Protein 9FRX (pdb70)

Sequence (1080 aa):
AKILLDNYCFPENLMGMQEAIEQATKSPEILAITDPQTLAHVLTAGVQNSLNDPRLIISYLEELIEGLHNSLRHEVLEGNVGYLRVDDIPGQEVMNKLGSFLVVNVWEKLMGTSALVLDLRHCTRGHVSGIPYVISYLHPGNTVLHVDTVYDRPSNTTTEIWTLPEVLGDRYSADKDVVVLTSSHTGGVAEDIAYILKQMRRAIVVGERTVGGALDLQKLRIGQSDFFLTVPVSRAEQALEKALAILKLRRALPGVIQRLQEVLQEYYTLVDRVPALLHHLASMDLSSVVSEEDLVTKLNAGLQAVSEDPRLLVQVVKSKEAARRALVDAVFQVSVLPGNVGYLRFDSFADASVLGVLAPYIVHQVWEPLQDTEHLIMDLRQNPGGPSTAVPLLLSYFQGPDPGPVRLFTTYDRRTNVTQEHYSHTELLGQRYSTQGGVYLLISHRTATAAEELAFLMQSLGWATLVGEITAGSLLHTHTVPLLETTEGGLSLTVPVLTFIDNHGECWLGGGVVPDAIVLAEEALDRAQEVLEFHRSLGELVEGTGHLLEAHYARPEVVGQTGALLRAKLAQGAYRTAVDLESLASQLTADLQEMSGDHRLLVFHSPEELSYLIEALFKTEVLPGRLGYLRFDAMAELETVKAIGPQLVQLVWQKLIDTAALVVDLRYNPGSYSTAVPLLCSYFFEAEPRQHLYSVFDRATSRVMEVWTVPQVAGQRYGPQKDLYILVSHTSGSAAEAFAHTMQDLQRATIIGEPTAGGALSVGIYQVGSSPLYASMPTQMALSASTGEAWDLAGVEPDITVPMSVALSTARDIVALRAKVPTVLQTAGKLVADNYASPEMGAKIAVKLSRLQSRYARVTSEASLAEMLEADLQLLSGDPHLKTAHIFHTNVLEGNIGYLRFDMFGDRELLTQVSELLVEHVWKKIIHTDALIIDMRFNIGGPTSSISALCSYFFDEGPPILLDKIYNRPNDSVSELWTHTKSIIILTSSLTAGAAEEFTYIMKRLGRALVIGEVTSGGSQPPQTYHVDDTNLYITIPTARSVGAADGSSWEGVGVVPDVAVPAEGALARAQEMLQHTLL

Structure (mmCIF, N/CA/C/O backbone):
data_9FRX
#
_entry.id   9FRX
#
_cell.length_a   1.00
_cell.length_b   1.00
_cell.length_c   1.00
_cell.angle_alpha   90.00
_cell.angle_beta   90.00
_cell.angle_gamma   90.00
#
_symmetry.space_group_name_H-M   'P 1'
#
loop_
_atom_site.group_PDB
_atom_site.id
_atom_site.type_symbol
_atom_site.label_atom_id
_atom_site.label_alt_id
_atom_site.label_comp_id
_atom_site.label_asym_id
_atom_site.label_entity_id
_atom_site.label_seq_id
_atom_site.pdbx_PDB_ins_code
_atom_site.Cartn_x
_atom_site.Cartn_y
_atom_site.Cartn_z
_atom_site.occupancy
_atom_site.B_iso_or_equiv
_atom_site.auth_seq_id
_atom_site.auth_comp_id
_atom_site.auth_asym_id
_atom_site.auth_atom_id
_atom_site.pdbx_PDB_model_num
ATOM 1 N N . ALA A 1 32 ? 122.724 132.128 115.376 1.00 128.93 32 ALA A N 1
ATOM 2 C CA . ALA A 1 32 ? 123.554 132.287 116.564 1.00 128.93 32 ALA A CA 1
ATOM 3 C C . ALA A 1 32 ? 123.517 131.032 117.432 1.00 128.93 32 ALA A C 1
ATOM 4 O O . ALA A 1 32 ? 123.642 131.106 118.654 1.00 128.93 32 ALA A O 1
ATOM 6 N N . LYS A 1 33 ? 123.343 129.875 116.787 1.00 131.82 33 LYS A N 1
ATOM 7 C CA . LYS A 1 33 ? 123.297 128.617 117.525 1.00 131.82 33 LYS A CA 1
ATOM 8 C C . LYS A 1 33 ? 124.681 128.189 117.997 1.00 131.82 33 LYS A C 1
ATOM 9 O O . LYS A 1 33 ? 124.803 127.510 119.022 1.00 131.82 33 LYS A O 1
ATOM 15 N N . ILE A 1 34 ? 125.730 128.566 117.266 1.00 130.56 34 ILE A N 1
ATOM 16 C CA . ILE A 1 34 ? 127.083 128.190 117.663 1.00 130.56 34 ILE A CA 1
ATOM 17 C C . ILE A 1 34 ? 127.487 128.909 118.946 1.00 130.56 34 ILE A C 1
ATOM 18 O O . ILE A 1 34 ? 128.196 128.349 119.790 1.00 130.56 34 ILE A O 1
ATOM 23 N N . LEU A 1 35 ? 127.038 130.155 119.114 1.00 134.53 35 LEU A N 1
ATOM 24 C CA . LEU A 1 35 ? 127.489 130.988 120.225 1.00 134.53 35 LEU A CA 1
ATOM 25 C C . LEU A 1 35 ? 127.103 130.431 121.590 1.00 134.53 35 LEU A C 1
ATOM 26 O O . LEU A 1 35 ? 127.764 130.757 122.582 1.00 134.53 35 LEU A O 1
ATOM 31 N N . LEU A 1 36 ? 126.056 129.606 121.670 1.00 137.86 36 LEU A N 1
ATOM 32 C CA . LEU A 1 36 ? 125.581 129.157 122.976 1.00 137.86 36 LEU A CA 1
ATOM 33 C C . LEU A 1 36 ? 126.565 128.207 123.649 1.00 137.86 36 LEU A C 1
ATOM 34 O O . LEU A 1 36 ? 126.696 128.225 124.878 1.00 137.86 36 LEU A O 1
ATOM 39 N N . ASP A 1 37 ? 127.263 127.378 122.874 1.00 150.02 37 ASP A N 1
ATOM 40 C CA . ASP A 1 37 ? 128.098 126.321 123.433 1.00 150.02 37 ASP A CA 1
ATOM 41 C C . ASP A 1 37 ? 129.574 126.689 123.512 1.00 150.02 37 ASP A C 1
ATOM 42 O O . ASP A 1 37 ? 130.239 126.334 124.490 1.00 150.02 37 ASP A O 1
ATOM 47 N N . ASN A 1 38 ? 130.105 127.387 122.506 1.00 150.17 38 ASN A N 1
ATOM 48 C CA . ASN A 1 38 ? 131.538 127.665 122.475 1.00 150.17 38 ASN A CA 1
ATOM 49 C C . ASN A 1 38 ? 131.951 128.599 123.607 1.00 150.17 38 ASN A C 1
ATOM 50 O O . ASN A 1 38 ? 132.898 128.313 124.348 1.00 150.17 38 ASN A O 1
ATOM 55 N N . TYR A 1 39 ? 131.248 129.718 123.760 1.00 158.47 39 TYR A N 1
ATOM 56 C CA . TYR A 1 39 ? 131.608 130.760 124.714 1.00 158.47 39 TYR A CA 1
ATOM 57 C C . TYR A 1 39 ? 130.675 130.648 125.914 1.00 158.47 39 TYR A C 1
ATOM 58 O O . TYR A 1 39 ? 129.477 130.926 125.802 1.00 158.47 39 TYR A O 1
ATOM 67 N N . CYS A 1 40 ? 131.225 130.235 127.062 1.00 174.26 40 CYS A N 1
ATOM 68 C CA . CYS A 1 40 ? 130.424 130.006 128.259 1.00 174.26 40 CYS A CA 1
ATOM 69 C C . CYS A 1 40 ? 131.120 130.520 129.515 1.00 174.26 40 CYS A C 1
ATOM 70 O O . CYS A 1 40 ? 130.965 129.938 130.595 1.00 174.26 40 CYS A O 1
ATOM 73 N N . PHE A 1 41 ? 131.882 131.601 129.400 1.00 169.88 41 PHE A N 1
ATOM 74 C CA . PHE A 1 41 ? 132.633 132.117 130.539 1.00 169.88 41 PHE A CA 1
ATOM 75 C C . PHE A 1 41 ? 131.720 132.928 131.450 1.00 169.88 41 PHE A C 1
ATOM 76 O O . PHE A 1 41 ? 131.105 133.897 130.991 1.00 169.88 41 PHE A O 1
ATOM 84 N N . PRO A 1 42 ? 131.606 132.577 132.735 1.00 169.15 42 PRO A N 1
ATOM 85 C CA . PRO A 1 42 ? 130.682 133.301 133.623 1.00 169.15 42 PRO A CA 1
ATOM 86 C C . PRO A 1 42 ? 131.126 134.714 133.965 1.00 169.15 42 PRO A C 1
ATOM 87 O O . PRO A 1 42 ? 130.315 135.476 134.508 1.00 169.15 42 PRO A O 1
ATOM 91 N N . GLU A 1 43 ? 132.376 135.089 133.677 1.00 167.82 43 GLU A N 1
ATOM 92 C CA . GLU A 1 43 ? 132.851 136.419 134.046 1.00 167.82 43 GLU A CA 1
ATOM 93 C C . GLU A 1 43 ? 132.071 137.517 133.336 1.00 167.82 43 GLU A C 1
ATOM 94 O O . GLU A 1 43 ? 131.925 138.621 133.873 1.00 167.82 43 GLU A O 1
ATOM 100 N N . ASN A 1 44 ? 131.564 137.239 132.134 1.00 159.70 44 ASN A N 1
ATOM 101 C CA . ASN A 1 44 ? 130.763 138.204 131.399 1.00 159.70 44 ASN A CA 1
ATOM 102 C C . ASN A 1 44 ? 129.416 137.656 130.950 1.00 159.70 44 ASN A C 1
ATOM 103 O O . ASN A 1 44 ? 128.632 138.407 130.359 1.00 159.70 44 ASN A O 1
ATOM 108 N N . LEU A 1 45 ? 129.121 136.382 131.207 1.00 152.69 45 LEU A N 1
ATOM 109 C CA . LEU A 1 45 ? 127.870 135.782 130.767 1.00 152.69 45 LEU A CA 1
ATOM 110 C C . LEU A 1 45 ? 126.956 135.411 131.927 1.00 152.69 45 LEU A C 1
ATOM 111 O O . LEU A 1 45 ? 125.830 135.911 132.008 1.00 152.69 45 LEU A O 1
ATOM 116 N N . MET A 1 46 ? 127.421 134.556 132.841 1.00 156.40 46 MET A N 1
ATOM 117 C CA . MET A 1 46 ? 126.558 133.949 133.858 1.00 156.40 46 MET A CA 1
ATOM 118 C C . MET A 1 46 ? 125.301 133.347 133.230 1.00 156.40 46 MET A C 1
ATOM 119 O O . MET A 1 46 ? 124.237 133.302 133.851 1.00 156.40 46 MET A O 1
ATOM 124 N N . GLY A 1 47 ? 125.421 132.880 131.989 1.00 135.77 47 GLY A N 1
ATOM 125 C CA . GLY A 1 47 ? 124.279 132.350 131.273 1.00 135.77 47 GLY A CA 1
ATOM 126 C C . GLY A 1 47 ? 123.383 133.386 130.634 1.00 135.77 47 GLY A C 1
ATOM 127 O O . GLY A 1 47 ? 122.208 133.101 130.381 1.00 135.77 47 GLY A O 1
ATOM 128 N N . MET A 1 48 ? 123.897 134.590 130.365 1.00 142.39 48 MET A N 1
ATOM 129 C CA . MET A 1 48 ? 123.061 135.615 129.746 1.00 142.39 48 MET A CA 1
ATOM 130 C C . MET A 1 48 ? 122.719 135.264 128.305 1.00 142.39 48 MET A C 1
ATOM 131 O O . MET A 1 48 ? 121.621 135.581 127.836 1.00 142.39 48 MET A O 1
ATOM 136 N N . GLN A 1 49 ? 123.636 134.614 127.591 1.00 146.41 49 GLN A N 1
ATOM 137 C CA . GLN A 1 49 ? 123.383 134.224 126.210 1.00 146.41 49 GLN A CA 1
ATOM 138 C C . GLN A 1 49 ? 122.356 133.108 126.095 1.00 146.41 49 GLN A C 1
ATOM 139 O O . GLN A 1 49 ? 121.929 132.798 124.978 1.00 146.41 49 GLN A O 1
ATOM 145 N N . GLU A 1 50 ? 121.960 132.492 127.212 1.00 138.08 50 GLU A N 1
ATOM 146 C CA . GLU A 1 50 ? 120.883 131.511 127.169 1.00 138.08 50 GLU A CA 1
ATOM 147 C C . GLU A 1 50 ? 119.588 132.149 126.683 1.00 138.08 50 GLU A C 1
ATOM 148 O O . GLU A 1 50 ? 118.815 131.523 125.949 1.00 138.08 50 GLU A O 1
ATOM 154 N N . ALA A 1 51 ? 119.331 133.394 127.090 1.00 152.92 51 ALA A N 1
ATOM 155 C CA . ALA A 1 51 ? 118.225 134.145 126.508 1.00 152.92 51 ALA A CA 1
ATOM 156 C C . ALA A 1 51 ? 118.455 134.383 125.021 1.00 152.92 51 ALA A C 1
ATOM 157 O O . ALA A 1 51 ? 117.523 134.284 124.216 1.00 152.92 51 ALA A O 1
ATOM 159 N N . ILE A 1 52 ? 119.692 134.707 124.641 1.00 140.22 52 ILE A N 1
ATOM 160 C CA . ILE A 1 52 ? 120.037 134.782 123.226 1.00 140.22 52 ILE A CA 1
ATOM 161 C C . ILE A 1 52 ? 119.937 133.401 122.589 1.00 140.22 52 ILE A C 1
ATOM 162 O O . ILE A 1 52 ? 119.532 133.263 121.428 1.00 140.22 52 ILE A O 1
ATOM 167 N N . GLU A 1 53 ? 120.292 132.357 123.343 1.00 151.56 53 GLU A N 1
ATOM 168 C CA . GLU A 1 53 ? 120.142 130.989 122.854 1.00 151.56 53 GLU A CA 1
ATOM 169 C C . GLU A 1 53 ? 118.687 130.661 122.545 1.00 151.56 53 GLU A C 1
ATOM 170 O O . GLU A 1 53 ? 118.410 129.849 121.655 1.00 151.56 53 GLU A O 1
ATOM 176 N N . GLN A 1 54 ? 117.747 131.293 123.252 1.00 161.20 54 GLN A N 1
ATOM 177 C CA . GLN A 1 54 ? 116.331 131.050 122.998 1.00 161.20 54 GLN A CA 1
ATOM 178 C C . GLN A 1 54 ? 115.929 131.417 121.576 1.00 161.20 54 GLN A C 1
ATOM 179 O O . GLN A 1 54 ? 114.925 130.898 121.076 1.00 161.20 54 GLN A O 1
ATOM 185 N N . ALA A 1 55 ? 116.681 132.302 120.916 1.00 157.33 55 ALA A N 1
ATOM 186 C CA . ALA A 1 55 ? 116.455 132.543 119.496 1.00 157.33 55 ALA A CA 1
ATOM 187 C C . ALA A 1 55 ? 116.718 131.281 118.684 1.00 157.33 55 ALA A C 1
ATOM 188 O O . ALA A 1 55 ? 115.970 130.967 117.750 1.00 157.33 55 ALA A O 1
ATOM 190 N N . THR A 1 56 ? 117.776 130.546 119.033 1.00 163.15 56 THR A N 1
ATOM 191 C CA . THR A 1 56 ? 118.114 129.247 118.442 1.00 163.15 56 THR A CA 1
ATOM 192 C C . THR A 1 56 ? 118.277 129.443 116.938 1.00 163.15 56 THR A C 1
ATOM 193 O O . THR A 1 56 ? 119.269 130.069 116.526 1.00 163.15 56 THR A O 1
ATOM 197 N N . LYS A 1 57 ? 117.374 128.939 116.097 1.00 164.08 57 LYS A N 1
ATOM 198 C CA . LYS A 1 57 ? 117.503 129.089 114.653 1.00 164.08 57 LYS A CA 1
ATOM 199 C C . LYS A 1 57 ? 117.426 130.555 114.248 1.00 164.08 57 LYS A C 1
ATOM 200 O O . LYS A 1 57 ? 118.411 131.122 113.762 1.00 164.08 57 LYS A O 1
ATOM 206 N N . SER A 1 58 ? 116.269 131.171 114.470 1.00 157.48 58 SER A N 1
ATOM 207 C CA . SER A 1 58 ? 116.012 132.558 114.099 1.00 157.48 58 SER A CA 1
ATOM 208 C C . SER A 1 58 ? 116.476 132.878 112.674 1.00 157.48 58 SER A C 1
ATOM 209 O O . SER A 1 58 ? 117.310 133.765 112.472 1.00 157.48 58 SER A O 1
ATOM 212 N N . PRO A 1 59 ? 115.955 132.173 111.664 1.00 157.37 59 PRO A N 1
ATOM 213 C CA . PRO A 1 59 ? 116.413 132.401 110.290 1.00 157.37 59 PRO A CA 1
ATOM 214 C C . PRO A 1 59 ? 115.706 133.535 109.566 1.00 157.37 59 PRO A C 1
ATOM 215 O O . PRO A 1 59 ? 116.182 133.955 108.503 1.00 157.37 59 PRO A O 1
ATOM 219 N N . GLU A 1 60 ? 114.597 134.036 110.103 1.00 156.15 60 GLU A N 1
ATOM 220 C CA . GLU A 1 60 ? 113.800 135.085 109.476 1.00 156.15 60 GLU A CA 1
ATOM 221 C C . GLU A 1 60 ? 113.459 136.166 110.492 1.00 156.15 60 GLU A C 1
ATOM 222 O O . GLU A 1 60 ? 112.306 136.571 110.651 1.00 156.15 60 GLU A O 1
ATOM 228 N N . ILE A 1 61 ? 114.479 136.650 111.198 1.00 146.71 61 ILE A N 1
ATOM 229 C CA . ILE A 1 61 ? 114.300 137.698 112.196 1.00 146.71 61 ILE A CA 1
ATOM 230 C C . ILE A 1 61 ? 114.808 139.008 111.614 1.00 146.71 61 ILE A C 1
ATOM 231 O O . ILE A 1 61 ? 115.253 139.899 112.346 1.00 146.71 61 ILE A O 1
ATOM 236 N N . LEU A 1 62 ? 114.744 139.127 110.284 1.00 131.59 62 LEU A N 1
ATOM 237 C CA . LEU A 1 62 ? 115.121 140.365 109.613 1.00 131.59 62 LEU A CA 1
ATOM 238 C C . LEU A 1 62 ? 114.277 141.545 110.072 1.00 131.59 62 LEU A C 1
ATOM 239 O O . LEU A 1 62 ? 114.696 142.695 109.904 1.00 131.59 62 LEU A O 1
ATOM 244 N N . ALA A 1 63 ? 113.093 141.286 110.635 1.00 141.86 63 ALA A N 1
ATOM 245 C CA . ALA A 1 63 ? 112.287 142.363 111.197 1.00 141.86 63 ALA A CA 1
ATOM 246 C C . ALA A 1 63 ? 113.028 143.089 112.311 1.00 141.86 63 ALA A C 1
ATOM 247 O O . ALA A 1 63 ? 112.770 144.273 112.557 1.00 141.86 63 ALA A O 1
ATOM 249 N N . ILE A 1 64 ? 113.941 142.401 113.001 1.00 128.93 64 ILE A N 1
ATOM 250 C CA . ILE A 1 64 ? 114.789 143.078 113.976 1.00 128.93 64 ILE A CA 1
ATOM 251 C C . ILE A 1 64 ? 115.668 144.106 113.277 1.00 128.93 64 ILE A C 1
ATOM 252 O O . ILE A 1 64 ? 115.748 145.268 113.695 1.00 128.93 64 ILE A O 1
ATOM 257 N N . THR A 1 65 ? 116.334 143.697 112.198 1.00 138.54 65 THR A N 1
ATOM 258 C CA . THR A 1 65 ? 117.162 144.584 111.391 1.00 138.54 65 THR A CA 1
ATOM 259 C C . THR A 1 65 ? 117.523 143.844 110.104 1.00 138.54 65 THR A C 1
ATOM 260 O O . THR A 1 65 ? 117.547 142.610 110.078 1.00 138.54 65 THR A O 1
ATOM 264 N N . ASP A 1 66 ? 117.803 144.608 109.040 1.00 145.52 66 ASP A N 1
ATOM 265 C CA . ASP A 1 66 ? 117.992 144.034 107.712 1.00 145.52 66 ASP A CA 1
ATOM 266 C C . ASP A 1 66 ? 119.286 143.214 107.642 1.00 145.52 66 ASP A C 1
ATOM 267 O O . ASP A 1 66 ? 120.176 143.374 108.479 1.00 145.52 66 ASP A O 1
ATOM 272 N N . PRO A 1 67 ? 119.401 142.304 106.637 1.00 133.72 67 PRO A N 1
ATOM 273 C CA . PRO A 1 67 ? 120.481 141.299 106.635 1.00 133.72 67 PRO A CA 1
ATOM 274 C C . PRO A 1 67 ? 121.910 141.779 106.866 1.00 133.72 67 PRO A C 1
ATOM 275 O O . PRO A 1 67 ? 122.616 141.185 107.687 1.00 133.72 67 PRO A O 1
ATOM 279 N N . GLN A 1 68 ? 122.366 142.808 106.143 1.00 139.16 68 GLN A N 1
ATOM 280 C CA . GLN A 1 68 ? 123.784 143.166 106.191 1.00 139.16 68 GLN A CA 1
ATOM 281 C C . GLN A 1 68 ? 124.224 143.545 107.599 1.00 139.16 68 GLN A C 1
ATOM 282 O O . GLN A 1 68 ? 125.201 142.998 108.123 1.00 139.16 68 GLN A O 1
ATOM 288 N N . THR A 1 69 ? 123.516 144.479 108.226 1.00 147.26 69 THR A N 1
ATOM 289 C CA . THR A 1 69 ? 123.686 144.741 109.648 1.00 147.26 69 THR A CA 1
ATOM 290 C C . THR A 1 69 ? 122.780 143.802 110.435 1.00 147.26 69 THR A C 1
ATOM 291 O O . THR A 1 69 ? 122.354 142.776 109.896 1.00 147.26 69 THR A O 1
ATOM 295 N N . LEU A 1 70 ? 122.536 144.113 111.714 1.00 155.09 70 LEU A N 1
ATOM 296 C CA . LEU A 1 70 ? 121.992 143.202 112.724 1.00 155.09 70 LEU A CA 1
ATOM 297 C C . LEU A 1 70 ? 123.114 142.274 113.176 1.00 155.09 70 LEU A C 1
ATOM 298 O O . LEU A 1 70 ? 122.974 141.525 114.147 1.00 155.09 70 LEU A O 1
ATOM 303 N N . ALA A 1 71 ? 124.247 142.346 112.479 1.00 164.27 71 ALA A N 1
ATOM 304 C CA . ALA A 1 71 ? 125.511 141.916 113.059 1.00 164.27 71 ALA A CA 1
ATOM 305 C C . ALA A 1 71 ? 126.348 143.129 113.434 1.00 164.27 71 ALA A C 1
ATOM 306 O O . ALA A 1 71 ? 127.076 143.112 114.434 1.00 164.27 71 ALA A O 1
ATOM 308 N N . HIS A 1 72 ? 126.246 144.196 112.638 1.00 160.32 72 HIS A N 1
ATOM 309 C CA . HIS A 1 72 ? 126.789 145.487 113.042 1.00 160.32 72 HIS A CA 1
ATOM 310 C C . HIS A 1 72 ? 125.961 146.088 114.170 1.00 160.32 72 HIS A C 1
ATOM 311 O O . HIS A 1 72 ? 126.495 146.786 115.039 1.00 160.32 72 HIS A O 1
ATOM 318 N N . VAL A 1 73 ? 124.647 145.842 114.160 1.00 150.56 73 VAL A N 1
ATOM 319 C CA . VAL A 1 73 ? 123.815 146.217 115.299 1.00 150.56 73 VAL A CA 1
ATOM 320 C C . VAL A 1 73 ? 124.240 145.438 116.536 1.00 150.56 73 VAL A C 1
ATOM 321 O O . VAL A 1 73 ? 124.376 146.004 117.628 1.00 150.56 73 VAL A O 1
ATOM 325 N N . LEU A 1 74 ? 124.462 144.129 116.386 1.00 162.21 74 LEU A N 1
ATOM 326 C CA . LEU A 1 74 ? 125.001 143.343 117.490 1.00 162.21 74 LEU A CA 1
ATOM 327 C C . LEU A 1 74 ? 126.421 143.769 117.836 1.00 162.21 74 LEU A C 1
ATOM 328 O O . LEU A 1 74 ? 126.850 143.612 118.984 1.00 162.21 74 LEU A O 1
ATOM 333 N N . THR A 1 75 ? 127.163 144.301 116.860 1.00 166.37 75 THR A N 1
ATOM 334 C CA . THR A 1 75 ? 128.470 144.874 117.160 1.00 166.37 75 THR A CA 1
ATOM 335 C C . THR A 1 75 ? 128.334 146.047 118.122 1.00 166.37 75 THR A C 1
ATOM 336 O O . THR A 1 75 ? 129.146 146.207 119.040 1.00 166.37 75 THR A O 1
ATOM 340 N N . ALA A 1 76 ? 127.309 146.873 117.929 1.00 164.03 76 ALA A N 1
ATOM 341 C CA . ALA A 1 76 ? 126.956 147.924 118.873 1.00 164.03 76 ALA A CA 1
ATOM 342 C C . ALA A 1 76 ? 125.921 147.470 119.894 1.00 164.03 76 ALA A C 1
ATOM 343 O O . ALA A 1 76 ? 125.478 148.283 120.711 1.00 164.03 76 ALA A O 1
ATOM 345 N N . GLY A 1 77 ? 125.527 146.199 119.863 1.00 159.77 77 GLY A N 1
ATOM 346 C CA . GLY A 1 77 ? 124.516 145.678 120.763 1.00 159.77 77 GLY A CA 1
ATOM 347 C C . GLY A 1 77 ? 125.067 144.774 121.845 1.00 159.77 77 GLY A C 1
ATOM 348 O O . GLY A 1 77 ? 125.554 145.252 122.874 1.00 159.77 77 GLY A O 1
ATOM 349 N N . VAL A 1 78 ? 124.980 143.460 121.623 1.00 158.21 78 VAL A N 1
ATOM 350 C CA . VAL A 1 78 ? 125.419 142.495 122.629 1.00 158.21 78 VAL A CA 1
ATOM 351 C C . VAL A 1 78 ? 126.901 142.673 122.937 1.00 158.21 78 VAL A C 1
ATOM 352 O O . VAL A 1 78 ? 127.319 142.599 124.099 1.00 158.21 78 VAL A O 1
ATOM 356 N N . GLN A 1 79 ? 127.717 142.917 121.906 1.00 160.69 79 GLN A N 1
ATOM 357 C CA . GLN A 1 79 ? 129.146 143.124 122.127 1.00 160.69 79 GLN A CA 1
ATOM 358 C C . GLN A 1 79 ? 129.395 144.289 123.077 1.00 160.69 79 GLN A C 1
ATOM 359 O O . GLN A 1 79 ? 130.314 144.241 123.904 1.00 160.69 79 GLN A O 1
ATOM 365 N N . ASN A 1 80 ? 128.588 145.347 122.972 1.00 165.50 80 ASN A N 1
ATOM 366 C CA . ASN A 1 80 ? 128.675 146.437 123.937 1.00 165.50 80 ASN A CA 1
ATOM 367 C C . ASN A 1 80 ? 128.317 145.958 125.338 1.00 165.50 80 ASN A C 1
ATOM 368 O O . ASN A 1 80 ? 128.960 146.347 126.320 1.00 165.50 80 ASN A O 1
ATOM 373 N N . SER A 1 81 ? 127.290 145.112 125.451 1.00 157.34 81 SER A N 1
ATOM 374 C CA . SER A 1 81 ? 126.924 144.568 126.754 1.00 157.34 81 SER A CA 1
ATOM 375 C C . SER A 1 81 ? 127.906 143.498 127.214 1.00 157.34 81 SER A C 1
ATOM 376 O O . SER A 1 81 ? 128.077 143.296 128.422 1.00 157.34 81 SER A O 1
ATOM 379 N N . LEU A 1 82 ? 128.553 142.805 126.275 1.00 159.39 82 LEU A N 1
ATOM 380 C CA . LEU A 1 82 ? 129.515 141.771 126.647 1.00 159.39 82 LEU A CA 1
ATOM 381 C C . LEU A 1 82 ? 130.746 142.367 127.315 1.00 159.39 82 LEU A C 1
ATOM 382 O O . LEU A 1 82 ? 131.310 141.764 128.236 1.00 159.39 82 LEU A O 1
ATOM 387 N N . ASN A 1 83 ? 131.178 143.547 126.863 1.00 161.02 83 ASN A N 1
ATOM 388 C CA . ASN A 1 83 ? 132.432 144.158 127.311 1.00 161.02 83 ASN A CA 1
ATOM 389 C C . ASN A 1 83 ? 133.608 143.211 127.086 1.00 161.02 83 ASN A C 1
ATOM 390 O O . ASN A 1 83 ? 134.524 143.116 127.906 1.00 161.02 83 ASN A O 1
ATOM 395 N N . ASP A 1 84 ? 133.578 142.506 125.962 1.00 155.53 84 ASP A N 1
ATOM 396 C CA . ASP A 1 84 ? 134.575 141.529 125.562 1.00 155.53 84 ASP A CA 1
ATOM 397 C C . ASP A 1 84 ? 135.601 142.157 124.630 1.00 155.53 84 ASP A C 1
ATOM 398 O O . ASP A 1 84 ? 135.339 143.187 124.002 1.00 155.53 84 ASP A O 1
ATOM 403 N N . PRO A 1 85 ? 136.796 141.565 124.518 1.00 141.06 85 PRO A N 1
ATOM 404 C CA . PRO A 1 85 ? 137.791 142.106 123.584 1.00 141.06 85 PRO A CA 1
ATOM 405 C C . PRO A 1 85 ? 137.414 141.862 122.132 1.00 141.06 85 PRO A C 1
ATOM 406 O O . PRO A 1 85 ? 137.940 140.946 121.491 1.00 141.06 85 PRO A O 1
ATOM 410 N N . ARG A 1 86 ? 136.477 142.671 121.629 1.00 141.16 86 ARG A N 1
ATOM 411 C CA . ARG A 1 86 ? 136.032 142.670 120.237 1.00 141.16 86 ARG A CA 1
ATOM 412 C C . ARG A 1 86 ? 135.203 141.438 119.889 1.00 141.16 86 ARG A C 1
ATOM 413 O O . ARG A 1 86 ? 135.470 140.334 120.374 1.00 141.16 86 ARG A O 1
ATOM 421 N N . LEU A 1 87 ? 134.190 141.629 119.046 1.00 140.00 87 LEU A N 1
ATOM 422 C CA . LEU A 1 87 ? 133.377 140.546 118.514 1.00 140.00 87 LEU A CA 1
ATOM 423 C C . LEU A 1 87 ? 133.067 140.852 117.057 1.00 140.00 87 LEU A C 1
ATOM 424 O O . LEU A 1 87 ? 132.728 141.988 116.715 1.00 140.00 87 LEU A O 1
ATOM 429 N N . ILE A 1 88 ? 133.186 139.841 116.201 1.00 147.70 88 ILE A N 1
ATOM 430 C CA . ILE A 1 88 ? 133.019 140.014 114.763 1.00 147.70 88 ILE A CA 1
ATOM 431 C C . ILE A 1 88 ? 131.975 139.023 114.269 1.00 147.70 88 ILE A C 1
ATOM 432 O O . ILE A 1 88 ? 132.151 137.807 114.409 1.00 147.70 88 ILE A O 1
ATOM 437 N N . ILE A 1 89 ? 130.893 139.543 113.693 1.00 146.49 89 ILE A N 1
ATOM 438 C CA . ILE A 1 89 ? 129.879 138.743 113.017 1.00 146.49 89 ILE A CA 1
ATOM 439 C C . ILE A 1 89 ? 129.578 139.410 111.683 1.00 146.49 89 ILE A C 1
ATOM 440 O O . ILE A 1 89 ? 129.428 140.634 111.612 1.00 146.49 89 ILE A O 1
ATOM 445 N N . SER A 1 90 ? 129.499 138.608 110.624 1.00 149.40 90 SER A N 1
ATOM 446 C CA . SER A 1 90 ? 129.285 139.115 109.277 1.00 149.40 90 SER A CA 1
ATOM 447 C C . SER A 1 90 ? 128.018 138.505 108.693 1.00 149.40 90 SER A C 1
ATOM 448 O O . SER A 1 90 ? 127.448 137.555 109.236 1.00 149.40 90 SER A O 1
ATOM 451 N N . TYR A 1 91 ? 127.576 139.074 107.576 1.00 134.14 91 TYR A N 1
ATOM 452 C CA . TYR A 1 91 ? 126.408 138.568 106.865 1.00 134.14 91 TYR A CA 1
ATOM 453 C C . TYR A 1 91 ? 126.815 137.977 105.522 1.00 134.14 91 TYR A C 1
ATOM 454 O O . TYR A 1 91 ? 127.358 138.676 104.666 1.00 134.14 91 TYR A O 1
ATOM 463 N N . LEU A 1 110 ? 159.462 118.129 102.865 1.00 147.98 110 LEU A N 1
ATOM 464 C CA . LEU A 1 110 ? 159.977 118.894 103.995 1.00 147.98 110 LEU A CA 1
ATOM 465 C C . LEU A 1 110 ? 160.287 120.327 103.578 1.00 147.98 110 LEU A C 1
ATOM 466 O O . LEU A 1 110 ? 160.181 121.255 104.380 1.00 147.98 110 LEU A O 1
ATOM 471 N N . GLU A 1 111 ? 160.675 120.499 102.314 1.00 149.31 111 GLU A N 1
ATOM 472 C CA . GLU A 1 111 ? 160.969 121.826 101.787 1.00 149.31 111 GLU A CA 1
ATOM 473 C C . GLU A 1 111 ? 159.715 122.659 101.562 1.00 149.31 111 GLU A C 1
ATOM 474 O O . GLU A 1 111 ? 159.812 123.889 101.483 1.00 149.31 111 GLU A O 1
ATOM 480 N N . GLU A 1 112 ? 158.548 122.019 101.448 1.00 146.38 112 GLU A N 1
ATOM 481 C CA . GLU A 1 112 ? 157.309 122.766 101.259 1.00 146.38 112 GLU A CA 1
ATOM 482 C C . GLU A 1 112 ? 157.034 123.681 102.445 1.00 146.38 112 GLU A C 1
ATOM 483 O O . GLU A 1 112 ? 156.646 124.842 102.268 1.00 146.38 112 GLU A O 1
ATOM 489 N N . LEU A 1 113 ? 157.229 123.173 103.664 1.00 149.81 113 LEU A N 1
ATOM 490 C CA . LEU A 1 113 ? 157.054 124.005 104.848 1.00 149.81 113 LEU A CA 1
ATOM 491 C C . LEU A 1 113 ? 158.122 125.087 104.934 1.00 149.81 113 LEU A C 1
ATOM 492 O O . LEU A 1 113 ? 157.853 126.183 105.441 1.00 149.81 113 LEU A O 1
ATOM 497 N N . ILE A 1 114 ? 159.335 124.800 104.457 1.00 145.11 114 ILE A N 1
ATOM 498 C CA . ILE A 1 114 ? 160.383 125.816 104.424 1.00 145.11 114 ILE A CA 1
ATOM 499 C C . ILE A 1 114 ? 159.996 126.948 103.481 1.00 145.11 114 ILE A C 1
ATOM 500 O O . ILE A 1 114 ? 160.158 128.130 103.807 1.00 145.11 114 ILE A O 1
ATOM 505 N N . GLU A 1 115 ? 159.470 126.603 102.302 1.00 153.68 115 GLU A N 1
ATOM 506 C CA . GLU A 1 115 ? 159.134 127.618 101.307 1.00 153.68 115 GLU A CA 1
ATOM 507 C C . GLU A 1 115 ? 158.071 128.578 101.827 1.00 153.68 115 GLU A C 1
ATOM 508 O O . GLU A 1 115 ? 158.187 129.797 101.652 1.00 153.68 115 GLU A O 1
ATOM 514 N N . GLY A 1 116 ? 157.029 128.050 102.470 1.00 148.37 116 GLY A N 1
ATOM 515 C CA . GLY A 1 116 ? 155.991 128.915 103.007 1.00 148.37 116 GLY A CA 1
ATOM 516 C C . GLY A 1 116 ? 156.484 129.790 104.143 1.00 148.37 116 GLY A C 1
ATOM 517 O O . GLY A 1 116 ? 156.128 130.969 104.230 1.00 148.37 116 GLY A O 1
ATOM 518 N N . LEU A 1 117 ? 157.309 129.229 105.030 1.00 145.80 117 LEU A N 1
ATOM 519 C CA . LEU A 1 117 ? 157.781 129.990 106.182 1.00 145.80 117 LEU A CA 1
ATOM 520 C C . LEU A 1 117 ? 158.873 130.979 105.792 1.00 145.80 117 LEU A C 1
ATOM 521 O O . LEU A 1 117 ? 158.993 132.046 106.405 1.00 145.80 117 LEU A O 1
ATOM 526 N N . HIS A 1 118 ? 159.676 130.648 104.776 1.00 139.54 118 HIS A N 1
ATOM 527 C CA . HIS A 1 118 ? 160.799 131.507 104.408 1.00 139.54 118 HIS A CA 1
ATOM 528 C C . HIS A 1 118 ? 160.327 132.888 103.972 1.00 139.54 118 HIS A C 1
ATOM 529 O O . HIS A 1 118 ? 160.972 133.898 104.279 1.00 139.54 118 HIS A O 1
ATOM 536 N N . ASN A 1 119 ? 159.206 132.953 103.251 1.00 147.32 119 ASN A N 1
ATOM 537 C CA . ASN A 1 119 ? 158.668 134.239 102.826 1.00 147.32 119 ASN A CA 1
ATOM 538 C C . ASN A 1 119 ? 158.208 135.094 104.000 1.00 147.32 119 ASN A C 1
ATOM 539 O O . ASN A 1 119 ? 158.029 136.305 103.835 1.00 147.32 119 ASN A O 1
ATOM 544 N N . SER A 1 120 ? 158.012 134.496 105.174 1.00 143.10 120 SER A N 1
ATOM 545 C CA . SER A 1 120 ? 157.501 135.215 106.333 1.00 143.10 120 SER A CA 1
ATOM 546 C C . SER A 1 120 ? 158.584 135.919 107.141 1.00 143.10 120 SER A C 1
ATOM 547 O O . SER A 1 120 ? 158.248 136.722 108.019 1.00 143.10 120 SER A O 1
ATOM 550 N N . LEU A 1 121 ? 159.863 135.651 106.880 1.00 138.45 121 LEU A N 1
ATOM 551 C CA . LEU A 1 121 ? 160.931 136.282 107.642 1.00 138.45 121 LEU A CA 1
ATOM 552 C C . LEU A 1 121 ? 162.026 136.766 106.705 1.00 138.45 121 LEU A C 1
ATOM 553 O O . LEU A 1 121 ? 162.215 136.231 105.610 1.00 138.45 121 LEU A O 1
ATOM 558 N N . ARG A 1 122 ? 162.744 137.791 107.156 1.00 131.94 122 ARG A N 1
ATOM 559 C CA . ARG A 1 122 ? 163.952 138.266 106.492 1.00 131.94 122 ARG A CA 1
ATOM 560 C C . ARG A 1 122 ? 164.931 138.710 107.568 1.00 131.94 122 ARG A C 1
ATOM 561 O O . ARG A 1 122 ? 164.645 139.644 108.323 1.00 131.94 122 ARG A O 1
ATOM 569 N N . HIS A 1 123 ? 166.073 138.034 107.650 1.00 142.69 123 HIS A N 1
ATOM 570 C CA . HIS A 1 123 ? 167.069 138.298 108.679 1.00 142.69 123 HIS A CA 1
ATOM 571 C C . HIS A 1 123 ? 168.367 138.752 108.028 1.00 142.69 123 HIS A C 1
ATOM 572 O O . HIS A 1 123 ? 168.830 138.143 107.058 1.00 142.69 123 HIS A O 1
ATOM 579 N N . GLU A 1 124 ? 168.942 139.829 108.558 1.00 157.43 124 GLU A N 1
ATOM 580 C CA . GLU A 1 124 ? 170.194 140.368 108.049 1.00 157.43 124 GLU A CA 1
ATOM 581 C C . GLU A 1 124 ? 170.834 141.214 109.139 1.00 157.43 124 GLU A C 1
ATOM 582 O O . GLU A 1 124 ? 170.175 141.626 110.097 1.00 157.43 124 GLU A O 1
ATOM 588 N N . VAL A 1 125 ? 172.129 141.468 108.978 1.00 155.28 125 VAL A N 1
ATOM 589 C CA . VAL A 1 125 ? 172.886 142.278 109.925 1.00 155.28 125 VAL A CA 1
ATOM 590 C C . VAL A 1 125 ? 172.823 143.727 109.455 1.00 155.28 125 VAL A C 1
ATOM 591 O O . VAL A 1 125 ? 173.404 144.084 108.427 1.00 155.28 125 VAL A O 1
ATOM 595 N N . LEU A 1 126 ? 172.116 144.562 110.211 1.00 143.47 126 LEU A N 1
ATOM 596 C CA . LEU A 1 126 ? 171.943 145.966 109.878 1.00 143.47 126 LEU A CA 1
ATOM 597 C C . LEU A 1 126 ? 173.107 146.767 110.468 1.00 143.47 126 LEU A C 1
ATOM 598 O O . LEU A 1 126 ? 173.948 146.233 111.196 1.00 143.47 126 LEU A O 1
ATOM 603 N N . GLU A 1 127 ? 173.171 148.059 110.145 1.00 143.34 127 GLU A N 1
ATOM 604 C CA . GLU A 1 127 ? 174.224 148.905 110.692 1.00 143.34 127 GLU A CA 1
ATOM 605 C C . GLU A 1 127 ? 174.095 148.992 112.209 1.00 143.34 127 GLU A C 1
ATOM 606 O O . GLU A 1 127 ? 173.012 148.826 112.776 1.00 143.34 127 GLU A O 1
ATOM 612 N N . GLY A 1 128 ? 175.222 149.247 112.869 1.00 130.83 128 GLY A N 1
ATOM 613 C CA . GLY A 1 128 ? 175.251 149.169 114.313 1.00 130.83 128 GLY A CA 1
ATOM 614 C C . GLY A 1 128 ? 175.210 147.757 114.845 1.00 130.83 128 GLY A C 1
ATOM 615 O O . GLY A 1 128 ? 174.973 147.559 116.040 1.00 130.83 128 GLY A O 1
ATOM 616 N N . ASN A 1 129 ? 175.435 146.768 113.978 1.00 130.40 129 ASN A N 1
ATOM 617 C CA . ASN A 1 129 ? 175.429 145.351 114.336 1.00 130.40 129 ASN A CA 1
ATOM 618 C C . ASN A 1 129 ? 174.072 144.958 114.928 1.00 130.40 129 ASN A C 1
ATOM 619 O O . ASN A 1 129 ? 173.962 144.502 116.068 1.00 130.40 129 ASN A O 1
ATOM 624 N N . VAL A 1 130 ? 173.030 145.154 114.123 1.00 130.18 130 VAL A N 1
ATOM 625 C CA . VAL A 1 130 ? 171.644 144.994 114.550 1.00 130.18 130 VAL A CA 1
ATOM 626 C C . VAL A 1 130 ? 170.981 143.939 113.675 1.00 130.18 130 VAL A C 1
ATOM 627 O O . VAL A 1 130 ? 171.161 143.937 112.452 1.00 130.18 130 VAL A O 1
ATOM 631 N N . GLY A 1 131 ? 170.225 143.042 114.302 1.00 126.42 131 GLY A N 1
ATOM 632 C CA . GLY A 1 131 ? 169.497 142.003 113.593 1.00 126.42 131 GLY A CA 1
ATOM 633 C C . GLY A 1 131 ? 168.009 142.304 113.536 1.00 126.42 131 GLY A C 1
ATOM 634 O O . GLY A 1 131 ? 167.426 142.798 114.502 1.00 126.42 131 GLY A O 1
ATOM 635 N N . TYR A 1 132 ? 167.404 141.999 112.391 1.00 130.62 132 TYR A N 1
ATOM 636 C CA . TYR A 1 132 ? 165.986 142.233 112.149 1.00 130.62 132 TYR A CA 1
ATOM 637 C C . TYR A 1 132 ? 165.277 140.900 111.955 1.00 130.62 132 TYR A C 1
ATOM 638 O O . TYR A 1 132 ? 165.776 140.026 111.239 1.00 130.62 132 TYR A O 1
ATOM 647 N N . LEU A 1 133 ? 164.117 140.748 112.592 1.00 126.32 133 LEU A N 1
ATOM 648 C CA . LEU A 1 133 ? 163.335 139.523 112.513 1.00 126.32 133 LEU A CA 1
ATOM 649 C C . LEU A 1 133 ? 161.894 139.848 112.149 1.00 126.32 133 LEU A C 1
ATOM 650 O O . LEU A 1 133 ? 161.320 140.819 112.652 1.00 126.32 133 LEU A O 1
ATOM 655 N N . ARG A 1 134 ? 161.316 139.027 111.275 1.00 132.40 134 ARG A N 1
ATOM 656 C CA . ARG A 1 134 ? 159.934 139.170 110.845 1.00 132.40 134 ARG A CA 1
ATOM 657 C C . ARG A 1 134 ? 159.243 137.816 110.923 1.00 132.40 134 ARG A C 1
ATOM 658 O O . ARG A 1 134 ? 159.888 136.765 110.890 1.00 132.40 134 ARG A O 1
ATOM 666 N N . VAL A 1 135 ? 157.918 137.849 111.036 1.00 135.61 135 VAL A N 1
ATOM 667 C CA . VAL A 1 135 ? 157.126 136.625 111.109 1.00 135.61 135 VAL A CA 1
ATOM 668 C C . VAL A 1 135 ? 155.682 136.968 110.774 1.00 135.61 135 VAL A C 1
ATOM 669 O O . VAL A 1 135 ? 155.163 138.009 111.188 1.00 135.61 135 VAL A O 1
ATOM 673 N N . ASP A 1 136 ? 155.041 136.088 110.008 1.00 143.44 136 ASP A N 1
ATOM 674 C CA . ASP A 1 136 ? 153.626 136.209 109.686 1.00 143.44 136 ASP A CA 1
ATOM 675 C C . ASP A 1 136 ? 152.792 135.033 110.167 1.00 143.44 136 ASP A C 1
ATOM 676 O O . ASP A 1 136 ? 151.609 135.215 110.461 1.00 143.44 136 ASP A O 1
ATOM 681 N N . ASP A 1 137 ? 153.371 133.838 110.256 1.00 148.68 137 ASP A N 1
ATOM 682 C CA . ASP A 1 137 ? 152.683 132.651 110.750 1.00 148.68 137 ASP A CA 1
ATOM 683 C C . ASP A 1 137 ? 153.359 132.210 112.043 1.00 148.68 137 ASP A C 1
ATOM 684 O O . ASP A 1 137 ? 154.545 131.863 112.041 1.00 148.68 137 ASP A O 1
ATOM 689 N N . ILE A 1 138 ? 152.609 132.229 113.136 1.00 148.39 138 ILE A N 1
ATOM 690 C CA . ILE A 1 138 ? 153.152 131.796 114.428 1.00 148.39 138 ILE A CA 1
ATOM 691 C C . ILE A 1 138 ? 153.417 130.295 114.380 1.00 148.39 138 ILE A C 1
ATOM 692 O O . ILE A 1 138 ? 152.541 129.528 113.940 1.00 148.39 138 ILE A O 1
ATOM 697 N N . PRO A 1 139 ? 154.592 129.826 114.809 1.00 145.05 139 PRO A N 1
ATOM 698 C CA . PRO A 1 139 ? 154.887 128.389 114.726 1.00 145.05 139 PRO A CA 1
ATOM 699 C C . PRO A 1 139 ? 154.081 127.566 115.716 1.00 145.05 139 PRO A C 1
ATOM 700 O O . PRO A 1 139 ? 153.414 128.113 116.600 1.00 145.05 139 PRO A O 1
ATOM 704 N N . GLY A 1 140 ? 154.140 126.242 115.571 1.00 136.71 140 GLY A N 1
ATOM 705 C CA . GLY A 1 140 ? 153.441 125.345 116.467 1.00 136.71 140 GLY A CA 1
ATOM 706 C C . GLY A 1 140 ? 154.330 124.178 116.834 1.00 136.71 140 GLY A C 1
ATOM 707 O O . GLY A 1 140 ? 155.427 124.013 116.297 1.00 136.71 140 GLY A O 1
ATOM 708 N N . GLN A 1 141 ? 153.836 123.361 117.768 1.00 131.60 141 GLN A N 1
ATOM 709 C CA . GLN A 1 141 ? 154.624 122.229 118.244 1.00 131.60 141 GLN A CA 1
ATOM 710 C C . GLN A 1 141 ? 154.937 121.260 117.111 1.00 131.60 141 GLN A C 1
ATOM 711 O O . GLN A 1 141 ? 156.077 120.802 116.974 1.00 131.60 141 GLN A O 1
ATOM 717 N N . GLU A 1 142 ? 153.941 120.946 116.280 1.00 127.95 142 GLU A N 1
ATOM 718 C CA . GLU A 1 142 ? 154.179 120.050 115.154 1.00 127.95 142 GLU A CA 1
ATOM 719 C C . GLU A 1 142 ? 155.064 120.699 114.099 1.00 127.95 142 GLU A C 1
ATOM 720 O O . GLU A 1 142 ? 155.750 119.995 113.349 1.00 127.95 142 GLU A O 1
ATOM 726 N N . VAL A 1 143 ? 155.059 122.032 114.024 1.00 134.69 143 VAL A N 1
ATOM 727 C CA . VAL A 1 143 ? 155.862 122.730 113.022 1.00 134.69 143 VAL A CA 1
ATOM 728 C C . VAL A 1 143 ? 157.348 122.511 113.278 1.00 134.69 143 VAL A C 1
ATOM 729 O O . VAL A 1 143 ? 158.109 122.169 112.365 1.00 134.69 143 VAL A O 1
ATOM 733 N N . MET A 1 144 ? 157.786 122.698 114.526 1.00 135.52 144 MET A N 1
ATOM 734 C CA . MET A 1 144 ? 159.199 122.524 114.843 1.00 135.52 144 MET A CA 1
ATOM 735 C C . MET A 1 144 ? 159.655 121.073 114.774 1.00 135.52 144 MET A C 1
ATOM 736 O O . MET A 1 144 ? 160.865 120.829 114.720 1.00 135.52 144 MET A O 1
ATOM 741 N N . ASN A 1 145 ? 158.733 120.107 114.775 1.00 137.00 145 ASN A N 1
ATOM 742 C CA . ASN A 1 145 ? 159.125 118.734 114.480 1.00 137.00 145 ASN A CA 1
ATOM 743 C C . ASN A 1 145 ? 159.598 118.576 113.042 1.00 137.00 145 ASN A C 1
ATOM 744 O O . ASN A 1 145 ? 160.305 117.610 112.737 1.00 137.00 145 ASN A O 1
ATOM 749 N N . LYS A 1 146 ? 159.225 119.502 112.159 1.00 137.27 146 LYS A N 1
ATOM 750 C CA . LYS A 1 146 ? 159.646 119.477 110.769 1.00 137.27 146 LYS A CA 1
ATOM 751 C C . LYS A 1 146 ? 160.352 120.749 110.325 1.00 137.27 146 LYS A C 1
ATOM 752 O O . LYS A 1 146 ? 160.890 120.776 109.212 1.00 137.27 146 LYS A O 1
ATOM 758 N N . LEU A 1 147 ? 160.369 121.795 111.150 1.00 143.46 147 LEU A N 1
ATOM 759 C CA . LEU A 1 147 ? 160.977 123.067 110.778 1.00 143.46 147 LEU A CA 1
ATOM 760 C C . LEU A 1 147 ? 161.888 123.664 111.839 1.00 143.46 147 LEU A C 1
ATOM 761 O O . LEU A 1 147 ? 162.613 124.616 111.527 1.00 143.46 147 LEU A O 1
ATOM 766 N N . GLY A 1 148 ? 161.877 123.152 113.071 1.00 149.27 148 GLY A N 1
ATOM 767 C CA . GLY A 1 148 ? 162.685 123.747 114.122 1.00 149.27 148 GLY A CA 1
ATOM 768 C C . GLY A 1 148 ? 164.174 123.664 113.857 1.00 149.27 148 GLY A C 1
ATOM 769 O O . GLY A 1 148 ? 164.922 124.580 114.209 1.00 149.27 148 GLY A O 1
ATOM 770 N N . SER A 1 149 ? 164.626 122.569 113.242 1.00 148.60 149 SER A N 1
ATOM 771 C CA . SER A 1 149 ? 166.045 122.425 112.936 1.00 148.60 149 SER A CA 1
ATOM 772 C C . SER A 1 149 ? 166.512 123.500 111.962 1.00 148.60 149 SER A C 1
ATOM 773 O O . SER A 1 149 ? 167.594 124.074 112.132 1.00 148.60 149 SER A O 1
ATOM 776 N N . PHE A 1 150 ? 165.709 123.787 110.935 1.00 148.38 150 PHE A N 1
ATOM 777 C CA . PHE A 1 150 ? 166.081 124.821 109.975 1.00 148.38 150 PHE A CA 1
ATOM 778 C C . PHE A 1 150 ? 166.118 126.201 110.619 1.00 148.38 150 PHE A C 1
ATOM 779 O O . PHE A 1 150 ? 166.935 127.043 110.228 1.00 148.38 150 PHE A O 1
ATOM 787 N N . LEU A 1 151 ? 165.245 126.451 111.597 1.00 152.68 151 LEU A N 1
ATOM 788 C CA . LEU A 1 151 ? 165.225 127.751 112.260 1.00 152.68 151 LEU A CA 1
ATOM 789 C C . LEU A 1 151 ? 166.498 127.985 113.066 1.00 152.68 151 LEU A C 1
ATOM 790 O O . LEU A 1 151 ? 167.020 129.106 113.099 1.00 152.68 151 LEU A O 1
ATOM 795 N N . VAL A 1 152 ? 167.010 126.947 113.722 1.00 152.42 152 VAL A N 1
ATOM 796 C CA . VAL A 1 152 ? 168.180 127.118 114.576 1.00 152.42 152 VAL A CA 1
ATOM 797 C C . VAL A 1 152 ? 169.491 126.972 113.804 1.00 152.42 152 VAL A C 1
ATOM 798 O O . VAL A 1 152 ? 170.484 127.618 114.153 1.00 152.42 152 VAL A O 1
ATOM 802 N N . VAL A 1 153 ? 169.520 126.137 112.764 1.00 154.63 153 VAL A N 1
ATOM 803 C CA . VAL A 1 153 ? 170.760 125.916 112.024 1.00 154.63 153 VAL A CA 1
ATOM 804 C C . VAL A 1 153 ? 171.155 127.168 111.249 1.00 154.63 153 VAL A C 1
ATOM 805 O O . VAL A 1 153 ? 172.313 127.600 111.283 1.00 154.63 153 VAL A O 1
ATOM 809 N N . ASN A 1 154 ? 170.199 127.776 110.546 1.00 140.11 154 ASN A N 1
ATOM 810 C CA . ASN A 1 154 ? 170.493 128.888 109.648 1.00 140.11 154 ASN A CA 1
ATOM 811 C C . ASN A 1 154 ? 170.052 130.233 110.218 1.00 140.11 154 ASN A C 1
ATOM 812 O O . ASN A 1 154 ? 170.864 131.155 110.337 1.00 140.11 154 ASN A O 1
ATOM 817 N N . VAL A 1 155 ? 168.772 130.362 110.573 1.00 145.83 155 VAL A N 1
ATOM 818 C CA . VAL A 1 155 ? 168.242 131.659 110.984 1.00 145.83 155 VAL A CA 1
ATOM 819 C C . VAL A 1 155 ? 168.829 132.084 112.325 1.00 145.83 155 VAL A C 1
ATOM 820 O O . VAL A 1 155 ? 169.285 133.222 112.489 1.00 145.83 155 VAL A O 1
ATOM 824 N N . TRP A 1 156 ? 168.835 131.174 113.302 1.00 140.13 156 TRP A N 1
ATOM 825 C CA . TRP A 1 156 ? 169.271 131.537 114.646 1.00 140.13 156 TRP A CA 1
ATOM 826 C C . TRP A 1 156 ? 170.767 131.817 114.705 1.00 140.13 156 TRP A C 1
ATOM 827 O O . TRP A 1 156 ? 171.212 132.610 115.542 1.00 140.13 156 TRP A O 1
ATOM 838 N N . GLU A 1 157 ? 171.555 131.177 113.837 1.00 146.77 157 GLU A N 1
ATOM 839 C CA . GLU A 1 157 ? 173.000 131.378 113.864 1.00 146.77 157 GLU A CA 1
ATOM 840 C C . GLU A 1 157 ? 173.366 132.821 113.541 1.00 146.77 157 GLU A C 1
ATOM 841 O O . GLU A 1 157 ? 174.240 133.408 114.190 1.00 146.77 157 GLU A O 1
ATOM 847 N N . LYS A 1 158 ? 172.708 133.411 112.542 1.00 139.29 158 LYS A N 1
ATOM 848 C CA . LYS A 1 158 ? 173.004 134.789 112.171 1.00 139.29 158 LYS A CA 1
ATOM 849 C C . LYS A 1 158 ? 172.478 135.791 113.190 1.00 139.29 158 LYS A C 1
ATOM 850 O O . LYS A 1 158 ? 172.965 136.925 113.233 1.00 139.29 158 LYS A O 1
ATOM 856 N N . LEU A 1 159 ? 171.497 135.401 114.007 1.00 135.74 159 LEU A N 1
ATOM 857 C CA . LEU A 1 159 ? 170.919 136.335 114.967 1.00 135.74 159 LEU A CA 1
ATOM 858 C C . LEU A 1 159 ? 171.868 136.600 116.130 1.00 135.74 159 LEU A C 1
ATOM 859 O O . LEU A 1 159 ? 171.971 137.736 116.608 1.00 135.74 159 LEU A O 1
ATOM 864 N N . MET A 1 160 ? 172.569 135.566 116.599 1.00 131.66 160 MET A N 1
ATOM 865 C CA . MET A 1 160 ? 173.452 135.709 117.751 1.00 131.66 160 MET A CA 1
ATOM 866 C C . MET A 1 160 ? 174.680 136.559 117.460 1.00 131.66 160 MET A C 1
ATOM 867 O O . MET A 1 160 ? 175.361 136.972 118.404 1.00 131.66 160 MET A O 1
ATOM 872 N N . GLY A 1 161 ? 174.978 136.830 116.193 1.00 127.47 161 GLY A N 1
ATOM 873 C CA . GLY A 1 161 ? 176.088 137.688 115.844 1.00 127.47 161 GLY A CA 1
ATOM 874 C C . GLY A 1 161 ? 175.789 139.167 115.875 1.00 127.47 161 GLY A C 1
ATOM 875 O O . GLY A 1 161 ? 176.650 139.971 115.507 1.00 127.47 161 GLY A O 1
ATOM 876 N N . THR A 1 162 ? 174.592 139.553 116.305 1.00 131.79 162 THR A N 1
ATOM 877 C CA . THR A 1 162 ? 174.167 140.944 116.321 1.00 131.79 162 THR A CA 1
ATOM 878 C C . THR A 1 162 ? 174.062 141.451 117.753 1.00 131.79 162 THR A C 1
ATOM 879 O O . THR A 1 162 ? 173.579 140.742 118.642 1.00 131.79 162 THR A O 1
ATOM 883 N N . SER A 1 163 ? 174.524 142.686 117.967 1.00 122.81 163 SER A N 1
ATOM 884 C CA . SER A 1 163 ? 174.519 143.266 119.306 1.00 122.81 163 SER A CA 1
ATOM 885 C C . SER A 1 163 ? 173.101 143.544 119.789 1.00 122.81 163 SER A C 1
ATOM 886 O O . SER A 1 163 ? 172.814 143.429 120.986 1.00 122.81 163 SER A O 1
ATOM 889 N N . ALA A 1 164 ? 172.206 143.924 118.881 1.00 117.44 164 ALA A N 1
ATOM 890 C CA . ALA A 1 164 ? 170.822 144.206 119.226 1.00 117.44 164 ALA A CA 1
ATOM 891 C C . ALA A 1 164 ? 169.896 143.467 118.273 1.00 117.44 164 ALA A C 1
ATOM 892 O O . ALA A 1 164 ? 170.198 143.303 117.088 1.00 117.44 164 ALA A O 1
ATOM 894 N N . LEU A 1 165 ? 168.760 143.022 118.805 1.00 116.00 165 LEU A N 1
ATOM 895 C CA . LEU A 1 165 ? 167.767 142.282 118.042 1.00 116.00 165 LEU A CA 1
ATOM 896 C C . LEU A 1 165 ? 166.431 143.007 118.105 1.00 116.00 165 LEU A C 1
ATOM 897 O O . LEU A 1 165 ? 166.065 143.564 119.144 1.00 116.00 165 LEU A O 1
ATOM 902 N N . VAL A 1 166 ? 165.709 142.997 116.989 1.00 110.56 166 VAL A N 1
ATOM 903 C CA . VAL A 1 166 ? 164.365 143.553 116.914 1.00 110.56 166 VAL A CA 1
ATOM 904 C C . VAL A 1 166 ? 163.458 142.526 116.250 1.00 110.56 166 VAL A C 1
ATOM 905 O O . VAL A 1 166 ? 163.848 141.885 115.267 1.00 110.56 166 VAL A O 1
ATOM 909 N N . LEU A 1 167 ? 162.267 142.340 116.811 1.00 126.35 167 LEU A N 1
ATOM 910 C CA . LEU A 1 167 ? 161.282 141.410 116.283 1.00 126.35 167 LEU A CA 1
ATOM 911 C C . LEU A 1 167 ? 160.035 142.179 115.872 1.00 126.35 167 LEU A C 1
ATOM 912 O O . LEU A 1 167 ? 159.623 143.124 116.552 1.00 126.35 167 LEU A O 1
ATOM 917 N N . ASP A 1 168 ? 159.447 141.778 114.750 1.00 134.22 168 ASP A N 1
ATOM 918 C CA . ASP A 1 168 ? 158.293 142.457 114.179 1.00 134.22 168 ASP A CA 1
ATOM 919 C C . ASP A 1 168 ? 157.054 141.590 114.346 1.00 134.22 168 ASP A C 1
ATOM 920 O O . ASP A 1 168 ? 157.073 140.401 114.011 1.00 134.22 168 ASP A O 1
ATOM 925 N N . LEU A 1 169 ? 155.980 142.190 114.863 1.00 140.52 169 LEU A N 1
ATOM 926 C CA . LEU A 1 169 ? 154.711 141.495 115.032 1.00 140.52 169 LEU A CA 1
ATOM 927 C C . LEU A 1 169 ? 153.548 142.244 114.391 1.00 140.52 169 LEU A C 1
ATOM 928 O O . LEU A 1 169 ? 152.389 141.905 114.658 1.00 140.52 169 LEU A O 1
ATOM 933 N N . ARG A 1 170 ? 153.824 143.253 113.560 1.00 135.50 170 ARG A N 1
ATOM 934 C CA . ARG A 1 170 ? 152.746 144.017 112.939 1.00 135.50 170 ARG A CA 1
ATOM 935 C C . ARG A 1 170 ? 151.900 143.143 112.023 1.00 135.50 170 ARG A C 1
ATOM 936 O O . ARG A 1 170 ? 150.668 143.238 112.025 1.00 135.50 170 ARG A O 1
ATOM 944 N N . HIS A 1 171 ? 152.542 142.286 111.234 1.00 138.68 171 HIS A N 1
ATOM 945 C CA . HIS A 1 171 ? 151.851 141.480 110.238 1.00 138.68 171 HIS A CA 1
ATOM 946 C C . HIS A 1 171 ? 151.365 140.142 110.777 1.00 138.68 171 HIS A C 1
ATOM 947 O O . HIS A 1 171 ? 150.772 139.367 110.019 1.00 138.68 171 HIS A O 1
ATOM 954 N N . CYS A 1 172 ? 151.598 139.848 112.054 1.00 140.60 172 CYS A N 1
ATOM 955 C CA . CYS A 1 172 ? 151.083 138.618 112.639 1.00 140.60 172 CYS A CA 1
ATOM 956 C C . CYS A 1 172 ? 149.566 138.694 112.752 1.00 140.60 172 CYS A C 1
ATOM 957 O O . CYS A 1 172 ? 149.020 139.677 113.261 1.00 140.60 172 CYS A O 1
ATOM 960 N N . THR A 1 173 ? 148.884 137.655 112.275 1.00 140.00 173 THR A N 1
ATOM 961 C CA . THR A 1 173 ? 147.427 137.634 112.248 1.00 140.00 173 THR A CA 1
ATOM 962 C C . THR A 1 173 ? 146.835 136.535 113.114 1.00 140.00 173 THR A C 1
ATOM 963 O O . THR A 1 173 ? 145.985 136.817 113.967 1.00 140.00 173 THR A O 1
ATOM 967 N N . ARG A 1 174 ? 147.257 135.288 112.922 1.00 134.16 174 ARG A N 1
ATOM 968 C CA . ARG A 1 174 ? 146.677 134.176 113.660 1.00 134.16 174 ARG A CA 1
ATOM 969 C C . ARG A 1 174 ? 147.682 133.036 113.718 1.00 134.16 174 ARG A C 1
ATOM 970 O O . ARG A 1 174 ? 148.655 132.999 112.959 1.00 134.16 174 ARG A O 1
ATOM 978 N N . GLY A 1 175 ? 147.430 132.108 114.632 1.00 129.77 175 GLY A N 1
ATOM 979 C CA . GLY A 1 175 ? 148.300 130.959 114.784 1.00 129.77 175 GLY A CA 1
ATOM 980 C C . GLY A 1 175 ? 147.840 130.093 115.935 1.00 129.77 175 GLY A C 1
ATOM 981 O O . GLY A 1 175 ? 146.792 130.332 116.538 1.00 129.77 175 GLY A O 1
ATOM 982 N N . HIS A 1 176 ? 148.643 129.075 116.230 1.00 118.17 176 HIS A N 1
ATOM 983 C CA . HIS A 1 176 ? 148.350 128.161 117.320 1.00 118.17 176 HIS A CA 1
ATOM 984 C C . HIS A 1 176 ? 148.847 128.740 118.644 1.00 118.17 176 HIS A C 1
ATOM 985 O O . HIS A 1 176 ? 149.452 129.813 118.699 1.00 118.17 176 HIS A O 1
ATOM 992 N N . VAL A 1 177 ? 148.583 128.016 119.730 1.00 106.63 177 VAL A N 1
ATOM 993 C CA . VAL A 1 177 ? 149.014 128.438 121.057 1.00 106.63 177 VAL A CA 1
ATOM 994 C C . VAL A 1 177 ? 150.301 127.741 121.493 1.00 106.63 177 VAL A C 1
ATOM 995 O O . VAL A 1 177 ? 151.062 128.312 122.289 1.00 106.63 177 VAL A O 1
ATOM 999 N N . SER A 1 178 ? 150.590 126.551 120.964 1.00 114.52 178 SER A N 1
ATOM 1000 C CA . SER A 1 178 ? 151.752 125.781 121.391 1.00 114.52 178 SER A CA 1
ATOM 1001 C C . SER A 1 178 ? 153.076 126.414 120.982 1.00 114.52 178 SER A C 1
ATOM 1002 O O . SER A 1 178 ? 154.128 125.945 121.429 1.00 114.52 178 SER A O 1
ATOM 1005 N N . GLY A 1 179 ? 153.058 127.444 120.133 1.00 122.43 179 GLY A N 1
ATOM 1006 C CA . GLY A 1 179 ? 154.295 128.065 119.697 1.00 122.43 179 GLY A CA 1
ATOM 1007 C C . GLY A 1 179 ? 154.879 129.077 120.659 1.00 122.43 179 GLY A C 1
ATOM 1008 O O . GLY A 1 179 ? 156.080 129.356 120.588 1.00 122.43 179 GLY A O 1
ATOM 1009 N N . ILE A 1 180 ? 154.062 129.637 121.557 1.00 122.83 180 ILE A N 1
ATOM 1010 C CA . ILE A 1 180 ? 154.555 130.697 122.443 1.00 122.83 180 ILE A CA 1
ATOM 1011 C C . ILE A 1 180 ? 155.553 130.205 123.484 1.00 122.83 180 ILE A C 1
ATOM 1012 O O . ILE A 1 180 ? 156.461 130.973 123.835 1.00 122.83 180 ILE A O 1
ATOM 1017 N N . PRO A 1 181 ? 155.465 128.982 124.033 1.00 131.38 181 PRO A N 1
ATOM 1018 C CA . PRO A 1 181 ? 156.470 128.594 125.039 1.00 131.38 181 PRO A CA 1
ATOM 1019 C C . PRO A 1 181 ? 157.886 128.521 124.494 1.00 131.38 181 PRO A C 1
ATOM 1020 O O . PRO A 1 181 ? 158.843 128.588 125.275 1.00 131.38 181 PRO A O 1
ATOM 1024 N N . TYR A 1 182 ? 158.053 128.378 123.179 1.00 136.85 182 TYR A N 1
ATOM 1025 C CA . TYR A 1 182 ? 159.391 128.197 122.628 1.00 136.85 182 TYR A CA 1
ATOM 1026 C C . TYR A 1 182 ? 160.044 129.526 122.268 1.00 136.85 182 TYR A C 1
ATOM 1027 O O . TYR A 1 182 ? 161.254 129.693 122.459 1.00 136.85 182 TYR A O 1
ATOM 1036 N N . VAL A 1 183 ? 159.269 130.480 121.747 1.00 130.17 183 VAL A N 1
ATOM 1037 C CA . VAL A 1 183 ? 159.844 131.771 121.376 1.00 130.17 183 VAL A CA 1
ATOM 1038 C C . VAL A 1 183 ? 160.360 132.500 122.611 1.00 130.17 183 VAL A C 1
ATOM 1039 O O . VAL A 1 183 ? 161.401 133.168 122.566 1.00 130.17 183 VAL A O 1
ATOM 1043 N N . ILE A 1 184 ? 159.645 132.387 123.733 1.00 133.33 184 ILE A N 1
ATOM 1044 C CA . ILE A 1 184 ? 160.146 132.952 124.981 1.00 133.33 184 ILE A CA 1
ATOM 1045 C C . ILE A 1 184 ? 161.357 132.165 125.471 1.00 133.33 184 ILE A C 1
ATOM 1046 O O . ILE A 1 184 ? 162.314 132.741 126.001 1.00 133.33 184 ILE A O 1
ATOM 1051 N N . SER A 1 185 ? 161.340 130.841 125.293 1.00 143.90 185 SER A N 1
ATOM 1052 C CA . SER A 1 185 ? 162.466 130.016 125.722 1.00 143.90 185 SER A CA 1
ATOM 1053 C C . SER A 1 185 ? 163.734 130.377 124.960 1.00 143.90 185 SER A C 1
ATOM 1054 O O . SER A 1 185 ? 164.823 130.431 125.542 1.00 143.90 185 SER A O 1
ATOM 1057 N N . TYR A 1 186 ? 163.612 130.619 123.653 1.00 140.88 186 TYR A N 1
ATOM 1058 C CA . TYR A 1 186 ? 164.760 131.076 122.878 1.00 140.88 186 TYR A CA 1
ATOM 1059 C C . TYR A 1 186 ? 165.250 132.428 123.379 1.00 140.88 186 TYR A C 1
ATOM 1060 O O . TYR A 1 186 ? 166.461 132.668 123.461 1.00 140.88 186 TYR A O 1
ATOM 1069 N N . LEU A 1 187 ? 164.322 133.323 123.720 1.00 137.40 187 LEU A N 1
ATOM 1070 C CA . LEU A 1 187 ? 164.691 134.652 124.191 1.00 137.40 187 LEU A CA 1
ATOM 1071 C C . LEU A 1 187 ? 165.183 134.641 125.634 1.00 137.40 187 LEU A C 1
ATOM 1072 O O . LEU A 1 187 ? 166.047 135.448 125.992 1.00 137.40 187 LEU A O 1
ATOM 1077 N N . HIS A 1 188 ? 164.656 133.751 126.467 1.00 148.31 188 HIS A N 1
ATOM 1078 C CA . HIS A 1 188 ? 165.003 133.748 127.886 1.00 148.31 188 HIS A CA 1
ATOM 1079 C C . HIS A 1 188 ? 166.422 133.233 128.091 1.00 148.31 188 HIS A C 1
ATOM 1080 O O . HIS A 1 188 ? 166.716 132.089 127.718 1.00 148.31 188 HIS A O 1
ATOM 1087 N N . PRO A 1 189 ? 167.327 134.031 128.663 1.00 151.82 189 PRO A N 1
ATOM 1088 C CA . PRO A 1 189 ? 168.691 133.530 128.909 1.00 151.82 189 PRO A CA 1
ATOM 1089 C C . PRO A 1 189 ? 168.746 132.365 129.881 1.00 151.82 189 PRO A C 1
ATOM 1090 O O . PRO A 1 189 ? 169.599 131.480 129.736 1.00 151.82 189 PRO A O 1
ATOM 1094 N N . GLY A 1 190 ? 167.856 132.338 130.870 1.00 149.18 190 GLY A N 1
ATOM 1095 C CA . GLY A 1 190 ? 167.949 131.344 131.916 1.00 149.18 190 GLY A CA 1
ATOM 1096 C C . GLY A 1 190 ? 167.441 129.982 131.486 1.00 149.18 190 GLY A C 1
ATOM 1097 O O . GLY A 1 190 ? 166.852 129.803 130.420 1.00 149.18 190 GLY A O 1
ATOM 1098 N N . ASN A 1 191 ? 167.689 128.997 132.350 1.00 141.64 191 ASN A N 1
ATOM 1099 C CA . ASN A 1 191 ? 167.226 127.634 132.140 1.00 141.64 191 ASN A CA 1
ATOM 1100 C C . ASN A 1 191 ? 166.180 127.191 133.152 1.00 141.64 191 ASN A C 1
ATOM 1101 O O . ASN A 1 191 ? 165.535 126.158 132.938 1.00 141.64 191 ASN A O 1
ATOM 1106 N N . THR A 1 192 ? 165.997 127.934 134.240 1.00 140.20 192 THR A N 1
ATOM 1107 C CA . THR A 1 192 ? 164.994 127.580 135.234 1.00 140.20 192 THR A CA 1
ATOM 1108 C C . THR A 1 192 ? 163.593 127.857 134.701 1.00 140.20 192 THR A C 1
ATOM 1109 O O . THR A 1 192 ? 163.332 128.908 134.110 1.00 140.20 192 THR A O 1
ATOM 1113 N N . VAL A 1 193 ? 162.690 126.906 134.916 1.00 142.42 193 VAL A N 1
ATOM 1114 C CA . VAL A 1 193 ? 161.325 127.018 134.415 1.00 142.42 193 VAL A CA 1
ATOM 1115 C C . VAL A 1 193 ? 160.522 127.926 135.337 1.00 142.42 193 VAL A C 1
ATOM 1116 O O . VAL A 1 193 ? 160.478 127.714 136.555 1.00 142.42 193 VAL A O 1
ATOM 1120 N N . LEU A 1 194 ? 159.886 128.941 134.757 1.00 139.15 194 LEU A N 1
ATOM 1121 C CA . LEU A 1 194 ? 159.033 129.867 135.489 1.00 139.15 194 LEU A CA 1
ATOM 1122 C C . LEU A 1 194 ? 157.743 130.076 134.710 1.00 139.15 194 LEU A C 1
ATOM 1123 O O . LEU A 1 194 ? 157.761 130.170 133.479 1.00 139.15 194 LEU A O 1
ATOM 1128 N N . HIS A 1 195 ? 156.624 130.149 135.430 1.00 145.17 195 HIS A N 1
ATOM 1129 C CA . HIS A 1 195 ? 155.307 130.295 134.816 1.00 145.17 195 HIS A CA 1
ATOM 1130 C C . HIS A 1 195 ? 154.603 131.510 135.408 1.00 145.17 195 HIS A C 1
ATOM 1131 O O . HIS A 1 195 ? 154.262 131.521 136.595 1.00 145.17 195 HIS A O 1
ATOM 1138 N N . VAL A 1 196 ? 154.397 132.534 134.582 1.00 146.15 196 VAL A N 1
ATOM 1139 C CA . VAL A 1 196 ? 153.637 133.725 134.952 1.00 146.15 196 VAL A CA 1
ATOM 1140 C C . VAL A 1 196 ? 152.711 134.029 133.780 1.00 146.15 196 VAL A C 1
ATOM 1141 O O . VAL A 1 196 ? 153.124 134.664 132.803 1.00 146.15 196 VAL A O 1
ATOM 1145 N N . ASP A 1 197 ? 151.461 133.578 133.870 1.00 141.61 197 ASP A N 1
ATOM 1146 C CA . ASP A 1 197 ? 150.484 133.823 132.818 1.00 141.61 197 ASP A CA 1
ATOM 1147 C C . ASP A 1 197 ? 149.092 133.524 133.354 1.00 141.61 197 ASP A C 1
ATOM 1148 O O . ASP A 1 197 ? 148.924 132.709 134.264 1.00 141.61 197 ASP A O 1
ATOM 1153 N N . THR A 1 198 ? 148.096 134.197 132.775 1.00 134.07 198 THR A N 1
ATOM 1154 C CA . THR A 1 198 ? 146.687 133.991 133.112 1.00 134.07 198 THR A CA 1
ATOM 1155 C C . THR A 1 198 ? 145.903 133.914 131.805 1.00 134.07 198 THR A C 1
ATOM 1156 O O . THR A 1 198 ? 145.413 134.929 131.301 1.00 134.07 198 THR A O 1
ATOM 1160 N N . VAL A 1 199 ? 145.788 132.707 131.259 1.00 146.51 199 VAL A N 1
ATOM 1161 C CA . VAL A 1 199 ? 145.014 132.465 130.046 1.00 146.51 199 VAL A CA 1
ATOM 1162 C C . VAL A 1 199 ? 144.467 131.046 130.116 1.00 146.51 199 VAL A C 1
ATOM 1163 O O . VAL A 1 199 ? 145.145 130.129 130.587 1.00 146.51 199 VAL A O 1
ATOM 1167 N N . TYR A 1 200 ? 143.227 130.870 129.665 1.00 161.45 200 TYR A N 1
ATOM 1168 C CA . TYR A 1 200 ? 142.551 129.587 129.771 1.00 161.45 200 TYR A CA 1
ATOM 1169 C C . TYR A 1 200 ? 141.819 129.291 128.471 1.00 161.45 200 TYR A C 1
ATOM 1170 O O . TYR A 1 200 ? 141.312 130.204 127.813 1.00 161.45 200 TYR A O 1
ATOM 1179 N N . ASP A 1 201 ? 141.772 128.013 128.105 1.00 163.39 201 ASP A N 1
ATOM 1180 C CA . ASP A 1 201 ? 141.089 127.554 126.901 1.00 163.39 201 ASP A CA 1
ATOM 1181 C C . ASP A 1 201 ? 139.902 126.694 127.312 1.00 163.39 201 ASP A C 1
ATOM 1182 O O . ASP A 1 201 ? 140.069 125.710 128.041 1.00 163.39 201 ASP A O 1
ATOM 1187 N N . ARG A 1 202 ? 138.711 127.065 126.842 1.00 159.69 202 ARG A N 1
ATOM 1188 C CA . ARG A 1 202 ? 137.500 126.348 127.239 1.00 159.69 202 ARG A CA 1
ATOM 1189 C C . ARG A 1 202 ? 137.499 124.887 126.802 1.00 159.69 202 ARG A C 1
ATOM 1190 O O . ARG A 1 202 ? 137.202 124.020 127.643 1.00 159.69 202 ARG A O 1
ATOM 1198 N N . PRO A 1 203 ? 137.792 124.534 125.543 1.00 156.43 203 PRO A N 1
ATOM 1199 C CA . PRO A 1 203 ? 137.814 123.104 125.188 1.00 156.43 203 PRO A CA 1
ATOM 1200 C C . PRO A 1 203 ? 138.836 122.300 125.971 1.00 156.43 203 PRO A C 1
ATOM 1201 O O . PRO A 1 203 ? 138.580 121.132 126.289 1.00 156.43 203 PRO A O 1
ATOM 1205 N N . SER A 1 204 ? 139.989 122.889 126.295 1.00 160.35 204 SER A N 1
ATOM 1206 C CA . SER A 1 204 ? 141.010 122.165 127.043 1.00 160.35 204 SER A CA 1
ATOM 1207 C C . SER A 1 204 ? 140.654 122.013 128.515 1.00 160.35 204 SER A C 1
ATOM 1208 O O . SER A 1 204 ? 141.164 121.097 129.169 1.00 160.35 204 SER A O 1
ATOM 1211 N N . ASN A 1 205 ? 139.807 122.892 129.048 1.00 161.38 205 ASN A N 1
ATOM 1212 C CA . ASN A 1 205 ? 139.375 122.892 130.443 1.00 161.38 205 ASN A CA 1
ATOM 1213 C C . ASN A 1 205 ? 140.530 123.068 131.422 1.00 161.38 205 ASN A C 1
ATOM 1214 O O . ASN A 1 205 ? 140.357 122.833 132.624 1.00 161.38 205 ASN A O 1
ATOM 1219 N N . THR A 1 206 ? 141.704 123.475 130.945 1.00 154.64 206 THR A N 1
ATOM 1220 C CA . THR A 1 206 ? 142.878 123.651 131.785 1.00 154.64 206 THR A CA 1
ATOM 1221 C C . THR A 1 206 ? 143.445 125.048 131.587 1.00 154.64 206 THR A C 1
ATOM 1222 O O . THR A 1 206 ? 143.601 125.508 130.453 1.00 154.64 206 THR A O 1
ATOM 1226 N N . THR A 1 207 ? 143.749 125.718 132.696 1.00 149.83 207 THR A N 1
ATOM 1227 C CA . THR A 1 207 ? 144.380 127.027 132.625 1.00 149.83 207 THR A CA 1
ATOM 1228 C C . THR A 1 207 ? 145.790 126.900 132.062 1.00 149.83 207 THR A C 1
ATOM 1229 O O . THR A 1 207 ? 146.523 125.960 132.382 1.00 149.83 207 THR A O 1
ATOM 1233 N N . THR A 1 208 ? 146.168 127.855 131.219 1.00 144.49 208 THR A N 1
ATOM 1234 C CA . THR A 1 208 ? 147.451 127.835 130.529 1.00 144.49 208 THR A CA 1
ATOM 1235 C C . THR A 1 208 ? 148.374 128.886 131.127 1.00 144.49 208 THR A C 1
ATOM 1236 O O . THR A 1 208 ? 147.986 130.049 131.278 1.00 144.49 208 THR A O 1
ATOM 1240 N N . GLU A 1 209 ? 149.588 128.470 131.476 1.00 137.43 209 GLU A N 1
ATOM 1241 C CA . GLU A 1 209 ? 150.636 129.368 131.935 1.00 137.43 209 GLU A CA 1
ATOM 1242 C C . GLU A 1 209 ? 151.896 129.116 131.121 1.00 137.43 209 GLU A C 1
ATOM 1243 O O . GLU A 1 209 ? 152.227 127.966 130.813 1.00 137.43 209 GLU A O 1
ATOM 1249 N N . ILE A 1 210 ? 152.591 130.197 130.766 1.00 133.89 210 ILE A N 1
ATOM 1250 C CA . ILE A 1 210 ? 153.768 130.088 129.913 1.00 133.89 210 ILE A CA 1
ATOM 1251 C C . ILE A 1 210 ? 154.855 129.300 130.631 1.00 133.89 210 ILE A C 1
ATOM 1252 O O . ILE A 1 210 ? 155.124 129.514 131.819 1.00 133.89 210 ILE A O 1
ATOM 1257 N N . TRP A 1 211 ? 155.468 128.361 129.916 1.00 137.64 211 TRP A N 1
ATOM 1258 C CA . TRP A 1 211 ? 156.560 127.554 130.440 1.00 137.64 211 TRP A CA 1
ATOM 1259 C C . TRP A 1 211 ? 157.770 127.707 129.531 1.00 137.64 211 TRP A C 1
ATOM 1260 O O . TRP A 1 211 ? 157.669 127.499 128.318 1.00 137.64 211 TRP A O 1
ATOM 1271 N N . THR A 1 212 ? 158.910 128.066 130.118 1.00 143.82 212 THR A N 1
ATOM 1272 C CA . THR A 1 212 ? 160.158 128.204 129.368 1.00 143.82 212 THR A CA 1
ATOM 1273 C C . THR A 1 212 ? 160.859 126.847 129.342 1.00 143.82 212 THR A C 1
ATOM 1274 O O . THR A 1 212 ? 161.660 126.501 130.212 1.00 143.82 212 THR A O 1
ATOM 1278 N N . LEU A 1 213 ? 160.533 126.057 128.320 1.00 148.51 213 LEU A N 1
ATOM 1279 C CA . LEU A 1 213 ? 161.049 124.706 128.186 1.00 148.51 213 LEU A CA 1
ATOM 1280 C C . LEU A 1 213 ? 162.526 124.723 127.799 1.00 148.51 213 LEU A C 1
ATOM 1281 O O . LEU A 1 213 ? 162.990 125.644 127.121 1.00 148.51 213 LEU A O 1
ATOM 1286 N N . PRO A 1 214 ? 163.286 123.711 128.222 1.00 155.58 214 PRO A N 1
ATOM 1287 C CA . PRO A 1 214 ? 164.697 123.625 127.822 1.00 155.58 214 PRO A CA 1
ATOM 1288 C C . PRO A 1 214 ? 164.879 122.917 126.489 1.00 155.58 214 PRO A C 1
ATOM 1289 O O . PRO A 1 214 ? 165.987 122.491 126.149 1.00 155.58 214 PRO A O 1
ATOM 1293 N N . GLU A 1 215 ? 163.791 122.787 125.726 1.00 160.00 215 GLU A N 1
ATOM 1294 C CA . GLU A 1 215 ? 163.816 122.064 124.460 1.00 160.00 215 GLU A CA 1
ATOM 1295 C C . GLU A 1 215 ? 164.648 122.758 123.389 1.00 160.00 215 GLU A C 1
ATOM 1296 O O . GLU A 1 215 ? 164.914 122.146 122.349 1.00 160.00 215 GLU A O 1
ATOM 1302 N N . VAL A 1 216 ? 165.057 124.010 123.610 1.00 154.74 216 VAL A N 1
ATOM 1303 C CA . VAL A 1 216 ? 165.798 124.738 122.590 1.00 154.74 216 VAL A CA 1
ATOM 1304 C C . VAL A 1 216 ? 167.154 124.079 122.345 1.00 154.74 216 VAL A C 1
ATOM 1305 O O . VAL A 1 216 ? 167.722 123.414 123.221 1.00 154.74 216 VAL A O 1
ATOM 1309 N N . LEU A 1 217 ? 167.673 124.264 121.134 1.00 155.51 217 LEU A N 1
ATOM 1310 C CA . LEU A 1 217 ? 168.967 123.732 120.731 1.00 155.51 217 LEU A CA 1
ATOM 1311 C C . LEU A 1 217 ? 169.950 124.881 120.556 1.00 155.51 217 LEU A C 1
ATOM 1312 O O . LEU A 1 217 ? 169.638 125.875 119.891 1.00 155.51 217 LEU A O 1
ATOM 1317 N N . GLY A 1 218 ? 171.132 124.741 121.149 1.00 157.46 218 GLY A N 1
ATOM 1318 C CA . GLY A 1 218 ? 172.143 125.774 121.070 1.00 157.46 218 GLY A CA 1
ATOM 1319 C C . GLY A 1 218 ? 172.056 126.769 122.208 1.00 157.46 218 GLY A C 1
ATOM 1320 O O . GLY A 1 218 ? 171.220 126.680 123.112 1.00 157.46 218 GLY A O 1
ATOM 1321 N N . ASP A 1 219 ? 172.958 127.746 122.156 1.00 156.20 219 ASP A N 1
ATOM 1322 C CA . ASP A 1 219 ? 173.022 128.766 123.192 1.00 156.20 219 ASP A CA 1
ATOM 1323 C C . ASP A 1 219 ? 171.782 129.650 123.158 1.00 156.20 219 ASP A C 1
ATOM 1324 O O . ASP A 1 219 ? 171.259 129.977 122.090 1.00 156.20 219 ASP A O 1
ATOM 1329 N N . ARG A 1 220 ? 171.314 130.038 124.342 1.00 154.11 220 ARG A N 1
ATOM 1330 C CA . ARG A 1 220 ? 170.175 130.932 124.456 1.00 154.11 220 ARG A CA 1
ATOM 1331 C C . ARG A 1 220 ? 170.612 132.374 124.211 1.00 154.11 220 ARG A C 1
ATOM 1332 O O . ARG A 1 220 ? 171.792 132.672 124.008 1.00 154.11 220 ARG A O 1
ATOM 1340 N N . TYR A 1 221 ? 169.642 133.284 124.226 1.00 150.30 221 TYR A N 1
ATOM 1341 C CA . TYR A 1 221 ? 169.943 134.699 124.078 1.00 150.30 221 TYR A CA 1
ATOM 1342 C C . TYR A 1 221 ? 170.712 135.207 125.291 1.00 150.30 221 TYR A C 1
ATOM 1343 O O . TYR A 1 221 ? 170.419 134.840 126.431 1.00 150.30 221 TYR A O 1
ATOM 1352 N N . SER A 1 222 ? 171.707 136.053 125.040 1.00 148.43 222 SER A N 1
ATOM 1353 C CA . SER A 1 222 ? 172.498 136.611 126.127 1.00 148.43 222 SER A CA 1
ATOM 1354 C C . SER A 1 222 ? 171.687 137.642 126.902 1.00 148.43 222 SER A C 1
ATOM 1355 O O . SER A 1 222 ? 170.929 138.426 126.323 1.00 148.43 222 SER A O 1
ATOM 1358 N N . ALA A 1 223 ? 171.851 137.637 128.227 1.00 143.97 223 ALA A N 1
ATOM 1359 C CA . ALA A 1 223 ? 171.133 138.585 129.069 1.00 143.97 223 ALA A CA 1
ATOM 1360 C C . ALA A 1 223 ? 171.656 140.008 128.923 1.00 143.97 223 ALA A C 1
ATOM 1361 O O . ALA A 1 223 ? 170.936 140.956 129.252 1.00 143.97 223 ALA A O 1
ATOM 1363 N N . ASP A 1 224 ? 172.889 140.178 128.440 1.00 147.08 224 ASP A N 1
ATOM 1364 C CA . ASP A 1 224 ? 173.459 141.516 128.325 1.00 147.08 224 ASP A CA 1
ATOM 1365 C C . ASP A 1 224 ? 172.814 142.302 127.189 1.00 147.08 224 ASP A C 1
ATOM 1366 O O . ASP A 1 224 ? 172.482 143.482 127.355 1.00 147.08 224 ASP A O 1
ATOM 1371 N N . LYS A 1 225 ? 172.630 141.672 126.033 1.00 140.65 225 LYS A N 1
ATOM 1372 C CA . LYS A 1 225 ? 172.059 142.362 124.887 1.00 140.65 225 LYS A CA 1
ATOM 1373 C C . LYS A 1 225 ? 170.565 142.603 125.095 1.00 140.65 225 LYS A C 1
ATOM 1374 O O . LYS A 1 225 ? 169.896 141.914 125.871 1.00 140.65 225 LYS A O 1
ATOM 1380 N N . ASP A 1 226 ? 170.043 143.602 124.386 1.00 124.75 226 ASP A N 1
ATOM 1381 C CA . ASP A 1 226 ? 168.674 144.060 124.562 1.00 124.75 226 ASP A CA 1
ATOM 1382 C C . ASP A 1 226 ? 167.861 143.816 123.297 1.00 124.75 226 ASP A C 1
ATOM 1383 O O . ASP A 1 226 ? 168.403 143.765 122.189 1.00 124.75 226 ASP A O 1
ATOM 1388 N N . VAL A 1 227 ? 166.549 143.664 123.478 1.00 119.14 227 VAL A N 1
ATOM 1389 C CA . VAL A 1 227 ? 165.619 143.439 122.381 1.00 119.14 227 VAL A CA 1
ATOM 1390 C C . VAL A 1 227 ? 164.432 144.379 122.535 1.00 119.14 227 VAL A C 1
ATOM 1391 O O . VAL A 1 227 ? 164.123 144.860 123.628 1.00 119.14 227 VAL A O 1
ATOM 1395 N N . VAL A 1 228 ? 163.763 144.637 121.414 1.00 113.57 228 VAL A N 1
ATOM 1396 C CA . VAL A 1 228 ? 162.596 145.511 121.373 1.00 113.57 228 VAL A CA 1
ATOM 1397 C C . VAL A 1 228 ? 161.551 144.882 120.461 1.00 113.57 228 VAL A C 1
ATOM 1398 O O . VAL A 1 228 ? 161.884 144.305 119.420 1.00 113.57 228 VAL A O 1
ATOM 1402 N N . VAL A 1 229 ? 160.285 144.981 120.861 1.00 119.59 229 VAL A N 1
ATOM 1403 C CA . VAL A 1 229 ? 159.177 144.385 120.124 1.00 119.59 229 VAL A CA 1
ATOM 1404 C C . VAL A 1 229 ? 158.490 145.460 119.296 1.00 119.59 229 VAL A C 1
ATOM 1405 O O . VAL A 1 229 ? 158.422 146.632 119.686 1.00 119.59 229 VAL A O 1
ATOM 1409 N N . LEU A 1 230 ? 157.979 145.058 118.136 1.00 125.36 230 LEU A N 1
ATOM 1410 C CA . LEU A 1 230 ? 157.302 145.956 117.211 1.00 125.36 230 LEU A CA 1
ATOM 1411 C C . LEU A 1 230 ? 155.899 145.438 116.928 1.00 125.36 230 LEU A C 1
ATOM 1412 O O . LEU A 1 230 ? 155.707 144.244 116.679 1.00 125.36 230 LEU A O 1
ATOM 1417 N N . THR A 1 231 ? 154.922 146.342 116.961 1.00 133.36 231 THR A N 1
ATOM 1418 C CA . THR A 1 231 ? 153.524 145.962 116.822 1.00 133.36 231 THR A CA 1
ATOM 1419 C C . THR A 1 231 ? 152.752 147.091 116.155 1.00 133.36 231 THR A C 1
ATOM 1420 O O . THR A 1 231 ? 153.214 148.232 116.087 1.00 133.36 231 THR A O 1
ATOM 1424 N N . SER A 1 232 ? 151.564 146.754 115.659 1.00 137.28 232 SER A N 1
ATOM 1425 C CA . SER A 1 232 ? 150.687 147.721 115.009 1.00 137.28 232 SER A CA 1
ATOM 1426 C C . SER A 1 232 ? 149.244 147.258 115.181 1.00 137.28 232 SER A C 1
ATOM 1427 O O . SER A 1 232 ? 148.952 146.355 115.970 1.00 137.28 232 SER A O 1
ATOM 1430 N N . SER A 1 233 ? 148.334 147.889 114.434 1.00 130.17 233 SER A N 1
ATOM 1431 C CA . SER A 1 233 ? 146.920 147.546 114.536 1.00 130.17 233 SER A CA 1
ATOM 1432 C C . SER A 1 233 ? 146.620 146.180 113.934 1.00 130.17 233 SER A C 1
ATOM 1433 O O . SER A 1 233 ? 145.651 145.527 114.337 1.00 130.17 233 SER A O 1
ATOM 1436 N N . HIS A 1 234 ? 147.428 145.733 112.975 1.00 135.61 234 HIS A N 1
ATOM 1437 C CA . HIS A 1 234 ? 147.213 144.444 112.331 1.00 135.61 234 HIS A CA 1
ATOM 1438 C C . HIS A 1 234 ? 147.790 143.279 113.124 1.00 135.61 234 HIS A C 1
ATOM 1439 O O . HIS A 1 234 ? 147.660 142.131 112.687 1.00 135.61 234 HIS A O 1
ATOM 1446 N N . THR A 1 235 ? 148.425 143.545 114.264 1.00 142.59 235 THR A N 1
ATOM 1447 C CA . THR A 1 235 ? 149.011 142.481 115.068 1.00 142.59 235 THR A CA 1
ATOM 1448 C C . THR A 1 235 ? 147.927 141.546 115.592 1.00 142.59 235 THR A C 1
ATOM 1449 O O . THR A 1 235 ? 146.913 141.993 116.137 1.00 142.59 235 THR A O 1
ATOM 1453 N N . GLY A 1 236 ? 148.147 140.240 115.425 1.00 134.07 236 GLY A N 1
ATOM 1454 C CA . GLY A 1 236 ? 147.189 139.258 115.880 1.00 134.07 236 GLY A CA 1
ATOM 1455 C C . GLY A 1 236 ? 147.235 139.038 117.380 1.00 134.07 236 GLY A C 1
ATOM 1456 O O . GLY A 1 236 ? 148.140 139.489 118.081 1.00 134.07 236 GLY A O 1
ATOM 1457 N N . GLY A 1 237 ? 146.222 138.322 117.871 1.00 125.74 237 GLY A N 1
ATOM 1458 C CA . GLY A 1 237 ? 146.145 138.041 119.294 1.00 125.74 237 GLY A CA 1
ATOM 1459 C C . GLY A 1 237 ? 147.287 137.183 119.799 1.00 125.74 237 GLY A C 1
ATOM 1460 O O . GLY A 1 237 ? 147.745 137.358 120.931 1.00 125.74 237 GLY A O 1
ATOM 1461 N N . VAL A 1 238 ? 147.756 136.242 118.977 1.00 121.76 238 VAL A N 1
ATOM 1462 C CA . VAL A 1 238 ? 148.850 135.368 119.393 1.00 121.76 238 VAL A CA 1
ATOM 1463 C C . VAL A 1 238 ? 150.113 136.181 119.645 1.00 121.76 238 VAL A C 1
ATOM 1464 O O . VAL A 1 238 ? 150.851 135.930 120.606 1.00 121.76 238 VAL A O 1
ATOM 1468 N N . ALA A 1 239 ? 150.388 137.160 118.785 1.00 121.73 239 ALA A N 1
ATOM 1469 C CA . ALA A 1 239 ? 151.540 138.027 118.988 1.00 121.73 239 ALA A CA 1
ATOM 1470 C C . ALA A 1 239 ? 151.324 139.032 120.111 1.00 121.73 239 ALA A C 1
ATOM 1471 O O . ALA A 1 239 ? 152.305 139.564 120.644 1.00 121.73 239 ALA A O 1
ATOM 1473 N N . GLU A 1 240 ? 150.070 139.304 120.479 1.00 126.25 240 GLU A N 1
ATOM 1474 C CA . GLU A 1 240 ? 149.799 140.270 121.539 1.00 126.25 240 GLU A CA 1
ATOM 1475 C C . GLU A 1 240 ? 150.333 139.781 122.880 1.00 126.25 240 GLU A C 1
ATOM 1476 O O . GLU A 1 240 ? 151.016 140.524 123.595 1.00 126.25 240 GLU A O 1
ATOM 1482 N N . ASP A 1 241 ? 150.033 138.531 123.239 1.00 122.78 241 ASP A N 1
ATOM 1483 C CA . ASP A 1 241 ? 150.539 137.985 124.493 1.00 122.78 241 ASP A CA 1
ATOM 1484 C C . ASP A 1 241 ? 152.042 137.750 124.455 1.00 122.78 241 ASP A C 1
ATOM 1485 O O . ASP A 1 241 ? 152.665 137.643 125.517 1.00 122.78 241 ASP A O 1
ATOM 1490 N N . ILE A 1 242 ? 152.636 137.661 123.263 1.00 111.37 242 ILE A N 1
ATOM 1491 C CA . ILE A 1 242 ? 154.088 137.546 123.167 1.00 111.37 242 ILE A CA 1
ATOM 1492 C C . ILE A 1 242 ? 154.754 138.792 123.735 1.00 111.37 242 ILE A C 1
ATOM 1493 O O . ILE A 1 242 ? 155.727 138.706 124.493 1.00 111.37 242 ILE A O 1
ATOM 1498 N N . ALA A 1 243 ? 154.238 139.970 123.383 1.00 117.53 243 ALA A N 1
ATOM 1499 C CA . ALA A 1 243 ? 154.763 141.203 123.958 1.00 117.53 243 ALA A CA 1
ATOM 1500 C C . ALA A 1 243 ? 154.296 141.395 125.394 1.00 117.53 243 ALA A C 1
ATOM 1501 O O . ALA A 1 243 ? 155.010 142.004 126.200 1.00 117.53 243 ALA A O 1
ATOM 1503 N N . TYR A 1 244 ? 153.105 140.892 125.731 1.00 121.42 244 TYR A N 1
ATOM 1504 C CA . TYR A 1 244 ? 152.574 141.073 127.079 1.00 121.42 244 TYR A CA 1
ATOM 1505 C C . TYR A 1 244 ? 153.453 140.390 128.119 1.00 121.42 244 TYR A C 1
ATOM 1506 O O . TYR A 1 244 ? 153.728 140.961 129.181 1.00 121.42 244 TYR A O 1
ATOM 1515 N N . ILE A 1 245 ? 153.902 139.166 127.835 1.00 124.22 245 ILE A N 1
ATOM 1516 C CA . ILE A 1 245 ? 154.764 138.462 128.778 1.00 124.22 245 ILE A CA 1
ATOM 1517 C C . ILE A 1 245 ? 156.130 139.133 128.858 1.00 124.22 245 ILE A C 1
ATOM 1518 O O . ILE A 1 245 ? 156.744 139.194 129.930 1.00 124.22 245 ILE A O 1
ATOM 1523 N N . LEU A 1 246 ? 156.631 139.642 127.729 1.00 122.48 246 LEU A N 1
ATOM 1524 C CA . LEU A 1 246 ? 157.933 140.301 127.729 1.00 122.48 246 LEU A CA 1
ATOM 1525 C C . LEU A 1 246 ? 157.905 141.592 128.538 1.00 122.48 246 LEU A C 1
ATOM 1526 O O . LEU A 1 246 ? 158.859 141.896 129.263 1.00 122.48 246 LEU A O 1
ATOM 1531 N N . LYS A 1 247 ? 156.824 142.369 128.421 1.00 134.89 247 LYS A N 1
ATOM 1532 C CA . LYS A 1 247 ? 156.727 143.613 129.178 1.00 134.89 247 LYS A CA 1
ATOM 1533 C C . LYS A 1 247 ? 156.685 143.345 130.677 1.00 134.89 247 LYS A C 1
ATOM 1534 O O . LYS A 1 247 ? 157.344 144.040 131.458 1.00 134.89 247 LYS A O 1
ATOM 1540 N N . GLN A 1 248 ? 155.910 142.342 131.098 1.00 140.35 248 GLN A N 1
ATOM 1541 C CA . GLN A 1 248 ? 155.904 141.956 132.505 1.00 140.35 248 GLN A CA 1
ATOM 1542 C C . GLN A 1 248 ? 157.255 141.399 132.932 1.00 140.35 248 GLN A C 1
ATOM 1543 O O . GLN A 1 248 ? 157.698 141.645 134.060 1.00 140.35 248 GLN A O 1
ATOM 1549 N N . MET A 1 249 ? 157.917 140.646 132.051 1.00 135.79 249 MET A N 1
ATOM 1550 C CA . MET A 1 249 ? 159.260 140.161 132.342 1.00 135.79 249 MET A CA 1
ATOM 1551 C C . MET A 1 249 ? 160.261 141.304 132.461 1.00 135.79 249 MET A C 1
ATOM 1552 O O . MET A 1 249 ? 161.277 141.163 133.151 1.00 135.79 249 MET A O 1
ATOM 1557 N N . ARG A 1 250 ? 159.993 142.430 131.796 1.00 133.27 250 ARG A N 1
ATOM 1558 C CA . ARG A 1 250 ? 160.867 143.600 131.719 1.00 133.27 250 ARG A CA 1
ATOM 1559 C C . ARG A 1 250 ? 162.148 143.305 130.946 1.00 133.27 250 ARG A C 1
ATOM 1560 O O . ARG A 1 250 ? 163.045 144.156 130.884 1.00 133.27 250 ARG A O 1
ATOM 1568 N N . ARG A 1 251 ? 162.256 142.119 130.341 1.00 133.80 251 ARG A N 1
ATOM 1569 C CA . ARG A 1 251 ? 163.435 141.792 129.546 1.00 133.80 251 ARG A CA 1
ATOM 1570 C C . ARG A 1 251 ? 163.546 142.696 128.325 1.00 133.80 251 ARG A C 1
ATOM 1571 O O . ARG A 1 251 ? 164.641 143.153 127.978 1.00 133.80 251 ARG A O 1
ATOM 1579 N N . ALA A 1 252 ? 162.426 142.967 127.664 1.00 121.04 252 ALA A N 1
ATOM 1580 C CA . ALA A 1 252 ? 162.388 143.783 126.460 1.00 121.04 252 ALA A CA 1
ATOM 1581 C C . ALA A 1 252 ? 161.633 145.081 126.730 1.00 121.04 252 ALA A C 1
ATOM 1582 O O . ALA A 1 252 ? 161.191 145.356 127.848 1.00 121.04 252 ALA A O 1
ATOM 1584 N N . ILE A 1 253 ? 161.490 145.884 125.678 1.00 114.26 253 ILE A N 1
ATOM 1585 C CA . ILE A 1 253 ? 160.753 147.138 125.738 1.00 114.26 253 ILE A CA 1
ATOM 1586 C C . ILE A 1 253 ? 159.814 147.198 124.541 1.00 114.26 253 ILE A C 1
ATOM 1587 O O . ILE A 1 253 ? 160.059 146.576 123.502 1.00 114.26 253 ILE A O 1
ATOM 1592 N N . VAL A 1 254 ? 158.723 147.944 124.696 1.00 124.37 254 VAL A N 1
ATOM 1593 C CA . VAL A 1 254 ? 157.681 148.045 123.679 1.00 124.37 254 VAL A CA 1
ATOM 1594 C C . VAL A 1 254 ? 157.779 149.399 122.991 1.00 124.37 254 VAL A C 1
ATOM 1595 O O . VAL A 1 254 ? 157.949 150.436 123.646 1.00 124.37 254 VAL A O 1
ATOM 1599 N N . VAL A 1 255 ? 157.690 149.389 121.662 1.00 130.38 255 VAL A N 1
ATOM 1600 C CA . VAL A 1 255 ? 157.728 150.605 120.861 1.00 130.38 255 VAL A CA 1
ATOM 1601 C C . VAL A 1 255 ? 156.538 150.586 119.912 1.00 130.38 255 VAL A C 1
ATOM 1602 O O . VAL A 1 255 ? 156.011 149.523 119.567 1.00 130.38 255 VAL A O 1
ATOM 1606 N N . GLY A 1 256 ? 156.107 151.775 119.497 1.00 144.80 256 GLY A N 1
ATOM 1607 C CA . GLY A 1 256 ? 154.982 151.901 118.595 1.00 144.80 256 GLY A CA 1
ATOM 1608 C C . GLY A 1 256 ? 153.663 152.053 119.321 1.00 144.80 256 GLY A C 1
ATOM 1609 O O . GLY A 1 256 ? 153.585 152.168 120.548 1.00 144.80 256 GLY A O 1
ATOM 1610 N N . GLU A 1 257 ? 152.595 152.061 118.528 1.00 132.83 257 GLU A N 1
ATOM 1611 C CA . GLU A 1 257 ? 151.255 152.200 119.077 1.00 132.83 257 GLU A CA 1
ATOM 1612 C C . GLU A 1 257 ? 150.891 150.990 119.930 1.00 132.83 257 GLU A C 1
ATOM 1613 O O . GLU A 1 257 ? 151.336 149.866 119.683 1.00 132.83 257 GLU A O 1
ATOM 1619 N N . ARG A 1 258 ? 150.088 151.239 120.963 1.00 113.28 258 ARG A N 1
ATOM 1620 C CA . ARG A 1 258 ? 149.605 150.157 121.808 1.00 113.28 258 ARG A CA 1
ATOM 1621 C C . ARG A 1 258 ? 148.726 149.214 120.996 1.00 113.28 258 ARG A C 1
ATOM 1622 O O . ARG A 1 258 ? 147.854 149.654 120.240 1.00 113.28 258 ARG A O 1
ATOM 1630 N N . THR A 1 259 ? 148.959 147.914 121.153 1.00 121.65 259 THR A N 1
ATOM 1631 C CA . THR A 1 259 ? 148.220 146.923 120.388 1.00 121.65 259 THR A CA 1
ATOM 1632 C C . THR A 1 259 ? 146.789 146.810 120.910 1.00 121.65 259 THR A C 1
ATOM 1633 O O . THR A 1 259 ? 146.393 147.457 121.884 1.00 121.65 259 THR A O 1
ATOM 1637 N N . VAL A 1 260 ? 145.999 145.971 120.236 1.00 132.77 260 VAL A N 1
ATOM 1638 C CA . VAL A 1 260 ? 144.613 145.761 120.645 1.00 132.77 260 VAL A CA 1
ATOM 1639 C C . VAL A 1 260 ? 144.553 145.133 122.032 1.00 132.77 260 VAL A C 1
ATOM 1640 O O . VAL A 1 260 ? 143.742 145.532 122.877 1.00 132.77 260 VAL A O 1
ATOM 1644 N N . GLY A 1 261 ? 145.410 144.147 122.290 1.00 127.42 261 GLY A N 1
ATOM 1645 C CA . GLY A 1 261 ? 145.402 143.479 123.575 1.00 127.42 261 GLY A CA 1
ATOM 1646 C C . GLY A 1 261 ? 144.235 142.548 123.795 1.00 127.42 261 GLY A C 1
ATOM 1647 O O . GLY A 1 261 ? 143.881 142.273 124.944 1.00 127.42 261 GLY A O 1
ATOM 1648 N N . GLY A 1 262 ? 143.624 142.051 122.724 1.00 131.84 262 GLY A N 1
ATOM 1649 C CA . GLY A 1 262 ? 142.463 141.195 122.826 1.00 131.84 262 GLY A CA 1
ATOM 1650 C C . GLY A 1 262 ? 142.825 139.743 123.065 1.00 131.84 262 GLY A C 1
ATOM 1651 O O . GLY A 1 262 ? 143.924 139.407 123.514 1.00 131.84 262 GLY A O 1
ATOM 1652 N N . ALA A 1 263 ? 141.868 138.870 122.761 1.00 138.05 263 ALA A N 1
ATOM 1653 C CA . ALA A 1 263 ? 142.066 137.440 122.947 1.00 138.05 263 ALA A CA 1
ATOM 1654 C C . ALA A 1 263 ? 143.164 136.924 122.024 1.00 138.05 263 ALA A C 1
ATOM 1655 O O . ALA A 1 263 ? 143.341 137.404 120.901 1.00 138.05 263 ALA A O 1
ATOM 1657 N N . LEU A 1 264 ? 143.912 135.934 122.517 1.00 138.32 264 LEU A N 1
ATOM 1658 C CA . LEU A 1 264 ? 145.031 135.397 121.749 1.00 138.32 264 LEU A CA 1
ATOM 1659 C C . LEU A 1 264 ? 144.557 134.707 120.474 1.00 138.32 264 LEU A C 1
ATOM 1660 O O . LEU A 1 264 ? 145.176 134.859 119.414 1.00 138.32 264 LEU A O 1
ATOM 1665 N N . ASP A 1 265 ? 143.463 133.951 120.548 1.00 141.76 265 ASP A N 1
ATOM 1666 C CA . ASP A 1 265 ? 142.947 133.232 119.394 1.00 141.76 265 ASP A CA 1
ATOM 1667 C C . ASP A 1 265 ? 141.433 133.370 119.345 1.00 141.76 265 ASP A C 1
ATOM 1668 O O . ASP A 1 265 ? 140.771 133.504 120.378 1.00 141.76 265 ASP A O 1
ATOM 1673 N N . LEU A 1 266 ? 140.892 133.331 118.129 1.00 143.30 266 LEU A N 1
ATOM 1674 C CA . LEU A 1 266 ? 139.461 133.474 117.895 1.00 143.30 266 LEU A CA 1
ATOM 1675 C C . LEU A 1 266 ? 138.985 132.268 117.099 1.00 143.30 266 LEU A C 1
ATOM 1676 O O . LEU A 1 266 ? 139.478 132.020 115.994 1.00 143.30 266 LEU A O 1
ATOM 1681 N N . GLN A 1 267 ? 138.034 131.523 117.659 1.00 137.78 267 GLN A N 1
ATOM 1682 C CA . GLN A 1 267 ? 137.556 130.309 117.011 1.00 137.78 267 GLN A CA 1
ATOM 1683 C C . GLN A 1 267 ? 136.819 130.639 115.721 1.00 137.78 267 GLN A C 1
ATOM 1684 O O . GLN A 1 267 ? 136.021 131.577 115.664 1.00 137.78 267 GLN A O 1
ATOM 1690 N N . LYS A 1 268 ? 137.081 129.849 114.686 1.00 139.79 268 LYS A N 1
ATOM 1691 C CA . LYS A 1 268 ? 136.496 130.054 113.370 1.00 139.79 268 LYS A CA 1
ATOM 1692 C C . LYS A 1 268 ? 135.530 128.925 113.043 1.00 139.79 268 LYS A C 1
ATOM 1693 O O . LYS A 1 268 ? 135.794 127.758 113.351 1.00 139.79 268 LYS A O 1
ATOM 1699 N N . LEU A 1 269 ? 134.407 129.279 112.421 1.00 127.64 269 LEU A N 1
ATOM 1700 C CA . LEU A 1 269 ? 133.424 128.297 111.988 1.00 127.64 269 LEU A CA 1
ATOM 1701 C C . LEU A 1 269 ? 132.739 128.817 110.733 1.00 127.64 269 LEU A C 1
ATOM 1702 O O . LEU A 1 269 ? 132.490 130.019 110.607 1.00 127.64 269 LEU A O 1
ATOM 1707 N N . ARG A 1 270 ? 132.440 127.904 109.811 1.00 133.11 270 ARG A N 1
ATOM 1708 C CA . ARG A 1 270 ? 131.840 128.244 108.524 1.00 133.11 270 ARG A CA 1
ATOM 1709 C C . ARG A 1 270 ? 130.689 127.285 108.252 1.00 133.11 270 ARG A C 1
ATOM 1710 O O . ARG A 1 270 ? 130.904 126.076 108.118 1.00 133.11 270 ARG A O 1
ATOM 1718 N N . ILE A 1 271 ? 129.473 127.821 108.168 1.00 126.35 271 ILE A N 1
ATOM 1719 C CA . ILE A 1 271 ? 128.276 127.058 107.844 1.00 126.35 271 ILE A CA 1
ATOM 1720 C C . ILE A 1 271 ? 127.417 127.887 106.897 1.00 126.35 271 ILE A C 1
ATOM 1721 O O . ILE A 1 271 ? 127.779 129.000 106.507 1.00 126.35 271 ILE A O 1
ATOM 1726 N N . GLY A 1 272 ? 126.267 127.334 106.524 1.00 125.91 272 GLY A N 1
ATOM 1727 C CA . GLY A 1 272 ? 125.375 128.021 105.617 1.00 125.91 272 GLY A CA 1
ATOM 1728 C C . GLY A 1 272 ? 125.885 127.984 104.186 1.00 125.91 272 GLY A C 1
ATOM 1729 O O . GLY A 1 272 ? 126.765 127.205 103.816 1.00 125.91 272 GLY A O 1
ATOM 1730 N N . GLN A 1 273 ? 125.301 128.861 103.368 1.00 124.93 273 GLN A N 1
ATOM 1731 C CA . GLN A 1 273 ? 125.695 128.933 101.965 1.00 124.93 273 GLN A CA 1
ATOM 1732 C C . GLN A 1 273 ? 127.040 129.634 101.808 1.00 124.93 273 GLN A C 1
ATOM 1733 O O . GLN A 1 273 ? 128.014 129.035 101.337 1.00 124.93 273 GLN A O 1
ATOM 1739 N N . SER A 1 274 ? 127.116 130.898 102.204 1.00 131.47 274 SER A N 1
ATOM 1740 C CA . SER A 1 274 ? 128.325 131.704 102.051 1.00 131.47 274 SER A CA 1
ATOM 1741 C C . SER A 1 274 ? 128.149 132.981 102.867 1.00 131.47 274 SER A C 1
ATOM 1742 O O . SER A 1 274 ? 127.228 133.093 103.686 1.00 131.47 274 SER A O 1
ATOM 1745 N N . ASP A 1 275 ? 129.057 133.932 102.653 1.00 147.07 275 ASP A N 1
ATOM 1746 C CA . ASP A 1 275 ? 129.012 135.334 103.069 1.00 147.07 275 ASP A CA 1
ATOM 1747 C C . ASP A 1 275 ? 129.401 135.585 104.524 1.00 147.07 275 ASP A C 1
ATOM 1748 O O . ASP A 1 275 ? 129.480 136.757 104.913 1.00 147.07 275 ASP A O 1
ATOM 1753 N N . PHE A 1 276 ? 129.672 134.562 105.334 1.00 151.00 276 PHE A N 1
ATOM 1754 C CA . PHE A 1 276 ? 130.031 134.818 106.724 1.00 151.00 276 PHE A CA 1
ATOM 1755 C C . PHE A 1 276 ? 130.703 133.595 107.327 1.00 151.00 276 PHE A C 1
ATOM 1756 O O . PHE A 1 276 ? 130.199 132.476 107.191 1.00 151.00 276 PHE A O 1
ATOM 1764 N N . PHE A 1 277 ? 131.839 133.815 107.988 1.00 149.49 277 PHE A N 1
ATOM 1765 C CA . PHE A 1 277 ? 132.509 132.799 108.785 1.00 149.49 277 PHE A CA 1
ATOM 1766 C C . PHE A 1 277 ? 132.760 133.360 110.177 1.00 149.49 277 PHE A C 1
ATOM 1767 O O . PHE A 1 277 ? 133.162 134.518 110.325 1.00 149.49 277 PHE A O 1
ATOM 1775 N N . LEU A 1 278 ? 132.516 132.538 111.193 1.00 147.97 278 LEU A N 1
ATOM 1776 C CA . LEU A 1 278 ? 132.591 132.996 112.571 1.00 147.97 278 LEU A CA 1
ATOM 1777 C C . LEU A 1 278 ? 134.034 133.235 112.996 1.00 147.97 278 LEU A C 1
ATOM 1778 O O . LEU A 1 278 ? 134.968 132.604 112.494 1.00 147.97 278 LEU A O 1
ATOM 1783 N N . THR A 1 279 ? 134.208 134.178 113.919 1.00 159.45 279 THR A N 1
ATOM 1784 C CA . THR A 1 279 ? 135.498 134.467 114.544 1.00 159.45 279 THR A CA 1
ATOM 1785 C C . THR A 1 279 ? 135.301 134.674 116.044 1.00 159.45 279 THR A C 1
ATOM 1786 O O . THR A 1 279 ? 135.820 135.618 116.640 1.00 159.45 279 THR A O 1
ATOM 1790 N N . VAL A 1 280 ? 134.528 133.791 116.665 1.00 161.59 280 VAL A N 1
ATOM 1791 C CA . VAL A 1 280 ? 134.198 133.944 118.088 1.00 161.59 280 VAL A CA 1
ATOM 1792 C C . VAL A 1 280 ? 135.459 133.761 118.927 1.00 161.59 280 VAL A C 1
ATOM 1793 O O . VAL A 1 280 ? 136.276 132.871 118.628 1.00 161.59 280 VAL A O 1
ATOM 1797 N N . PRO A 1 281 ? 135.685 134.591 119.952 1.00 163.57 281 PRO A N 1
ATOM 1798 C CA . PRO A 1 281 ? 136.863 134.435 120.837 1.00 163.57 281 PRO A CA 1
ATOM 1799 C C . PRO A 1 281 ? 136.643 133.457 121.993 1.00 163.57 281 PRO A C 1
ATOM 1800 O O . PRO A 1 281 ? 136.399 133.823 123.145 1.00 163.57 281 PRO A O 1
ATOM 1804 N N . VAL A 1 282 ? 136.730 132.163 121.678 1.00 163.28 282 VAL A N 1
ATOM 1805 C CA . VAL A 1 282 ? 136.548 131.143 122.706 1.00 163.28 282 VAL A CA 1
ATOM 1806 C C . VAL A 1 282 ? 137.728 131.124 123.671 1.00 163.28 282 VAL A C 1
ATOM 1807 O O . VAL A 1 282 ? 137.566 130.798 124.852 1.00 163.28 282 VAL A O 1
ATOM 1811 N N . SER A 1 283 ? 138.924 131.471 123.200 1.00 154.75 283 SER A N 1
ATOM 1812 C CA . SER A 1 283 ? 140.135 131.395 124.010 1.00 154.75 283 SER A CA 1
ATOM 1813 C C . SER A 1 283 ? 140.351 132.731 124.712 1.00 154.75 283 SER A C 1
ATOM 1814 O O . SER A 1 283 ? 140.549 133.759 124.057 1.00 154.75 283 SER A O 1
ATOM 1817 N N . ARG A 1 284 ? 140.315 132.714 126.040 1.00 147.80 284 ARG A N 1
ATOM 1818 C CA . ARG A 1 284 ? 140.547 133.917 126.832 1.00 147.80 284 ARG A CA 1
ATOM 1819 C C . ARG A 1 284 ? 141.821 133.789 127.659 1.00 147.80 284 ARG A C 1
ATOM 1820 O O . ARG A 1 284 ? 142.611 134.729 127.750 1.00 147.80 284 ARG A O 1
ATOM 1828 N N . ALA A 1 309 ? 152.678 155.440 113.557 1.00 109.46 309 ALA A N 1
ATOM 1829 C CA . ALA A 1 309 ? 153.152 154.165 114.081 1.00 109.46 309 ALA A CA 1
ATOM 1830 C C . ALA A 1 309 ? 153.968 153.415 113.034 1.00 109.46 309 ALA A C 1
ATOM 1831 O O . ALA A 1 309 ? 154.769 152.543 113.367 1.00 109.46 309 ALA A O 1
ATOM 1833 N N . GLU A 1 310 ? 153.756 153.761 111.762 1.00 117.93 310 GLU A N 1
ATOM 1834 C CA . GLU A 1 310 ? 154.499 153.126 110.680 1.00 117.93 310 GLU A CA 1
ATOM 1835 C C . GLU A 1 310 ? 155.979 153.482 110.705 1.00 117.93 310 GLU A C 1
ATOM 1836 O O . GLU A 1 310 ? 156.787 152.758 110.116 1.00 117.93 310 GLU A O 1
ATOM 1842 N N . GLN A 1 311 ? 156.349 154.576 111.366 1.00 115.05 311 GLN A N 1
ATOM 1843 C CA . GLN A 1 311 ? 157.736 155.007 111.457 1.00 115.05 311 GLN A CA 1
ATOM 1844 C C . GLN A 1 311 ? 158.482 154.365 112.618 1.00 115.05 311 GLN A C 1
ATOM 1845 O O . GLN A 1 311 ? 159.667 154.655 112.812 1.00 115.05 311 GLN A O 1
ATOM 1851 N N . ALA A 1 312 ? 157.821 153.502 113.392 1.00 115.05 312 ALA A N 1
ATOM 1852 C CA . ALA A 1 312 ? 158.458 152.868 114.540 1.00 115.05 312 ALA A CA 1
ATOM 1853 C C . ALA A 1 312 ? 159.526 151.856 114.147 1.00 115.05 312 ALA A C 1
ATOM 1854 O O . ALA A 1 312 ? 160.273 151.406 115.022 1.00 115.05 312 ALA A O 1
ATOM 1856 N N . LEU A 1 313 ? 159.612 151.483 112.867 1.00 108.88 313 LEU A N 1
ATOM 1857 C CA . LEU A 1 313 ? 160.628 150.526 112.441 1.00 108.88 313 LEU A CA 1
ATOM 1858 C C . LEU A 1 313 ? 162.030 151.068 112.690 1.00 108.88 313 LEU A C 1
ATOM 1859 O O . LEU A 1 313 ? 162.904 150.357 113.198 1.00 108.88 313 LEU A O 1
ATOM 1864 N N . GLU A 1 314 ? 162.264 152.331 112.338 1.00 103.33 314 GLU A N 1
ATOM 1865 C CA . GLU A 1 314 ? 163.549 152.967 112.583 1.00 103.33 314 GLU A CA 1
ATOM 1866 C C . GLU A 1 314 ? 163.592 153.740 113.893 1.00 103.33 314 GLU A C 1
ATOM 1867 O O . GLU A 1 314 ? 164.677 154.159 114.310 1.00 103.33 314 GLU A O 1
ATOM 1873 N N . LYS A 1 315 ? 162.445 153.943 114.547 1.00 93.34 315 LYS A N 1
ATOM 1874 C CA . LYS A 1 315 ? 162.441 154.635 115.832 1.00 93.34 315 LYS A CA 1
ATOM 1875 C C . LYS A 1 315 ? 163.210 153.845 116.882 1.00 93.34 315 LYS A C 1
ATOM 1876 O O . LYS A 1 315 ? 163.979 154.419 117.662 1.00 93.34 315 LYS A O 1
ATOM 1882 N N . ALA A 1 316 ? 163.015 152.525 116.916 1.00 93.51 316 ALA A N 1
ATOM 1883 C CA . ALA A 1 316 ? 163.771 151.690 117.843 1.00 93.51 316 ALA A CA 1
ATOM 1884 C C . ALA A 1 316 ? 165.256 151.699 117.504 1.00 93.51 316 ALA A C 1
ATOM 1885 O O . ALA A 1 316 ? 166.104 151.651 118.402 1.00 93.51 316 ALA A O 1
ATOM 1887 N N . LEU A 1 317 ? 165.587 151.755 116.211 1.00 91.56 317 LEU A N 1
ATOM 1888 C CA . LEU A 1 317 ? 166.987 151.833 115.808 1.00 91.56 317 LEU A CA 1
ATOM 1889 C C . LEU A 1 317 ? 167.642 153.097 116.348 1.00 91.56 317 LEU A C 1
ATOM 1890 O O . LEU A 1 317 ? 168.794 153.067 116.796 1.00 91.56 317 LEU A O 1
ATOM 1895 N N . ALA A 1 318 ? 166.922 154.221 116.308 1.00 90.98 318 ALA A N 1
ATOM 1896 C CA . ALA A 1 318 ? 167.426 155.441 116.928 1.00 90.98 318 ALA A CA 1
ATOM 1897 C C . ALA A 1 318 ? 167.589 155.261 118.431 1.00 90.98 318 ALA A C 1
ATOM 1898 O O . ALA A 1 318 ? 168.566 155.738 119.020 1.00 90.98 318 ALA A O 1
ATOM 1900 N N . ILE A 1 319 ? 166.635 154.579 119.069 1.00 85.14 319 ILE A N 1
ATOM 1901 C CA . ILE A 1 319 ? 166.761 154.274 120.491 1.00 85.14 319 ILE A CA 1
ATOM 1902 C C . ILE A 1 319 ? 167.964 153.373 120.734 1.00 85.14 319 ILE A C 1
ATOM 1903 O O . ILE A 1 319 ? 168.728 153.573 121.686 1.00 85.14 319 ILE A O 1
ATOM 1908 N N . LEU A 1 320 ? 168.153 152.367 119.876 1.00 90.95 320 LEU A N 1
ATOM 1909 C CA . LEU A 1 320 ? 169.281 151.454 120.035 1.00 90.95 320 LEU A CA 1
ATOM 1910 C C . LEU A 1 320 ? 170.611 152.182 119.886 1.00 90.95 320 LEU A C 1
ATOM 1911 O O . LEU A 1 320 ? 171.557 151.916 120.637 1.00 90.95 320 LEU A O 1
ATOM 1916 N N . LYS A 1 321 ? 170.708 153.097 118.917 1.00 79.04 321 LYS A N 1
ATOM 1917 C CA . LYS A 1 321 ? 171.942 153.856 118.743 1.00 79.04 321 LYS A CA 1
ATOM 1918 C C . LYS A 1 321 ? 172.252 154.685 119.983 1.00 79.04 321 LYS A C 1
ATOM 1919 O O . LYS A 1 321 ? 173.399 154.719 120.446 1.00 79.04 321 LYS A O 1
ATOM 1925 N N . LEU A 1 322 ? 171.242 155.359 120.535 1.00 70.23 322 LEU A N 1
ATOM 1926 C CA . LEU A 1 322 ? 171.431 156.065 121.797 1.00 70.23 322 LEU A CA 1
ATOM 1927 C C . LEU A 1 322 ? 171.774 155.087 122.913 1.00 70.23 322 LEU A C 1
ATOM 1928 O O . LEU A 1 322 ? 172.696 155.323 123.701 1.00 70.23 322 LEU A O 1
ATOM 1933 N N . ARG A 1 323 ? 171.048 153.968 122.980 1.00 82.00 323 ARG A N 1
ATOM 1934 C CA . ARG A 1 323 ? 171.363 152.930 123.956 1.00 82.00 323 ARG A CA 1
ATOM 1935 C C . ARG A 1 323 ? 172.758 152.364 123.736 1.00 82.00 323 ARG A C 1
ATOM 1936 O O . ARG A 1 323 ? 173.400 151.909 124.689 1.00 82.00 323 ARG A O 1
ATOM 1944 N N . ARG A 1 324 ? 173.244 152.379 122.493 1.00 85.25 324 ARG A N 1
ATOM 1945 C CA . ARG A 1 324 ? 174.612 151.946 122.235 1.00 85.25 324 ARG A CA 1
ATOM 1946 C C . ARG A 1 324 ? 175.626 152.922 122.819 1.00 85.25 324 ARG A C 1
ATOM 1947 O O . ARG A 1 324 ? 176.757 152.528 123.127 1.00 85.25 324 ARG A O 1
ATOM 1955 N N . ALA A 1 325 ? 175.247 154.190 122.973 1.00 74.83 325 ALA A N 1
ATOM 1956 C CA . ALA A 1 325 ? 176.131 155.206 123.525 1.00 74.83 325 ALA A CA 1
ATOM 1957 C C . ALA A 1 325 ? 175.900 155.469 125.007 1.00 74.83 325 ALA A C 1
ATOM 1958 O O . ALA A 1 325 ? 176.691 156.194 125.618 1.00 74.83 325 ALA A O 1
ATOM 1960 N N . LEU A 1 326 ? 174.844 154.911 125.596 1.00 79.89 326 LEU A N 1
ATOM 1961 C CA . LEU A 1 326 ? 174.582 155.084 127.021 1.00 79.89 326 LEU A CA 1
ATOM 1962 C C . LEU A 1 326 ? 175.643 154.430 127.905 1.00 79.89 326 LEU A C 1
ATOM 1963 O O . LEU A 1 326 ? 175.867 154.898 129.027 1.00 79.89 326 LEU A O 1
ATOM 1968 N N . PRO A 1 327 ? 176.303 153.348 127.477 1.00 84.60 327 PRO A N 1
ATOM 1969 C CA . PRO A 1 327 ? 177.525 152.947 128.191 1.00 84.60 327 PRO A CA 1
ATOM 1970 C C . PRO A 1 327 ? 178.580 154.036 128.202 1.00 84.60 327 PRO A C 1
ATOM 1971 O O . PRO A 1 327 ? 179.351 154.132 129.166 1.00 84.60 327 PRO A O 1
ATOM 1975 N N . GLY A 1 328 ? 178.635 154.863 127.163 1.00 91.96 328 GLY A N 1
ATOM 1976 C CA . GLY A 1 328 ? 179.562 155.970 127.083 1.00 91.96 328 GLY A CA 1
ATOM 1977 C C . GLY A 1 328 ? 178.977 157.339 127.356 1.00 91.96 328 GLY A C 1
ATOM 1978 O O . GLY A 1 328 ? 179.652 158.342 127.096 1.00 91.96 328 GLY A O 1
ATOM 1979 N N . VAL A 1 329 ? 177.743 157.424 127.860 1.00 95.33 329 VAL A N 1
ATOM 1980 C CA . VAL A 1 329 ? 177.173 158.730 128.167 1.00 95.33 329 VAL A CA 1
ATOM 1981 C C . VAL A 1 329 ? 177.768 159.300 129.447 1.00 95.33 329 VAL A C 1
ATOM 1982 O O . VAL A 1 329 ? 177.770 160.522 129.638 1.00 95.33 329 VAL A O 1
ATOM 1986 N N . ILE A 1 330 ? 178.296 158.446 130.322 1.00 99.25 330 ILE A N 1
ATOM 1987 C CA . ILE A 1 330 ? 178.801 158.895 131.613 1.00 99.25 330 ILE A CA 1
ATOM 1988 C C . ILE A 1 330 ? 180.324 159.000 131.654 1.00 99.25 330 ILE A C 1
ATOM 1989 O O . ILE A 1 330 ? 180.858 159.669 132.552 1.00 99.25 330 ILE A O 1
ATOM 1994 N N . GLN A 1 331 ? 181.036 158.372 130.714 1.00 100.93 331 GLN A N 1
ATOM 1995 C CA . GLN A 1 331 ? 182.494 158.430 130.740 1.00 100.93 331 GLN A CA 1
ATOM 1996 C C . GLN A 1 331 ? 182.995 159.857 130.547 1.00 100.93 331 GLN A C 1
ATOM 1997 O O . GLN A 1 331 ? 183.933 160.289 131.226 1.00 100.93 331 GLN A O 1
ATOM 2003 N N . ARG A 1 332 ? 182.380 160.607 129.630 1.00 100.14 332 ARG A N 1
ATOM 2004 C CA . ARG A 1 332 ? 182.745 162.008 129.458 1.00 100.14 332 ARG A CA 1
ATOM 2005 C C . ARG A 1 332 ? 182.243 162.871 130.607 1.00 100.14 332 ARG A C 1
ATOM 2006 O O . ARG A 1 332 ? 182.916 163.834 130.992 1.00 100.14 332 ARG A O 1
ATOM 2014 N N . LEU A 1 333 ? 181.071 162.547 131.158 1.00 96.64 333 LEU A N 1
ATOM 2015 C CA . LEU A 1 333 ? 180.539 163.321 132.274 1.00 96.64 333 LEU A CA 1
ATOM 2016 C C . LEU A 1 333 ? 181.450 163.219 133.491 1.00 96.64 333 LEU A C 1
ATOM 2017 O O . LEU A 1 333 ? 181.683 164.215 134.186 1.00 96.64 333 LEU A O 1
ATOM 2022 N N . GLN A 1 334 ? 181.975 162.022 133.766 1.00 98.71 334 GLN A N 1
ATOM 2023 C CA . GLN A 1 334 ? 182.951 161.880 134.840 1.00 98.71 334 GLN A CA 1
ATOM 2024 C C . GLN A 1 334 ? 184.242 162.623 134.525 1.00 98.71 334 GLN A C 1
ATOM 2025 O O . GLN A 1 334 ? 184.937 163.071 135.442 1.00 98.71 334 GLN A O 1
ATOM 2031 N N . GLU A 1 335 ? 184.581 162.758 133.241 1.00 101.06 335 GLU A N 1
ATOM 2032 C CA . GLU A 1 335 ? 185.811 163.448 132.865 1.00 101.06 335 GLU A CA 1
ATOM 2033 C C . GLU A 1 335 ? 185.689 164.954 133.069 1.00 101.06 335 GLU A C 1
ATOM 2034 O O . GLU A 1 335 ? 186.603 165.594 133.601 1.00 101.06 335 GLU A O 1
ATOM 2040 N N . VAL A 1 336 ? 184.565 165.538 132.652 1.00 91.58 336 VAL A N 1
ATOM 2041 C CA . VAL A 1 336 ? 184.436 166.991 132.692 1.00 91.58 336 VAL A CA 1
ATOM 2042 C C . VAL A 1 336 ? 184.049 167.483 134.082 1.00 91.58 336 VAL A C 1
ATOM 2043 O O . VAL A 1 336 ? 184.327 168.636 134.431 1.00 91.58 336 VAL A O 1
ATOM 2047 N N . LEU A 1 337 ? 183.407 166.640 134.892 1.00 92.22 337 LEU A N 1
ATOM 2048 C CA . LEU A 1 337 ? 182.955 167.084 136.207 1.00 92.22 337 LEU A CA 1
ATOM 2049 C C . LEU A 1 337 ? 184.132 167.339 137.141 1.00 92.22 337 LEU A C 1
ATOM 2050 O O . LEU A 1 337 ? 184.200 168.384 137.798 1.00 92.22 337 LEU A O 1
ATOM 2055 N N . GLN A 1 338 ? 185.079 166.399 137.206 1.00 93.52 338 GLN A N 1
ATOM 2056 C CA . GLN A 1 338 ? 186.197 166.485 138.138 1.00 93.52 338 GLN A CA 1
ATOM 2057 C C . GLN A 1 338 ? 187.436 167.114 137.517 1.00 93.52 338 GLN A C 1
ATOM 2058 O O . GLN A 1 338 ? 188.562 166.762 137.894 1.00 93.52 338 GLN A O 1
ATOM 2064 N N . GLU A 1 339 ? 187.258 168.040 136.572 1.00 91.03 339 GLU A N 1
ATOM 2065 C CA . GLU A 1 339 ? 188.407 168.713 135.977 1.00 91.03 339 GLU A CA 1
ATOM 2066 C C . GLU A 1 339 ? 189.196 169.488 137.025 1.00 91.03 339 GLU A C 1
ATOM 2067 O O . GLU A 1 339 ? 190.430 169.414 137.060 1.00 91.03 339 GLU A O 1
ATOM 2073 N N . TYR A 1 340 ? 188.506 170.220 137.896 1.00 103.90 340 TYR A N 1
ATOM 2074 C CA . TYR A 1 340 ? 189.166 170.994 138.942 1.00 103.90 340 TYR A CA 1
ATOM 2075 C C . TYR A 1 340 ? 188.194 171.197 140.100 1.00 103.90 340 TYR A C 1
ATOM 2076 O O . TYR A 1 340 ? 187.051 170.734 140.069 1.00 103.90 340 TYR A O 1
ATOM 2085 N N . TYR A 1 341 ? 188.662 171.926 141.115 1.00 115.12 341 TYR A N 1
ATOM 2086 C CA . TYR A 1 341 ? 188.066 171.948 142.448 1.00 115.12 341 TYR A CA 1
ATOM 2087 C C . TYR A 1 341 ? 186.771 172.751 142.535 1.00 115.12 341 TYR A C 1
ATOM 2088 O O . TYR A 1 341 ? 186.112 172.708 143.580 1.00 115.12 341 TYR A O 1
ATOM 2097 N N . THR A 1 342 ? 186.381 173.467 141.477 1.00 99.05 342 THR A N 1
ATOM 2098 C CA . THR A 1 342 ? 185.225 174.359 141.567 1.00 99.05 342 THR A CA 1
ATOM 2099 C C . THR A 1 342 ? 183.942 173.599 141.890 1.00 99.05 342 THR A C 1
ATOM 2100 O O . THR A 1 342 ? 183.184 173.991 142.786 1.00 99.05 342 THR A O 1
ATOM 2104 N N . LEU A 1 343 ? 183.683 172.503 141.177 1.00 103.61 343 LEU A N 1
ATOM 2105 C CA . LEU A 1 343 ? 182.419 171.790 141.303 1.00 103.61 343 LEU A CA 1
ATOM 2106 C C . LEU A 1 343 ? 182.530 170.483 142.077 1.00 103.61 343 LEU A C 1
ATOM 2107 O O . LEU A 1 343 ? 181.498 169.866 142.368 1.00 103.61 343 LEU A O 1
ATOM 2112 N N . VAL A 1 344 ? 183.736 170.058 142.446 1.00 118.81 344 VAL A N 1
ATOM 2113 C CA . VAL A 1 344 ? 183.926 168.755 143.074 1.00 118.81 344 VAL A CA 1
ATOM 2114 C C . VAL A 1 344 ? 184.333 168.921 144.531 1.00 118.81 344 VAL A C 1
ATOM 2115 O O . VAL A 1 344 ? 185.086 168.105 145.075 1.00 118.81 344 VAL A O 1
ATOM 2119 N N . ASP A 1 345 ? 183.843 169.984 145.173 1.00 124.03 345 ASP A N 1
ATOM 2120 C CA . ASP A 1 345 ? 184.051 170.140 146.607 1.00 124.03 345 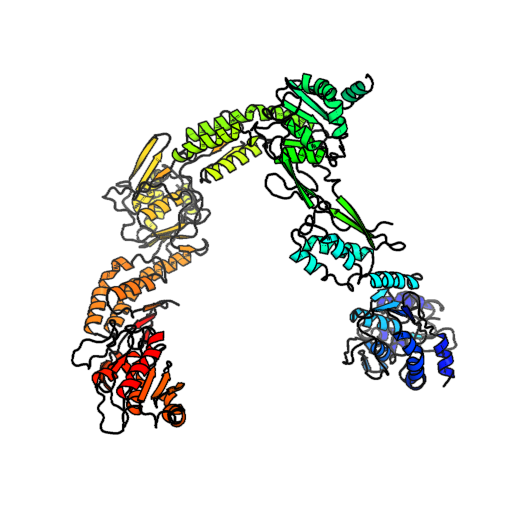ASP A CA 1
ATOM 2121 C C . ASP A 1 345 ? 183.511 168.948 147.386 1.00 124.03 345 ASP A C 1
ATOM 2122 O O . ASP A 1 345 ? 183.989 168.672 148.491 1.00 124.03 345 ASP A O 1
ATOM 2127 N N . ARG A 1 346 ? 182.531 168.242 146.830 1.00 142.91 346 ARG A N 1
ATOM 2128 C CA . ARG A 1 346 ? 181.948 167.037 147.405 1.00 142.91 346 ARG A CA 1
ATOM 2129 C C . ARG A 1 346 ? 182.167 165.843 146.482 1.00 142.91 346 ARG A C 1
ATOM 2130 O O . ARG A 1 346 ? 181.260 165.043 146.242 1.00 142.91 346 ARG A O 1
ATOM 2138 N N . VAL A 1 347 ? 183.382 165.712 145.954 1.00 151.52 347 VAL A N 1
ATOM 2139 C CA . VAL A 1 347 ? 183.701 164.698 144.948 1.00 151.52 347 VAL A CA 1
ATOM 2140 C C . VAL A 1 347 ? 183.596 163.262 145.469 1.00 151.52 347 VAL A C 1
ATOM 2141 O O . VAL A 1 347 ? 183.272 162.373 144.667 1.00 151.52 347 VAL A O 1
ATOM 2145 N N . PRO A 1 348 ? 183.844 162.948 146.757 1.00 164.62 348 PRO A N 1
ATOM 2146 C CA . PRO A 1 348 ? 183.653 161.546 147.173 1.00 164.62 348 PRO A CA 1
ATOM 2147 C C . PRO A 1 348 ? 182.239 161.043 146.945 1.00 164.62 348 PRO A C 1
ATOM 2148 O O . PRO A 1 348 ? 182.050 159.876 146.579 1.00 164.62 348 PRO A O 1
ATOM 2152 N N . ALA A 1 349 ? 181.235 161.896 147.151 1.00 157.20 349 ALA A N 1
ATOM 2153 C CA . ALA A 1 349 ? 179.862 161.518 146.843 1.00 157.20 349 ALA A CA 1
ATOM 2154 C C . ALA A 1 349 ? 179.578 161.570 145.348 1.00 157.20 349 ALA A C 1
ATOM 2155 O O . ALA A 1 349 ? 178.804 160.750 144.842 1.00 157.20 349 ALA A O 1
ATOM 2157 N N . LEU A 1 350 ? 180.193 162.515 144.633 1.00 148.17 350 LEU A N 1
ATOM 2158 C CA . LEU A 1 350 ? 179.902 162.695 143.214 1.00 148.17 350 LEU A CA 1
ATOM 2159 C C . LEU A 1 350 ? 180.277 161.456 142.409 1.00 148.17 350 LEU A C 1
ATOM 2160 O O . LEU A 1 350 ? 179.411 160.797 141.822 1.00 148.17 350 LEU A O 1
ATOM 2165 N N . LEU A 1 351 ? 181.569 161.114 142.389 1.00 144.81 351 LEU A N 1
ATOM 2166 C CA . LEU A 1 351 ? 182.042 160.019 141.544 1.00 144.81 351 LEU A CA 1
ATOM 2167 C C . LEU A 1 351 ? 181.355 158.702 141.878 1.00 144.81 351 LEU A C 1
ATOM 2168 O O . LEU A 1 351 ? 181.157 157.864 140.990 1.00 144.81 351 LEU A O 1
ATOM 2173 N N . HIS A 1 352 ? 180.992 158.496 143.146 1.00 148.91 352 HIS A N 1
ATOM 2174 C CA . HIS A 1 352 ? 180.291 157.274 143.526 1.00 148.91 352 HIS A CA 1
ATOM 2175 C C . HIS A 1 352 ? 178.931 157.180 142.844 1.00 148.91 352 HIS A C 1
ATOM 2176 O O . HIS A 1 352 ? 178.540 156.108 142.366 1.00 148.91 352 HIS A O 1
ATOM 2183 N N . HIS A 1 353 ? 178.197 158.292 142.788 1.00 137.11 353 HIS A N 1
ATOM 2184 C CA . HIS A 1 353 ? 176.858 158.288 142.212 1.00 137.11 353 HIS A CA 1
ATOM 2185 C C . HIS A 1 353 ? 176.863 158.351 140.691 1.00 137.11 353 HIS A C 1
ATOM 2186 O O . HIS A 1 353 ? 175.835 158.058 140.072 1.00 137.11 353 HIS A O 1
ATOM 2193 N N . LEU A 1 354 ? 177.990 158.718 140.074 1.00 130.86 354 LEU A N 1
ATOM 2194 C CA . LEU A 1 354 ? 178.017 158.870 138.623 1.00 130.86 354 LEU A CA 1
ATOM 2195 C C . LEU A 1 354 ? 177.799 157.542 137.910 1.00 130.86 354 LEU A C 1
ATOM 2196 O O . LEU A 1 354 ? 177.195 157.510 136.832 1.00 130.86 354 LEU A O 1
ATOM 2201 N N . ALA A 1 355 ? 178.272 156.443 138.489 1.00 127.28 355 ALA A N 1
ATOM 2202 C CA . ALA A 1 355 ? 178.065 155.121 137.915 1.00 127.28 355 ALA A CA 1
ATOM 2203 C C . ALA A 1 355 ? 176.783 154.461 138.402 1.00 127.28 355 ALA A C 1
ATOM 2204 O O . ALA A 1 355 ? 176.493 153.329 138.000 1.00 127.28 355 ALA A O 1
ATOM 2206 N N . SER A 1 356 ? 176.010 155.137 139.252 1.00 129.11 356 SER A N 1
ATOM 2207 C CA . SER A 1 356 ? 174.797 154.561 139.815 1.00 129.11 356 SER A CA 1
ATOM 2208 C C . SER A 1 356 ? 173.585 154.683 138.901 1.00 129.11 356 SER A C 1
ATOM 2209 O O . SER A 1 356 ? 172.582 154.000 139.137 1.00 129.11 356 SER A O 1
ATOM 2212 N N . MET A 1 357 ? 173.647 155.531 137.877 1.00 121.40 357 MET A N 1
ATOM 2213 C CA . MET A 1 357 ? 172.515 155.687 136.972 1.00 121.40 357 MET A CA 1
ATOM 2214 C C . MET A 1 357 ? 172.294 154.416 136.162 1.00 121.40 357 MET A C 1
ATOM 2215 O O . MET A 1 357 ? 173.247 153.791 135.686 1.00 121.40 357 MET A O 1
ATOM 2220 N N . ASP A 1 358 ? 171.028 154.037 136.009 1.00 88.11 358 ASP A N 1
ATOM 2221 C CA . ASP A 1 358 ? 170.656 152.805 135.328 1.00 88.11 358 ASP A CA 1
ATOM 2222 C C . ASP A 1 358 ? 170.355 153.084 133.861 1.00 88.11 358 ASP A C 1
ATOM 2223 O O . ASP A 1 358 ? 169.558 153.971 133.541 1.00 88.11 358 ASP A O 1
ATOM 2228 N N . LEU A 1 359 ? 170.992 152.317 132.973 1.00 80.93 359 LEU A N 1
ATOM 2229 C CA . LEU A 1 359 ? 170.816 152.516 131.540 1.00 80.93 359 LEU A CA 1
ATOM 2230 C C . LEU A 1 359 ? 169.538 151.882 131.005 1.00 80.93 359 LEU A C 1
ATOM 2231 O O . LEU A 1 359 ? 169.118 152.215 129.892 1.00 80.93 359 LEU A O 1
ATOM 2236 N N . SER A 1 360 ? 168.917 150.977 131.761 1.00 78.13 360 SER A N 1
ATOM 2237 C CA . SER A 1 360 ? 167.652 150.399 131.323 1.00 78.13 360 SER A CA 1
ATOM 2238 C C . SER A 1 360 ? 166.485 151.352 131.540 1.00 78.13 360 SER A C 1
ATOM 2239 O O . SER A 1 360 ? 165.530 151.342 130.757 1.00 78.13 360 SER A O 1
ATOM 2242 N N . SER A 1 361 ? 166.541 152.171 132.594 1.00 76.13 361 SER A N 1
ATOM 2243 C CA . SER A 1 361 ? 165.442 153.089 132.879 1.00 76.13 361 SER A CA 1
ATOM 2244 C C . SER A 1 361 ? 165.281 154.126 131.775 1.00 76.13 361 SER A C 1
ATOM 2245 O O . SER A 1 361 ? 164.157 154.430 131.357 1.00 76.13 361 SER A O 1
ATOM 2248 N N . VAL A 1 362 ? 166.391 154.682 131.289 1.00 75.48 362 VAL A N 1
ATOM 2249 C CA . VAL A 1 362 ? 166.325 155.666 130.216 1.00 75.48 362 VAL A CA 1
ATOM 2250 C C . VAL A 1 362 ? 165.936 154.973 128.917 1.00 75.48 362 VAL A C 1
ATOM 2251 O O . VAL A 1 362 ? 166.503 153.935 128.549 1.00 75.48 362 VAL A O 1
ATOM 2255 N N . VAL A 1 363 ? 164.944 155.531 128.227 1.00 69.85 363 VAL A N 1
ATOM 2256 C CA . VAL A 1 363 ? 164.397 154.901 127.030 1.00 69.85 363 VAL A CA 1
ATOM 2257 C C . VAL A 1 363 ? 164.301 155.910 125.894 1.00 69.85 363 VAL A C 1
ATOM 2258 O O . VAL A 1 363 ? 164.011 155.543 124.750 1.00 69.85 363 VAL A O 1
ATOM 2262 N N . SER A 1 364 ? 164.536 157.185 126.195 1.00 73.78 364 SER A N 1
ATOM 2263 C CA . SER A 1 364 ? 164.427 158.224 125.181 1.00 73.78 364 SER A CA 1
ATOM 2264 C C . SER A 1 364 ? 165.380 159.361 125.512 1.00 73.78 364 SER A C 1
ATOM 2265 O O . SER A 1 364 ? 165.819 159.520 126.654 1.00 73.78 364 SER A O 1
ATOM 2268 N N . GLU A 1 365 ? 165.696 160.154 124.486 1.00 74.60 365 GLU A N 1
ATOM 2269 C CA . GLU A 1 365 ? 166.591 161.291 124.673 1.00 74.60 365 GLU A CA 1
ATOM 2270 C C . GLU A 1 365 ? 165.996 162.309 125.636 1.00 74.60 365 GLU A C 1
ATOM 2271 O O . GLU A 1 365 ? 166.704 162.850 126.493 1.00 74.60 365 GLU A O 1
ATOM 2277 N N . GLU A 1 366 ? 164.697 162.588 125.506 1.00 79.86 366 GLU A N 1
ATOM 2278 C CA . GLU A 1 366 ? 164.041 163.499 126.437 1.00 79.86 366 GLU A CA 1
ATOM 2279 C C . GLU A 1 366 ? 164.055 162.942 127.855 1.00 79.86 366 GLU A C 1
ATOM 2280 O O . GLU A 1 366 ? 164.300 163.678 128.818 1.00 79.86 366 GLU A O 1
ATOM 2286 N N . ASP A 1 367 ? 163.791 161.641 128.002 1.00 87.36 367 ASP A N 1
ATOM 2287 C CA . ASP A 1 367 ? 163.836 161.022 129.322 1.00 87.36 367 ASP A CA 1
ATOM 2288 C C . ASP A 1 367 ? 165.253 160.992 129.879 1.00 87.36 367 ASP A C 1
ATOM 2289 O O . ASP A 1 367 ? 165.439 161.056 131.100 1.00 87.36 367 ASP A O 1
ATOM 2294 N N . LEU A 1 368 ? 166.258 160.891 129.007 1.00 82.35 368 LEU A N 1
ATOM 2295 C CA . LEU A 1 368 ? 167.642 160.915 129.466 1.00 82.35 368 LEU A CA 1
ATOM 2296 C C . LEU A 1 368 ? 167.977 162.244 130.130 1.00 82.35 368 LEU A C 1
ATOM 2297 O O . LEU A 1 368 ? 168.673 162.280 131.151 1.00 82.35 368 LEU A O 1
ATOM 2302 N N . VAL A 1 369 ? 167.489 163.348 129.561 1.00 92.11 369 VAL A N 1
ATOM 2303 C CA . VAL A 1 369 ? 167.749 164.666 130.132 1.00 92.11 369 VAL A CA 1
ATOM 2304 C C . VAL A 1 369 ? 167.139 164.780 131.523 1.00 92.11 369 VAL A C 1
ATOM 2305 O O . VAL A 1 369 ? 167.769 165.297 132.454 1.00 92.11 369 VAL A O 1
ATOM 2309 N N . THR A 1 370 ? 165.904 164.299 131.687 1.00 91.71 370 THR A N 1
ATOM 2310 C CA . THR A 1 370 ? 165.217 164.438 132.968 1.00 91.71 370 THR A CA 1
ATOM 2311 C C . THR A 1 370 ? 165.912 163.648 134.070 1.00 91.71 370 THR A C 1
ATOM 2312 O O . THR A 1 370 ? 166.097 164.157 135.182 1.00 91.71 370 THR A O 1
ATOM 2316 N N . LYS A 1 371 ? 166.305 162.404 133.786 1.00 93.32 371 LYS A N 1
ATOM 2317 C CA . LYS A 1 371 ? 166.887 161.563 134.828 1.00 93.32 371 LYS A CA 1
ATOM 2318 C C . LYS A 1 371 ? 168.287 162.030 135.211 1.00 93.32 371 LYS A C 1
ATOM 2319 O O . LYS A 1 371 ? 168.639 162.035 136.397 1.00 93.32 371 LYS A O 1
ATOM 2325 N N . LEU A 1 372 ? 169.103 162.417 134.227 1.00 95.28 372 LEU A N 1
ATOM 2326 C CA . LEU A 1 372 ? 170.444 162.904 134.537 1.00 95.28 372 LEU A CA 1
ATOM 2327 C C . LEU A 1 372 ? 170.392 164.186 135.356 1.00 95.28 372 LEU A C 1
ATOM 2328 O O . LEU A 1 372 ? 171.180 164.365 136.293 1.00 95.28 372 LEU A O 1
ATOM 2333 N N . ASN A 1 373 ? 169.477 165.094 135.012 1.00 109.31 373 ASN A N 1
ATOM 2334 C CA . ASN A 1 373 ? 169.385 166.361 135.730 1.00 109.31 373 ASN A CA 1
ATOM 2335 C C . ASN A 1 373 ? 169.010 166.147 137.190 1.00 109.31 373 ASN A C 1
ATOM 2336 O O . ASN A 1 373 ? 169.601 166.760 138.087 1.00 109.31 373 ASN A O 1
ATOM 2341 N N . ALA A 1 374 ? 168.029 165.279 137.450 1.00 112.78 374 ALA A N 1
ATOM 2342 C CA . ALA A 1 374 ? 167.614 165.023 138.825 1.00 112.78 374 ALA A CA 1
ATOM 2343 C C . ALA A 1 374 ? 168.728 164.363 139.629 1.00 112.78 374 ALA A C 1
ATOM 2344 O O . ALA A 1 374 ? 168.965 164.726 140.787 1.00 112.78 374 ALA A O 1
ATOM 2346 N N . GLY A 1 375 ? 169.420 163.391 139.033 1.00 120.99 375 GLY A N 1
ATOM 2347 C CA . GLY A 1 375 ? 170.489 162.713 139.748 1.00 120.99 375 GLY A CA 1
ATOM 2348 C C . GLY A 1 375 ? 171.668 163.619 140.045 1.00 120.99 375 GLY A C 1
ATOM 2349 O O . GLY A 1 375 ? 172.249 163.558 141.132 1.00 120.99 375 GLY A O 1
ATOM 2350 N N . LEU A 1 376 ? 172.040 164.469 139.084 1.00 125.42 376 LEU A N 1
ATOM 2351 C CA . LEU A 1 376 ? 173.187 165.351 139.275 1.00 125.42 376 LEU A CA 1
ATOM 2352 C C . LEU A 1 376 ? 172.946 166.341 140.408 1.00 125.42 376 LEU A C 1
ATOM 2353 O O . LEU A 1 376 ? 173.849 166.614 141.208 1.00 125.42 376 LEU A O 1
ATOM 2358 N N . GLN A 1 377 ? 171.736 166.899 140.487 1.00 132.46 377 GLN A N 1
ATOM 2359 C CA . GLN A 1 377 ? 171.430 167.857 141.545 1.00 132.46 377 GLN A CA 1
ATOM 2360 C C . GLN A 1 377 ? 171.428 167.191 142.916 1.00 132.46 377 GLN A C 1
ATOM 2361 O O . GLN A 1 377 ? 171.921 167.767 143.893 1.00 132.46 377 GLN A O 1
ATOM 2367 N N . ALA A 1 378 ? 170.873 165.980 143.008 1.00 140.51 378 ALA A N 1
ATOM 2368 C CA . ALA A 1 378 ? 170.741 165.317 144.302 1.00 140.51 378 ALA A CA 1
ATOM 2369 C C . ALA A 1 378 ? 172.099 164.977 144.904 1.00 140.51 378 ALA A C 1
ATOM 2370 O O . ALA A 1 378 ? 172.312 165.163 146.108 1.00 140.51 378 ALA A O 1
ATOM 2372 N N . VAL A 1 379 ? 173.028 164.474 144.089 1.00 150.84 379 VAL A N 1
ATOM 2373 C CA . VAL A 1 379 ? 174.316 164.039 144.621 1.00 150.84 379 VAL A CA 1
ATOM 2374 C C . VAL A 1 379 ? 175.153 165.233 145.067 1.00 150.84 379 VAL A C 1
ATOM 2375 O O . VAL A 1 379 ? 175.815 165.187 146.110 1.00 150.84 379 VAL A O 1
ATOM 2379 N N . SER A 1 380 ? 175.138 166.319 144.294 1.00 155.73 380 SER A N 1
ATOM 2380 C CA . SER A 1 380 ? 175.925 167.496 144.634 1.00 155.73 380 SER A CA 1
ATOM 2381 C C . SER A 1 380 ? 175.301 168.327 145.746 1.00 155.73 380 SER A C 1
ATOM 2382 O O . SER A 1 380 ? 175.986 169.189 146.307 1.00 155.73 380 SER A O 1
ATOM 2385 N N . GLU A 1 381 ? 174.028 168.093 146.070 1.00 160.55 381 GLU A N 1
ATOM 2386 C CA . GLU A 1 381 ? 173.291 168.850 147.080 1.00 160.55 381 GLU A CA 1
ATOM 2387 C C . GLU A 1 381 ? 173.262 170.344 146.777 1.00 160.55 381 GLU A C 1
ATOM 2388 O O . GLU A 1 381 ? 173.064 171.161 147.682 1.00 160.55 381 GLU A O 1
ATOM 2394 N N . ASP A 1 382 ? 173.456 170.718 145.514 1.00 144.82 382 ASP A N 1
ATOM 2395 C CA . ASP A 1 382 ? 173.429 172.113 145.078 1.00 144.82 382 ASP A CA 1
ATOM 2396 C C . ASP A 1 382 ? 172.559 172.222 143.831 1.00 144.82 382 ASP A C 1
ATOM 2397 O O . ASP A 1 382 ? 173.060 172.462 142.726 1.00 144.82 382 ASP A O 1
ATOM 2402 N N . PRO A 1 383 ? 171.244 172.037 143.975 1.00 150.51 383 PRO A N 1
ATOM 2403 C CA . PRO A 1 383 ? 170.366 172.095 142.795 1.00 150.51 383 PRO A CA 1
ATOM 2404 C C . PRO A 1 383 ? 170.381 173.438 142.088 1.00 150.51 383 PRO A C 1
ATOM 2405 O O . PRO A 1 383 ? 170.271 173.481 140.857 1.00 150.51 383 PRO A O 1
ATOM 2409 N N . ARG A 1 384 ? 170.517 174.540 142.829 1.00 141.83 384 ARG A N 1
ATOM 2410 C CA . ARG A 1 384 ? 170.459 175.860 142.213 1.00 141.83 384 ARG A CA 1
ATOM 2411 C C . ARG A 1 384 ? 171.659 176.140 141.319 1.00 141.83 384 ARG A C 1
ATOM 2412 O O . ARG A 1 384 ? 171.570 177.001 140.437 1.00 141.83 384 ARG A O 1
ATOM 2420 N N . LEU A 1 385 ? 172.772 175.440 141.521 1.00 124.24 385 LEU A N 1
ATOM 2421 C CA . LEU A 1 385 ? 173.937 175.640 140.676 1.00 124.24 385 LEU A CA 1
ATOM 2422 C C . LEU A 1 385 ? 173.665 175.120 139.267 1.00 124.24 385 LEU A C 1
ATOM 2423 O O . LEU A 1 385 ? 172.721 174.362 139.025 1.00 124.24 385 LEU A O 1
ATOM 2428 N N . LEU A 1 386 ? 174.506 175.551 138.328 1.00 111.93 386 LEU A N 1
ATOM 2429 C CA . LEU A 1 386 ? 174.324 175.182 136.930 1.00 111.93 386 LEU A CA 1
ATOM 2430 C C . LEU A 1 386 ? 174.404 173.670 136.759 1.00 111.93 386 LEU A C 1
ATOM 2431 O O . LEU A 1 386 ? 175.296 173.014 137.305 1.00 111.93 386 LEU A O 1
ATOM 2436 N N . VAL A 1 387 ? 173.461 173.120 135.997 1.00 109.96 387 VAL A N 1
ATOM 2437 C CA . VAL A 1 387 ? 173.333 171.678 135.828 1.00 109.96 387 VAL A CA 1
ATOM 2438 C C . VAL A 1 387 ? 173.101 171.353 134.359 1.00 109.96 387 VAL A C 1
ATOM 2439 O O . VAL A 1 387 ? 173.171 172.237 133.497 1.00 109.96 387 VAL A O 1
ATOM 2443 N N . GLN A 1 388 ? 172.840 170.080 134.068 1.00 104.65 388 GLN A N 1
ATOM 2444 C CA . GLN A 1 388 ? 172.647 169.637 132.694 1.00 104.65 388 GLN A CA 1
ATOM 2445 C C . GLN A 1 388 ? 171.478 170.369 132.044 1.00 104.65 388 GLN A C 1
ATOM 2446 O O . GLN A 1 388 ? 170.460 170.646 132.684 1.00 104.65 388 GLN A O 1
ATOM 2452 N N . VAL A 1 389 ? 171.634 170.680 130.759 1.00 104.02 389 VAL A N 1
ATOM 2453 C CA . VAL A 1 389 ? 170.675 171.475 130.006 1.00 104.02 389 VAL A CA 1
ATOM 2454 C C . VAL A 1 389 ? 170.125 170.630 128.865 1.00 104.02 389 VAL A C 1
ATOM 2455 O O . VAL A 1 389 ? 170.819 169.768 128.315 1.00 104.02 389 VAL A O 1
ATOM 2459 N N . VAL A 1 390 ? 168.852 170.869 128.531 1.00 104.17 390 VAL A N 1
ATOM 2460 C CA . VAL A 1 390 ? 168.192 170.143 127.454 1.00 104.17 390 VAL A CA 1
ATOM 2461 C C . VAL A 1 390 ? 169.001 170.269 126.168 1.00 104.17 390 VAL A C 1
ATOM 2462 O O . VAL A 1 390 ? 169.587 171.317 125.878 1.00 104.17 390 VAL A O 1
ATOM 2466 N N . LYS A 1 391 ? 169.038 169.181 125.399 1.00 108.97 391 LYS A N 1
ATOM 2467 C CA . LYS A 1 391 ? 169.821 169.133 124.173 1.00 108.97 391 LYS A CA 1
ATOM 2468 C C . LYS A 1 391 ? 169.371 170.204 123.186 1.00 108.97 391 LYS A C 1
ATOM 2469 O O . LYS A 1 391 ? 168.207 170.614 123.161 1.00 108.97 391 LYS A O 1
ATOM 2475 N N . SER A 1 392 ? 170.315 170.664 122.373 1.00 114.95 392 SER A N 1
ATOM 2476 C CA . SER A 1 392 ? 170.039 171.633 121.325 1.00 114.95 392 SER A CA 1
ATOM 2477 C C . SER A 1 392 ? 169.655 170.923 120.031 1.00 114.95 392 SER A C 1
ATOM 2478 O O . SER A 1 392 ? 169.956 169.745 119.824 1.00 114.95 392 SER A O 1
ATOM 2481 N N . LYS A 1 393 ? 168.980 171.661 119.156 1.00 111.02 393 LYS A N 1
ATOM 2482 C CA . LYS A 1 393 ? 168.536 171.116 117.878 1.00 111.02 393 LYS A CA 1
ATOM 2483 C C . LYS A 1 393 ? 169.717 170.874 116.943 1.00 111.02 393 LYS A C 1
ATOM 2484 O O . LYS A 1 393 ? 169.601 170.147 115.956 1.00 111.02 393 LYS A O 1
ATOM 2490 N N . GLU A 1 417 ? 190.612 216.080 121.496 1.00 110.37 417 GLU A N 1
ATOM 2491 C CA . GLU A 1 417 ? 189.877 215.258 122.449 1.00 110.37 417 GLU A CA 1
ATOM 2492 C C . GLU A 1 417 ? 188.533 215.892 122.793 1.00 110.37 417 GLU A C 1
ATOM 2493 O O . GLU A 1 417 ? 188.397 216.568 123.812 1.00 110.37 417 GLU A O 1
ATOM 2499 N N . ALA A 1 418 ? 187.544 215.680 121.928 1.00 110.80 418 ALA A N 1
ATOM 2500 C CA . ALA A 1 418 ? 186.192 216.178 122.148 1.00 110.80 418 ALA A CA 1
ATOM 2501 C C . ALA A 1 418 ? 185.172 215.059 122.266 1.00 110.80 418 ALA A C 1
ATOM 2502 O O . ALA A 1 418 ? 184.414 215.012 123.246 1.00 110.80 418 ALA A O 1
ATOM 2504 N N . ALA A 1 419 ? 185.132 214.148 121.290 1.00 109.39 419 ALA A N 1
ATOM 2505 C CA . ALA A 1 419 ? 184.174 213.051 121.345 1.00 109.39 419 ALA A CA 1
ATOM 2506 C C . ALA A 1 419 ? 184.429 212.147 122.541 1.00 109.39 419 ALA A C 1
ATOM 2507 O O . ALA A 1 419 ? 183.483 211.590 123.108 1.00 109.39 419 ALA A O 1
ATOM 2509 N N . ARG A 1 420 ? 185.691 212.005 122.953 1.00 100.11 420 ARG A N 1
ATOM 2510 C CA . ARG A 1 420 ? 186.011 211.108 124.058 1.00 100.11 420 ARG A CA 1
ATOM 2511 C C . ARG A 1 420 ? 185.353 211.569 125.355 1.00 100.11 420 ARG A C 1
ATOM 2512 O O . ARG A 1 420 ? 184.612 210.810 125.991 1.00 100.11 420 ARG A O 1
ATOM 2520 N N . ARG A 1 421 ? 185.573 212.827 125.747 1.00 99.01 421 ARG A N 1
ATOM 2521 C CA . ARG A 1 421 ? 184.947 213.275 126.983 1.00 99.01 421 ARG A CA 1
ATOM 2522 C C . ARG A 1 421 ? 183.468 213.592 126.801 1.00 99.01 421 ARG A C 1
ATOM 2523 O O . ARG A 1 421 ? 182.724 213.556 127.787 1.00 99.01 421 ARG A O 1
ATOM 2531 N N . ALA A 1 422 ? 183.010 213.851 125.571 1.00 92.44 422 ALA A N 1
ATOM 2532 C CA . ALA A 1 422 ? 181.571 213.930 125.342 1.00 92.44 422 ALA A CA 1
ATOM 2533 C C . ALA A 1 422 ? 180.901 212.602 125.671 1.00 92.44 422 ALA A C 1
ATOM 2534 O O . ALA A 1 422 ? 179.894 212.558 126.386 1.00 92.44 422 ALA A O 1
ATOM 2536 N N . LEU A 1 423 ? 181.471 211.500 125.178 1.00 89.10 423 LEU A N 1
ATOM 2537 C CA . LEU A 1 423 ? 180.960 210.177 125.518 1.00 89.10 423 LEU A CA 1
ATOM 2538 C C . LEU A 1 423 ? 181.109 209.900 127.009 1.00 89.10 423 LEU A C 1
ATOM 2539 O O . LEU A 1 423 ? 180.235 209.275 127.624 1.00 89.10 423 LEU A O 1
ATOM 2544 N N . VAL A 1 424 ? 182.213 210.360 127.604 1.00 84.59 424 VAL A N 1
ATOM 2545 C CA . VAL A 1 424 ? 182.447 210.136 129.030 1.00 84.59 424 VAL A CA 1
ATOM 2546 C C . VAL A 1 424 ? 181.340 210.777 129.860 1.00 84.59 424 VAL A C 1
ATOM 2547 O O . VAL A 1 424 ? 180.799 210.162 130.786 1.00 84.59 424 VAL A O 1
ATOM 2551 N N . ASP A 1 425 ? 180.985 212.024 129.543 1.00 85.65 425 ASP A N 1
ATOM 2552 C CA . ASP A 1 425 ? 179.900 212.672 130.270 1.00 85.65 425 ASP A CA 1
ATOM 2553 C C . ASP A 1 425 ? 178.529 212.148 129.864 1.00 85.65 425 ASP A C 1
ATOM 2554 O O . ASP A 1 425 ? 177.577 212.280 130.641 1.00 85.65 425 ASP A O 1
ATOM 2559 N N . ALA A 1 426 ? 178.403 211.565 128.670 1.00 79.69 426 ALA A N 1
ATOM 2560 C CA . ALA A 1 426 ? 177.112 211.030 128.249 1.00 79.69 426 ALA A CA 1
ATOM 2561 C C . ALA A 1 426 ? 176.782 209.727 128.968 1.00 79.69 426 ALA A C 1
ATOM 2562 O O . ALA A 1 426 ? 175.632 209.510 129.368 1.00 79.69 426 ALA A O 1
ATOM 2564 N N . VAL A 1 427 ? 177.770 208.844 129.136 1.00 75.52 427 VAL A N 1
ATOM 2565 C CA . VAL A 1 427 ? 177.492 207.538 129.730 1.00 75.52 427 VAL A CA 1
ATOM 2566 C C . VAL A 1 427 ? 177.132 207.677 131.205 1.00 75.52 427 VAL A C 1
ATOM 2567 O O . VAL A 1 427 ? 176.264 206.958 131.715 1.00 75.52 427 VAL A O 1
ATOM 2571 N N . PHE A 1 428 ? 177.784 208.593 131.915 1.00 67.92 428 PHE A N 1
ATOM 2572 C CA . PHE A 1 428 ? 177.575 208.774 133.346 1.00 67.92 428 PHE A CA 1
ATOM 2573 C C . PHE A 1 428 ? 176.823 210.077 133.573 1.00 67.92 428 PHE A C 1
ATOM 2574 O O . PHE A 1 428 ? 177.307 211.150 133.197 1.00 67.92 428 PHE A O 1
ATOM 2582 N N . GLN A 1 429 ? 175.651 209.984 134.191 1.00 59.15 429 GLN A N 1
ATOM 2583 C CA . GLN A 1 429 ? 174.835 211.145 134.509 1.00 59.15 429 GLN A CA 1
ATOM 2584 C C . GLN A 1 429 ? 174.750 211.316 136.020 1.00 59.15 429 GLN A C 1
ATOM 2585 O O . GLN A 1 429 ? 174.510 210.351 136.753 1.00 59.15 429 GLN A O 1
ATOM 2591 N N . VAL A 1 430 ? 174.964 212.544 136.480 1.00 56.96 430 VAL A N 1
ATOM 2592 C CA . VAL A 1 430 ? 174.928 212.873 137.898 1.00 56.96 430 VAL A CA 1
ATOM 2593 C C . VAL A 1 430 ? 174.040 214.094 138.093 1.00 56.96 430 VAL A C 1
ATOM 2594 O O . VAL A 1 430 ? 174.131 215.070 137.341 1.00 56.96 430 VAL A O 1
ATOM 2598 N N . SER A 1 431 ? 173.164 214.027 139.092 1.00 55.79 431 SER A N 1
ATOM 2599 C CA . SER A 1 431 ? 172.256 215.118 139.401 1.00 55.79 431 SER A CA 1
ATOM 2600 C C . SER A 1 431 ? 172.220 215.327 140.907 1.00 55.79 431 SER A C 1
ATOM 2601 O O . SER A 1 431 ? 172.455 214.399 141.684 1.00 55.79 431 SER A O 1
ATOM 2604 N N . VAL A 1 432 ? 171.924 216.558 141.309 1.00 59.77 432 VAL A N 1
ATOM 2605 C CA . VAL A 1 432 ? 171.840 216.922 142.721 1.00 59.77 432 VAL A CA 1
ATOM 2606 C C . VAL A 1 432 ? 170.364 216.847 143.095 1.00 59.77 432 VAL A C 1
ATOM 2607 O O . VAL A 1 432 ? 169.607 217.806 142.939 1.00 59.77 432 VAL A O 1
ATOM 2611 N N . LEU A 1 433 ? 169.951 215.685 143.589 1.00 60.19 433 LEU A N 1
ATOM 2612 C CA . LEU A 1 433 ? 168.572 215.504 144.013 1.00 60.19 433 LEU A CA 1
ATOM 2613 C C . LEU A 1 433 ? 168.294 216.382 145.233 1.00 60.19 433 LEU A C 1
ATOM 2614 O O . LEU A 1 433 ? 169.167 216.539 146.093 1.00 60.19 433 LEU A O 1
ATOM 2619 N N . PRO A 1 434 ? 167.105 216.983 145.325 1.00 62.54 434 PRO A N 1
ATOM 2620 C CA . PRO A 1 434 ? 166.832 217.913 146.430 1.00 62.54 434 PRO A CA 1
ATOM 2621 C C . PRO A 1 434 ? 166.995 217.245 147.787 1.00 62.54 434 PRO A C 1
ATOM 2622 O O . PRO A 1 434 ? 166.615 216.089 147.986 1.00 62.54 434 PRO A O 1
ATOM 2626 N N . GLY A 1 435 ? 167.553 217.993 148.730 1.00 54.87 435 GLY A N 1
ATOM 2627 C CA . GLY A 1 435 ? 167.945 217.444 150.008 1.00 54.87 435 GLY A CA 1
ATOM 2628 C C . GLY A 1 435 ? 169.406 217.072 150.120 1.00 54.87 435 GLY A C 1
ATOM 2629 O O . GLY A 1 435 ? 169.765 216.339 151.049 1.00 54.87 435 GLY A O 1
ATOM 2630 N N . ASN A 1 436 ? 170.252 217.545 149.201 1.00 53.44 436 ASN A N 1
ATOM 2631 C CA . ASN A 1 436 ? 171.689 217.264 149.208 1.00 53.44 436 ASN A CA 1
ATOM 2632 C C . ASN A 1 436 ? 171.959 215.762 149.123 1.00 53.44 436 ASN A C 1
ATOM 2633 O O . ASN A 1 436 ? 172.727 215.197 149.905 1.00 53.44 436 ASN A O 1
ATOM 2638 N N . VAL A 1 437 ? 171.313 215.113 148.157 1.00 46.74 437 VAL A N 1
ATOM 2639 C CA . VAL A 1 437 ? 171.493 213.691 147.893 1.00 46.74 437 VAL A CA 1
ATOM 2640 C C . VAL A 1 437 ? 171.977 213.531 146.460 1.00 46.74 437 VAL A C 1
ATOM 2641 O O . VAL A 1 437 ? 171.384 214.095 145.533 1.00 46.74 437 VAL A O 1
ATOM 2645 N N . GLY A 1 438 ? 173.054 212.768 146.281 1.00 43.54 438 GLY A N 1
ATOM 2646 C CA . GLY A 1 438 ? 173.626 212.556 144.964 1.00 43.54 438 GLY A CA 1
ATOM 2647 C C . GLY A 1 438 ? 172.976 211.383 144.259 1.00 43.54 438 GLY A C 1
ATOM 2648 O O . GLY A 1 438 ? 172.804 210.311 144.844 1.00 43.54 438 GLY A O 1
ATOM 2649 N N . TYR A 1 439 ? 172.623 211.591 142.994 1.00 43.74 439 TYR A N 1
ATOM 2650 C CA . TYR A 1 439 ? 171.955 210.588 142.177 1.00 43.74 439 TYR A CA 1
ATOM 2651 C C . TYR A 1 439 ? 172.894 210.136 141.067 1.00 43.74 439 TYR A C 1
ATOM 2652 O O . TYR A 1 439 ? 173.405 210.965 140.306 1.00 43.74 439 TYR A O 1
ATOM 2661 N N . LEU A 1 440 ? 173.117 208.827 140.977 1.00 45.40 440 LEU A N 1
ATOM 2662 C CA . LEU A 1 440 ? 174.024 208.253 139.994 1.00 45.40 440 LEU A CA 1
ATOM 2663 C C . LEU A 1 440 ? 173.324 207.138 139.234 1.00 45.40 440 LEU A C 1
ATOM 2664 O O . LEU A 1 440 ? 172.618 206.318 139.829 1.00 45.40 440 LEU A O 1
ATOM 2669 N N . ARG A 1 441 ? 173.528 207.110 137.919 1.00 49.29 441 ARG A N 1
ATOM 2670 C CA . ARG A 1 441 ? 172.926 206.110 137.049 1.00 49.29 441 ARG A CA 1
ATOM 2671 C C . ARG A 1 441 ? 173.993 205.512 136.145 1.00 49.29 441 ARG A C 1
ATOM 2672 O O . ARG A 1 441 ? 174.862 206.228 135.639 1.00 49.29 441 ARG A O 1
ATOM 2680 N N . PHE A 1 442 ? 173.923 204.198 135.946 1.00 51.50 442 PHE A N 1
ATOM 2681 C CA . PHE A 1 442 ? 174.866 203.475 135.109 1.00 51.50 442 PHE A CA 1
ATOM 2682 C C . PHE A 1 442 ? 174.140 202.812 133.947 1.00 51.50 442 PHE A C 1
ATOM 2683 O O . PHE A 1 442 ? 172.985 202.393 134.072 1.00 51.50 442 PHE A O 1
ATOM 2691 N N . ASP A 1 443 ? 174.830 202.720 132.815 1.00 68.80 443 ASP A N 1
ATOM 2692 C CA . ASP A 1 443 ? 174.326 202.009 131.649 1.00 68.80 443 ASP A CA 1
ATOM 2693 C C . ASP A 1 443 ? 175.173 200.812 131.252 1.00 68.80 443 ASP A C 1
ATOM 2694 O O . ASP A 1 443 ? 174.619 199.808 130.800 1.00 68.80 443 ASP A O 1
ATOM 2699 N N . SER A 1 444 ? 176.494 200.888 131.407 1.00 71.86 444 SER A N 1
ATOM 2700 C CA . SER A 1 444 ? 177.376 199.782 131.067 1.00 71.86 444 SER A CA 1
ATOM 2701 C C . SER A 1 444 ? 178.690 199.955 131.812 1.00 71.86 444 SER A C 1
ATOM 2702 O O . SER A 1 444 ? 179.168 201.079 131.982 1.00 71.86 444 SER A O 1
ATOM 2705 N N . PHE A 1 445 ? 179.267 198.836 132.252 1.00 68.14 445 PHE A N 1
ATOM 2706 C CA . PHE A 1 445 ? 180.538 198.876 132.964 1.00 68.14 445 PHE A CA 1
ATOM 2707 C C . PHE A 1 445 ? 181.723 199.125 132.043 1.00 68.14 445 PHE A C 1
ATOM 2708 O O . PHE A 1 445 ? 182.802 199.478 132.534 1.00 68.14 445 PHE A O 1
ATOM 2716 N N . ALA A 1 446 ? 181.548 198.950 130.735 1.00 74.70 446 ALA A N 1
ATOM 2717 C CA . ALA A 1 446 ? 182.624 199.085 129.743 1.00 74.70 446 ALA A CA 1
ATOM 2718 C C . ALA A 1 446 ? 183.722 198.097 130.132 1.00 74.70 446 ALA A C 1
ATOM 2719 O O . ALA A 1 446 ? 183.414 196.924 130.397 1.00 74.70 446 ALA A O 1
ATOM 2721 N N . ASP A 1 447 ? 184.988 198.506 130.184 1.00 86.03 447 ASP A N 1
ATOM 2722 C CA . ASP A 1 447 ? 186.076 197.612 130.547 1.00 86.03 447 ASP A CA 1
ATOM 2723 C C . ASP A 1 447 ? 187.000 198.317 131.529 1.00 86.03 447 ASP A C 1
ATOM 2724 O O . ASP A 1 447 ? 187.046 199.547 131.596 1.00 86.03 447 ASP A O 1
ATOM 2729 N N . ALA A 1 448 ? 187.741 197.513 132.296 1.00 89.66 448 ALA A N 1
ATOM 2730 C CA . ALA A 1 448 ? 188.649 198.069 133.294 1.00 89.66 448 ALA A CA 1
ATOM 2731 C C . ALA A 1 448 ? 189.735 198.917 132.645 1.00 89.66 448 ALA A C 1
ATOM 2732 O O . ALA A 1 448 ? 190.097 199.978 133.165 1.00 89.66 448 ALA A O 1
ATOM 2734 N N . SER A 1 449 ? 190.272 198.461 131.510 1.00 91.71 449 SER A N 1
ATOM 2735 C CA . SER A 1 449 ? 191.300 199.231 130.816 1.00 91.71 449 SER A CA 1
ATOM 2736 C C . SER A 1 449 ? 190.756 200.568 130.329 1.00 91.71 449 SER A C 1
ATOM 2737 O O . SER A 1 449 ? 191.443 201.595 130.414 1.00 91.71 449 SER A O 1
ATOM 2740 N N . VAL A 1 450 ? 189.527 200.574 129.808 1.00 94.18 450 VAL A N 1
ATOM 2741 C CA . VAL A 1 450 ? 188.933 201.810 129.303 1.00 94.18 450 VAL A CA 1
ATOM 2742 C C . VAL A 1 450 ? 188.767 202.819 130.432 1.00 94.18 450 VAL A C 1
ATOM 2743 O O . VAL A 1 450 ? 189.094 204.003 130.285 1.00 94.18 450 VAL A O 1
ATOM 2747 N N . LEU A 1 451 ? 188.256 202.365 131.578 1.00 93.87 451 LEU A N 1
ATOM 2748 C CA . LEU A 1 451 ? 188.111 203.258 132.722 1.00 93.87 451 LEU A CA 1
ATOM 2749 C C . LEU A 1 451 ? 189.467 203.734 133.223 1.00 93.87 451 LEU A C 1
ATOM 2750 O O . LEU A 1 451 ? 189.622 204.899 133.604 1.00 93.87 451 LEU A O 1
ATOM 2755 N N . GLY A 1 452 ? 190.463 202.847 133.227 1.00 102.58 452 GLY A N 1
ATOM 2756 C CA . GLY A 1 452 ? 191.788 203.244 133.674 1.00 102.58 452 GLY A CA 1
ATOM 2757 C C . GLY A 1 452 ? 192.409 204.312 132.794 1.00 102.58 452 GLY A C 1
ATOM 2758 O O . GLY A 1 452 ? 193.059 205.235 133.289 1.00 102.58 452 GLY A O 1
ATOM 2759 N N . VAL A 1 453 ? 192.216 204.204 131.479 1.00 100.48 453 VAL A N 1
ATOM 2760 C CA . VAL A 1 453 ? 192.810 205.174 130.565 1.00 100.48 453 VAL A CA 1
ATOM 2761 C C . VAL A 1 453 ? 191.958 206.428 130.386 1.00 100.48 453 VAL A C 1
ATOM 2762 O O . VAL A 1 453 ? 192.472 207.449 129.909 1.00 100.48 453 VAL A O 1
ATOM 2766 N N . LEU A 1 454 ? 190.675 206.385 130.754 1.00 98.26 454 LEU A N 1
ATOM 2767 C CA . LEU A 1 454 ? 189.804 207.552 130.689 1.00 98.26 454 LEU A CA 1
ATOM 2768 C C . LEU A 1 454 ? 189.421 208.061 132.075 1.00 98.26 454 LEU A C 1
ATOM 2769 O O . LEU A 1 454 ? 188.432 208.787 132.215 1.00 98.26 454 LEU A O 1
ATOM 2774 N N . ALA A 1 455 ? 190.183 207.683 133.101 1.00 98.59 455 ALA A N 1
ATOM 2775 C CA . ALA A 1 455 ? 189.829 208.036 134.475 1.00 98.59 455 ALA A CA 1
ATOM 2776 C C . ALA A 1 455 ? 189.734 209.536 134.730 1.00 98.59 455 ALA A C 1
ATOM 2777 O O . ALA A 1 455 ? 188.722 209.969 135.309 1.00 98.59 455 ALA A O 1
ATOM 2779 N N . PRO A 1 456 ? 190.713 210.376 134.353 1.00 96.25 456 PRO A N 1
ATOM 2780 C CA . PRO A 1 456 ? 190.651 211.786 134.787 1.00 96.25 456 PRO A CA 1
ATOM 2781 C C . PRO A 1 456 ? 189.380 212.503 134.365 1.00 96.25 456 PRO A C 1
ATOM 2782 O O . PRO A 1 456 ? 188.803 213.254 135.163 1.00 96.25 456 PRO A O 1
ATOM 2786 N N . TYR A 1 457 ? 188.910 212.272 133.139 1.00 100.68 457 TYR A N 1
ATOM 2787 C CA . TYR A 1 457 ? 187.640 212.853 132.722 1.00 100.68 457 TYR A CA 1
ATOM 2788 C C . TYR A 1 457 ? 186.488 212.289 133.543 1.00 100.68 457 TYR A C 1
ATOM 2789 O O . TYR A 1 457 ? 185.587 213.030 133.955 1.00 100.68 457 TYR A O 1
ATOM 2798 N N . ILE A 1 458 ? 186.512 210.981 133.808 1.00 95.32 458 ILE A N 1
ATOM 2799 C CA . ILE A 1 458 ? 185.417 210.343 134.535 1.00 95.32 458 ILE A CA 1
ATOM 2800 C C . ILE A 1 458 ? 185.298 210.925 135.938 1.00 95.32 458 ILE A C 1
ATOM 2801 O O . ILE A 1 458 ? 184.208 211.318 136.373 1.00 95.32 458 ILE A O 1
ATOM 2806 N N . VAL A 1 459 ? 186.414 210.985 136.668 1.00 85.21 459 VAL A N 1
ATOM 2807 C CA . VAL A 1 459 ? 186.365 211.534 138.019 1.00 85.21 459 VAL A CA 1
ATOM 2808 C C . VAL A 1 459 ? 186.021 213.017 137.978 1.00 85.21 459 VAL A C 1
ATOM 2809 O O . VAL A 1 459 ? 185.148 213.477 138.721 1.00 85.21 459 VAL A O 1
ATOM 2813 N N . HIS A 1 460 ? 186.656 213.775 137.076 1.00 76.86 460 HIS A N 1
ATOM 2814 C CA . HIS A 1 460 ? 186.385 215.205 136.977 1.00 76.86 460 HIS A CA 1
ATOM 2815 C C . HIS A 1 460 ? 184.920 215.482 136.662 1.00 76.86 460 HIS A C 1
ATOM 2816 O O . HIS A 1 460 ? 184.406 216.557 136.991 1.00 76.86 460 HIS A O 1
ATOM 2823 N N . GLN A 1 461 ? 184.229 214.529 136.038 1.00 70.35 461 GLN A N 1
ATOM 2824 C CA . GLN A 1 461 ? 182.827 214.732 135.706 1.00 70.35 461 GLN A CA 1
ATOM 2825 C C . GLN A 1 461 ? 181.867 214.219 136.772 1.00 70.35 461 GLN A C 1
ATOM 2826 O O . GLN A 1 461 ? 180.800 214.815 136.960 1.00 70.35 461 GLN A O 1
ATOM 2832 N N . VAL A 1 462 ? 182.201 213.141 137.476 1.00 69.90 462 VAL A N 1
ATOM 2833 C CA . VAL A 1 462 ? 181.249 212.509 138.384 1.00 69.90 462 VAL A CA 1
ATOM 2834 C C . VAL A 1 462 ? 181.531 212.846 139.846 1.00 69.90 462 VAL A C 1
ATOM 2835 O O . VAL A 1 462 ? 180.597 213.095 140.607 1.00 69.90 462 VAL A O 1
ATOM 2839 N N . TRP A 1 463 ? 182.795 212.869 140.273 1.00 63.44 463 TRP A N 1
ATOM 2840 C CA . TRP A 1 463 ? 183.092 213.027 141.690 1.00 63.44 463 TRP A CA 1
ATOM 2841 C C . TRP A 1 463 ? 183.220 214.479 142.118 1.00 63.44 463 TRP A C 1
ATOM 2842 O O . TRP A 1 463 ? 183.058 214.774 143.307 1.00 63.44 463 TRP A O 1
ATOM 2853 N N . GLU A 1 464 ? 183.516 215.385 141.189 1.00 71.45 464 GLU A N 1
ATOM 2854 C CA . GLU A 1 464 ? 183.539 216.804 141.533 1.00 71.45 464 GLU A CA 1
ATOM 2855 C C . GLU A 1 464 ? 182.202 217.309 142.068 1.00 71.45 464 GLU A C 1
ATOM 2856 O O . GLU A 1 464 ? 182.216 218.056 143.062 1.00 71.45 464 GLU A O 1
ATOM 2862 N N . PRO A 1 465 ? 181.043 216.970 141.492 1.00 63.15 465 PRO A N 1
ATOM 2863 C CA . PRO A 1 465 ? 179.775 217.370 142.113 1.00 63.15 465 PRO A CA 1
ATOM 2864 C C . PRO A 1 465 ? 179.240 216.401 143.155 1.00 63.15 465 PRO A C 1
ATOM 2865 O O . PRO A 1 465 ? 178.270 216.746 143.845 1.00 63.15 465 PRO A O 1
ATOM 2869 N N . LEU A 1 466 ? 179.827 215.215 143.293 1.00 59.13 466 LEU A N 1
ATOM 2870 C CA . LEU A 1 466 ? 179.345 214.214 144.236 1.00 59.13 466 LEU A CA 1
ATOM 2871 C C . LEU A 1 466 ? 180.057 214.260 145.582 1.00 59.13 466 LEU A C 1
ATOM 2872 O O . LEU A 1 466 ? 179.674 213.517 146.492 1.00 59.13 466 LEU A O 1
ATOM 2877 N N . GLN A 1 467 ? 181.076 215.107 145.736 1.00 62.48 467 GLN A N 1
ATOM 2878 C CA . GLN A 1 467 ? 181.830 215.126 146.985 1.00 62.48 467 GLN A CA 1
ATOM 2879 C C . GLN A 1 467 ? 181.044 215.778 148.115 1.00 62.48 467 GLN A C 1
ATOM 2880 O O . GLN A 1 467 ? 181.247 215.436 149.285 1.00 62.48 467 GLN A O 1
ATOM 2886 N N . ASP A 1 468 ? 180.152 216.711 147.793 1.00 70.64 468 ASP A N 1
ATOM 2887 C CA . ASP A 1 468 ? 179.406 217.457 148.798 1.00 70.64 468 ASP A CA 1
ATOM 2888 C C . ASP A 1 468 ? 178.122 216.763 149.234 1.00 70.64 468 ASP A C 1
ATOM 2889 O O . ASP A 1 468 ? 177.447 217.260 150.141 1.00 70.64 468 ASP A O 1
ATOM 2894 N N . THR A 1 469 ? 177.770 215.638 148.619 1.00 56.21 469 THR A N 1
ATOM 2895 C CA . THR A 1 469 ? 176.507 214.980 148.924 1.00 56.21 469 THR A CA 1
ATOM 2896 C C . THR A 1 469 ? 176.553 214.325 150.299 1.00 56.21 469 THR A C 1
ATOM 2897 O O . THR A 1 469 ? 177.518 213.634 150.639 1.00 56.21 469 THR A O 1
ATOM 2901 N N . GLU A 1 470 ? 175.502 214.547 151.091 1.00 52.22 470 GLU A N 1
ATOM 2902 C CA . GLU A 1 470 ? 175.401 213.894 152.391 1.00 52.22 470 GLU A CA 1
ATOM 2903 C C . GLU A 1 470 ? 175.128 212.403 152.232 1.00 52.22 470 GLU A C 1
ATOM 2904 O O . GLU A 1 470 ? 175.766 211.570 152.887 1.00 52.22 470 GLU A O 1
ATOM 2910 N N . HIS A 1 471 ? 174.181 212.051 151.367 1.00 47.58 471 HIS A N 1
ATOM 2911 C CA . HIS A 1 471 ? 173.871 210.666 151.050 1.00 47.58 471 HIS A CA 1
ATOM 2912 C C . HIS A 1 471 ? 173.893 210.488 149.541 1.00 47.58 471 HIS A C 1
ATOM 2913 O O . HIS A 1 471 ? 173.649 211.432 148.785 1.00 47.58 471 HIS A O 1
ATOM 2920 N N . LEU A 1 472 ? 174.189 209.267 149.106 1.00 38.65 472 LEU A N 1
ATOM 2921 C CA . LEU A 1 472 ? 174.321 208.959 147.690 1.00 38.65 472 LEU A CA 1
ATOM 2922 C C . LEU A 1 472 ? 173.432 207.777 147.336 1.00 38.65 472 LEU A C 1
ATOM 2923 O O . LEU A 1 472 ? 173.345 206.806 148.093 1.00 38.65 472 LEU A O 1
ATOM 2928 N N . ILE A 1 473 ? 172.770 207.868 146.186 1.00 35.69 473 ILE A N 1
ATOM 2929 C CA . ILE A 1 473 ? 171.900 206.812 145.683 1.00 35.69 473 ILE A CA 1
ATOM 2930 C C . ILE A 1 473 ? 172.347 206.447 144.273 1.00 35.69 473 ILE A C 1
ATOM 2931 O O . ILE A 1 473 ? 172.602 207.331 143.446 1.00 35.69 473 ILE A O 1
ATOM 2936 N N . MET A 1 474 ? 172.464 205.149 144.010 1.00 37.76 474 MET A N 1
ATOM 2937 C CA . MET A 1 474 ? 172.877 204.635 142.712 1.00 37.76 474 MET A CA 1
ATOM 2938 C C . MET A 1 474 ? 171.703 203.929 142.052 1.00 37.76 474 MET A C 1
ATOM 2939 O O . MET A 1 474 ? 171.035 203.103 142.684 1.00 37.76 474 MET A O 1
ATOM 2944 N N . ASP A 1 475 ? 171.456 204.252 140.786 1.00 41.10 475 ASP A N 1
ATOM 2945 C CA . ASP A 1 475 ? 170.351 203.688 140.017 1.00 41.10 475 ASP A CA 1
ATOM 2946 C C . ASP A 1 475 ? 170.946 202.889 138.862 1.00 41.10 475 ASP A C 1
ATOM 2947 O O . ASP A 1 475 ? 171.163 203.421 137.771 1.00 41.10 475 ASP A O 1
ATOM 2952 N N . LEU A 1 476 ? 171.207 201.606 139.107 1.00 42.19 476 LEU A N 1
ATOM 2953 C CA . LEU A 1 476 ? 171.745 200.705 138.097 1.00 42.19 476 LEU A CA 1
ATOM 2954 C C . LEU A 1 476 ? 170.683 199.746 137.565 1.00 42.19 476 LEU A C 1
ATOM 2955 O O . LEU A 1 476 ? 171.003 198.651 137.097 1.00 42.19 476 LEU A O 1
ATOM 2960 N N . ARG A 1 477 ? 169.412 200.156 137.620 1.00 47.56 477 ARG A N 1
ATOM 2961 C CA . ARG A 1 477 ? 168.335 199.302 137.128 1.00 47.56 477 ARG A CA 1
ATOM 2962 C C . ARG A 1 477 ? 168.496 199.010 135.641 1.00 47.56 477 ARG A C 1
ATOM 2963 O O . ARG A 1 477 ? 168.341 197.863 135.206 1.00 47.56 477 ARG A O 1
ATOM 2971 N N . GLN A 1 478 ? 168.807 200.031 134.848 1.00 53.23 478 GLN A N 1
ATOM 2972 C CA . GLN A 1 478 ? 169.011 199.863 133.411 1.00 53.23 478 GLN A CA 1
ATOM 2973 C C . GLN A 1 478 ? 170.505 199.727 133.121 1.00 53.23 478 GLN A C 1
ATOM 2974 O O . GLN A 1 478 ? 171.152 200.612 132.560 1.00 53.23 478 GLN A O 1
ATOM 2980 N N . ASN A 1 479 ? 171.049 198.581 133.523 1.00 57.59 479 ASN A N 1
ATOM 2981 C CA . ASN A 1 479 ? 172.475 198.335 133.355 1.00 57.59 479 ASN A CA 1
ATOM 2982 C C . ASN A 1 479 ? 172.770 196.841 133.303 1.00 57.59 479 ASN A C 1
ATOM 2983 O O . ASN A 1 479 ? 172.946 196.205 134.350 1.00 57.59 479 ASN A O 1
ATOM 2988 N N . PRO A 1 480 ? 172.818 196.244 132.110 1.00 59.43 480 PRO A N 1
ATOM 2989 C CA . PRO A 1 480 ? 173.308 194.860 132.011 1.00 59.43 480 PRO A CA 1
ATOM 2990 C C . PRO A 1 480 ? 174.744 194.702 132.481 1.00 59.43 480 PRO A C 1
ATOM 2991 O O . PRO A 1 480 ? 175.102 193.647 133.018 1.00 59.43 480 PRO A O 1
ATOM 2995 N N . GLY A 1 481 ? 175.580 195.719 132.289 1.00 66.50 481 GLY A N 1
ATOM 2996 C CA . GLY A 1 481 ? 176.940 195.696 132.788 1.00 66.50 481 GLY A CA 1
ATOM 2997 C C . GLY A 1 481 ? 177.920 194.969 131.891 1.00 66.50 481 GLY A C 1
ATOM 2998 O O . GLY A 1 481 ? 178.702 195.602 131.177 1.00 66.50 481 GLY A O 1
ATOM 2999 N N . GLY A 1 482 ? 177.887 193.640 131.916 1.00 65.76 482 GLY A N 1
ATOM 3000 C CA . GLY A 1 482 ? 178.786 192.846 131.114 1.00 65.76 482 GLY A CA 1
ATOM 3001 C C . GLY A 1 482 ? 179.982 192.345 131.897 1.00 65.76 482 GLY A C 1
ATOM 3002 O O . GLY A 1 482 ? 179.846 191.629 132.894 1.00 65.76 482 GLY A O 1
ATOM 3003 N N . PRO A 1 483 ? 181.185 192.710 131.451 1.00 65.87 483 PRO A N 1
ATOM 3004 C CA . PRO A 1 483 ? 182.398 192.232 132.124 1.00 65.87 483 PRO A CA 1
ATOM 3005 C C . PRO A 1 483 ? 182.488 192.742 133.554 1.00 65.87 483 PRO A C 1
ATOM 3006 O O . PRO A 1 483 ? 182.047 193.848 133.874 1.00 65.87 483 PRO A O 1
ATOM 3010 N N . SER A 1 484 ? 183.074 191.915 134.420 1.00 63.69 484 SER A N 1
ATOM 3011 C CA . SER A 1 484 ? 183.236 192.234 135.833 1.00 63.69 484 SER A CA 1
ATOM 3012 C C . SER A 1 484 ? 184.693 192.509 136.193 1.00 63.69 484 SER A C 1
ATOM 3013 O O . SER A 1 484 ? 185.103 192.311 137.339 1.00 63.69 484 SER A O 1
ATOM 3016 N N . THR A 1 485 ? 185.487 192.962 135.221 1.00 64.79 485 THR A N 1
ATOM 3017 C CA . THR A 1 485 ? 186.890 193.254 135.493 1.00 64.79 485 THR A CA 1
ATOM 3018 C C . THR A 1 485 ? 187.055 194.548 136.281 1.00 64.79 485 THR A C 1
ATOM 3019 O O . THR A 1 485 ? 188.019 194.691 137.042 1.00 64.79 485 THR A O 1
ATOM 3023 N N . ALA A 1 486 ? 186.130 195.491 136.123 1.00 54.53 486 ALA A N 1
ATOM 3024 C CA . ALA A 1 486 ? 186.217 196.789 136.777 1.00 54.53 486 ALA A CA 1
ATOM 3025 C C . ALA A 1 486 ? 185.516 196.828 138.129 1.00 54.53 486 ALA A C 1
ATOM 3026 O O . ALA A 1 486 ? 185.440 197.901 138.737 1.00 54.53 486 ALA A O 1
ATOM 3028 N N . VAL A 1 487 ? 184.996 195.696 138.606 1.00 45.53 487 VAL A N 1
ATOM 3029 C CA . VAL A 1 487 ? 184.295 195.685 139.891 1.00 45.53 487 VAL A CA 1
ATOM 3030 C C . VAL A 1 487 ? 185.194 196.108 141.049 1.00 45.53 487 VAL A C 1
ATOM 3031 O O . VAL A 1 487 ? 184.778 196.971 141.839 1.00 45.53 487 VAL A O 1
ATOM 3035 N N . PRO A 1 488 ? 186.403 195.557 141.223 1.00 44.67 488 PRO A N 1
ATOM 3036 C CA . PRO A 1 488 ? 187.233 196.002 142.357 1.00 44.67 488 PRO A CA 1
ATOM 3037 C C . PRO A 1 488 ? 187.598 197.475 142.308 1.00 44.67 488 PRO A C 1
ATOM 3038 O O . PRO A 1 488 ? 187.737 198.101 143.366 1.00 44.67 488 PRO A O 1
ATOM 3042 N N . LEU A 1 489 ? 187.768 198.046 141.114 1.00 40.80 489 LEU A N 1
ATOM 3043 C CA . LEU A 1 489 ? 188.1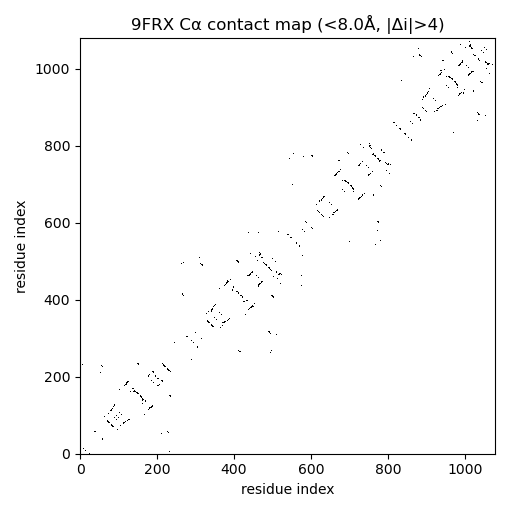35 199.456 141.016 1.00 40.80 489 LEU A CA 1
ATOM 3044 C C . LEU A 1 489 ? 187.042 200.356 141.580 1.00 40.80 489 LEU A C 1
ATOM 3045 O O . LEU A 1 489 ? 187.332 201.317 142.302 1.00 40.80 489 LEU A O 1
ATOM 3050 N N . LEU A 1 490 ? 185.780 200.063 141.261 1.00 44.10 490 LEU A N 1
ATOM 3051 C CA . LEU A 1 490 ? 184.681 200.868 141.785 1.00 44.10 490 LEU A CA 1
ATOM 3052 C C . LEU A 1 490 ? 184.537 200.698 143.292 1.00 44.10 490 LEU A C 1
ATOM 3053 O O . LEU A 1 490 ? 184.234 201.662 144.004 1.00 44.10 490 LEU A O 1
ATOM 3058 N N . LEU A 1 491 ? 184.748 199.481 143.796 1.00 37.13 491 LEU A N 1
ATOM 3059 C CA . LEU A 1 491 ? 184.657 199.233 145.230 1.00 37.13 491 LEU A CA 1
ATOM 3060 C C . LEU A 1 491 ? 185.763 199.915 146.022 1.00 37.13 491 LEU A C 1
ATOM 3061 O O . LEU A 1 491 ? 185.653 200.007 147.249 1.00 37.13 491 LEU A O 1
ATOM 3066 N N . SER A 1 492 ? 186.821 200.385 145.360 1.00 46.12 492 SER A N 1
ATOM 3067 C CA . SER A 1 492 ? 187.917 201.026 146.078 1.00 46.12 492 SER A CA 1
ATOM 3068 C C . SER A 1 492 ? 187.531 202.406 146.593 1.00 46.12 492 SER A C 1
ATOM 3069 O O . SER A 1 492 ? 188.027 202.832 147.642 1.00 46.12 492 SER A O 1
ATOM 3072 N N . TYR A 1 493 ? 186.660 203.118 145.874 1.00 44.29 493 TYR A N 1
ATOM 3073 C CA . TYR A 1 493 ? 186.313 204.481 146.267 1.00 44.29 493 TYR A CA 1
ATOM 3074 C C . TYR A 1 493 ? 185.618 204.507 147.621 1.00 44.29 493 TYR A C 1
ATOM 3075 O O . TYR A 1 493 ? 185.896 205.376 148.455 1.00 44.29 493 TYR A O 1
ATOM 3084 N N . PHE A 1 494 ? 184.710 203.566 147.855 1.00 37.23 494 PHE A N 1
ATOM 3085 C CA . PHE A 1 494 ? 183.995 203.464 149.125 1.00 37.23 494 PHE A CA 1
ATOM 3086 C C . PHE A 1 494 ? 184.908 202.761 150.122 1.00 37.23 494 PHE A C 1
ATOM 3087 O O . PHE A 1 494 ? 184.940 201.534 150.221 1.00 37.23 494 PHE A O 1
ATOM 3095 N N . GLN A 1 495 ? 185.669 203.566 150.868 1.00 53.39 495 GLN A N 1
ATOM 3096 C CA . GLN A 1 495 ? 186.693 203.030 151.759 1.00 53.39 495 GLN A CA 1
ATOM 3097 C C . GLN A 1 495 ? 186.098 202.210 152.895 1.00 53.39 495 GLN A C 1
ATOM 3098 O O . GLN A 1 495 ? 186.756 201.297 153.406 1.00 53.39 495 GLN A O 1
ATOM 3104 N N . GLY A 1 496 ? 184.869 202.512 153.303 1.00 66.84 496 GLY A N 1
ATOM 3105 C CA . GLY A 1 496 ? 184.247 201.814 154.401 1.00 66.84 496 GLY A CA 1
ATOM 3106 C C . GLY A 1 496 ? 184.675 202.367 155.744 1.00 66.84 496 GLY A C 1
ATOM 3107 O O . GLY A 1 496 ? 185.390 203.370 155.832 1.00 66.84 496 GLY A O 1
ATOM 3108 N N . PRO A 1 497 ? 184.230 201.721 156.825 1.00 83.27 497 PRO A N 1
ATOM 3109 C CA . PRO A 1 497 ? 184.570 202.219 158.168 1.00 83.27 497 PRO A CA 1
ATOM 3110 C C . PRO A 1 497 ? 186.062 202.247 158.457 1.00 83.27 497 PRO A C 1
ATOM 3111 O O . PRO A 1 497 ? 186.527 203.154 159.159 1.00 83.27 497 PRO A O 1
ATOM 3115 N N . ASP A 1 498 ? 186.828 201.287 157.938 1.00 109.49 498 ASP A N 1
ATOM 3116 C CA . ASP A 1 498 ? 188.247 201.195 158.250 1.00 109.49 498 ASP A CA 1
ATOM 3117 C C . ASP A 1 498 ? 189.069 201.679 157.066 1.00 109.49 498 ASP A C 1
ATOM 3118 O O . ASP A 1 498 ? 189.038 201.041 156.003 1.00 109.49 498 ASP A O 1
ATOM 3123 N N . PRO A 1 499 ? 189.808 202.784 157.191 1.00 109.81 499 PRO A N 1
ATOM 3124 C CA . PRO A 1 499 ? 190.615 203.263 156.056 1.00 109.81 499 PRO A CA 1
ATOM 3125 C C . PRO A 1 499 ? 191.705 202.296 155.627 1.00 109.81 499 PRO A C 1
ATOM 3126 O O . PRO A 1 499 ? 192.147 202.361 154.473 1.00 109.81 499 PRO A O 1
ATOM 3130 N N . GLY A 1 500 ? 192.156 201.409 156.511 1.00 109.57 500 GLY A N 1
ATOM 3131 C CA . GLY A 1 500 ? 193.198 200.466 156.182 1.00 109.57 500 GLY A CA 1
ATOM 3132 C C . GLY A 1 500 ? 192.761 199.465 155.132 1.00 109.57 500 GLY A C 1
ATOM 3133 O O . GLY A 1 500 ? 191.576 199.138 155.008 1.00 109.57 500 GLY A O 1
ATOM 3134 N N . PRO A 1 501 ? 193.714 198.971 154.341 1.00 93.71 501 PRO A N 1
ATOM 3135 C CA . PRO A 1 501 ? 193.378 197.979 153.314 1.00 93.71 501 PRO A CA 1
ATOM 3136 C C . PRO A 1 501 ? 192.799 196.713 153.928 1.00 93.71 501 PRO A C 1
ATOM 3137 O O . PRO A 1 501 ? 193.222 196.268 154.997 1.00 93.71 501 PRO A O 1
ATOM 3141 N N . VAL A 1 502 ? 191.821 196.132 153.234 1.00 76.41 502 VAL A N 1
ATOM 3142 C CA . VAL A 1 502 ? 191.161 194.915 153.689 1.00 76.41 502 VAL A CA 1
ATOM 3143 C C . VAL A 1 502 ? 190.671 194.152 152.468 1.00 76.41 502 VAL A C 1
ATOM 3144 O O . VAL A 1 502 ? 190.272 194.745 151.462 1.00 76.41 502 VAL A O 1
ATOM 3148 N N . ARG A 1 503 ? 190.724 192.826 152.552 1.00 76.07 503 ARG A N 1
ATOM 3149 C CA . ARG A 1 503 ? 190.247 191.991 151.459 1.00 76.07 503 ARG A CA 1
ATOM 3150 C C . ARG A 1 503 ? 188.736 192.120 151.312 1.00 76.07 503 ARG A C 1
ATOM 3151 O O . ARG A 1 503 ? 187.999 192.174 152.300 1.00 76.07 503 ARG A O 1
ATOM 3159 N N . LEU A 1 504 ? 188.276 192.180 150.062 1.00 60.55 504 LEU A N 1
ATOM 3160 C CA . LEU A 1 504 ? 186.856 192.317 149.760 1.00 60.55 504 LEU A CA 1
ATOM 3161 C C . LEU A 1 504 ? 186.224 190.978 149.400 1.00 60.55 504 LEU A C 1
ATOM 3162 O O . LEU A 1 504 ? 185.237 190.565 150.016 1.00 60.55 504 LEU A O 1
ATOM 3167 N N . PHE A 1 505 ? 186.779 190.288 148.407 1.00 62.95 505 PHE A N 1
ATOM 3168 C CA . PHE A 1 505 ? 186.250 189.002 147.981 1.00 62.95 505 PHE A CA 1
ATOM 3169 C C . PHE A 1 505 ? 187.392 188.140 147.467 1.00 62.95 505 PHE A C 1
ATOM 3170 O O . PHE A 1 505 ? 188.393 188.649 146.956 1.00 62.95 505 PHE A O 1
ATOM 3178 N N . THR A 1 506 ? 187.229 186.829 147.607 1.00 73.01 506 THR A N 1
ATOM 3179 C CA . THR A 1 506 ? 188.218 185.854 147.167 1.00 73.01 506 THR A CA 1
ATOM 3180 C C . THR A 1 506 ? 187.633 185.053 146.013 1.00 73.01 506 THR A C 1
ATOM 3181 O O . THR A 1 506 ? 186.575 184.432 146.156 1.00 73.01 506 THR A O 1
ATOM 3185 N N . THR A 1 507 ? 188.323 185.062 144.878 1.00 74.03 507 THR A N 1
ATOM 3186 C CA . THR A 1 507 ? 187.870 184.378 143.677 1.00 74.03 507 THR A CA 1
ATOM 3187 C C . THR A 1 507 ? 188.835 183.256 143.319 1.00 74.03 507 THR A C 1
ATOM 3188 O O . THR A 1 507 ? 190.054 183.402 143.454 1.00 74.03 507 THR A O 1
ATOM 3192 N N . TYR A 1 508 ? 188.281 182.129 142.876 1.00 84.29 508 TYR A N 1
ATOM 3193 C CA . TYR A 1 508 ? 189.068 180.980 142.451 1.00 84.29 508 TYR A CA 1
ATOM 3194 C C . TYR A 1 508 ? 188.565 180.516 141.093 1.00 84.29 508 TYR A C 1
ATOM 3195 O O . TYR A 1 508 ? 187.360 180.323 140.907 1.00 84.29 508 TYR A O 1
ATOM 3204 N N . ASP A 1 509 ? 189.488 180.329 140.155 1.00 84.04 509 ASP A N 1
ATOM 3205 C CA . ASP A 1 509 ? 189.159 179.952 138.788 1.00 84.04 509 ASP A CA 1
ATOM 3206 C C . ASP A 1 509 ? 189.495 178.484 138.563 1.00 84.04 509 ASP A C 1
ATOM 3207 O O . ASP A 1 509 ? 190.595 178.036 138.901 1.00 84.04 509 ASP A O 1
ATOM 3212 N N . ARG A 1 510 ? 188.542 177.738 137.998 1.00 85.75 510 ARG A N 1
ATOM 3213 C CA . ARG A 1 510 ? 188.785 176.329 137.707 1.00 85.75 510 ARG A CA 1
ATOM 3214 C C . ARG A 1 510 ? 189.868 176.159 136.650 1.00 85.75 510 ARG A C 1
ATOM 3215 O O . ARG A 1 510 ? 190.748 175.302 136.786 1.00 85.75 510 ARG A O 1
ATOM 3223 N N . ARG A 1 511 ? 189.827 176.976 135.594 1.00 85.43 511 ARG A N 1
ATOM 3224 C CA . ARG A 1 511 ? 190.753 176.798 134.479 1.00 85.43 511 ARG A CA 1
ATOM 3225 C C . ARG A 1 511 ? 192.201 176.997 134.912 1.00 85.43 511 ARG A C 1
ATOM 3226 O O . ARG A 1 511 ? 193.085 176.231 134.515 1.00 85.43 511 ARG A O 1
ATOM 3234 N N . THR A 1 512 ? 192.463 178.018 135.727 1.00 84.33 512 THR A N 1
ATOM 3235 C CA . THR A 1 512 ? 193.822 178.338 136.141 1.00 84.33 512 THR A CA 1
ATOM 3236 C C . THR A 1 512 ? 194.197 177.759 137.498 1.00 84.33 512 THR A C 1
ATOM 3237 O O . THR A 1 512 ? 195.389 177.720 137.823 1.00 84.33 512 THR A O 1
ATOM 3241 N N . ASN A 1 513 ? 193.221 177.304 138.287 1.00 87.72 513 ASN A N 1
ATOM 3242 C CA . ASN A 1 513 ? 193.468 176.785 139.634 1.00 87.72 513 ASN A CA 1
ATOM 3243 C C . ASN A 1 513 ? 194.220 177.805 140.485 1.00 87.72 513 ASN A C 1
ATOM 3244 O O . ASN A 1 513 ? 195.149 177.472 141.224 1.00 87.72 513 ASN A O 1
ATOM 3249 N N . VAL A 1 514 ? 193.812 179.067 140.376 1.00 87.47 514 VAL A N 1
ATOM 3250 C CA . VAL A 1 514 ? 194.458 180.175 141.069 1.00 87.47 514 VAL A CA 1
ATOM 3251 C C . VAL A 1 514 ? 193.427 180.864 141.952 1.00 87.47 514 VAL A C 1
ATOM 3252 O O . VAL A 1 514 ? 192.355 181.254 141.475 1.00 87.47 514 VAL A O 1
ATOM 3256 N N . THR A 1 515 ? 193.752 181.012 143.233 1.00 79.12 515 THR A N 1
ATOM 3257 C CA . THR A 1 515 ? 192.934 181.766 144.172 1.00 79.12 515 THR A CA 1
ATOM 3258 C C . THR A 1 515 ? 193.566 183.138 144.364 1.00 79.12 515 THR A C 1
ATOM 3259 O O . THR A 1 515 ? 194.698 183.241 144.849 1.00 79.12 515 THR A O 1
ATOM 3263 N N . GLN A 1 516 ? 192.838 184.184 143.988 1.00 78.84 516 GLN A N 1
ATOM 3264 C CA . GLN A 1 516 ? 193.346 185.548 144.012 1.00 78.84 516 GLN A CA 1
ATOM 3265 C C . GLN A 1 516 ? 192.573 186.366 145.037 1.00 78.84 516 GLN A C 1
ATOM 3266 O O . GLN A 1 516 ? 191.339 186.322 145.071 1.00 78.84 516 GLN A O 1
ATOM 3272 N N . GLU A 1 517 ? 193.301 187.107 145.866 1.00 79.97 517 GLU A N 1
ATOM 3273 C CA . GLU A 1 517 ? 192.708 187.992 146.858 1.00 79.97 517 GLU A CA 1
ATOM 3274 C C . GLU A 1 517 ? 192.630 189.400 146.287 1.00 79.97 517 GLU A C 1
ATOM 3275 O O . GLU A 1 517 ? 193.636 189.941 145.817 1.00 79.97 517 GLU A O 1
ATOM 3281 N N . HIS A 1 518 ? 191.437 189.989 146.327 1.00 72.90 518 HIS A N 1
ATOM 3282 C CA . HIS A 1 518 ? 191.198 191.321 145.774 1.00 72.90 518 HIS A CA 1
ATOM 3283 C C . HIS A 1 518 ? 191.242 192.329 146.917 1.00 72.90 518 HIS A C 1
ATOM 3284 O O . HIS A 1 518 ? 190.232 192.615 147.561 1.00 72.90 518 HIS A O 1
ATOM 3291 N N . TYR A 1 519 ? 192.430 192.870 147.169 1.00 78.93 519 TYR A N 1
ATOM 3292 C CA . TYR A 1 519 ? 192.582 193.888 148.193 1.00 78.93 519 TYR A CA 1
ATOM 3293 C C . TYR A 1 519 ? 192.019 195.222 147.710 1.00 78.93 519 TYR A C 1
ATOM 3294 O O . TYR A 1 519 ? 191.902 195.484 146.510 1.00 78.93 519 TYR A O 1
ATOM 3303 N N . SER A 1 520 ? 191.665 196.071 148.671 1.00 75.11 520 SER A N 1
ATOM 3304 C CA . SER A 1 520 ? 191.129 197.388 148.354 1.00 75.11 520 SER A CA 1
ATOM 3305 C C . SER A 1 520 ? 192.226 198.262 147.762 1.00 75.11 520 SER A C 1
ATOM 3306 O O . SER A 1 520 ? 193.204 198.591 148.442 1.00 75.11 520 SER A O 1
ATOM 3309 N N . HIS A 1 521 ? 192.065 198.633 146.492 1.00 73.89 521 HIS A N 1
ATOM 3310 C CA . HIS A 1 521 ? 193.040 199.469 145.803 1.00 73.89 521 HIS A CA 1
ATOM 3311 C C . HIS A 1 521 ? 193.138 200.833 146.475 1.00 73.89 521 HIS A C 1
ATOM 3312 O O . HIS A 1 521 ? 192.193 201.627 146.423 1.00 73.89 521 HIS A O 1
ATOM 3319 N N . THR A 1 522 ? 194.278 201.114 147.104 1.00 82.99 522 THR A N 1
ATOM 3320 C CA . THR A 1 522 ? 194.459 202.319 147.902 1.00 82.99 522 THR A CA 1
ATOM 3321 C C . THR A 1 522 ? 195.230 203.412 147.171 1.00 82.99 522 THR A C 1
ATOM 3322 O O . THR A 1 522 ? 195.620 204.403 147.797 1.00 82.99 522 THR A O 1
ATOM 3326 N N . GLU A 1 523 ? 195.461 203.259 145.868 1.00 84.74 523 GLU A N 1
ATOM 3327 C CA . GLU A 1 523 ? 196.171 204.255 145.075 1.00 84.74 523 GLU A CA 1
ATOM 3328 C C . GLU A 1 523 ? 195.252 204.938 144.065 1.00 84.74 523 GLU A C 1
ATOM 3329 O O . GLU A 1 523 ? 195.700 205.379 143.004 1.00 84.74 523 GLU A O 1
ATOM 3335 N N . LEU A 1 524 ? 193.965 205.027 144.387 1.00 73.67 524 LEU A N 1
ATOM 3336 C CA . LEU A 1 524 ? 193.000 205.647 143.492 1.00 73.67 524 LEU A CA 1
ATOM 3337 C C . LEU A 1 524 ? 193.174 207.163 143.460 1.00 73.67 524 LEU A C 1
ATOM 3338 O O . LEU A 1 524 ? 193.552 207.791 144.452 1.00 73.67 524 LEU A O 1
ATOM 3343 N N . LEU A 1 525 ? 192.896 207.747 142.297 1.00 69.20 525 LEU A N 1
ATOM 3344 C CA . LEU A 1 525 ? 192.982 209.195 142.111 1.00 69.20 525 LEU A CA 1
ATOM 3345 C C . LEU A 1 525 ? 191.596 209.816 142.279 1.00 69.20 525 LEU A C 1
ATOM 3346 O O . LEU A 1 525 ? 190.971 210.304 141.337 1.00 69.20 525 LEU A O 1
ATOM 3351 N N . GLY A 1 526 ? 191.122 209.790 143.523 1.00 70.37 526 GLY A N 1
ATOM 3352 C CA . GLY A 1 526 ? 189.815 210.313 143.854 1.00 70.37 526 GLY A CA 1
ATOM 3353 C C . GLY A 1 526 ? 189.791 210.843 145.271 1.00 70.37 526 GLY A C 1
ATOM 3354 O O . GLY A 1 526 ? 190.798 210.826 145.982 1.00 70.37 526 GLY A O 1
ATOM 3355 N N . GLN A 1 527 ? 188.617 211.317 145.680 1.00 69.50 527 GLN A N 1
ATOM 3356 C CA . GLN A 1 527 ? 188.431 211.901 147.001 1.00 69.50 527 GLN A CA 1
ATOM 3357 C C . GLN A 1 527 ? 188.086 210.872 148.068 1.00 69.50 527 GLN A C 1
ATOM 3358 O O . GLN A 1 527 ? 187.919 211.247 149.233 1.00 69.50 527 GLN A O 1
ATOM 3364 N N . ARG A 1 528 ? 187.973 209.593 147.701 1.00 54.95 528 ARG A N 1
ATOM 3365 C CA . ARG A 1 528 ? 187.715 208.504 148.643 1.00 54.95 528 ARG A CA 1
ATOM 3366 C C . ARG A 1 528 ? 186.415 208.748 149.417 1.00 54.95 528 ARG A C 1
ATOM 3367 O O . ARG A 1 528 ? 186.403 208.983 150.627 1.00 54.95 528 ARG A O 1
ATOM 3375 N N . TYR A 1 529 ? 185.317 208.707 148.665 1.00 50.17 529 TYR A N 1
ATOM 3376 C CA . TYR A 1 529 ? 183.990 208.883 149.243 1.00 50.17 529 TYR A CA 1
ATOM 3377 C C . TYR A 1 529 ? 183.760 207.891 150.375 1.00 50.17 529 TYR A C 1
ATOM 3378 O O . TYR A 1 529 ? 184.000 206.690 150.226 1.00 50.17 529 TYR A O 1
ATOM 3387 N N . SER A 1 530 ? 183.292 208.403 151.508 1.00 46.59 530 SER A N 1
ATOM 3388 C CA . SER A 1 530 ? 183.086 207.588 152.694 1.00 46.59 530 SER A CA 1
ATOM 3389 C C . SER A 1 530 ? 181.700 206.958 152.681 1.00 46.59 530 SER A C 1
ATOM 3390 O O . SER A 1 530 ? 180.729 207.549 152.203 1.00 46.59 530 SER A O 1
ATOM 3393 N N . THR A 1 531 ? 181.619 205.739 153.218 1.00 44.71 531 THR A N 1
ATOM 3394 C CA . THR A 1 531 ? 180.341 205.051 153.337 1.00 44.71 531 THR A CA 1
ATOM 3395 C C . THR A 1 531 ? 179.443 205.662 154.404 1.00 44.71 531 THR A C 1
ATOM 3396 O O . THR A 1 531 ? 178.271 205.281 154.493 1.00 44.71 531 THR A O 1
ATOM 3400 N N . GLN A 1 532 ? 179.961 206.585 155.213 1.00 46.30 532 GLN A N 1
ATOM 3401 C CA . GLN A 1 532 ? 179.142 207.241 156.222 1.00 46.30 532 GLN A CA 1
ATOM 3402 C C . GLN A 1 532 ? 178.021 208.031 155.560 1.00 46.30 532 GLN A C 1
ATOM 3403 O O . GLN A 1 532 ? 178.228 208.714 154.553 1.00 46.30 532 GLN A O 1
ATOM 3409 N N . GLY A 1 533 ? 176.826 207.935 156.136 1.00 43.70 533 GLY A N 1
ATOM 3410 C CA . GLY A 1 533 ? 175.636 208.490 155.540 1.00 43.70 533 GLY A CA 1
ATOM 3411 C C . GLY A 1 533 ? 174.849 207.518 154.688 1.00 43.70 533 GLY A C 1
ATOM 3412 O O . GLY A 1 533 ? 173.681 207.784 154.385 1.00 43.70 533 GLY A O 1
ATOM 3413 N N . GLY A 1 534 ? 175.456 206.401 154.294 1.00 38.40 534 GLY A N 1
ATOM 3414 C CA . GLY A 1 534 ? 174.753 205.366 153.564 1.00 38.40 534 GLY A CA 1
ATOM 3415 C C . GLY A 1 534 ? 174.694 205.581 152.067 1.00 38.40 534 GLY A C 1
ATOM 3416 O O . GLY A 1 534 ? 174.510 206.707 151.595 1.00 38.40 534 GLY A O 1
ATOM 3417 N N . VAL A 1 535 ? 174.852 204.499 151.311 1.00 28.56 535 VAL A N 1
ATOM 3418 C CA . VAL A 1 535 ? 174.682 204.505 149.865 1.00 28.56 535 VAL A CA 1
ATOM 3419 C C . VAL A 1 535 ? 173.663 203.435 149.507 1.00 28.56 535 VAL A C 1
ATOM 3420 O O . VAL A 1 535 ? 173.713 202.317 150.032 1.00 28.56 535 VAL A O 1
ATOM 3424 N N . TYR A 1 536 ? 172.726 203.782 148.632 1.00 30.58 536 TYR A N 1
ATOM 3425 C CA . TYR A 1 536 ? 171.603 202.918 148.297 1.00 30.58 536 TYR A CA 1
ATOM 3426 C C . TYR A 1 536 ? 171.662 202.540 146.826 1.00 30.58 536 TYR A C 1
ATOM 3427 O O . TYR A 1 536 ? 171.857 203.403 145.965 1.00 30.58 536 TYR A O 1
ATOM 3436 N N . LEU A 1 537 ? 171.495 201.251 146.548 1.00 28.56 537 LEU A N 1
ATOM 3437 C CA . LEU A 1 537 ? 171.506 200.723 145.191 1.00 28.56 537 LEU A CA 1
ATOM 3438 C C . LEU A 1 537 ? 170.077 200.397 144.781 1.00 28.56 537 LEU A C 1
ATOM 3439 O O . LEU A 1 537 ? 169.387 199.640 145.472 1.00 28.56 537 LEU A O 1
ATOM 3444 N N . LEU A 1 538 ? 169.638 200.965 143.664 1.00 35.04 538 LEU A N 1
ATOM 3445 C CA . LEU A 1 538 ? 168.331 200.657 143.097 1.00 35.04 538 LEU A CA 1
ATOM 3446 C C . LEU A 1 538 ? 168.519 199.574 142.043 1.00 35.04 538 LEU A C 1
ATOM 3447 O O . LEU A 1 538 ? 169.033 199.843 140.953 1.00 35.04 538 LEU A O 1
ATOM 3452 N N . ILE A 1 539 ? 168.112 198.349 142.367 1.00 40.14 539 ILE A N 1
ATOM 3453 C CA . ILE A 1 539 ? 168.317 197.196 141.500 1.00 40.14 539 ILE A CA 1
ATOM 3454 C C . ILE A 1 539 ? 166.965 196.705 141.001 1.00 40.14 539 ILE A C 1
ATOM 3455 O O . ILE A 1 539 ? 166.033 196.505 141.791 1.00 40.14 539 ILE A O 1
ATOM 3460 N N . SER A 1 540 ? 166.850 196.545 139.688 1.00 52.79 540 SER A N 1
ATOM 3461 C CA . SER A 1 540 ? 165.684 195.955 139.058 1.00 52.79 540 SER A CA 1
ATOM 3462 C C . SER A 1 540 ? 165.963 194.482 138.769 1.00 52.79 540 SER A C 1
ATOM 3463 O O . SER A 1 540 ? 166.960 193.914 139.223 1.00 52.79 540 SER A O 1
ATOM 3466 N N . HIS A 1 541 ? 165.075 193.849 138.008 1.00 52.71 541 HIS A N 1
ATOM 3467 C CA . HIS A 1 541 ? 165.264 192.463 137.604 1.00 52.71 541 HIS A CA 1
ATOM 3468 C C . HIS A 1 541 ? 166.130 192.321 136.357 1.00 52.71 541 HIS A C 1
ATOM 3469 O O . HIS A 1 541 ? 166.167 191.236 135.770 1.00 52.71 541 HIS A O 1
ATOM 3476 N N . ARG A 1 542 ? 166.819 193.381 135.940 1.00 53.87 542 ARG A N 1
ATOM 3477 C CA . ARG A 1 542 ? 167.657 193.371 134.747 1.00 53.87 542 ARG A CA 1
ATOM 3478 C C . ARG A 1 542 ? 169.083 193.807 135.068 1.00 53.87 542 ARG A C 1
ATOM 3479 O O . ARG A 1 542 ? 169.744 194.472 134.268 1.00 53.87 542 ARG A O 1
ATOM 3487 N N . THR A 1 543 ? 169.577 193.437 136.252 1.00 60.09 543 THR A N 1
ATOM 3488 C CA . THR A 1 543 ? 170.949 193.768 136.618 1.00 60.09 543 THR A CA 1
ATOM 3489 C C . THR A 1 543 ? 171.969 192.933 135.856 1.00 60.09 543 THR A C 1
ATOM 3490 O O . THR A 1 543 ? 173.118 193.364 135.713 1.00 60.09 543 THR A O 1
ATOM 3494 N N . ALA A 1 544 ? 171.575 191.750 135.382 1.00 64.59 544 ALA A N 1
ATOM 3495 C CA . ALA A 1 544 ? 172.421 190.864 134.575 1.00 64.59 544 ALA A CA 1
ATOM 3496 C C . ALA A 1 544 ? 173.597 190.407 135.430 1.00 64.59 544 ALA A C 1
ATOM 3497 O O . ALA A 1 544 ? 173.364 189.757 136.464 1.00 64.59 544 ALA A O 1
ATOM 3499 N N . THR A 1 545 ? 174.845 190.695 135.060 1.00 62.38 545 THR A N 1
ATOM 3500 C CA . THR A 1 545 ? 176.001 190.057 135.677 1.00 62.38 545 THR A CA 1
ATOM 3501 C C . THR A 1 545 ? 176.877 191.029 136.458 1.00 62.38 545 THR A C 1
ATOM 3502 O O . THR A 1 545 ? 177.074 190.852 137.664 1.00 62.38 545 THR A O 1
ATOM 3506 N N . ALA A 1 546 ? 177.400 192.067 135.804 1.00 56.93 546 ALA A N 1
ATOM 3507 C CA . ALA A 1 546 ? 178.376 192.941 136.451 1.00 56.93 546 ALA A CA 1
ATOM 3508 C C . ALA A 1 546 ? 177.727 193.800 137.529 1.00 56.93 546 ALA A C 1
ATOM 3509 O O . ALA A 1 546 ? 178.243 193.909 138.651 1.00 56.93 546 ALA A O 1
ATOM 3511 N N . ALA A 1 547 ? 176.591 194.420 137.208 1.00 53.31 547 ALA A N 1
ATOM 3512 C CA . ALA A 1 547 ? 175.882 195.205 138.209 1.00 53.31 547 ALA A CA 1
ATOM 3513 C C . ALA A 1 547 ? 175.416 194.323 139.358 1.00 53.31 547 ALA A C 1
ATOM 3514 O O . ALA A 1 547 ? 175.403 194.753 140.516 1.00 53.31 547 ALA A O 1
ATOM 3516 N N . GLU A 1 548 ? 175.022 193.085 139.058 1.00 57.44 548 GLU A N 1
ATOM 3517 C CA . GLU A 1 548 ? 174.566 192.189 140.114 1.00 57.44 548 GLU A CA 1
ATOM 3518 C C . GLU A 1 548 ? 175.714 191.792 141.036 1.00 57.44 548 GLU A C 1
ATOM 3519 O O . GLU A 1 548 ? 175.531 191.703 142.255 1.00 57.44 548 GLU A O 1
ATOM 3525 N N . GLU A 1 549 ? 176.908 191.556 140.481 1.00 54.93 549 GLU A N 1
ATOM 3526 C CA . GLU A 1 549 ? 178.079 191.357 141.335 1.00 54.93 549 GLU A CA 1
ATOM 3527 C C . GLU A 1 549 ? 178.372 192.581 142.192 1.00 54.93 549 GLU A C 1
ATOM 3528 O O . GLU A 1 549 ? 178.679 192.450 143.382 1.00 54.93 549 GLU A O 1
ATOM 3534 N N . LEU A 1 550 ? 178.305 193.780 141.608 1.00 41.88 550 LEU A N 1
ATOM 3535 C CA . LEU A 1 550 ? 178.587 194.968 142.410 1.00 41.88 550 LEU A CA 1
ATOM 3536 C C . LEU A 1 550 ? 177.584 195.102 143.548 1.00 41.88 550 LEU A C 1
ATOM 3537 O O . LEU A 1 550 ? 177.963 195.395 144.688 1.00 41.88 550 LEU A O 1
ATOM 3542 N N . ALA A 1 551 ? 176.305 194.847 143.265 1.00 41.21 551 ALA A N 1
ATOM 3543 C CA . ALA A 1 551 ? 175.278 194.929 144.298 1.00 41.21 551 ALA A CA 1
ATOM 3544 C C . ALA A 1 551 ? 175.479 193.873 145.378 1.00 41.21 551 ALA A C 1
ATOM 3545 O O . ALA A 1 551 ? 175.354 194.167 146.574 1.00 41.21 551 ALA A O 1
ATOM 3547 N N . PHE A 1 552 ? 175.779 192.633 144.982 1.00 44.69 552 PHE A N 1
ATOM 3548 C CA . PHE A 1 552 ? 175.978 191.582 145.973 1.00 44.69 552 PHE A CA 1
ATOM 3549 C C . PHE A 1 552 ? 177.197 191.869 146.838 1.00 44.69 552 PHE A C 1
ATOM 3550 O O . PHE A 1 552 ? 177.179 191.625 148.050 1.00 44.69 552 PHE A O 1
ATOM 3558 N N . LEU A 1 553 ? 178.273 192.372 146.231 1.00 41.59 553 LEU A N 1
ATOM 3559 C CA . LEU A 1 553 ? 179.462 192.717 147.002 1.00 41.59 553 LEU A CA 1
ATOM 3560 C C . LEU A 1 553 ? 179.179 193.862 147.964 1.00 41.59 553 LEU A C 1
ATOM 3561 O O . LEU A 1 553 ? 179.671 193.862 149.098 1.00 41.59 553 LEU A O 1
ATOM 3566 N N . MET A 1 554 ? 178.390 194.850 147.531 1.00 31.12 554 MET A N 1
ATOM 3567 C CA . MET A 1 554 ? 178.003 195.926 148.437 1.00 31.12 554 MET A CA 1
ATOM 3568 C C . MET A 1 554 ? 177.201 195.390 149.614 1.00 31.12 554 MET A C 1
ATOM 3569 O O . MET A 1 554 ? 177.431 195.783 150.763 1.00 31.12 554 MET A O 1
ATOM 3574 N N . GLN A 1 555 ? 176.248 194.496 149.345 1.00 30.59 555 GLN A N 1
ATOM 3575 C CA . GLN A 1 555 ? 175.410 193.974 150.420 1.00 30.59 555 GLN A CA 1
ATOM 3576 C C . GLN A 1 555 ? 176.213 193.109 151.385 1.00 30.59 555 GLN A C 1
ATOM 3577 O O . GLN A 1 555 ? 176.010 193.178 152.603 1.00 30.59 555 GLN A O 1
ATOM 3583 N N . SER A 1 556 ? 177.131 192.292 150.863 1.00 36.16 556 SER A N 1
ATOM 3584 C CA . SER A 1 556 ? 177.890 191.384 151.718 1.00 36.16 556 SER A CA 1
ATOM 3585 C C . SER A 1 556 ? 178.794 192.143 152.683 1.00 36.16 556 SER A C 1
ATOM 3586 O O . SER A 1 556 ? 178.869 191.801 153.868 1.00 36.16 556 SER A O 1
ATOM 3589 N N . LEU A 1 557 ? 179.487 193.176 152.199 1.00 31.78 557 LEU A N 1
ATOM 3590 C CA . LEU A 1 557 ? 180.371 193.949 153.062 1.00 31.78 557 LEU A CA 1
ATOM 3591 C C . LEU A 1 557 ? 179.615 194.864 154.014 1.00 31.78 557 LEU A C 1
ATOM 3592 O O . LEU A 1 557 ? 180.233 195.424 154.926 1.00 31.78 557 LEU A O 1
ATOM 3597 N N . GLY A 1 558 ? 178.310 195.035 153.826 1.00 29.95 558 GLY A N 1
ATOM 3598 C CA . GLY A 1 558 ? 177.536 195.904 154.685 1.00 29.95 558 GLY A CA 1
ATOM 3599 C C . GLY A 1 558 ? 177.705 197.380 154.418 1.00 29.95 558 GLY A C 1
ATOM 3600 O O . GLY A 1 558 ? 177.208 198.195 155.203 1.00 29.95 558 GLY A O 1
ATOM 3601 N N . TRP A 1 559 ? 178.388 197.754 153.337 1.00 28.46 559 TRP A N 1
ATOM 3602 C CA . TRP A 1 559 ? 178.586 199.159 153.011 1.00 28.46 559 TRP A CA 1
ATOM 3603 C C . TRP A 1 559 ? 177.363 199.792 152.368 1.00 28.46 559 TRP A C 1
ATOM 3604 O O . TRP A 1 559 ? 177.341 201.014 152.189 1.00 28.46 559 TRP A O 1
ATOM 3615 N N . ALA A 1 560 ? 176.354 199.000 152.021 1.00 26.74 560 ALA A N 1
ATOM 3616 C CA . ALA A 1 560 ? 175.181 199.510 151.329 1.00 26.74 560 ALA A CA 1
ATOM 3617 C C . ALA A 1 560 ? 174.027 198.545 151.549 1.00 26.74 560 ALA A C 1
ATOM 3618 O O . ALA A 1 560 ? 174.215 197.410 151.992 1.00 26.74 560 ALA A O 1
ATOM 3620 N N . THR A 1 561 ? 172.825 199.017 151.235 1.00 27.35 561 THR A N 1
ATOM 3621 C CA . THR A 1 561 ? 171.631 198.188 151.251 1.00 27.35 561 THR A CA 1
ATOM 3622 C C . THR A 1 561 ? 170.875 198.384 149.946 1.00 27.35 561 THR A C 1
ATOM 3623 O O . THR A 1 561 ? 170.940 199.449 149.326 1.00 27.35 561 THR A O 1
ATOM 3627 N N . LEU A 1 562 ? 170.161 197.343 149.532 1.00 29.41 562 LEU A N 1
ATOM 3628 C CA . LEU A 1 562 ? 169.543 197.292 148.215 1.00 29.41 562 LEU A CA 1
ATOM 3629 C C . LEU A 1 562 ? 168.050 197.571 148.321 1.00 29.41 562 LEU A C 1
ATOM 3630 O O . LEU A 1 562 ? 167.358 196.974 149.152 1.00 29.41 562 LEU A O 1
ATOM 3635 N N . VAL A 1 563 ? 167.562 198.476 147.477 1.00 29.23 563 VAL A N 1
ATOM 3636 C CA . VAL A 1 563 ? 166.151 198.835 147.416 1.00 29.23 563 VAL A CA 1
ATOM 3637 C C . VAL A 1 563 ? 165.673 198.596 145.992 1.00 29.23 563 VAL A C 1
ATOM 3638 O O . VAL A 1 563 ? 166.179 199.218 145.051 1.00 29.23 563 VAL A O 1
ATOM 3642 N N . GLY A 1 564 ? 164.705 197.705 145.834 1.00 43.35 564 GLY A N 1
ATOM 3643 C CA . GLY A 1 564 ? 164.151 197.391 144.538 1.00 43.35 564 GLY A CA 1
ATOM 3644 C C . GLY A 1 564 ? 163.783 195.927 144.453 1.00 43.35 564 GLY A C 1
ATOM 3645 O O . GLY A 1 564 ? 163.780 195.204 145.448 1.00 43.35 564 GLY A O 1
ATOM 3646 N N . GLU A 1 565 ? 163.472 195.488 143.236 1.00 51.21 565 GLU A N 1
ATOM 3647 C CA . GLU A 1 565 ? 163.067 194.111 143.007 1.00 51.21 565 GLU A CA 1
ATOM 3648 C C . GLU A 1 565 ? 164.268 193.172 143.102 1.00 51.21 565 GLU A C 1
ATOM 3649 O O . GLU A 1 565 ? 165.425 193.595 143.176 1.00 51.21 565 GLU A O 1
ATOM 3655 N N . ILE A 1 566 ? 163.973 191.871 143.100 1.00 48.75 566 ILE A N 1
ATOM 3656 C CA . ILE A 1 566 ? 165.027 190.867 143.107 1.00 48.75 566 ILE A CA 1
ATOM 3657 C C . ILE A 1 566 ? 165.751 190.876 141.765 1.00 48.75 566 ILE A C 1
ATOM 3658 O O . ILE A 1 566 ? 165.214 191.322 140.741 1.00 48.75 566 ILE A O 1
ATOM 3663 N N . THR A 1 567 ? 166.989 190.393 141.769 1.00 55.89 567 THR A N 1
ATOM 3664 C CA . THR A 1 567 ? 167.803 190.412 140.565 1.00 55.89 567 THR A CA 1
ATOM 3665 C C . THR A 1 567 ? 167.486 189.214 139.673 1.00 55.89 567 THR A C 1
ATOM 3666 O O . THR A 1 567 ? 166.855 188.240 140.092 1.00 55.89 567 THR A O 1
ATOM 3670 N N . ALA A 1 568 ? 167.938 189.303 138.420 1.00 61.41 568 ALA A N 1
ATOM 3671 C CA . ALA A 1 568 ? 167.722 188.213 137.473 1.00 61.41 568 ALA A CA 1
ATOM 3672 C C . ALA A 1 568 ? 168.464 186.952 137.897 1.00 61.41 568 ALA A C 1
ATOM 3673 O O . ALA A 1 568 ? 167.940 185.840 137.763 1.00 61.41 568 ALA A O 1
ATOM 3675 N N . GLY A 1 569 ? 169.690 187.100 138.393 1.00 57.57 569 GLY A N 1
ATOM 3676 C CA . GLY A 1 569 ? 170.501 185.963 138.769 1.00 57.57 569 GLY A CA 1
ATOM 3677 C C . GLY A 1 569 ? 171.389 185.413 137.674 1.00 57.57 569 GLY A C 1
ATOM 3678 O O . GLY A 1 569 ? 172.183 184.503 137.945 1.00 57.57 569 GLY A O 1
ATOM 3679 N N . SER A 1 570 ? 171.286 185.930 136.453 1.00 65.26 570 SER A N 1
ATOM 3680 C CA . SER A 1 570 ? 172.136 185.460 135.367 1.00 65.26 570 SER A CA 1
ATOM 3681 C C . SER A 1 570 ? 173.593 185.811 135.642 1.00 65.26 570 SER A C 1
ATOM 3682 O O . SER A 1 570 ? 173.904 186.900 136.135 1.00 65.26 570 SER A O 1
ATOM 3685 N N . LEU A 1 571 ? 174.491 184.871 135.338 1.00 68.97 571 LEU A N 1
ATOM 3686 C CA . LEU A 1 571 ? 175.916 185.065 135.568 1.00 68.97 571 LEU A CA 1
ATOM 3687 C C . LEU A 1 571 ? 176.727 184.584 134.373 1.00 68.97 571 LEU A C 1
ATOM 3688 O O . LEU A 1 571 ? 176.406 183.561 133.760 1.00 68.97 571 LEU A O 1
ATOM 3693 N N . LEU A 1 572 ? 177.786 185.330 134.051 1.00 69.53 572 LEU A N 1
ATOM 3694 C CA . LEU A 1 572 ? 178.636 185.053 132.896 1.00 69.53 572 LEU A CA 1
ATOM 3695 C C . LEU A 1 572 ? 179.792 184.103 133.196 1.00 69.53 572 LEU A C 1
ATOM 3696 O O . LEU A 1 572 ? 180.458 183.651 132.257 1.00 69.53 572 LEU A O 1
ATOM 3701 N N . HIS A 1 573 ? 180.054 183.786 134.465 1.00 70.80 573 HIS A N 1
ATOM 3702 C CA . HIS A 1 573 ? 181.138 182.865 134.817 1.00 70.80 573 HIS A CA 1
ATOM 3703 C C . HIS A 1 573 ? 180.632 181.423 134.732 1.00 70.80 573 HIS A C 1
ATOM 3704 O O . HIS A 1 573 ? 180.486 180.704 135.723 1.00 70.80 573 HIS A O 1
ATOM 3711 N N . THR A 1 574 ? 180.366 181.003 133.497 1.00 76.04 574 THR A N 1
ATOM 3712 C CA . THR A 1 574 ? 179.891 179.653 133.225 1.00 76.04 574 THR A CA 1
ATOM 3713 C C . THR A 1 574 ? 180.247 179.303 131.789 1.00 76.04 574 THR A C 1
ATOM 3714 O O . THR A 1 574 ? 179.978 180.089 130.875 1.00 76.04 574 THR A O 1
ATOM 3718 N N . HIS A 1 575 ? 180.852 178.136 131.594 1.00 87.12 575 HIS A N 1
ATOM 3719 C CA . HIS A 1 575 ? 181.245 177.664 130.273 1.00 87.12 575 HIS A CA 1
ATOM 3720 C C . HIS A 1 575 ? 180.442 176.419 129.922 1.00 87.12 575 HIS A C 1
ATOM 3721 O O . HIS A 1 575 ? 180.369 175.477 130.718 1.00 87.12 575 HIS A O 1
ATOM 3728 N N . THR A 1 576 ? 179.842 176.422 128.735 1.00 97.89 576 THR A N 1
ATOM 3729 C CA . THR A 1 576 ? 179.048 175.296 128.261 1.00 97.89 576 THR A CA 1
ATOM 3730 C C . THR A 1 576 ? 179.950 174.346 127.484 1.00 97.89 576 THR A C 1
ATOM 3731 O O . THR A 1 576 ? 180.478 174.708 126.427 1.00 97.89 576 THR A O 1
ATOM 3735 N N . VAL A 1 577 ? 180.124 173.136 128.006 1.00 108.11 577 VAL A N 1
ATOM 3736 C CA . VAL A 1 577 ? 181.001 172.148 127.383 1.00 108.11 577 VAL A CA 1
ATOM 3737 C C . VAL A 1 577 ? 180.187 171.256 126.453 1.00 108.11 577 VAL A C 1
ATOM 3738 O O . VAL A 1 577 ? 179.068 170.848 126.800 1.00 108.11 577 VAL A O 1
ATOM 3742 N N . PRO A 1 578 ? 180.694 170.948 125.260 1.00 114.14 578 PRO A N 1
ATOM 3743 C CA . PRO A 1 578 ? 180.000 169.992 124.391 1.00 114.14 578 PRO A CA 1
ATOM 3744 C C . PRO A 1 578 ? 179.978 168.607 125.017 1.00 114.14 578 PRO A C 1
ATOM 3745 O O . PRO A 1 578 ? 180.891 168.217 125.747 1.00 114.14 578 PRO A O 1
ATOM 3749 N N . LEU A 1 579 ? 178.915 167.857 124.724 1.00 114.21 579 LEU A N 1
ATOM 3750 C CA . LEU A 1 579 ? 178.740 166.536 125.327 1.00 114.21 579 LEU A CA 1
ATOM 3751 C C . LEU A 1 579 ? 177.898 165.678 124.387 1.00 114.21 579 LEU A C 1
ATOM 3752 O O . LEU A 1 579 ? 176.674 165.825 124.342 1.00 114.21 579 LEU A O 1
ATOM 3757 N N . LEU A 1 580 ? 178.563 164.789 123.646 1.00 120.01 580 LEU A N 1
ATOM 3758 C CA . LEU A 1 580 ? 177.915 163.702 122.910 1.00 120.01 580 LEU A CA 1
ATOM 3759 C C . LEU A 1 580 ? 176.881 164.235 121.913 1.00 120.01 580 LEU A C 1
ATOM 3760 O O . LEU A 1 580 ? 175.677 163.999 122.025 1.00 120.01 580 LEU A O 1
ATOM 3765 N N . GLU A 1 581 ? 177.390 164.967 120.928 1.00 132.60 581 GLU A N 1
ATOM 3766 C CA . GLU A 1 581 ? 176.575 165.455 119.824 1.00 132.60 581 GLU A CA 1
ATOM 3767 C C . GLU A 1 581 ? 176.772 164.558 118.611 1.00 132.60 581 GLU A C 1
ATOM 3768 O O . GLU A 1 581 ? 177.903 164.364 118.151 1.00 132.60 581 GLU A O 1
ATOM 3774 N N . THR A 1 582 ? 175.671 164.012 118.099 1.00 140.72 582 THR A N 1
ATOM 3775 C CA . THR A 1 582 ? 175.707 163.149 116.927 1.00 140.72 582 THR A CA 1
ATOM 3776 C C . THR A 1 582 ? 174.370 163.254 116.212 1.00 140.72 582 THR A C 1
ATOM 3777 O O . THR A 1 582 ? 173.319 163.092 116.839 1.00 140.72 582 THR A O 1
ATOM 3781 N N . THR A 1 583 ? 174.419 163.520 114.904 1.00 140.46 583 THR A N 1
ATOM 3782 C CA . THR A 1 583 ? 173.228 163.710 114.083 1.00 140.46 583 THR A CA 1
ATOM 3783 C C . THR A 1 583 ? 172.311 164.773 114.676 1.00 140.46 583 THR A C 1
ATOM 3784 O O . THR A 1 583 ? 172.680 165.950 114.749 1.00 140.46 583 THR A O 1
ATOM 3788 N N . GLU A 1 584 ? 171.116 164.368 115.103 1.00 139.16 584 GLU A N 1
ATOM 3789 C CA . GLU A 1 584 ? 170.111 165.290 115.613 1.00 139.16 584 GLU A CA 1
ATOM 3790 C C . GLU A 1 584 ? 170.088 165.366 117.135 1.00 139.16 584 GLU A C 1
ATOM 3791 O O . GLU A 1 584 ? 169.210 166.030 117.696 1.00 139.16 584 GLU A O 1
ATOM 3797 N N . GLY A 1 585 ? 171.022 164.706 117.816 1.00 134.36 585 GLY A N 1
ATOM 3798 C CA . GLY A 1 585 ? 171.028 164.722 119.267 1.00 134.36 585 GLY A CA 1
ATOM 3799 C C . GLY A 1 585 ? 171.389 166.071 119.855 1.00 134.36 585 GLY A C 1
ATOM 3800 O O . GLY A 1 585 ? 170.533 166.751 120.428 1.00 134.36 585 GLY A O 1
ATOM 3801 N N . GLY A 1 586 ? 172.647 166.476 119.706 1.00 125.02 586 GLY A N 1
ATOM 3802 C CA . GLY A 1 586 ? 173.088 167.780 120.162 1.00 125.02 586 GLY A CA 1
ATOM 3803 C C . GLY A 1 586 ? 172.941 168.031 121.650 1.00 125.02 586 GLY A C 1
ATOM 3804 O O . GLY A 1 586 ? 172.456 169.092 122.055 1.00 125.02 586 GLY A O 1
ATOM 3805 N N . LEU A 1 587 ? 173.349 167.070 122.475 1.00 112.48 587 LEU A N 1
ATOM 3806 C CA . LEU A 1 587 ? 173.307 167.263 123.917 1.00 112.48 587 LEU A CA 1
ATOM 3807 C C . LEU A 1 587 ? 174.330 168.313 124.344 1.00 112.48 587 LEU A C 1
ATOM 3808 O O . LEU A 1 587 ? 175.394 168.468 123.738 1.00 112.48 587 LEU A O 1
ATOM 3813 N N . SER A 1 588 ? 173.996 169.040 125.408 1.00 101.45 588 SER A N 1
ATOM 3814 C CA . SER A 1 588 ? 174.855 170.109 125.898 1.00 101.45 588 SER A CA 1
ATOM 3815 C C . SER A 1 588 ? 174.838 170.123 127.418 1.00 101.45 588 SER A C 1
ATOM 3816 O O . SER A 1 588 ? 173.814 169.823 128.038 1.00 101.45 588 SER A O 1
ATOM 3819 N N . LEU A 1 589 ? 175.978 170.477 128.009 1.00 95.26 589 LEU A N 1
ATOM 3820 C CA . LEU A 1 589 ? 176.128 170.572 129.454 1.00 95.26 589 LEU A CA 1
ATOM 3821 C C . LEU A 1 589 ? 176.798 171.890 129.810 1.00 95.26 589 LEU A C 1
ATOM 3822 O O . LEU A 1 589 ? 177.771 172.295 129.167 1.00 95.26 589 LEU A O 1
ATOM 3827 N N . THR A 1 590 ? 176.275 172.555 130.837 1.00 93.99 590 THR A N 1
ATOM 3828 C CA . THR A 1 590 ? 176.836 173.798 131.348 1.00 93.99 590 THR A CA 1
ATOM 3829 C C . THR A 1 590 ? 177.341 173.568 132.764 1.00 93.99 590 THR A C 1
ATOM 3830 O O . THR A 1 590 ? 176.621 173.014 133.601 1.00 93.99 590 THR A O 1
ATOM 3834 N N . VAL A 1 591 ? 178.572 173.993 133.028 1.00 81.59 591 VAL A N 1
ATOM 3835 C CA . VAL A 1 591 ? 179.215 173.754 134.317 1.00 81.59 591 VAL A CA 1
ATOM 3836 C C . VAL A 1 591 ? 179.800 175.061 134.841 1.00 81.59 591 VAL A C 1
ATOM 3837 O O . VAL A 1 591 ? 180.506 175.763 134.102 1.00 81.59 591 VAL A O 1
ATOM 3841 N N . PRO A 1 592 ? 179.531 175.430 136.092 1.00 79.29 592 PRO A N 1
ATOM 3842 C CA . PRO A 1 592 ? 180.127 176.651 136.644 1.00 79.29 592 PRO A CA 1
ATOM 3843 C C . PRO A 1 592 ? 181.636 176.527 136.763 1.00 79.29 592 PRO A C 1
ATOM 3844 O O . PRO A 1 592 ? 182.182 175.442 136.976 1.00 79.29 592 PRO A O 1
ATOM 3848 N N . VAL A 1 593 ? 182.312 177.665 136.625 1.00 74.77 593 VAL A N 1
ATOM 3849 C CA . VAL A 1 593 ? 183.763 177.701 136.661 1.00 74.77 593 VAL A CA 1
ATOM 3850 C C . VAL A 1 593 ? 184.300 178.504 137.844 1.00 74.77 593 VAL A C 1
ATOM 3851 O O . VAL A 1 593 ? 185.373 178.174 138.363 1.00 74.77 593 VAL A O 1
ATOM 3855 N N . LEU A 1 594 ? 183.575 179.515 138.310 1.00 75.25 594 LEU A N 1
ATOM 3856 C CA . LEU A 1 594 ? 184.032 180.394 139.377 1.00 75.25 594 LEU A CA 1
ATOM 3857 C C . LEU A 1 594 ? 183.310 180.064 140.677 1.00 75.25 594 LEU A C 1
ATOM 3858 O O . LEU A 1 594 ? 182.115 179.752 140.672 1.00 75.25 594 LEU A O 1
ATOM 3863 N N . THR A 1 595 ? 184.042 180.132 141.789 1.00 82.06 595 THR A N 1
ATOM 3864 C CA . THR A 1 595 ? 183.493 179.872 143.117 1.00 82.06 595 THR A CA 1
ATOM 3865 C C . THR A 1 595 ? 183.079 181.150 143.838 1.00 82.06 595 THR A C 1
ATOM 3866 O O . THR A 1 595 ? 181.960 181.235 144.351 1.00 82.06 595 THR A O 1
ATOM 3870 N N . PHE A 1 596 ? 183.970 182.143 143.887 1.00 75.11 596 PHE A N 1
ATOM 3871 C CA . PHE A 1 596 ? 183.688 183.465 144.447 1.00 75.11 596 PHE A CA 1
ATOM 3872 C C . PHE A 1 596 ? 183.271 183.356 145.920 1.00 75.11 596 PHE A C 1
ATOM 3873 O O . PHE A 1 596 ? 182.140 183.644 146.315 1.00 75.11 596 PHE A O 1
ATOM 3881 N N . ILE A 1 597 ? 184.225 182.892 146.724 1.00 82.93 597 ILE A N 1
ATOM 3882 C CA . ILE A 1 597 ? 184.048 182.835 148.171 1.00 82.93 597 ILE A CA 1
ATOM 3883 C C . ILE A 1 597 ? 184.115 184.250 148.731 1.00 82.93 597 ILE A C 1
ATOM 3884 O O . ILE A 1 597 ? 185.041 185.009 148.424 1.00 82.93 597 ILE A O 1
ATOM 3889 N N . ASP A 1 598 ? 183.134 184.608 149.556 1.00 86.42 598 ASP A N 1
ATOM 3890 C CA . ASP A 1 598 ? 183.027 185.964 150.080 1.00 86.42 598 ASP A CA 1
ATOM 3891 C C . ASP A 1 598 ? 183.981 186.151 151.259 1.00 86.42 598 ASP A C 1
ATOM 3892 O O . ASP A 1 598 ? 184.838 185.310 151.542 1.00 86.42 598 ASP A O 1
ATOM 3897 N N . ASN A 1 599 ? 183.838 187.278 151.963 1.00 80.26 599 ASN A N 1
ATOM 3898 C CA . ASN A 1 599 ? 184.671 187.535 153.134 1.00 80.26 599 ASN A CA 1
ATOM 3899 C C . ASN A 1 599 ? 184.338 186.593 154.283 1.00 80.26 599 ASN A C 1
ATOM 3900 O O . ASN A 1 599 ? 185.231 186.210 155.047 1.00 80.26 599 ASN A O 1
ATOM 3905 N N . HIS A 1 600 ? 183.068 186.210 154.424 1.00 98.01 600 HIS A N 1
ATOM 3906 C CA . HIS A 1 600 ? 182.661 185.315 155.499 1.00 98.01 600 HIS A CA 1
ATOM 3907 C C . HIS A 1 600 ? 183.147 183.886 155.296 1.00 98.01 600 HIS A C 1
ATOM 3908 O O . HIS A 1 600 ? 183.015 183.071 156.215 1.00 98.01 600 HIS A O 1
ATOM 3915 N N . GLY A 1 601 ? 183.699 183.564 154.128 1.00 105.24 601 GLY A N 1
ATOM 3916 C CA . GLY A 1 601 ? 184.144 182.220 153.837 1.00 105.24 601 GLY A CA 1
ATOM 3917 C C . GLY A 1 601 ? 183.076 181.292 153.307 1.00 105.24 601 GLY A C 1
ATOM 3918 O O . GLY A 1 601 ? 183.353 180.100 153.120 1.00 105.24 601 GLY A O 1
ATOM 3919 N N . GLU A 1 602 ? 181.869 181.792 153.057 1.00 100.88 602 GLU A N 1
ATOM 3920 C CA . GLU A 1 602 ? 180.776 180.989 152.528 1.00 100.88 602 GLU A CA 1
ATOM 3921 C C . GLU A 1 602 ? 180.711 181.178 151.018 1.00 100.88 602 GLU A C 1
ATOM 3922 O O . GLU A 1 602 ? 180.548 182.305 150.537 1.00 100.88 602 GLU A O 1
ATOM 3928 N N . CYS A 1 603 ? 180.840 180.080 150.278 1.00 87.28 603 CYS A N 1
ATOM 3929 C CA . CYS A 1 603 ? 180.796 180.155 148.825 1.00 87.28 603 CYS A CA 1
ATOM 3930 C C . CYS A 1 603 ? 179.421 180.616 148.358 1.00 87.28 603 CYS A C 1
ATOM 3931 O O . CYS A 1 603 ? 178.390 180.163 148.862 1.00 87.28 603 CYS A O 1
ATOM 3934 N N . TRP A 1 604 ? 179.412 181.526 147.387 1.00 66.39 604 TRP A N 1
ATOM 3935 C CA . TRP A 1 604 ? 178.177 182.069 146.832 1.00 66.39 604 TRP A CA 1
ATOM 3936 C C . TRP A 1 604 ? 177.815 181.269 145.587 1.00 66.39 604 TRP A C 1
ATOM 3937 O O . TRP A 1 604 ? 178.456 181.408 144.541 1.00 66.39 604 TRP A O 1
ATOM 3948 N N . LEU A 1 605 ? 176.784 180.430 145.706 1.00 87.06 605 LEU A N 1
ATOM 3949 C CA . LEU A 1 605 ? 176.347 179.620 144.576 1.00 87.06 605 LEU A CA 1
ATOM 3950 C C . LEU A 1 605 ? 175.743 180.473 143.468 1.00 87.06 605 LEU A C 1
ATOM 3951 O O . LEU A 1 605 ? 175.755 180.066 142.300 1.00 87.06 605 LEU A O 1
ATOM 3956 N N . GLY A 1 606 ? 175.217 181.648 143.805 1.00 73.98 606 GLY A N 1
ATOM 3957 C CA . GLY A 1 606 ? 174.632 182.525 142.814 1.00 73.98 606 GLY A CA 1
ATOM 3958 C C . GLY A 1 606 ? 173.191 182.174 142.500 1.00 73.98 606 GLY A C 1
ATOM 3959 O O . GLY A 1 606 ? 172.593 181.254 143.061 1.00 73.98 606 GLY A O 1
ATOM 3960 N N . GLY A 1 607 ? 172.622 182.939 141.569 1.00 75.55 607 GLY A N 1
ATOM 3961 C CA . GLY A 1 607 ? 171.251 182.748 141.141 1.00 75.55 607 GLY A CA 1
ATOM 3962 C C . GLY A 1 607 ? 170.301 183.866 141.512 1.00 75.55 607 GLY A C 1
ATOM 3963 O O . GLY A 1 607 ? 169.112 183.775 141.182 1.00 75.55 607 GLY A O 1
ATOM 3964 N N . GLY A 1 608 ? 170.774 184.912 142.184 1.00 59.74 608 GLY A N 1
ATOM 3965 C CA . GLY A 1 608 ? 169.916 186.017 142.563 1.00 59.74 608 GLY A CA 1
ATOM 3966 C C . GLY A 1 608 ? 170.144 186.479 143.986 1.00 59.74 608 GLY A C 1
ATOM 3967 O O . GLY A 1 608 ? 170.296 185.657 144.894 1.00 59.74 608 GLY A O 1
ATOM 3968 N N . VAL A 1 609 ? 170.169 187.793 144.195 1.00 43.11 609 VAL A N 1
ATOM 3969 C CA . VAL A 1 609 ? 170.405 188.383 145.508 1.00 43.11 609 VAL A CA 1
ATOM 3970 C C . VAL A 1 609 ? 169.120 189.051 145.977 1.00 43.11 609 VAL A C 1
ATOM 3971 O O . VAL A 1 609 ? 168.492 189.808 145.226 1.00 43.11 609 VAL A O 1
ATOM 3975 N N . VAL A 1 610 ? 168.720 188.753 147.208 1.00 36.49 610 VAL A N 1
ATOM 3976 C CA . VAL A 1 610 ? 167.497 189.307 147.783 1.00 36.49 610 VAL A CA 1
ATOM 3977 C C . VAL A 1 610 ? 167.797 190.675 148.386 1.00 36.49 610 VAL A C 1
ATOM 3978 O O . VAL A 1 610 ? 168.691 190.799 149.236 1.00 36.49 610 VAL A O 1
ATOM 3982 N N . PRO A 1 611 ? 167.097 191.722 147.974 1.00 35.72 611 PRO A N 1
ATOM 3983 C CA . PRO A 1 611 ? 167.322 193.053 148.544 1.00 35.72 611 PRO A CA 1
ATOM 3984 C C . PRO A 1 611 ? 166.719 193.141 149.942 1.00 35.72 611 PRO A C 1
ATOM 3985 O O . PRO A 1 611 ? 166.110 192.201 150.448 1.00 35.72 611 PRO A O 1
ATOM 3989 N N . ASP A 1 612 ? 166.905 194.301 150.566 1.00 39.62 612 ASP A N 1
ATOM 3990 C CA . ASP A 1 612 ? 166.353 194.563 151.887 1.00 39.62 612 ASP A CA 1
ATOM 3991 C C . ASP A 1 612 ? 164.984 195.228 151.834 1.00 39.62 612 ASP A C 1
ATOM 3992 O O . ASP A 1 612 ? 164.392 195.480 152.888 1.00 39.62 612 ASP A O 1
ATOM 3997 N N . ALA A 1 613 ? 164.471 195.517 150.638 1.00 40.80 613 ALA A N 1
ATOM 3998 C CA . ALA A 1 613 ? 163.151 196.128 150.492 1.00 40.80 613 ALA A CA 1
ATOM 3999 C C . ALA A 1 613 ? 162.579 195.661 149.158 1.00 40.80 613 ALA A C 1
ATOM 4000 O O . ALA A 1 613 ? 162.913 196.218 148.108 1.00 40.80 613 ALA A O 1
ATOM 4002 N N . ILE A 1 614 ? 161.719 194.645 149.205 1.00 48.81 614 ILE A N 1
ATOM 4003 C CA . ILE A 1 614 ? 161.125 194.074 147.999 1.00 48.81 614 ILE A CA 1
ATOM 4004 C C . ILE A 1 614 ? 159.996 195.004 147.563 1.00 48.81 614 ILE A C 1
ATOM 4005 O O . ILE A 1 614 ? 158.871 194.911 148.054 1.00 48.81 614 ILE A O 1
ATOM 4010 N N . VAL A 1 615 ? 160.301 195.911 146.635 1.00 52.24 615 VAL A N 1
ATOM 4011 C CA . VAL A 1 615 ? 159.353 196.896 146.136 1.00 52.24 615 VAL A CA 1
ATOM 4012 C C . VAL A 1 615 ? 159.437 196.889 144.614 1.00 52.24 615 VAL A C 1
ATOM 4013 O O . VAL A 1 615 ? 160.461 196.530 144.031 1.00 52.24 615 VAL A O 1
ATOM 4017 N N . LEU A 1 616 ? 158.335 197.280 143.974 1.00 56.68 616 LEU A N 1
ATOM 4018 C CA . LEU A 1 616 ? 158.271 197.303 142.518 1.00 56.68 616 LEU A CA 1
ATOM 4019 C C . LEU A 1 616 ? 159.373 198.186 141.940 1.00 56.68 616 LEU A C 1
ATOM 4020 O O . LEU A 1 616 ? 159.795 199.173 142.549 1.00 56.68 616 LEU A O 1
ATOM 4025 N N . ALA A 1 617 ? 159.842 197.812 140.746 1.00 56.65 617 ALA A N 1
ATOM 4026 C CA . ALA A 1 617 ? 160.955 198.524 140.125 1.00 56.65 617 ALA A CA 1
ATOM 4027 C C . ALA A 1 617 ? 160.599 199.978 139.845 1.00 56.65 617 ALA A C 1
ATOM 4028 O O . ALA A 1 617 ? 161.428 200.875 140.040 1.00 56.65 617 ALA A O 1
ATOM 4030 N N . GLU A 1 618 ? 159.376 200.230 139.377 1.00 61.92 618 GLU A N 1
ATOM 4031 C CA . GLU A 1 618 ? 158.939 201.605 139.157 1.00 61.92 618 GLU A CA 1
ATOM 4032 C C . GLU A 1 618 ? 158.892 202.383 140.466 1.00 61.92 618 GLU A C 1
ATOM 4033 O O . GLU A 1 618 ? 159.287 203.554 140.518 1.00 61.92 618 GLU A O 1
ATOM 4039 N N . GLU A 1 619 ? 158.423 201.745 141.538 1.00 58.59 619 GLU A N 1
ATOM 4040 C CA . GLU A 1 619 ? 158.291 202.380 142.841 1.00 58.59 619 GLU A CA 1
ATOM 4041 C C . GLU A 1 619 ? 159.577 202.325 143.659 1.00 58.59 619 GLU A C 1
ATOM 4042 O O . GLU A 1 619 ? 159.525 202.454 144.887 1.00 58.59 619 GLU A O 1
ATOM 4048 N N . ALA A 1 620 ? 160.727 202.131 143.010 1.00 51.03 620 ALA A N 1
ATOM 4049 C CA . ALA A 1 620 ? 161.979 202.029 143.751 1.00 51.03 620 ALA A CA 1
ATOM 4050 C C . ALA A 1 620 ? 162.443 203.388 144.261 1.00 51.03 620 ALA A C 1
ATOM 4051 O O . ALA A 1 620 ? 162.952 203.493 145.382 1.00 51.03 620 ALA A O 1
ATOM 4053 N N . LEU A 1 621 ? 162.279 204.439 143.453 1.00 48.87 621 LEU A N 1
ATOM 4054 C CA . LEU A 1 621 ? 162.819 205.745 143.821 1.00 48.87 621 LEU A CA 1
ATOM 4055 C C . LEU A 1 621 ? 162.113 206.326 145.042 1.00 48.87 621 LEU A C 1
ATOM 4056 O O . LEU A 1 621 ? 162.767 206.842 145.956 1.00 48.87 621 LEU A O 1
ATOM 4061 N N . ASP A 1 622 ? 160.780 206.256 145.076 1.00 49.91 622 ASP A N 1
ATOM 4062 C CA . ASP A 1 622 ? 160.050 206.790 146.222 1.00 49.91 622 ASP A CA 1
ATOM 4063 C C . ASP A 1 622 ? 160.334 205.983 147.483 1.00 49.91 622 ASP A C 1
ATOM 4064 O O . ASP A 1 622 ? 160.441 206.548 148.578 1.00 49.91 622 ASP A O 1
ATOM 4069 N N . ARG A 1 623 ? 160.460 204.661 147.351 1.00 40.29 623 ARG A N 1
ATOM 4070 C CA . ARG A 1 623 ? 160.811 203.840 148.504 1.00 40.29 623 ARG A CA 1
ATOM 4071 C C . ARG A 1 623 ? 162.198 204.192 149.024 1.00 40.29 623 ARG A C 1
ATOM 4072 O O . ARG A 1 623 ? 162.419 204.253 150.239 1.00 40.29 623 ARG A O 1
ATOM 4080 N N . ALA A 1 624 ? 163.148 204.427 148.117 1.00 41.40 624 ALA A N 1
ATOM 4081 C CA . ALA A 1 624 ? 164.486 204.829 148.536 1.00 41.40 624 ALA A CA 1
ATOM 4082 C C . ALA A 1 624 ? 164.461 206.189 149.223 1.00 41.40 624 ALA A C 1
ATOM 4083 O O . ALA A 1 624 ? 165.186 206.413 150.198 1.00 41.40 624 ALA A O 1
ATOM 4085 N N . GLN A 1 625 ? 163.639 207.113 148.722 1.00 46.98 625 GLN A N 1
ATOM 4086 C CA . GLN A 1 625 ? 163.497 208.408 149.382 1.00 46.98 625 GLN A CA 1
ATOM 4087 C C . GLN A 1 625 ? 162.919 208.250 150.784 1.00 46.98 625 GLN A C 1
ATOM 4088 O O . GLN A 1 625 ? 163.360 208.916 151.730 1.00 46.98 625 GLN A O 1
ATOM 4094 N N . GLU A 1 626 ? 161.927 207.371 150.935 1.00 44.61 626 GLU A N 1
ATOM 4095 C CA . GLU A 1 626 ? 161.361 207.114 152.256 1.00 44.61 626 GLU A CA 1
ATOM 4096 C C . GLU A 1 626 ? 162.402 206.513 153.193 1.00 44.61 626 GLU A C 1
ATOM 4097 O O . GLU A 1 626 ? 162.458 206.863 154.378 1.00 44.61 626 GLU A O 1
ATOM 4103 N N . VAL A 1 627 ? 163.231 205.601 152.681 1.00 38.20 627 VAL A N 1
ATOM 4104 C CA . VAL A 1 627 ? 164.293 205.017 153.499 1.00 38.20 627 VAL A CA 1
ATOM 4105 C C . VAL A 1 627 ? 165.298 206.087 153.909 1.00 38.20 627 VAL A C 1
ATOM 4106 O O . VAL A 1 627 ? 165.777 206.105 155.050 1.00 38.20 627 VAL A O 1
ATOM 4110 N N . LEU A 1 628 ? 165.637 206.990 152.984 1.00 45.30 628 LEU A N 1
ATOM 4111 C CA . LEU A 1 628 ? 166.460 208.146 153.332 1.00 45.30 628 LEU A CA 1
ATOM 4112 C C . LEU A 1 628 ? 165.846 208.930 154.481 1.00 45.30 628 LEU A C 1
ATOM 4113 O O . LEU A 1 628 ? 166.539 209.295 155.438 1.00 45.30 628 LEU A O 1
ATOM 4118 N N . GLU A 1 629 ? 164.543 209.202 154.398 1.00 50.29 629 GLU A N 1
ATOM 4119 C CA . GLU A 1 629 ? 163.880 209.974 155.444 1.00 50.29 629 GLU A CA 1
ATOM 4120 C C . GLU A 1 629 ? 163.920 209.245 156.782 1.00 50.29 629 GLU A C 1
ATOM 4121 O O . GLU A 1 629 ? 164.146 209.864 157.828 1.00 50.29 629 GLU A O 1
ATOM 4127 N N . PHE A 1 630 ? 163.705 207.927 156.768 1.00 41.08 630 PHE A N 1
ATOM 4128 C CA . PHE A 1 630 ? 163.703 207.168 158.015 1.00 41.08 630 PHE A CA 1
ATOM 4129 C C . PHE A 1 630 ? 165.114 206.995 158.568 1.00 41.08 630 PHE A C 1
ATOM 4130 O O . PHE A 1 630 ? 165.328 207.109 159.780 1.00 41.08 630 PHE A O 1
ATOM 4138 N N . HIS A 1 631 ? 166.090 206.724 157.698 1.00 40.56 631 HIS A N 1
ATOM 4139 C CA . HIS A 1 631 ? 167.448 206.445 158.152 1.00 40.56 631 HIS A CA 1
ATOM 4140 C C . HIS A 1 631 ? 168.131 207.652 158.778 1.00 40.56 631 HIS A C 1
ATOM 4141 O O . HIS A 1 631 ? 169.177 207.485 159.414 1.00 40.56 631 HIS A O 1
ATOM 4148 N N . ARG A 1 632 ? 167.578 208.855 158.614 1.00 43.85 632 ARG A N 1
ATOM 4149 C CA . ARG A 1 632 ? 168.181 210.037 159.217 1.00 43.85 632 ARG A CA 1
ATOM 4150 C C . ARG A 1 632 ? 168.018 210.065 160.731 1.00 43.85 632 ARG A C 1
ATOM 4151 O O . ARG A 1 632 ? 168.781 210.761 161.410 1.00 43.85 632 ARG A O 1
ATOM 4159 N N . SER A 1 633 ? 167.050 209.327 161.275 1.00 38.27 633 SER A N 1
ATOM 4160 C CA . SER A 1 633 ? 166.772 209.324 162.706 1.00 38.27 633 SER A CA 1
ATOM 4161 C C . SER A 1 633 ? 167.088 207.982 163.358 1.00 38.27 633 SER A C 1
ATOM 4162 O O . SER A 1 633 ? 166.558 207.679 164.432 1.00 38.27 633 SER A O 1
ATOM 4165 N N . LEU A 1 634 ? 167.937 207.169 162.727 1.00 38.94 634 LEU A N 1
ATOM 4166 C CA . LEU A 1 634 ? 168.266 205.861 163.285 1.00 38.94 634 LEU A CA 1
ATOM 4167 C C . LEU A 1 634 ? 169.011 205.988 164.608 1.00 38.94 634 LEU A C 1
ATOM 4168 O O . LEU A 1 634 ? 168.755 205.224 165.545 1.00 38.94 634 LEU A O 1
ATOM 4173 N N . GLY A 1 635 ? 169.940 206.942 164.701 1.00 41.60 635 GLY A N 1
ATOM 4174 C CA . GLY A 1 635 ? 170.717 207.094 165.919 1.00 41.60 635 GLY A CA 1
ATOM 4175 C C . GLY A 1 635 ? 169.890 207.508 167.119 1.00 41.60 635 GLY A C 1
ATOM 4176 O O . GLY A 1 635 ? 170.181 207.097 168.248 1.00 41.60 635 GLY A O 1
ATOM 4177 N N . GLU A 1 636 ? 168.859 208.328 166.900 1.00 41.35 636 GLU A N 1
ATOM 4178 C CA . GLU A 1 636 ? 168.040 208.802 168.010 1.00 41.35 636 GLU A CA 1
ATOM 4179 C C . GLU A 1 636 ? 167.333 207.650 168.711 1.00 41.35 636 GLU A C 1
ATOM 4180 O O . GLU A 1 636 ? 167.273 207.610 169.945 1.00 41.35 636 GLU A O 1
ATOM 4186 N N . LEU A 1 637 ? 166.792 206.702 167.942 1.00 35.09 637 LEU A N 1
ATOM 4187 C CA . LEU A 1 637 ? 166.088 205.574 168.545 1.00 35.09 637 LEU A CA 1
ATOM 4188 C C . LEU A 1 637 ? 167.033 204.711 169.371 1.00 35.09 637 LEU A C 1
ATOM 4189 O O . LEU A 1 637 ? 166.688 204.289 170.480 1.00 35.09 637 LEU A O 1
ATOM 4194 N N . VAL A 1 638 ? 168.231 204.442 168.848 1.00 37.93 638 VAL A N 1
ATOM 4195 C CA . VAL A 1 638 ? 169.196 203.629 169.582 1.00 37.93 638 VAL A CA 1
ATOM 4196 C C . VAL A 1 638 ? 169.634 204.340 170.856 1.00 37.93 638 VAL A C 1
ATOM 4197 O O . VAL A 1 638 ? 169.740 203.724 171.926 1.00 37.93 638 VAL A O 1
ATOM 4201 N N . GLU A 1 639 ? 169.895 205.647 170.766 1.00 41.28 639 GLU A N 1
ATOM 4202 C CA . GLU A 1 639 ? 170.294 206.402 171.949 1.00 41.28 639 GLU A CA 1
ATOM 4203 C C . GLU A 1 639 ? 169.189 206.405 172.999 1.00 41.28 639 GLU A C 1
ATOM 4204 O O . GLU A 1 639 ? 169.456 206.229 174.194 1.00 41.28 639 GLU A O 1
ATOM 4210 N N . GLY A 1 640 ? 167.941 206.601 172.570 1.00 40.64 640 GLY A N 1
ATOM 4211 C CA . GLY A 1 640 ? 166.834 206.573 173.510 1.00 40.64 640 GLY A CA 1
ATOM 4212 C C . GLY A 1 640 ? 166.656 205.215 174.159 1.00 40.64 640 GLY A C 1
ATOM 4213 O O . GLY A 1 640 ? 166.392 205.122 175.360 1.00 40.64 640 GLY A O 1
ATOM 4214 N N . THR A 1 641 ? 166.795 204.144 173.374 1.00 37.05 641 THR A N 1
ATOM 4215 C CA . THR A 1 641 ? 166.690 202.801 173.934 1.00 37.05 641 THR A CA 1
ATOM 4216 C C . THR A 1 641 ? 167.787 202.549 174.959 1.00 37.05 641 THR A C 1
ATOM 4217 O O . THR A 1 641 ? 167.527 201.995 176.033 1.00 37.05 641 THR A O 1
ATOM 4221 N N . GLY A 1 642 ? 169.017 202.962 174.651 1.00 35.61 642 GLY A N 1
ATOM 4222 C CA . GLY A 1 642 ? 170.099 202.798 175.609 1.00 35.61 642 GLY A CA 1
ATOM 4223 C C . GLY A 1 642 ? 169.869 203.581 176.887 1.00 35.61 642 GLY A C 1
ATOM 4224 O O . GLY A 1 642 ? 170.082 203.067 177.989 1.00 35.61 642 GLY A O 1
ATOM 4225 N N . HIS A 1 643 ? 169.424 204.834 176.759 1.00 37.48 643 HIS A N 1
ATOM 4226 C CA . HIS A 1 643 ? 169.159 205.648 177.941 1.00 37.48 643 HIS A CA 1
ATOM 4227 C C . HIS A 1 643 ? 168.040 205.050 178.785 1.00 37.48 643 HIS A C 1
ATOM 4228 O O . HIS A 1 643 ? 168.140 205.000 180.016 1.00 37.48 643 HIS A O 1
ATOM 4235 N N . LEU A 1 644 ? 166.969 204.584 178.139 1.00 34.13 644 LEU A N 1
ATOM 4236 C CA . LEU A 1 644 ? 165.860 203.979 178.870 1.00 34.13 644 LEU A CA 1
ATOM 4237 C C . LEU A 1 644 ? 166.296 202.703 179.578 1.00 34.13 644 LEU A C 1
ATOM 4238 O O . LEU A 1 644 ? 165.922 202.463 180.734 1.00 34.13 644 LEU A O 1
ATOM 4243 N N . LEU A 1 645 ? 167.085 201.870 178.895 1.00 29.02 645 LEU A N 1
ATOM 4244 C CA . LEU A 1 645 ? 167.571 200.638 179.502 1.00 29.02 645 LEU A CA 1
ATOM 4245 C C . LEU A 1 645 ? 168.479 200.935 180.686 1.00 29.02 645 LEU A C 1
ATOM 4246 O O . LEU A 1 645 ? 168.450 200.220 181.692 1.00 29.02 645 LEU A O 1
ATOM 4251 N N . GLU A 1 646 ? 169.298 201.983 180.584 1.00 35.38 646 GLU A N 1
ATOM 4252 C CA . GLU A 1 646 ? 170.101 202.393 181.730 1.00 35.38 646 GLU A CA 1
ATOM 4253 C C . GLU A 1 646 ? 169.221 202.888 182.869 1.00 35.38 646 GLU A C 1
ATOM 4254 O O . GLU A 1 646 ? 169.520 202.646 184.044 1.00 35.38 646 GLU A O 1
ATOM 4260 N N . ALA A 1 647 ? 168.133 203.585 182.540 1.00 33.66 647 ALA A N 1
ATOM 4261 C CA . ALA A 1 647 ? 167.313 204.206 183.574 1.00 33.66 647 ALA A CA 1
ATOM 4262 C C . ALA A 1 647 ? 166.500 203.180 184.356 1.00 33.66 647 ALA A C 1
ATOM 4263 O O . ALA A 1 647 ? 166.453 203.236 185.590 1.00 33.66 647 ALA A O 1
ATOM 4265 N N . HIS A 1 648 ? 165.853 202.238 183.671 1.00 24.97 648 HIS A N 1
ATOM 4266 C CA . HIS A 1 648 ? 164.816 201.425 184.309 1.00 24.97 648 HIS A CA 1
ATOM 4267 C C . HIS A 1 648 ? 165.068 199.931 184.126 1.00 24.97 648 HIS A C 1
ATOM 4268 O O . HIS A 1 648 ? 164.162 199.170 183.783 1.00 24.97 648 HIS A O 1
ATOM 4275 N N . TYR A 1 649 ? 166.290 199.472 184.377 1.00 25.74 649 TYR A N 1
ATOM 4276 C CA . TYR A 1 649 ? 166.582 198.047 184.339 1.00 25.74 649 TYR A CA 1
ATOM 4277 C C . TYR A 1 649 ? 167.044 197.569 185.709 1.00 25.74 649 TYR A C 1
ATOM 4278 O O . TYR A 1 649 ? 167.733 198.288 186.437 1.00 25.74 649 TYR A O 1
ATOM 4287 N N . ALA A 1 650 ? 166.661 196.337 186.048 1.00 32.52 650 ALA A N 1
ATOM 4288 C CA . ALA A 1 650 ? 166.920 195.807 187.381 1.00 32.52 650 ALA A CA 1
ATOM 4289 C C . ALA A 1 650 ? 168.378 195.415 187.589 1.00 32.52 650 ALA A C 1
ATOM 4290 O O . ALA A 1 650 ? 168.857 195.425 188.728 1.00 32.52 650 ALA A O 1
ATOM 4292 N N . ARG A 1 651 ? 169.097 195.065 186.524 1.00 36.10 651 ARG A N 1
ATOM 4293 C CA . ARG A 1 651 ? 170.473 194.595 186.645 1.00 36.10 651 ARG A CA 1
ATOM 4294 C C . ARG A 1 651 ? 171.430 195.582 185.988 1.00 36.10 651 ARG A C 1
ATOM 4295 O O . ARG A 1 651 ? 171.573 195.580 184.755 1.00 36.10 651 ARG A O 1
ATOM 4303 N N . PRO A 1 652 ? 172.107 196.439 186.757 1.00 37.94 652 PRO A N 1
ATOM 4304 C CA . PRO A 1 652 ? 173.016 197.415 186.134 1.00 37.94 652 PRO A CA 1
ATOM 4305 C C . PRO A 1 652 ? 174.264 196.791 185.531 1.00 37.94 652 PRO A C 1
ATOM 4306 O O . PRO A 1 652 ? 174.843 197.372 184.603 1.00 37.94 652 PRO A O 1
ATOM 4310 N N . GLU A 1 653 ? 174.704 195.635 186.037 1.00 42.64 653 GLU A N 1
ATOM 4311 C CA . GLU A 1 653 ? 175.911 195.011 185.506 1.00 42.64 653 GLU A CA 1
ATOM 4312 C C . GLU A 1 653 ? 175.741 194.622 184.044 1.00 42.64 653 GLU A C 1
ATOM 4313 O O . GLU A 1 653 ? 176.710 194.655 183.276 1.00 42.64 653 GLU A O 1
ATOM 4319 N N . VAL A 1 654 ? 174.526 194.251 183.640 1.00 41.58 654 VAL A N 1
ATOM 4320 C CA . VAL A 1 654 ? 174.261 194.003 182.229 1.00 41.58 654 VAL A CA 1
ATOM 4321 C C . VAL A 1 654 ? 174.283 195.310 181.448 1.00 41.58 654 VAL A C 1
ATOM 4322 O O . VAL A 1 654 ? 174.822 195.376 180.337 1.00 41.58 654 VAL A O 1
ATOM 4326 N N . VAL A 1 655 ? 173.713 196.372 182.024 1.00 39.35 655 VAL A N 1
ATOM 4327 C CA . VAL A 1 655 ? 173.636 197.658 181.336 1.00 39.35 655 VAL A CA 1
ATOM 4328 C C . VAL A 1 655 ? 175.029 198.194 181.037 1.00 39.35 655 VAL A C 1
ATOM 4329 O O . VAL A 1 655 ? 175.264 198.806 179.985 1.00 39.35 655 VAL A O 1
ATOM 4333 N N . GLY A 1 656 ? 175.972 197.973 181.960 1.00 42.14 656 GLY A N 1
ATOM 4334 C CA . GLY A 1 656 ? 177.313 198.512 181.796 1.00 42.14 656 GLY A CA 1
ATOM 4335 C C . GLY A 1 656 ? 177.971 198.115 180.489 1.00 42.14 656 GLY A C 1
ATOM 4336 O O . GLY A 1 656 ? 178.784 198.867 179.946 1.00 42.14 656 GLY A O 1
ATOM 4337 N N . GLN A 1 657 ? 177.636 196.937 179.967 1.00 43.22 657 GLN A N 1
ATOM 4338 C CA . GLN A 1 657 ? 178.108 196.522 178.653 1.00 43.22 657 GLN A CA 1
ATOM 4339 C C . GLN A 1 657 ? 177.057 196.679 177.564 1.00 43.22 657 GLN A C 1
ATOM 4340 O O . GLN A 1 657 ? 177.417 196.812 176.390 1.00 43.22 657 GLN A O 1
ATOM 4346 N N . THR A 1 658 ? 175.769 196.665 177.922 1.00 41.76 658 THR A N 1
ATOM 4347 C CA . THR A 1 658 ? 174.722 196.847 176.923 1.00 41.76 658 THR A CA 1
ATOM 4348 C C . THR A 1 658 ? 174.815 198.220 176.276 1.00 41.76 658 THR A C 1
ATOM 4349 O O . THR A 1 658 ? 174.721 198.346 175.048 1.00 41.76 658 THR A O 1
ATOM 4353 N N . GLY A 1 659 ? 175.008 199.263 177.086 1.00 42.12 659 GLY A N 1
ATOM 4354 C CA . GLY A 1 659 ? 175.146 200.596 176.526 1.00 42.12 659 GLY A CA 1
ATOM 4355 C C . GLY A 1 659 ? 176.326 200.703 175.579 1.00 42.12 659 GLY A C 1
ATOM 4356 O O . GLY A 1 659 ? 176.208 201.253 174.479 1.00 42.12 659 GLY A O 1
ATOM 4357 N N . ALA A 1 660 ? 177.474 200.157 175.986 1.00 43.91 660 ALA A N 1
ATOM 4358 C CA . ALA A 1 660 ? 178.663 200.212 175.145 1.00 43.91 660 ALA A CA 1
ATOM 4359 C C . ALA A 1 660 ? 178.458 199.453 173.841 1.00 43.91 660 ALA A C 1
ATOM 4360 O O . ALA A 1 660 ? 178.842 199.936 172.769 1.00 43.91 660 ALA A O 1
ATOM 4362 N N . LEU A 1 661 ? 177.855 198.261 173.906 1.00 41.57 661 LEU A N 1
ATOM 4363 C CA . LEU A 1 661 ? 177.665 197.478 172.689 1.00 41.57 661 LEU A CA 1
ATOM 4364 C C . LEU A 1 661 ? 176.686 198.155 171.740 1.00 41.57 661 LEU A C 1
ATOM 4365 O O . LEU A 1 661 ? 176.912 198.180 170.525 1.00 41.57 661 LEU A O 1
ATOM 4370 N N . LEU A 1 662 ? 175.590 198.709 172.268 1.00 38.92 662 LEU A N 1
ATOM 4371 C CA . LEU A 1 662 ? 174.651 199.419 171.406 1.00 38.92 662 LEU A CA 1
ATOM 4372 C C . LEU A 1 662 ? 175.296 200.647 170.776 1.00 38.92 662 LEU A C 1
ATOM 4373 O O . LEU A 1 662 ? 175.091 200.921 169.587 1.00 38.92 662 LEU A O 1
ATOM 4378 N N . ARG A 1 663 ? 176.087 201.395 171.550 1.00 42.78 663 ARG A N 1
ATOM 4379 C CA . ARG A 1 663 ? 176.762 202.561 170.989 1.00 42.78 663 ARG A CA 1
ATOM 4380 C C . ARG A 1 663 ? 177.754 202.157 169.904 1.00 42.78 663 ARG A C 1
ATOM 4381 O O . ARG A 1 663 ? 177.847 202.816 168.861 1.00 42.78 663 ARG A O 1
ATOM 4389 N N . ALA A 1 664 ? 178.502 201.074 170.130 1.00 39.80 664 ALA A N 1
ATOM 4390 C CA . ALA A 1 664 ? 179.457 200.611 169.129 1.00 39.80 664 ALA A CA 1
ATOM 4391 C C . ALA A 1 664 ? 178.751 200.152 167.860 1.00 39.80 664 ALA A C 1
ATOM 4392 O O . ALA A 1 664 ? 179.213 200.433 166.748 1.00 39.80 664 ALA A O 1
ATOM 4394 N N . LYS A 1 665 ? 177.633 199.436 168.005 1.00 39.61 665 LYS A N 1
ATOM 4395 C CA . LYS A 1 665 ? 176.878 199.004 166.834 1.00 39.61 665 LYS A CA 1
ATOM 4396 C C . LYS A 1 665 ? 176.327 200.196 166.064 1.00 39.61 665 LYS A C 1
ATOM 4397 O O . LYS A 1 665 ? 176.337 200.205 164.828 1.00 39.61 665 LYS A O 1
ATOM 4403 N N . LEU A 1 666 ? 175.834 201.211 166.778 1.00 39.12 666 LEU A N 1
ATOM 4404 C CA . LEU A 1 666 ? 175.326 202.402 166.107 1.00 39.12 666 LEU A CA 1
ATOM 4405 C C . LEU A 1 666 ? 176.438 203.146 165.377 1.00 39.12 666 LEU A C 1
ATOM 4406 O O . LEU A 1 666 ? 176.236 203.629 164.257 1.00 39.12 666 LEU A O 1
ATOM 4411 N N . ALA A 1 667 ? 177.616 203.253 165.997 1.00 42.42 667 ALA A N 1
ATOM 4412 C CA . ALA A 1 667 ? 178.714 203.992 165.380 1.00 42.42 667 ALA A CA 1
ATOM 4413 C C . ALA A 1 667 ? 179.157 203.344 164.074 1.00 42.42 667 ALA A C 1
ATOM 4414 O O . ALA A 1 667 ? 179.382 204.036 163.074 1.00 42.42 667 ALA A O 1
ATOM 4416 N N . GLN A 1 668 ? 179.295 202.017 164.064 1.00 41.12 668 GLN A N 1
ATOM 4417 C CA . GLN A 1 668 ? 179.676 201.324 162.838 1.00 41.12 668 GLN A CA 1
ATOM 4418 C C . GLN A 1 668 ? 178.582 201.426 161.783 1.00 41.12 668 GLN A C 1
ATOM 4419 O O . GLN A 1 668 ? 178.870 201.642 160.600 1.00 41.12 668 GLN A O 1
ATOM 4425 N N . GLY A 1 669 ? 177.323 201.284 162.189 1.00 38.02 669 GLY A N 1
ATOM 4426 C CA . GLY A 1 669 ? 176.214 201.383 161.261 1.00 38.02 669 GLY A CA 1
ATOM 4427 C C . GLY A 1 669 ? 175.659 200.038 160.840 1.00 38.02 669 GLY A C 1
ATOM 4428 O O . GLY A 1 669 ? 175.263 199.857 159.685 1.00 38.02 669 GLY A O 1
ATOM 4429 N N . ALA A 1 670 ? 175.624 199.084 161.769 1.00 37.38 670 ALA A N 1
ATOM 4430 C CA . ALA A 1 670 ? 175.111 197.754 161.472 1.00 37.38 670 ALA A CA 1
ATOM 4431 C C . ALA A 1 670 ? 173.593 197.708 161.370 1.00 37.38 670 ALA A C 1
ATOM 4432 O O . ALA A 1 670 ? 173.055 196.717 160.866 1.00 37.38 670 ALA A O 1
ATOM 4434 N N . TYR A 1 671 ? 172.895 198.742 161.831 1.00 39.81 671 TYR A N 1
ATOM 4435 C CA . TYR A 1 671 ? 171.443 198.801 161.742 1.00 39.81 671 TYR A CA 1
ATOM 4436 C C . TYR A 1 671 ? 170.959 199.399 160.429 1.00 39.81 671 TYR A C 1
ATOM 4437 O O . TYR A 1 671 ? 169.748 199.563 160.248 1.00 39.81 671 TYR A O 1
ATOM 4446 N N . ARG A 1 672 ? 171.873 199.731 159.515 1.00 41.33 672 ARG A N 1
ATOM 4447 C CA . ARG A 1 672 ? 171.481 200.300 158.232 1.00 41.33 672 ARG A CA 1
ATOM 4448 C C . ARG A 1 672 ? 170.649 199.334 157.399 1.00 41.33 672 ARG A C 1
ATOM 4449 O O . ARG A 1 672 ? 169.931 199.774 156.494 1.00 41.33 672 ARG A O 1
ATOM 4457 N N . THR A 1 673 ? 170.725 198.033 157.680 1.00 39.11 673 THR A N 1
ATOM 4458 C CA . THR A 1 673 ? 169.929 197.059 156.945 1.00 39.11 673 THR A CA 1
ATOM 4459 C C . THR A 1 673 ? 168.459 197.074 157.341 1.00 39.11 673 THR A C 1
ATOM 4460 O O . THR A 1 673 ? 167.650 196.429 156.666 1.00 39.11 673 THR A O 1
ATOM 4464 N N . ALA A 1 674 ? 168.096 197.778 158.410 1.00 35.64 674 ALA A N 1
ATOM 4465 C CA . ALA A 1 674 ? 166.696 197.925 158.781 1.00 35.64 674 ALA A CA 1
ATOM 4466 C C . ALA A 1 674 ? 166.018 198.910 157.839 1.00 35.64 674 ALA A C 1
ATOM 4467 O O . ALA A 1 674 ? 166.525 200.013 157.611 1.00 35.64 674 ALA A O 1
ATOM 4469 N N . VAL A 1 675 ? 164.870 198.514 157.295 1.00 40.43 675 VAL A N 1
ATOM 4470 C CA . VAL A 1 675 ? 164.194 199.316 156.282 1.00 40.43 675 VAL A CA 1
ATOM 4471 C C . VAL A 1 675 ? 162.950 199.967 156.876 1.00 40.43 675 VAL A C 1
ATOM 4472 O O . VAL A 1 675 ? 162.474 200.992 156.374 1.00 40.43 675 VAL A O 1
ATOM 4476 N N . ASP A 1 676 ? 162.422 199.390 157.953 1.00 45.20 676 ASP A N 1
ATOM 4477 C CA . ASP A 1 676 ? 161.208 199.893 158.577 1.00 45.20 676 ASP A CA 1
ATOM 4478 C C . ASP A 1 676 ? 161.353 199.831 160.091 1.00 45.20 676 ASP A C 1
ATOM 4479 O O . ASP A 1 676 ? 162.306 199.259 160.626 1.00 45.20 676 ASP A O 1
ATOM 4484 N N . LEU A 1 677 ? 160.384 200.437 160.781 1.00 37.27 677 LEU A N 1
ATOM 4485 C CA . LEU A 1 677 ? 160.417 200.473 162.240 1.00 37.27 677 LEU A CA 1
ATOM 4486 C C . LEU A 1 677 ? 160.323 199.075 162.837 1.00 37.27 677 LEU A C 1
ATOM 4487 O O . LEU A 1 677 ? 161.013 198.763 163.814 1.00 37.27 677 LEU A O 1
ATOM 4492 N N . GLU A 1 678 ? 159.465 198.222 162.272 1.00 38.42 678 GLU A N 1
ATOM 4493 C CA . GLU A 1 678 ? 159.281 196.885 162.828 1.00 38.42 678 GLU A CA 1
ATOM 4494 C C . GLU A 1 678 ? 160.552 196.052 162.716 1.00 38.42 678 GLU A C 1
ATOM 4495 O O . GLU A 1 678 ? 160.913 195.328 163.652 1.00 38.42 678 GLU A O 1
ATOM 4501 N N . SER A 1 679 ? 161.240 196.135 161.575 1.00 35.63 679 SER A N 1
ATOM 4502 C CA . SER A 1 679 ? 162.488 195.395 161.415 1.00 35.63 679 SER A CA 1
ATOM 4503 C C . SER A 1 679 ? 163.544 195.882 162.399 1.00 35.63 679 SER A C 1
ATOM 4504 O O . SER A 1 679 ? 164.282 195.076 162.981 1.00 35.63 679 SER A O 1
ATOM 4507 N N . LEU A 1 680 ? 163.632 197.199 162.596 1.00 35.28 680 LEU A N 1
ATOM 4508 C CA . LEU A 1 680 ? 164.579 197.741 163.563 1.00 35.28 680 LEU A CA 1
ATOM 4509 C C . LEU A 1 680 ? 164.253 197.271 164.974 1.00 35.28 680 LEU A C 1
ATOM 4510 O O . LEU A 1 680 ? 165.155 196.933 165.749 1.00 35.28 680 LEU A O 1
ATOM 4515 N N . ALA A 1 681 ? 162.966 197.243 165.326 1.00 35.29 681 ALA A N 1
ATOM 4516 C CA . ALA A 1 681 ? 162.570 196.758 166.644 1.00 35.29 681 ALA A CA 1
ATOM 4517 C C . ALA A 1 681 ? 162.932 195.289 166.820 1.00 35.29 681 ALA A C 1
ATOM 4518 O O . ALA A 1 681 ? 163.429 194.887 167.879 1.00 35.29 681 ALA A O 1
ATOM 4520 N N . SER A 1 682 ? 162.692 194.473 165.793 1.00 34.51 682 SER A N 1
ATOM 4521 C CA . SER A 1 682 ? 163.041 193.059 165.878 1.00 34.51 682 SER A CA 1
ATOM 4522 C C . SER A 1 682 ? 164.544 192.873 166.041 1.00 34.51 682 SER A C 1
ATOM 4523 O O . SER A 1 682 ? 164.992 192.037 166.836 1.00 34.51 682 SER A O 1
ATOM 4526 N N . GLN A 1 683 ? 165.339 193.645 165.296 1.00 36.27 683 GLN A N 1
ATOM 4527 C CA . GLN A 1 683 ? 166.790 193.550 165.422 1.00 36.27 683 GLN A CA 1
ATOM 4528 C C . GLN A 1 683 ? 167.256 193.981 166.807 1.00 36.27 683 GLN A C 1
ATOM 4529 O O . GLN A 1 683 ? 168.159 193.366 167.387 1.00 36.27 683 GLN A O 1
ATOM 4535 N N . LEU A 1 684 ? 166.657 195.044 167.350 1.00 32.19 684 LEU A N 1
ATOM 4536 C CA . LEU A 1 684 ? 167.007 195.484 168.696 1.00 32.19 684 LEU A CA 1
ATOM 4537 C C . LEU A 1 684 ? 166.682 194.411 169.726 1.00 32.19 684 LEU A C 1
ATOM 4538 O O . LEU A 1 684 ? 167.480 194.148 170.634 1.00 32.19 684 LEU A O 1
ATOM 4543 N N . THR A 1 685 ? 165.511 193.780 169.599 1.00 33.64 685 THR A N 1
ATOM 4544 C CA . THR A 1 685 ? 165.158 192.694 170.507 1.00 33.64 685 THR A CA 1
ATOM 4545 C C . THR A 1 685 ? 166.149 191.548 170.398 1.00 33.64 685 THR A C 1
ATOM 4546 O O . THR A 1 685 ? 166.590 191.000 171.415 1.00 33.64 685 THR A O 1
ATOM 4550 N N . ALA A 1 686 ? 166.508 191.171 169.170 1.00 35.17 686 ALA A N 1
ATOM 4551 C CA . ALA A 1 686 ? 167.444 190.070 168.979 1.00 35.17 686 ALA A CA 1
ATOM 4552 C C . ALA A 1 686 ? 168.787 190.382 169.623 1.00 35.17 686 ALA A C 1
ATOM 4553 O O . ALA A 1 686 ? 169.351 189.548 170.339 1.00 35.17 686 ALA A O 1
ATOM 4555 N N . ASP A 1 687 ? 169.299 191.595 169.404 1.00 38.40 687 ASP A N 1
ATOM 4556 C CA . ASP A 1 687 ? 170.589 191.978 169.972 1.00 38.40 687 ASP A CA 1
ATOM 4557 C C . ASP A 1 687 ? 170.545 191.981 171.496 1.00 38.40 687 ASP A C 1
ATOM 4558 O O . ASP A 1 687 ? 171.428 191.417 172.161 1.00 38.40 687 ASP A O 1
ATOM 4563 N N . LEU A 1 688 ? 169.518 192.615 172.070 1.00 32.04 688 LEU A N 1
ATOM 4564 C CA . LEU A 1 688 ? 169.429 192.706 173.523 1.00 32.04 688 LEU A CA 1
ATOM 4565 C C . LEU A 1 688 ? 169.305 191.326 174.153 1.00 32.04 688 LEU A C 1
ATOM 4566 O O . LEU A 1 688 ? 169.988 191.024 175.138 1.00 32.04 688 LEU A O 1
ATOM 4571 N N . GLN A 1 689 ? 168.460 190.463 173.583 1.00 35.71 689 GLN A N 1
ATOM 4572 C CA . GLN A 1 689 ? 168.282 189.130 174.145 1.00 35.71 689 GLN A CA 1
ATOM 4573 C C . GLN A 1 689 ? 169.536 188.282 173.980 1.00 35.71 689 GLN A C 1
ATOM 4574 O O . GLN A 1 689 ? 169.881 187.499 174.873 1.00 35.71 689 GLN A O 1
ATOM 4580 N N . GLU A 1 690 ? 170.235 188.418 172.851 1.00 42.49 690 GLU A N 1
ATOM 4581 C CA . GLU A 1 690 ? 171.388 187.561 172.608 1.00 42.49 690 GLU A CA 1
ATOM 4582 C C . GLU A 1 690 ? 172.588 187.956 173.455 1.00 42.49 690 GLU A C 1
ATOM 4583 O O . GLU A 1 690 ? 173.355 187.080 173.869 1.00 42.49 690 GLU A O 1
ATOM 4589 N N . MET A 1 691 ? 172.782 189.249 173.728 1.00 43.38 691 MET A N 1
ATOM 4590 C CA . MET A 1 691 ? 173.979 189.614 174.478 1.00 43.38 691 MET A CA 1
ATOM 4591 C C . MET A 1 691 ? 173.719 189.828 175.966 1.00 43.38 691 MET A C 1
ATOM 4592 O O . MET A 1 691 ? 174.647 189.682 176.769 1.00 43.38 691 MET A O 1
ATOM 4597 N N . SER A 1 692 ? 172.495 190.189 176.364 1.00 41.40 692 SER A N 1
ATOM 4598 C CA . SER A 1 692 ? 172.207 190.370 177.782 1.00 41.40 692 SER A CA 1
ATOM 4599 C C . SER A 1 692 ? 171.916 189.057 178.494 1.00 41.40 692 SER A C 1
ATOM 4600 O O . SER A 1 692 ? 171.940 189.018 179.729 1.00 41.40 692 SER A O 1
ATOM 4603 N N . GLY A 1 693 ? 171.650 187.986 177.750 1.00 44.82 693 GLY A N 1
ATOM 4604 C CA . GLY A 1 693 ? 171.294 186.724 178.364 1.00 44.82 693 GLY A CA 1
ATOM 4605 C C . GLY A 1 693 ? 169.890 186.664 178.912 1.00 44.82 693 GLY A C 1
ATOM 4606 O O . GLY A 1 693 ? 169.546 185.689 179.584 1.00 44.82 693 GLY A O 1
ATOM 4607 N N . ASP A 1 694 ? 169.066 187.673 178.641 1.00 40.30 694 ASP A N 1
ATOM 4608 C CA . ASP A 1 694 ? 167.712 187.758 179.168 1.00 40.30 694 ASP A CA 1
ATOM 4609 C C . ASP A 1 694 ? 166.720 187.714 178.017 1.00 40.30 694 ASP A C 1
ATOM 4610 O O . ASP A 1 694 ? 166.864 188.454 177.039 1.00 40.30 694 ASP A O 1
ATOM 4615 N N . HIS A 1 695 ? 165.714 186.849 178.136 1.00 39.29 695 HIS A N 1
ATOM 4616 C CA . HIS A 1 695 ? 164.676 186.727 177.122 1.00 39.29 695 HIS A CA 1
ATOM 4617 C C . HIS A 1 695 ? 163.409 187.496 177.467 1.00 39.29 695 HIS A C 1
ATOM 4618 O O . HIS A 1 695 ? 162.524 187.614 176.613 1.00 39.29 695 HIS A O 1
ATOM 4625 N N . ARG A 1 696 ? 163.297 188.017 178.690 1.00 34.18 696 ARG A N 1
ATOM 4626 C CA . ARG A 1 696 ? 162.117 188.787 179.063 1.00 34.18 696 ARG A CA 1
ATOM 4627 C C . ARG A 1 696 ? 162.128 190.181 178.452 1.00 34.18 696 ARG A C 1
ATOM 4628 O O . ARG A 1 696 ? 161.061 190.751 178.203 1.00 34.18 696 ARG A O 1
ATOM 4636 N N . LEU A 1 697 ? 163.311 190.740 178.211 1.00 25.79 697 LEU A N 1
ATOM 4637 C CA . LEU A 1 697 ? 163.413 192.058 177.601 1.00 25.79 697 LEU A CA 1
ATOM 4638 C C . LEU A 1 697 ? 162.915 192.008 176.162 1.00 25.79 697 LEU A C 1
ATOM 4639 O O . LEU A 1 697 ? 163.322 191.142 175.382 1.00 25.79 697 LEU A O 1
ATOM 4644 N N . LEU A 1 698 ? 162.033 192.940 175.808 1.00 25.04 698 LEU A N 1
ATOM 4645 C CA . LEU A 1 698 ? 161.380 192.913 174.508 1.00 25.04 698 LEU A CA 1
ATOM 4646 C C . LEU A 1 698 ? 160.997 194.327 174.098 1.00 25.04 698 LEU A C 1
ATOM 4647 O O . LEU A 1 698 ? 160.622 195.146 174.941 1.00 25.04 698 LEU A O 1
ATOM 4652 N N . VAL A 1 699 ? 161.095 194.602 172.800 1.00 23.59 699 VAL A N 1
ATOM 4653 C CA . VAL A 1 699 ? 160.732 195.888 172.216 1.00 23.59 699 VAL A CA 1
ATOM 4654 C C . VAL A 1 699 ? 159.745 195.633 171.087 1.00 23.59 699 VAL A C 1
ATOM 4655 O O . VAL A 1 699 ? 160.000 194.798 170.212 1.00 23.59 699 VAL A O 1
ATOM 4659 N N . PHE A 1 700 ? 158.623 196.347 171.103 1.00 25.31 700 PHE A N 1
ATOM 4660 C CA . PHE A 1 700 ? 157.583 196.179 170.100 1.00 25.31 700 PHE A CA 1
ATOM 4661 C C . PHE A 1 700 ? 157.146 197.540 169.579 1.00 25.31 700 PHE A C 1
ATOM 4662 O O . PHE A 1 700 ? 157.328 198.569 170.234 1.00 25.31 700 PHE A O 1
ATOM 4670 N N . HIS A 1 701 ? 156.567 197.531 168.383 1.00 29.72 701 HIS A N 1
ATOM 4671 C CA . HIS A 1 701 ? 156.114 198.744 167.716 1.00 29.72 701 HIS A CA 1
ATOM 4672 C C . HIS A 1 701 ? 154.613 198.899 167.928 1.00 29.72 701 HIS A C 1
ATOM 4673 O O . HIS A 1 701 ? 153.832 198.043 167.500 1.00 29.72 701 HIS A O 1
ATOM 4680 N N . SER A 1 702 ? 154.220 199.994 168.577 1.00 27.15 702 SER A N 1
ATOM 4681 C CA . SER A 1 702 ? 152.818 200.290 168.866 1.00 27.15 702 SER A CA 1
ATOM 4682 C C . SER A 1 702 ? 152.126 199.137 169.587 1.00 27.15 702 SER A C 1
ATOM 4683 O O . SER A 1 702 ? 152.486 198.790 170.712 1.00 27.15 702 SER A O 1
ATOM 4686 N N . PRO A 1 721 ? 127.655 188.856 197.249 1.00 109.60 721 PRO A N 1
ATOM 4687 C CA . PRO A 1 721 ? 126.724 187.851 197.770 1.00 109.60 721 PRO A CA 1
ATOM 4688 C C . PRO A 1 721 ? 126.628 186.617 196.877 1.00 109.60 721 PRO A C 1
ATOM 4689 O O . PRO A 1 721 ? 127.588 185.851 196.783 1.00 109.60 721 PRO A O 1
ATOM 4693 N N . GLU A 1 722 ? 125.473 186.430 196.235 1.00 112.30 722 GLU A N 1
ATOM 4694 C CA . GLU A 1 722 ? 125.295 185.274 195.362 1.00 112.30 722 GLU A CA 1
ATOM 4695 C C . GLU A 1 722 ? 126.225 185.339 194.155 1.00 112.30 722 GLU A C 1
ATOM 4696 O O . GLU A 1 722 ? 126.784 184.316 193.743 1.00 112.30 722 GLU A O 1
ATOM 4702 N N . GLU A 1 723 ? 126.408 186.529 193.578 1.00 105.94 723 GLU A N 1
ATOM 4703 C CA . GLU A 1 723 ? 127.335 186.663 192.458 1.00 105.94 723 GLU A CA 1
ATOM 4704 C C . GLU A 1 723 ? 128.770 186.394 192.897 1.00 105.94 723 GLU A C 1
ATOM 4705 O O . GLU A 1 723 ? 129.541 185.764 192.163 1.00 105.94 723 GLU A O 1
ATOM 4711 N N . LEU A 1 724 ? 129.141 186.851 194.096 1.00 100.30 724 LEU A N 1
ATOM 4712 C CA . LEU A 1 724 ? 130.473 186.565 194.619 1.00 100.30 724 LEU A CA 1
ATOM 4713 C C . LEU A 1 724 ? 130.671 185.067 194.814 1.00 100.30 724 LEU A C 1
ATOM 4714 O O . LEU A 1 724 ? 131.725 184.521 194.464 1.00 100.30 724 LEU A O 1
ATOM 4719 N N . SER A 1 725 ? 129.665 184.388 195.373 1.00 99.41 725 SER A N 1
ATOM 4720 C CA . SER A 1 725 ? 129.763 182.946 195.569 1.00 99.41 725 SER A CA 1
ATOM 4721 C C . SER A 1 725 ? 129.884 182.218 194.237 1.00 99.41 725 SER A C 1
ATOM 4722 O O . SER A 1 725 ? 130.700 181.299 194.096 1.00 99.41 725 SER A O 1
ATOM 4725 N N . TYR A 1 726 ? 129.088 182.622 193.245 1.00 103.92 726 TYR A N 1
ATOM 4726 C CA . TYR A 1 726 ? 129.170 181.993 191.931 1.00 103.92 726 TYR A CA 1
ATOM 4727 C C . TYR A 1 726 ? 130.543 182.202 191.306 1.00 103.92 726 TYR A C 1
ATOM 4728 O O . TYR A 1 726 ? 131.130 181.264 190.752 1.00 103.92 726 TYR A O 1
ATOM 4737 N N . LEU A 1 727 ? 131.077 183.422 191.398 1.00 99.00 727 LEU A N 1
ATOM 4738 C CA . LEU A 1 727 ? 132.384 183.707 190.816 1.00 99.00 727 LEU A CA 1
ATOM 4739 C C . LEU A 1 727 ? 133.481 182.893 191.491 1.00 99.00 727 LEU A C 1
ATOM 4740 O O . LEU A 1 727 ? 134.332 182.298 190.817 1.00 99.00 727 LEU A O 1
ATOM 4745 N N . ILE A 1 728 ? 133.480 182.851 192.826 1.00 88.52 728 ILE A N 1
ATOM 4746 C CA . ILE A 1 728 ? 134.543 182.133 193.520 1.00 88.52 728 ILE A CA 1
ATOM 4747 C C . ILE A 1 728 ? 134.423 180.631 193.293 1.00 88.52 728 ILE A C 1
ATOM 4748 O O . ILE A 1 728 ? 135.439 179.931 193.203 1.00 88.52 728 ILE A O 1
ATOM 4753 N N . GLU A 1 729 ? 133.199 180.104 193.191 1.00 86.70 729 GLU A N 1
ATOM 4754 C CA . GLU A 1 729 ? 133.046 178.681 192.913 1.00 86.70 729 GLU A CA 1
ATOM 4755 C C . GLU A 1 729 ? 133.449 178.341 191.485 1.00 86.70 729 GLU A C 1
ATOM 4756 O O . GLU A 1 729 ? 133.972 177.248 191.236 1.00 86.70 729 GLU A O 1
ATOM 4762 N N . ALA A 1 730 ? 133.215 179.251 190.537 1.00 85.74 730 ALA A N 1
ATOM 4763 C CA . ALA A 1 730 ? 133.670 179.017 189.172 1.00 85.74 730 ALA A CA 1
ATOM 4764 C C . ALA A 1 730 ? 135.186 179.109 189.064 1.00 85.74 730 ALA A C 1
ATOM 4765 O O . ALA A 1 730 ? 135.792 178.397 188.255 1.00 85.74 730 ALA A O 1
ATOM 4767 N N . LEU A 1 731 ? 135.812 179.976 189.862 1.00 79.27 731 LEU A N 1
ATOM 4768 C CA . LEU A 1 731 ? 137.262 180.130 189.788 1.00 79.27 731 LEU A CA 1
ATOM 4769 C C . LEU A 1 731 ? 137.986 178.928 190.384 1.00 79.27 731 LEU A C 1
ATOM 4770 O O . LEU A 1 731 ? 138.952 178.428 189.799 1.00 79.27 731 LEU A O 1
ATOM 4775 N N . PHE A 1 732 ? 137.536 178.450 191.539 1.00 65.39 732 PHE A N 1
ATOM 4776 C CA . PHE A 1 732 ? 138.236 177.409 192.276 1.00 65.39 732 PHE A CA 1
ATOM 4777 C C . PHE A 1 732 ? 137.675 176.028 191.962 1.00 65.39 732 PHE A C 1
ATOM 4778 O O . PHE A 1 732 ? 136.537 175.875 191.512 1.00 65.39 732 PHE A O 1
ATOM 4786 N N . LYS A 1 733 ? 138.504 175.014 192.208 1.00 47.67 733 LYS A N 1
ATOM 4787 C CA . LYS A 1 733 ? 138.119 173.606 192.114 1.00 47.67 733 LYS A CA 1
ATOM 4788 C C . LYS A 1 733 ? 138.669 172.920 193.360 1.00 47.67 733 LYS A C 1
ATOM 4789 O O . LYS A 1 733 ? 139.790 172.405 193.352 1.00 47.67 733 LYS A O 1
ATOM 4795 N N . THR A 1 734 ? 137.879 172.911 194.429 1.00 49.51 734 THR A N 1
ATOM 4796 C CA . THR A 1 734 ? 138.309 172.388 195.718 1.00 49.51 734 THR A CA 1
ATOM 4797 C C . THR A 1 734 ? 137.702 171.011 195.949 1.00 49.51 734 THR A C 1
ATOM 4798 O O . THR A 1 734 ? 136.480 170.846 195.876 1.00 49.51 734 THR A O 1
ATOM 4802 N N . GLU A 1 735 ? 138.557 170.031 196.230 1.00 52.60 735 GLU A N 1
ATOM 4803 C CA . GLU A 1 735 ? 138.109 168.675 196.507 1.00 52.60 735 GLU A CA 1
ATOM 4804 C C . GLU A 1 735 ? 139.129 167.991 197.403 1.00 52.60 735 GLU A C 1
ATOM 4805 O O . GLU A 1 735 ? 140.283 168.416 197.500 1.00 52.60 735 GLU A O 1
ATOM 4811 N N . VAL A 1 736 ? 138.688 166.926 198.061 1.00 52.07 736 VAL A N 1
ATOM 4812 C CA . VAL A 1 736 ? 139.544 166.109 198.913 1.00 52.07 736 VAL A CA 1
ATOM 4813 C C . VAL A 1 736 ? 139.702 164.763 198.218 1.00 52.07 736 VAL A C 1
ATOM 4814 O O . VAL A 1 736 ? 138.791 163.928 198.237 1.00 52.07 736 VAL A O 1
ATOM 4818 N N . LEU A 1 737 ? 140.859 164.550 197.597 1.00 52.58 737 LEU A N 1
ATOM 4819 C CA . LEU A 1 737 ? 141.121 163.304 196.903 1.00 52.58 737 LEU A CA 1
ATOM 4820 C C . LEU A 1 737 ? 141.272 162.161 197.905 1.00 52.58 737 LEU A C 1
ATOM 4821 O O . LEU A 1 737 ? 141.599 162.386 199.072 1.00 52.58 737 LEU A O 1
ATOM 4826 N N . PRO A 1 738 ? 141.017 160.924 197.475 1.00 57.36 738 PRO A N 1
ATOM 4827 C CA . PRO A 1 738 ? 141.192 159.783 198.381 1.00 57.36 738 PRO A CA 1
ATOM 4828 C C . PRO A 1 738 ? 142.625 159.689 198.881 1.00 57.36 738 PRO A C 1
ATOM 4829 O O . PRO A 1 738 ? 143.578 159.991 198.160 1.00 57.36 738 PRO A O 1
ATOM 4833 N N . GLY A 1 739 ? 142.768 159.265 200.132 1.00 54.87 739 GLY A N 1
ATOM 4834 C CA . GLY A 1 739 ? 144.055 159.236 200.789 1.00 54.87 739 GLY A CA 1
ATOM 4835 C C . GLY A 1 739 ? 144.353 160.427 201.670 1.00 54.87 739 GLY A C 1
ATOM 4836 O O . GLY A 1 739 ? 145.503 160.582 202.097 1.00 54.87 739 GLY A O 1
ATOM 4837 N N . ARG A 1 740 ? 143.358 161.271 201.950 1.00 50.04 740 ARG A N 1
ATOM 4838 C CA . ARG A 1 740 ? 143.515 162.450 202.802 1.00 50.04 740 ARG A CA 1
ATOM 4839 C C . ARG A 1 740 ? 144.580 163.399 202.247 1.00 50.04 740 ARG A C 1
ATOM 4840 O O . ARG A 1 740 ? 145.631 163.624 202.849 1.00 50.04 740 ARG A O 1
ATOM 4848 N N . LEU A 1 741 ? 144.292 163.942 201.066 1.00 45.59 741 LEU A N 1
ATOM 4849 C CA . LEU A 1 741 ? 145.134 164.976 200.479 1.00 45.59 741 LEU A CA 1
ATOM 4850 C C . LEU A 1 741 ? 144.254 165.931 199.687 1.00 45.59 741 LEU A C 1
ATOM 4851 O O . LEU A 1 741 ? 143.361 165.493 198.957 1.00 45.59 741 LEU A O 1
ATOM 4856 N N . GLY A 1 742 ? 144.499 167.232 199.849 1.00 42.28 742 GLY A N 1
ATOM 4857 C CA . GLY A 1 742 ? 143.707 168.223 199.156 1.00 42.28 742 GLY A CA 1
ATOM 4858 C C . GLY A 1 742 ? 144.160 168.445 197.725 1.00 42.28 742 GLY A C 1
ATOM 4859 O O . GLY A 1 742 ? 145.250 168.049 197.315 1.00 42.28 742 GLY A O 1
ATOM 4860 N N . TYR A 1 743 ? 143.292 169.093 196.953 1.00 37.09 743 TYR A N 1
ATOM 4861 C CA . TYR A 1 743 ? 143.570 169.403 195.554 1.00 37.09 743 TYR A CA 1
ATOM 4862 C C . TYR A 1 743 ? 143.106 170.822 195.234 1.00 37.09 743 TYR A C 1
ATOM 4863 O O . TYR A 1 743 ? 142.433 171.073 194.234 1.00 37.09 743 TYR A O 1
ATOM 4872 N N . LEU A 1 744 ? 143.447 171.768 196.106 1.00 32.24 744 LEU A N 1
ATOM 4873 C CA . LEU A 1 744 ? 143.091 173.160 195.870 1.00 32.24 744 LEU A CA 1
ATOM 4874 C C . LEU A 1 744 ? 143.748 173.661 194.590 1.00 32.24 744 LEU A C 1
ATOM 4875 O O . LEU A 1 744 ? 144.945 173.455 194.371 1.00 32.24 744 LEU A O 1
ATOM 4880 N N . ARG A 1 745 ? 142.961 174.320 193.744 1.00 38.73 745 ARG A N 1
ATOM 4881 C CA . ARG A 1 745 ? 143.420 174.796 192.447 1.00 38.73 745 ARG A CA 1
ATOM 4882 C C . ARG A 1 745 ? 143.246 176.304 192.365 1.00 38.73 745 ARG A C 1
ATOM 4883 O O . ARG A 1 745 ? 142.197 176.834 192.746 1.00 38.73 745 ARG A O 1
ATOM 4891 N N . PHE A 1 746 ? 144.271 176.989 191.869 1.00 43.52 746 PHE A N 1
ATOM 4892 C CA . PHE A 1 746 ? 144.259 178.439 191.696 1.00 43.52 746 PHE A CA 1
ATOM 4893 C C . PHE A 1 746 ? 144.212 178.720 190.196 1.00 43.52 746 PHE A C 1
ATOM 4894 O O . PHE A 1 746 ? 145.248 178.853 189.543 1.00 43.52 746 PHE A O 1
ATOM 4902 N N . ASP A 1 747 ? 142.997 178.803 189.649 1.00 53.98 747 ASP A N 1
ATOM 4903 C CA . ASP A 1 747 ? 142.855 179.067 188.221 1.00 53.98 747 ASP A CA 1
ATOM 4904 C C . ASP A 1 747 ? 143.406 180.440 187.855 1.00 53.98 747 ASP A C 1
ATOM 4905 O O . ASP A 1 747 ? 144.168 180.572 186.890 1.00 53.98 747 ASP A O 1
ATOM 4910 N N . ALA A 1 748 ? 143.037 181.470 188.613 1.00 55.74 748 ALA A N 1
ATOM 4911 C CA . ALA A 1 748 ? 143.555 182.815 188.373 1.00 55.74 748 ALA A CA 1
ATOM 4912 C C . ALA A 1 748 ? 143.375 183.638 189.637 1.00 55.74 748 ALA A C 1
ATOM 4913 O O . ALA A 1 748 ? 142.244 183.982 189.992 1.00 55.74 748 ALA A O 1
ATOM 4915 N N . MET A 1 749 ? 144.482 183.958 190.307 1.00 57.68 749 MET A N 1
ATOM 4916 C CA . MET A 1 749 ? 144.451 184.802 191.502 1.00 57.68 749 MET A CA 1
ATOM 4917 C C . MET A 1 749 ? 145.661 185.729 191.438 1.00 57.68 749 MET A C 1
ATOM 4918 O O . MET A 1 749 ? 146.777 185.325 191.780 1.00 57.68 749 MET A O 1
ATOM 4923 N N . ALA A 1 750 ? 145.432 186.964 191.003 1.00 55.05 750 ALA A N 1
ATOM 4924 C CA . ALA A 1 750 ? 146.483 187.961 190.853 1.00 55.05 750 ALA A CA 1
ATOM 4925 C C . ALA A 1 750 ? 146.030 189.303 191.408 1.00 55.05 750 ALA A C 1
ATOM 4926 O O . ALA A 1 750 ? 146.252 190.355 190.803 1.00 55.05 750 ALA A O 1
ATOM 4928 N N . GLU A 1 751 ? 145.387 189.284 192.570 1.00 59.48 751 GLU A N 1
ATOM 4929 C CA . GLU A 1 751 ? 144.880 190.498 193.187 1.00 59.48 751 GLU A CA 1
ATOM 4930 C C . GLU A 1 751 ? 145.919 191.102 194.127 1.00 59.48 751 GLU A C 1
ATOM 4931 O O . GLU A 1 751 ? 146.969 190.516 194.400 1.00 59.48 751 GLU A O 1
ATOM 4937 N N . LEU A 1 752 ? 145.613 192.300 194.625 1.00 62.58 752 LEU A N 1
ATOM 4938 C CA . LEU A 1 752 ? 146.506 193.031 195.514 1.00 62.58 752 LEU A CA 1
ATOM 4939 C C . LEU A 1 752 ? 145.922 193.188 196.912 1.00 62.58 752 LEU A C 1
ATOM 4940 O O . LEU A 1 752 ? 146.555 192.799 197.897 1.00 62.58 752 LEU A O 1
ATOM 4945 N N . GLU A 1 753 ? 144.719 193.755 197.025 1.00 76.96 753 GLU A N 1
ATOM 4946 C CA . GLU A 1 753 ? 144.079 193.968 198.314 1.00 76.96 753 GLU A CA 1
ATOM 4947 C C . GLU A 1 753 ? 142.707 193.324 198.436 1.00 76.96 753 GLU A C 1
ATOM 4948 O O . GLU A 1 753 ? 142.231 193.142 199.562 1.00 76.96 753 GLU A O 1
ATOM 4954 N N . THR A 1 754 ? 142.058 192.978 197.323 1.00 83.49 754 THR A N 1
ATOM 4955 C CA . THR A 1 754 ? 140.779 192.285 197.411 1.00 83.49 754 THR A CA 1
ATOM 4956 C C . THR A 1 754 ? 140.928 190.882 197.984 1.00 83.49 754 THR A C 1
ATOM 4957 O O . THR A 1 754 ? 139.937 190.307 198.444 1.00 83.49 754 THR A O 1
ATOM 4961 N N . VAL A 1 755 ? 142.140 190.322 197.963 1.00 78.35 755 VAL A N 1
ATOM 4962 C CA . VAL A 1 755 ? 142.373 189.018 198.578 1.00 78.35 755 VAL A CA 1
ATOM 4963 C C . VAL A 1 755 ? 142.150 189.097 200.083 1.00 78.35 755 VAL A C 1
ATOM 4964 O O . VAL A 1 755 ? 141.491 188.238 200.680 1.00 78.35 755 VAL A O 1
ATOM 4968 N N . LYS A 1 756 ? 142.696 190.132 200.721 1.00 77.02 756 LYS A N 1
ATOM 4969 C CA . LYS A 1 756 ? 142.439 190.349 202.138 1.00 77.02 756 LYS A CA 1
ATOM 4970 C C . LYS A 1 756 ? 141.117 191.058 202.391 1.00 77.02 756 LYS A C 1
ATOM 4971 O O . LYS A 1 756 ? 140.654 191.078 203.537 1.00 77.02 756 LYS A O 1
ATOM 4977 N N . ALA A 1 757 ? 140.501 191.636 201.357 1.00 78.43 757 ALA A N 1
ATOM 4978 C CA . ALA A 1 757 ? 139.207 192.285 201.541 1.00 78.43 757 ALA A CA 1
ATOM 4979 C C . ALA A 1 757 ? 138.086 191.263 201.689 1.00 78.43 757 ALA A C 1
ATOM 4980 O O . ALA A 1 757 ? 137.183 191.443 202.515 1.00 78.43 757 ALA A O 1
ATOM 4982 N N . ILE A 1 758 ? 138.117 190.190 200.895 1.00 79.24 758 ILE A N 1
ATOM 4983 C CA . ILE A 1 758 ? 137.059 189.184 200.972 1.00 79.24 758 ILE A CA 1
ATOM 4984 C C . ILE A 1 758 ? 137.109 188.461 202.313 1.00 79.24 758 ILE A C 1
ATOM 4985 O O . ILE A 1 758 ? 136.086 188.307 202.988 1.00 79.24 758 ILE A O 1
ATOM 4990 N N . GLY A 1 759 ? 138.295 188.021 202.723 1.00 78.05 759 GLY A N 1
ATOM 4991 C CA . GLY A 1 759 ? 138.487 187.411 204.017 1.00 78.05 759 GLY A CA 1
ATOM 4992 C C . GLY A 1 759 ? 137.594 186.215 204.278 1.00 78.05 759 GLY A C 1
ATOM 4993 O O . GLY A 1 759 ? 137.666 185.188 203.595 1.00 78.05 759 GLY A O 1
ATOM 4994 N N . PRO A 1 760 ? 136.729 186.336 205.290 1.00 77.69 760 PRO A N 1
ATOM 4995 C CA . PRO A 1 760 ? 135.940 185.172 205.730 1.00 77.69 760 PRO A CA 1
ATOM 4996 C C . PRO A 1 760 ? 135.052 184.565 204.657 1.00 77.69 760 PRO A C 1
ATOM 4997 O O . PRO A 1 760 ? 134.947 183.334 204.598 1.00 77.69 760 PRO A O 1
ATOM 5001 N N . GLN A 1 761 ? 134.434 185.377 203.792 1.00 81.01 761 GLN A N 1
ATOM 5002 C CA . GLN A 1 761 ? 133.478 184.837 202.826 1.00 81.01 761 GLN A CA 1
ATOM 5003 C C . GLN A 1 761 ? 134.120 183.836 201.873 1.00 81.01 761 GLN A C 1
ATOM 5004 O O . GLN A 1 761 ? 133.419 183.000 201.292 1.00 81.01 761 GLN A O 1
ATOM 5010 N N . LEU A 1 762 ? 135.438 183.899 201.695 1.00 70.24 762 LEU A N 1
ATOM 5011 C CA . LEU A 1 762 ? 136.147 182.882 200.928 1.00 70.24 762 LEU A CA 1
ATOM 5012 C C . LEU A 1 762 ? 136.909 181.902 201.806 1.00 70.24 762 LEU A C 1
ATOM 5013 O O . LEU A 1 762 ? 137.016 180.722 201.451 1.00 70.24 762 LEU A O 1
ATOM 5018 N N . VAL A 1 763 ? 137.430 182.361 202.946 1.00 62.10 763 VAL A N 1
ATOM 5019 C CA . VAL A 1 763 ? 138.198 181.483 203.825 1.00 62.10 763 VAL A CA 1
ATOM 5020 C C . VAL A 1 763 ? 137.319 180.355 204.352 1.00 62.10 763 VAL A C 1
ATOM 5021 O O . VAL A 1 763 ? 137.718 179.184 204.361 1.00 62.10 763 VAL A O 1
ATOM 5025 N N . GLN A 1 764 ? 136.104 180.689 204.794 1.00 64.20 764 GLN A N 1
ATOM 5026 C CA . GLN A 1 764 ? 135.202 179.668 205.311 1.00 64.20 764 GLN A CA 1
ATOM 5027 C C . GLN A 1 764 ? 134.753 178.715 204.210 1.00 64.20 764 GLN A C 1
ATOM 5028 O O . GLN A 1 764 ? 134.608 177.510 204.446 1.00 64.20 764 GLN A O 1
ATOM 5034 N N . LEU A 1 765 ? 134.526 179.236 203.003 1.00 66.78 765 LEU A N 1
ATOM 5035 C CA . LEU A 1 765 ? 133.984 178.402 201.936 1.00 66.78 765 LEU A CA 1
ATOM 5036 C C . LEU A 1 765 ? 135.034 177.452 201.373 1.00 66.78 765 LEU A C 1
ATOM 5037 O O . LEU A 1 765 ? 134.724 176.297 201.058 1.00 66.78 765 LEU A O 1
ATOM 5042 N N . VAL A 1 766 ? 136.277 177.911 201.234 1.00 53.53 766 VAL A N 1
ATOM 5043 C CA . VAL A 1 766 ? 137.332 177.139 200.578 1.00 53.53 766 VAL A CA 1
ATOM 5044 C C . VAL A 1 766 ? 138.397 176.685 201.573 1.00 53.53 766 VAL A C 1
ATOM 5045 O O . VAL A 1 766 ? 138.667 175.490 201.703 1.00 53.53 766 VAL A O 1
ATOM 5049 N N . TRP A 1 767 ? 139.020 177.630 202.282 1.00 48.20 767 TRP A N 1
ATOM 5050 C CA . TRP A 1 767 ? 140.142 177.278 203.148 1.00 48.20 767 TRP A CA 1
ATOM 5051 C C . TRP A 1 767 ? 139.705 176.393 204.309 1.00 48.20 767 TRP A C 1
ATOM 5052 O O . TRP A 1 767 ? 140.407 175.439 204.663 1.00 48.20 767 TRP A O 1
ATOM 5063 N N . GLN A 1 768 ? 138.555 176.691 204.917 1.00 53.75 768 GLN A N 1
ATOM 5064 C CA . GLN A 1 768 ? 138.105 175.917 206.068 1.00 53.75 768 GLN A CA 1
ATOM 5065 C C . GLN A 1 768 ? 137.750 174.481 205.705 1.00 53.75 768 GLN A C 1
ATOM 5066 O O . GLN A 1 768 ? 137.687 173.628 206.596 1.00 53.75 768 GLN A O 1
ATOM 5072 N N . LYS A 1 769 ? 137.510 174.196 204.425 1.00 49.87 769 LYS A N 1
ATOM 5073 C CA . LYS A 1 769 ? 137.202 172.832 204.014 1.00 49.87 769 LYS A CA 1
ATOM 5074 C C . LYS A 1 769 ? 138.448 171.954 203.973 1.00 49.87 769 LYS A C 1
ATOM 5075 O O . LYS A 1 769 ? 138.373 170.765 204.302 1.00 49.87 769 LYS A O 1
ATOM 5081 N N . LEU A 1 770 ? 139.596 172.519 203.597 1.00 48.29 770 LEU A N 1
ATOM 5082 C CA . LEU A 1 770 ? 140.845 171.777 203.480 1.00 48.29 770 LEU A CA 1
ATOM 5083 C C . LEU A 1 770 ? 141.763 171.981 204.681 1.00 48.29 770 LEU A C 1
ATOM 5084 O O . LEU A 1 770 ? 142.969 171.736 204.577 1.00 48.29 770 LEU A O 1
ATOM 5089 N N . ILE A 1 771 ? 141.220 172.430 205.814 1.00 47.11 771 ILE A N 1
ATOM 5090 C CA . ILE A 1 771 ? 142.064 172.762 206.959 1.00 47.11 771 ILE A CA 1
ATOM 5091 C C . ILE A 1 771 ? 142.707 171.510 207.545 1.00 47.11 771 ILE A C 1
ATOM 5092 O O . ILE A 1 771 ? 143.857 171.544 208.000 1.00 47.11 771 ILE A O 1
ATOM 5097 N N . ASP A 1 772 ? 141.990 170.388 207.540 1.00 55.73 772 ASP A N 1
ATOM 5098 C CA . ASP A 1 772 ? 142.452 169.148 208.156 1.00 55.73 772 ASP A CA 1
ATOM 5099 C C . ASP A 1 772 ? 142.774 168.083 207.111 1.00 55.73 772 ASP A C 1
ATOM 5100 O O . ASP A 1 772 ? 142.489 166.899 207.298 1.00 55.73 772 ASP A O 1
ATOM 5105 N N . THR A 1 773 ? 143.376 168.497 205.996 1.00 46.19 773 THR A N 1
ATOM 5106 C CA . THR A 1 773 ? 143.654 167.556 204.917 1.00 46.19 773 THR A CA 1
ATOM 5107 C C . THR A 1 773 ? 144.822 166.634 205.247 1.00 46.19 773 THR A C 1
ATOM 5108 O O . THR A 1 773 ? 144.889 165.519 204.718 1.00 46.19 773 THR A O 1
ATOM 5112 N N . ALA A 1 774 ? 145.749 167.082 206.096 1.00 39.03 774 ALA A N 1
ATOM 5113 C CA . ALA A 1 774 ? 147.000 166.410 206.446 1.00 39.03 774 ALA A CA 1
ATOM 5114 C C . ALA A 1 774 ? 147.962 166.322 205.268 1.00 39.03 774 ALA A C 1
ATOM 5115 O O . ALA A 1 774 ? 149.077 165.812 205.432 1.00 39.03 774 ALA A O 1
ATOM 5117 N N . ALA A 1 775 ? 147.570 166.803 204.090 1.00 36.96 775 ALA A N 1
ATOM 5118 C CA . ALA A 1 775 ? 148.438 166.890 202.924 1.00 36.96 775 ALA A CA 1
ATOM 5119 C C . ALA A 1 775 ? 147.736 167.780 201.911 1.00 36.96 775 ALA A C 1
ATOM 5120 O O . ALA A 1 775 ? 146.567 167.549 201.595 1.00 36.96 775 ALA A O 1
ATOM 5122 N N . LEU A 1 776 ? 148.435 168.796 201.416 1.00 27.35 776 LEU A N 1
ATOM 5123 C CA . LEU A 1 776 ? 147.839 169.782 200.526 1.00 27.35 776 LEU A CA 1
ATOM 5124 C C . LEU A 1 776 ? 148.623 169.823 199.224 1.00 27.35 776 LEU A C 1
ATOM 5125 O O . LEU A 1 776 ? 149.858 169.805 199.237 1.00 27.35 776 LEU A O 1
ATOM 5130 N N . VAL A 1 777 ? 147.904 169.874 198.107 1.00 23.77 777 VAL A N 1
ATOM 5131 C CA . VAL A 1 777 ? 148.497 169.968 196.780 1.00 23.77 777 VAL A CA 1
ATOM 5132 C C . VAL A 1 777 ? 147.915 171.192 196.091 1.00 23.77 777 VAL A C 1
ATOM 5133 O O . VAL A 1 777 ? 146.692 171.363 196.047 1.00 23.77 777 VAL A O 1
ATOM 5137 N N . VAL A 1 778 ? 148.788 172.042 195.559 1.00 23.69 778 VAL A N 1
ATOM 5138 C CA . VAL A 1 778 ? 148.381 173.247 194.848 1.00 23.69 778 VAL A CA 1
ATOM 5139 C C . VAL A 1 778 ? 148.479 172.978 193.355 1.00 23.69 778 VAL A C 1
ATOM 5140 O O . VAL A 1 778 ? 149.519 172.520 192.866 1.00 23.69 778 VAL A O 1
ATOM 5144 N N . ASP A 1 779 ? 147.400 173.255 192.631 1.00 29.01 779 ASP A N 1
ATOM 5145 C CA . ASP A 1 779 ? 147.360 173.070 191.182 1.00 29.01 779 ASP A CA 1
ATOM 5146 C C . ASP A 1 779 ? 147.667 174.416 190.536 1.00 29.01 779 ASP A C 1
ATOM 5147 O O . ASP A 1 779 ? 146.770 175.206 190.241 1.00 29.01 779 ASP A O 1
ATOM 5152 N N . LEU A 1 780 ? 148.953 174.677 190.318 1.00 24.69 780 LEU A N 1
ATOM 5153 C CA . LEU A 1 780 ? 149.407 175.910 189.694 1.00 24.69 780 LEU A CA 1
ATOM 5154 C C . LEU A 1 780 ? 149.697 175.741 188.211 1.00 24.69 780 LEU A C 1
ATOM 5155 O O . LEU A 1 780 ? 150.282 176.640 187.598 1.00 24.69 780 LEU A O 1
ATOM 5160 N N . ARG A 1 781 ? 149.314 174.606 187.622 1.00 35.45 781 ARG A N 1
ATOM 5161 C CA . ARG A 1 781 ? 149.527 174.410 186.191 1.00 35.45 781 ARG A CA 1
ATOM 5162 C C . ARG A 1 781 ? 148.739 175.426 185.375 1.00 35.45 781 ARG A C 1
ATOM 5163 O O . ARG A 1 781 ? 149.244 175.962 184.382 1.00 35.45 781 ARG A O 1
ATOM 5171 N N . TYR A 1 782 ? 147.503 175.701 185.776 1.00 44.49 782 TYR A N 1
ATOM 5172 C CA . TYR A 1 782 ? 146.635 176.656 185.093 1.00 44.49 782 TYR A CA 1
ATOM 5173 C C . TYR A 1 782 ? 146.509 177.888 185.984 1.00 44.49 782 TYR A C 1
ATOM 5174 O O . TYR A 1 782 ? 145.584 178.000 186.789 1.00 44.49 782 TYR A O 1
ATOM 5183 N N . ASN A 1 783 ? 147.451 178.815 185.834 1.00 41.03 783 ASN A N 1
ATOM 5184 C CA . ASN A 1 783 ? 147.439 180.055 186.596 1.00 41.03 783 ASN A CA 1
ATOM 5185 C C . ASN A 1 783 ? 148.210 181.130 185.840 1.00 41.03 783 ASN A C 1
ATOM 5186 O O . ASN A 1 783 ? 149.402 181.336 186.098 1.00 41.03 783 ASN A O 1
ATOM 5191 N N . PRO A 1 784 ? 147.571 181.833 184.907 1.00 45.56 784 PRO A N 1
ATOM 5192 C CA . PRO A 1 784 ? 148.280 182.873 184.150 1.00 45.56 784 PRO A CA 1
ATOM 5193 C C . PRO A 1 784 ? 148.477 184.155 184.945 1.00 45.56 784 PRO A C 1
ATOM 5194 O O . PRO A 1 784 ? 148.959 185.154 184.402 1.00 45.56 784 PRO A O 1
ATOM 5198 N N . GLY A 1 785 ? 148.099 184.143 186.222 1.00 46.62 785 GLY A N 1
ATOM 5199 C CA . GLY A 1 785 ? 148.277 185.300 187.078 1.00 46.62 785 GLY A CA 1
ATOM 5200 C C . GLY A 1 785 ? 149.723 185.741 187.172 1.00 46.62 785 GLY A C 1
ATOM 5201 O O . GLY A 1 785 ? 150.610 184.926 187.442 1.00 46.62 785 GLY A O 1
ATOM 5202 N N . SER A 1 786 ? 149.974 187.028 186.952 1.00 50.41 786 SER A N 1
ATOM 5203 C CA . SER A 1 786 ? 151.325 187.574 186.887 1.00 50.41 786 SER A CA 1
ATOM 5204 C C . SER A 1 786 ? 151.429 188.843 187.721 1.00 50.41 786 SER A C 1
ATOM 5205 O O . SER A 1 786 ? 151.946 189.870 187.277 1.00 50.41 786 SER A O 1
ATOM 5208 N N . TYR A 1 787 ? 150.929 188.787 188.954 1.00 48.48 787 TYR A N 1
ATOM 5209 C CA . TYR A 1 787 ? 150.950 189.929 189.869 1.00 48.48 787 TYR A CA 1
ATOM 5210 C C . TYR A 1 787 ? 151.609 189.484 191.171 1.00 48.48 787 TYR A C 1
ATOM 5211 O O . TYR A 1 787 ? 150.929 189.059 192.108 1.00 48.48 787 TYR A O 1
ATOM 5220 N N . SER A 1 788 ? 152.937 189.592 191.232 1.00 28.38 788 SER A N 1
ATOM 5221 C CA . SER A 1 788 ? 153.685 189.262 192.445 1.00 28.38 788 SER A CA 1
ATOM 5222 C C . SER A 1 788 ? 153.595 190.436 193.420 1.00 28.38 788 SER A C 1
ATOM 5223 O O . SER A 1 788 ? 154.574 191.117 193.733 1.00 28.38 788 SER A O 1
ATOM 5226 N N . THR A 1 789 ? 152.377 190.663 193.909 1.00 29.40 789 THR A N 1
ATOM 5227 C CA . THR A 1 789 ? 152.071 191.783 194.790 1.00 29.40 789 THR A CA 1
ATOM 5228 C C . THR A 1 789 ? 151.665 191.344 196.188 1.00 29.40 789 THR A C 1
ATOM 5229 O O . THR A 1 789 ? 152.161 191.891 197.177 1.00 29.40 789 THR A O 1
ATOM 5233 N N . ALA A 1 790 ? 150.763 190.368 196.297 1.00 30.86 790 ALA A N 1
ATOM 5234 C CA . ALA A 1 790 ? 150.324 189.842 197.583 1.00 30.86 790 ALA A CA 1
ATOM 5235 C C . ALA A 1 790 ? 150.733 188.387 197.778 1.00 30.86 790 ALA A C 1
ATOM 5236 O O . ALA A 1 790 ? 150.127 187.679 198.587 1.00 30.86 790 ALA A O 1
ATOM 5238 N N . VAL A 1 791 ? 151.746 187.927 197.041 1.00 26.21 791 VAL A N 1
ATOM 5239 C CA . VAL A 1 791 ? 152.198 186.540 197.176 1.00 26.21 791 VAL A CA 1
ATOM 5240 C C . VAL A 1 791 ? 152.685 186.219 198.586 1.00 26.21 791 VAL A C 1
ATOM 5241 O O . VAL A 1 791 ? 152.295 185.171 199.124 1.00 26.21 791 VAL A O 1
ATOM 5245 N N . PRO A 1 792 ? 153.521 187.043 199.234 1.00 36.72 792 PRO A N 1
ATOM 5246 C CA . PRO A 1 792 ? 153.992 186.673 200.581 1.00 36.72 792 PRO A CA 1
ATOM 5247 C C . PRO A 1 792 ? 152.877 186.489 201.595 1.00 36.72 792 PRO A C 1
ATOM 5248 O O . PRO A 1 792 ? 153.054 185.732 202.558 1.00 36.72 792 PRO A O 1
ATOM 5252 N N . LEU A 1 793 ? 151.738 187.160 201.417 1.00 39.85 793 LEU A N 1
ATOM 5253 C CA . LEU A 1 793 ? 150.624 186.968 202.339 1.00 39.85 793 LEU A CA 1
ATOM 5254 C C . LEU A 1 793 ? 150.128 185.528 202.301 1.00 39.85 793 LEU A C 1
ATOM 5255 O O . LEU A 1 793 ? 149.829 184.938 203.346 1.00 39.85 793 LEU A O 1
ATOM 5260 N N . LEU A 1 794 ? 150.036 184.946 201.104 1.00 69.14 794 LEU A N 1
ATOM 5261 C CA . LEU A 1 794 ? 149.663 183.540 200.993 1.00 69.14 794 LEU A CA 1
ATOM 5262 C C . LEU A 1 794 ? 150.727 182.634 201.602 1.00 69.14 794 LEU A C 1
ATOM 5263 O O . LEU A 1 794 ? 150.401 181.632 202.248 1.00 69.14 794 LEU A O 1
ATOM 5268 N N . CYS A 1 795 ? 152.005 182.967 201.401 1.00 35.26 795 CYS A N 1
ATOM 5269 C CA . CYS A 1 795 ? 153.081 182.129 201.921 1.00 35.26 795 CYS A CA 1
ATOM 5270 C C . CYS A 1 795 ? 153.105 182.112 203.443 1.00 35.26 795 CYS A C 1
ATOM 5271 O O . CYS A 1 795 ? 153.533 181.119 204.041 1.00 35.26 795 CYS A O 1
ATOM 5274 N N . SER A 1 796 ? 152.651 183.191 204.085 1.00 38.74 796 SER A N 1
ATOM 5275 C CA . SER A 1 796 ? 152.728 183.287 205.538 1.00 38.74 796 SER A CA 1
ATOM 5276 C C . SER A 1 796 ? 151.860 182.257 206.246 1.00 38.74 796 SER A C 1
ATOM 5277 O O . SER A 1 796 ? 152.065 182.009 207.439 1.00 38.74 796 SER A O 1
ATOM 5280 N N . TYR A 1 797 ? 150.895 181.656 205.547 1.00 36.63 797 TYR A N 1
ATOM 5281 C CA . TYR A 1 797 ? 150.011 180.689 206.188 1.00 36.63 797 TYR A CA 1
ATOM 5282 C C . TYR A 1 797 ? 150.759 179.422 206.584 1.00 36.63 797 TYR A C 1
ATOM 5283 O O . TYR A 1 797 ? 150.518 178.863 207.659 1.00 36.63 797 TYR A O 1
ATOM 5292 N N . PHE A 1 798 ? 151.671 178.955 205.730 1.00 29.18 798 PHE A N 1
ATOM 5293 C CA . PHE A 1 798 ? 152.291 177.652 205.941 1.00 29.18 798 PHE A CA 1
ATOM 5294 C C . PHE A 1 798 ? 153.367 177.678 207.020 1.00 29.18 798 PHE A C 1
ATOM 5295 O O . PHE A 1 798 ? 153.546 176.682 207.729 1.00 29.18 798 PHE A O 1
ATOM 5303 N N . PHE A 1 799 ? 154.086 178.787 207.165 1.00 30.47 799 PHE A N 1
ATOM 5304 C CA . PHE A 1 799 ? 155.160 178.858 208.142 1.00 30.47 799 PHE A CA 1
ATOM 5305 C C . PHE A 1 799 ? 154.601 179.089 209.546 1.00 30.47 799 PHE A C 1
ATOM 5306 O O . PHE A 1 799 ? 153.406 179.322 209.743 1.00 30.47 799 PHE A O 1
ATOM 5314 N N . GLU A 1 800 ? 155.491 179.013 210.532 1.00 46.79 800 GLU A N 1
ATOM 5315 C CA . GLU A 1 800 ? 155.093 179.210 211.919 1.00 46.79 800 GLU A CA 1
ATOM 5316 C C . GLU A 1 800 ? 154.698 180.661 212.164 1.00 46.79 800 GLU A C 1
ATOM 5317 O O . GLU A 1 800 ? 155.288 181.587 211.600 1.00 46.79 800 GLU A O 1
ATOM 5323 N N . ALA A 1 801 ? 153.685 180.854 213.010 1.00 48.41 801 ALA A N 1
ATOM 5324 C CA . ALA A 1 801 ? 153.135 182.190 213.219 1.00 48.41 801 ALA A CA 1
ATOM 5325 C C . ALA A 1 801 ? 154.091 183.081 214.005 1.00 48.41 801 ALA A C 1
ATOM 5326 O O . ALA A 1 801 ? 154.351 184.224 213.611 1.00 48.41 801 ALA A O 1
ATOM 5328 N N . GLU A 1 802 ? 154.620 182.579 215.121 1.00 56.44 802 GLU A N 1
ATOM 5329 C CA . GLU A 1 802 ? 155.370 183.444 216.029 1.00 56.44 802 GLU A CA 1
ATOM 5330 C C . GLU A 1 802 ? 156.649 184.039 215.435 1.00 56.44 802 GLU A C 1
ATOM 5331 O O . GLU A 1 802 ? 156.884 185.240 215.656 1.00 56.44 802 GLU A O 1
ATOM 5337 N N . PRO A 1 803 ? 157.498 183.316 214.703 1.00 52.34 803 PRO A N 1
ATOM 5338 C CA . PRO A 1 803 ? 158.757 183.917 214.260 1.00 52.34 803 PRO A CA 1
ATOM 5339 C C . PRO A 1 803 ? 158.582 184.708 212.972 1.00 52.34 803 PRO A C 1
ATOM 5340 O O . PRO A 1 803 ? 157.652 184.496 212.192 1.00 52.34 803 PRO A O 1
ATOM 5344 N N . ARG A 1 804 ? 159.506 185.642 212.764 1.00 41.89 804 ARG A N 1
ATOM 5345 C CA . ARG A 1 804 ? 159.529 186.454 211.550 1.00 41.89 804 ARG A CA 1
ATOM 5346 C C . ARG A 1 804 ? 160.489 185.795 210.568 1.00 41.89 804 ARG A C 1
ATOM 5347 O O . ARG A 1 804 ? 161.706 185.981 210.649 1.00 41.89 804 ARG A O 1
ATOM 5355 N N . GLN A 1 805 ? 159.941 185.021 209.636 1.00 34.55 805 GLN A N 1
ATOM 5356 C CA . GLN A 1 805 ? 160.742 184.275 208.676 1.00 34.55 805 GLN A CA 1
ATOM 5357 C C . GLN A 1 805 ? 161.011 185.128 207.443 1.00 34.55 805 GLN A C 1
ATOM 5358 O O . GLN A 1 805 ? 160.082 185.678 206.845 1.00 34.55 805 GLN A O 1
ATOM 5364 N N . HIS A 1 806 ? 162.283 185.232 207.068 1.00 30.80 806 HIS A N 1
ATOM 5365 C CA . HIS A 1 806 ? 162.685 185.998 205.893 1.00 30.80 806 HIS A CA 1
ATOM 5366 C C . HIS A 1 806 ? 162.406 185.167 204.648 1.00 30.80 806 HIS A C 1
ATOM 5367 O O . HIS A 1 806 ? 163.134 184.213 204.354 1.00 30.80 806 HIS A O 1
ATOM 5374 N N . LEU A 1 807 ? 161.352 185.523 203.913 1.00 25.57 807 LEU A N 1
ATOM 5375 C CA . LEU A 1 807 ? 160.984 184.757 202.726 1.00 25.57 807 LEU A CA 1
ATOM 5376 C C . LEU A 1 807 ? 161.961 185.012 201.586 1.00 25.57 807 LEU A C 1
ATOM 5377 O O . LEU A 1 807 ? 162.657 184.098 201.129 1.00 25.57 807 LEU A O 1
ATOM 5382 N N . TYR A 1 808 ? 162.030 186.254 201.117 1.00 28.77 808 TYR A N 1
ATOM 5383 C CA . TYR A 1 808 ? 162.960 186.627 200.061 1.00 28.77 808 TYR A CA 1
ATOM 5384 C C . TYR A 1 808 ? 163.118 188.139 200.070 1.00 28.77 808 TYR A C 1
ATOM 5385 O O . TYR A 1 808 ? 162.310 188.862 200.659 1.00 28.77 808 TYR A O 1
ATOM 5394 N N . SER A 1 809 ? 164.171 188.607 199.410 1.00 36.64 809 SER A N 1
ATOM 5395 C CA . SER A 1 809 ? 164.470 190.028 199.309 1.00 36.64 809 SER A CA 1
ATOM 5396 C C . SER A 1 809 ? 164.327 190.472 197.861 1.00 36.64 809 SER A C 1
ATOM 5397 O O . SER A 1 809 ? 164.838 189.812 196.950 1.00 36.64 809 SER A O 1
ATOM 5400 N N . VAL A 1 810 ? 163.632 191.587 197.654 1.00 36.02 810 VAL A N 1
ATOM 5401 C CA . VAL A 1 810 ? 163.374 192.131 196.327 1.00 36.02 810 VAL A CA 1
ATOM 5402 C C . VAL A 1 810 ? 164.193 193.404 196.161 1.00 36.02 810 VAL A C 1
ATOM 5403 O O . VAL A 1 810 ? 164.234 194.248 197.064 1.00 36.02 810 VAL A O 1
ATOM 5407 N N . PHE A 1 811 ? 164.868 193.526 195.022 1.00 36.94 811 PHE A N 1
ATOM 5408 C CA . PHE A 1 811 ? 165.710 194.677 194.717 1.00 36.94 811 PHE A CA 1
ATOM 5409 C C . PHE A 1 811 ? 165.014 195.527 193.664 1.00 36.94 811 PHE A C 1
ATOM 5410 O O . PHE A 1 811 ? 164.674 195.029 192.586 1.00 36.94 811 PHE A O 1
ATOM 5418 N N . ASP A 1 812 ? 164.811 196.804 193.973 1.00 37.11 812 ASP A N 1
ATOM 5419 C CA . ASP A 1 812 ? 164.109 197.729 193.095 1.00 37.11 812 ASP A CA 1
ATOM 5420 C C . ASP A 1 812 ? 165.091 198.741 192.522 1.00 37.11 812 ASP A C 1
ATOM 5421 O O . ASP A 1 812 ? 165.813 199.404 193.272 1.00 37.11 812 ASP A O 1
ATOM 5426 N N . ARG A 1 813 ? 165.116 198.854 191.191 1.00 38.84 813 ARG A N 1
ATOM 5427 C CA . ARG A 1 813 ? 166.007 199.815 190.550 1.00 38.84 813 ARG A CA 1
ATOM 5428 C C . ARG A 1 813 ? 165.589 201.250 190.846 1.00 38.84 813 ARG A C 1
ATOM 5429 O O . ARG A 1 813 ? 166.440 202.107 191.113 1.00 38.84 813 ARG A O 1
ATOM 5437 N N . ALA A 1 814 ? 164.284 201.532 190.797 1.00 39.69 814 ALA A N 1
ATOM 5438 C CA . ALA A 1 814 ? 163.812 202.892 191.040 1.00 39.69 814 ALA A CA 1
ATOM 5439 C C . ALA A 1 814 ? 164.142 203.347 192.455 1.00 39.69 814 ALA A C 1
ATOM 5440 O O . ALA A 1 814 ? 164.585 204.482 192.664 1.00 39.69 814 ALA A O 1
ATOM 5442 N N . THR A 1 815 ? 163.928 202.477 193.441 1.00 46.04 815 THR A N 1
ATOM 5443 C CA . THR A 1 815 ? 164.298 202.789 194.814 1.00 46.04 815 THR A CA 1
ATOM 5444 C C . THR A 1 815 ? 165.802 202.649 195.041 1.00 46.04 815 THR A C 1
ATOM 5445 O O . THR A 1 815 ? 166.345 203.296 195.944 1.00 46.04 815 THR A O 1
ATOM 5449 N N . SER A 1 816 ? 166.481 201.845 194.217 1.00 45.67 816 SER A N 1
ATOM 5450 C CA . SER A 1 816 ? 167.944 201.736 194.211 1.00 45.67 816 SER A CA 1
ATOM 5451 C C . SER A 1 816 ? 168.488 201.208 195.538 1.00 45.67 816 SER A C 1
ATOM 5452 O O . SER A 1 816 ? 169.545 201.633 196.009 1.00 45.67 816 SER A O 1
ATOM 5455 N N . ARG A 1 817 ? 167.764 200.268 196.142 1.00 48.97 817 ARG A N 1
ATOM 5456 C CA . ARG A 1 817 ? 168.237 199.576 197.334 1.00 48.97 817 ARG A CA 1
ATOM 5457 C C . ARG A 1 817 ? 167.442 198.290 197.496 1.00 48.97 817 ARG A C 1
ATOM 5458 O O . ARG A 1 817 ? 166.372 198.122 196.906 1.00 48.97 817 ARG A O 1
ATOM 5466 N N . VAL A 1 818 ? 167.974 197.388 198.313 1.00 48.22 818 VAL A N 1
ATOM 5467 C CA . VAL A 1 818 ? 167.397 196.061 198.486 1.00 48.22 818 VAL A CA 1
ATOM 5468 C C . VAL A 1 818 ? 166.311 196.119 199.551 1.00 48.22 818 VAL A C 1
ATOM 5469 O O . VAL A 1 818 ? 166.552 196.570 200.678 1.00 48.22 818 VAL A O 1
ATOM 5473 N N . MET A 1 819 ? 165.115 195.663 199.194 1.00 49.93 819 MET A N 1
ATOM 5474 C CA . MET A 1 819 ? 163.998 195.560 200.119 1.00 49.93 819 MET A CA 1
ATOM 5475 C C . MET A 1 819 ? 163.869 194.130 200.627 1.00 49.93 81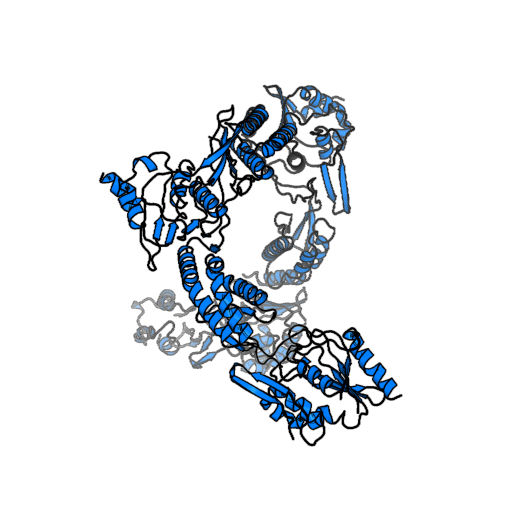9 MET A C 1
ATOM 5476 O O . MET A 1 819 ? 164.219 193.171 199.935 1.00 49.93 819 MET A O 1
ATOM 5481 N N . GLU A 1 820 ? 163.362 193.996 201.848 1.00 46.74 820 GLU A N 1
ATOM 5482 C CA . GLU A 1 820 ? 163.148 192.701 202.475 1.00 46.74 820 GLU A CA 1
ATOM 5483 C C . GLU A 1 820 ? 161.656 192.446 202.634 1.00 46.74 820 GLU A C 1
ATOM 5484 O O . GLU A 1 820 ? 160.887 193.366 202.932 1.00 46.74 820 GLU A O 1
ATOM 5490 N N . VAL A 1 821 ? 161.253 191.195 202.435 1.00 35.48 821 VAL A N 1
ATOM 5491 C CA . VAL A 1 821 ? 159.859 190.783 202.534 1.00 35.48 821 VAL A CA 1
ATOM 5492 C C . VAL A 1 821 ? 159.738 189.784 203.675 1.00 35.48 821 VAL A C 1
ATOM 5493 O O . VAL A 1 821 ? 160.475 188.792 203.718 1.00 35.48 821 VAL A O 1
ATOM 5497 N N . TRP A 1 822 ? 158.810 190.043 204.591 1.00 35.07 822 TRP A N 1
ATOM 5498 C CA . TRP A 1 822 ? 158.629 189.221 205.777 1.00 35.07 822 TRP A CA 1
ATOM 5499 C C . TRP A 1 822 ? 157.216 188.656 205.813 1.00 35.07 822 TRP A C 1
ATOM 5500 O O . TRP A 1 822 ? 156.279 189.244 205.266 1.00 35.07 822 TRP A O 1
ATOM 5511 N N . THR A 1 823 ? 157.075 187.504 206.462 1.00 34.43 823 THR A N 1
ATOM 5512 C CA . THR A 1 823 ? 155.769 186.887 206.624 1.00 34.43 823 THR A CA 1
ATOM 5513 C C . THR A 1 823 ? 154.900 187.707 207.571 1.00 34.43 823 THR A C 1
ATOM 5514 O O . THR A 1 823 ? 155.384 188.302 208.538 1.00 34.43 823 THR A O 1
ATOM 5518 N N . VAL A 1 824 ? 153.606 187.734 207.283 1.00 39.66 824 VAL A N 1
ATOM 5519 C CA . VAL A 1 824 ? 152.666 188.485 208.124 1.00 39.66 824 VAL A CA 1
ATOM 5520 C C . VAL A 1 824 ? 152.564 187.811 209.488 1.00 39.66 824 VAL A C 1
ATOM 5521 O O . VAL A 1 824 ? 152.330 186.591 209.556 1.00 39.66 824 VAL A O 1
ATOM 5525 N N . PRO A 1 825 ? 152.743 188.545 210.591 1.00 47.34 825 PRO A N 1
ATOM 5526 C CA . PRO A 1 825 ? 152.672 187.902 211.915 1.00 47.34 825 PRO A CA 1
ATOM 5527 C C . PRO A 1 825 ? 151.340 187.231 212.200 1.00 47.34 825 PRO A C 1
ATOM 5528 O O . PRO A 1 825 ? 151.314 186.170 212.837 1.00 47.34 825 PRO A O 1
ATOM 5532 N N . GLN A 1 826 ? 150.232 187.812 211.747 1.00 45.36 826 GLN A N 1
ATOM 5533 C CA . GLN A 1 826 ? 148.915 187.246 212.030 1.00 45.36 826 GLN A CA 1
ATOM 5534 C C . GLN A 1 826 ? 147.931 187.741 210.984 1.00 45.36 826 GLN A C 1
ATOM 5535 O O . GLN A 1 826 ? 147.708 188.950 210.868 1.00 45.36 826 GLN A O 1
ATOM 5541 N N . VAL A 1 827 ? 147.349 186.811 210.224 1.00 47.30 827 VAL A N 1
ATOM 5542 C CA . VAL A 1 827 ? 146.339 187.128 209.226 1.00 47.30 827 VAL A CA 1
ATOM 5543 C C . VAL A 1 827 ? 145.011 186.442 209.521 1.00 47.30 827 VAL A C 1
ATOM 5544 O O . VAL A 1 827 ? 143.945 187.042 209.340 1.00 47.30 827 VAL A O 1
ATOM 5548 N N . ALA A 1 828 ? 145.046 185.194 209.982 1.00 54.88 828 ALA A N 1
ATOM 5549 C CA . ALA A 1 828 ? 143.833 184.449 210.277 1.00 54.88 828 ALA A CA 1
ATOM 5550 C C . ALA A 1 828 ? 144.147 183.389 211.321 1.00 54.88 828 ALA A C 1
ATOM 5551 O O . ALA A 1 828 ? 145.308 183.046 211.558 1.00 54.88 828 ALA A O 1
ATOM 5553 N N . GLY A 1 829 ? 143.092 182.873 211.947 1.00 56.10 829 GLY A N 1
ATOM 5554 C CA . GLY A 1 829 ? 143.234 181.853 212.963 1.00 56.10 829 GLY A CA 1
ATOM 5555 C C . GLY A 1 829 ? 143.411 180.443 212.455 1.00 56.10 829 GLY A C 1
ATOM 5556 O O . GLY A 1 829 ? 143.592 179.524 213.258 1.00 56.10 829 GLY A O 1
ATOM 5557 N N . GLN A 1 830 ? 143.365 180.239 211.142 1.00 50.88 830 GLN A N 1
ATOM 5558 C CA . GLN A 1 830 ? 143.512 178.918 210.537 1.00 50.88 830 GLN A CA 1
ATOM 5559 C C . GLN A 1 830 ? 144.818 178.895 209.752 1.00 50.88 830 GLN A C 1
ATOM 5560 O O . GLN A 1 830 ? 144.880 179.378 208.618 1.00 50.88 830 GLN A O 1
ATOM 5566 N N . ARG A 1 831 ? 145.859 178.332 210.357 1.00 42.45 831 ARG A N 1
ATOM 5567 C CA . ARG A 1 831 ? 147.154 178.172 209.715 1.00 42.45 831 ARG A CA 1
ATOM 5568 C C . ARG A 1 831 ? 147.387 176.698 209.416 1.00 42.45 831 ARG A C 1
ATOM 5569 O O . ARG A 1 831 ? 147.032 175.829 210.219 1.00 42.45 831 ARG A O 1
ATOM 5577 N N . TYR A 1 832 ? 147.978 176.423 208.252 1.00 33.60 832 TYR A N 1
ATOM 5578 C CA . TYR A 1 832 ? 148.038 175.052 207.755 1.00 33.60 832 TYR A CA 1
ATOM 5579 C C . TYR A 1 832 ? 148.885 174.156 208.651 1.00 33.60 832 TYR A C 1
ATOM 5580 O O . TYR A 1 832 ? 148.494 173.021 208.946 1.00 33.60 832 TYR A O 1
ATOM 5589 N N . GLY A 1 833 ? 150.044 174.638 209.091 1.00 35.45 833 GLY A N 1
ATOM 5590 C CA . GLY A 1 833 ? 150.909 173.856 209.942 1.00 35.45 833 GLY A CA 1
ATOM 5591 C C . GLY A 1 833 ? 152.265 173.594 209.320 1.00 35.45 833 GLY A C 1
ATOM 5592 O O . GLY A 1 833 ? 152.388 173.348 208.116 1.00 35.45 833 GLY A O 1
ATOM 5593 N N . PRO A 1 834 ? 153.319 173.643 210.139 1.00 37.31 834 PRO A N 1
ATOM 5594 C CA . PRO A 1 834 ? 154.671 173.472 209.583 1.00 37.31 834 PRO A CA 1
ATOM 5595 C C . PRO A 1 834 ? 154.998 172.041 209.194 1.00 37.31 834 PRO A C 1
ATOM 5596 O O . PRO A 1 834 ? 155.596 171.819 208.135 1.00 37.31 834 PRO A O 1
ATOM 5600 N N . GLN A 1 835 ? 154.625 171.059 210.019 1.00 39.29 835 GLN A N 1
ATOM 5601 C CA . GLN A 1 835 ? 155.082 169.692 209.785 1.00 39.29 835 GLN A CA 1
ATOM 5602 C C . GLN A 1 835 ? 154.355 169.031 208.620 1.00 39.29 835 GLN A C 1
ATOM 5603 O O . GLN A 1 835 ? 154.905 168.122 207.989 1.00 39.29 835 GLN A O 1
ATOM 5609 N N . LYS A 1 836 ? 153.131 169.460 208.322 1.00 32.63 836 LYS A N 1
ATOM 5610 C CA . LYS A 1 836 ? 152.361 168.833 207.257 1.00 32.63 836 LYS A CA 1
ATOM 5611 C C . LYS A 1 836 ? 152.987 169.130 205.899 1.00 32.63 836 LYS A C 1
ATOM 5612 O O . LYS A 1 836 ? 153.472 170.236 205.648 1.00 32.63 836 LYS A O 1
ATOM 5618 N N . ASP A 1 837 ? 152.968 168.132 205.019 1.00 29.06 837 ASP A N 1
ATOM 5619 C CA . ASP A 1 837 ? 153.648 168.234 203.736 1.00 29.06 837 ASP A CA 1
ATOM 5620 C C . ASP A 1 837 ? 152.893 169.176 202.799 1.00 29.06 837 ASP A C 1
ATOM 5621 O O . ASP A 1 837 ? 151.835 169.719 203.128 1.00 29.06 837 ASP A O 1
ATOM 5626 N N . LEU A 1 838 ? 153.457 169.365 201.608 1.00 23.79 838 LEU A N 1
ATOM 5627 C CA . LEU A 1 838 ? 152.883 170.253 200.608 1.00 23.79 838 LEU A CA 1
ATOM 5628 C C . LEU A 1 838 ? 153.493 169.907 199.257 1.00 23.79 838 LEU A C 1
ATO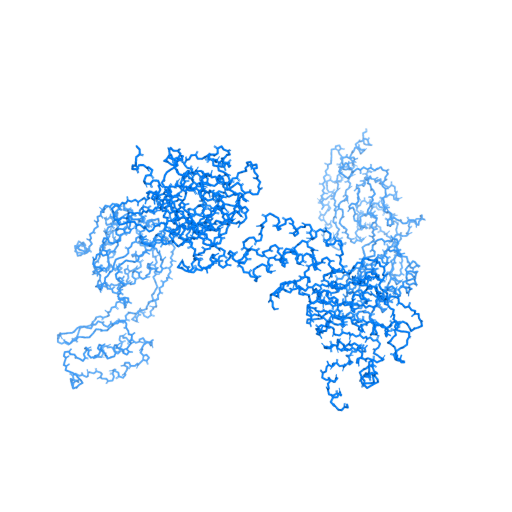M 5629 O O . LEU A 1 838 ? 154.648 169.482 199.178 1.00 23.79 838 LEU A O 1
ATOM 5634 N N . TYR A 1 839 ? 152.707 170.090 198.199 1.00 23.95 839 TYR A N 1
ATOM 5635 C CA . TYR A 1 839 ? 153.163 169.816 196.844 1.00 23.95 839 TYR A CA 1
ATOM 5636 C C . TYR A 1 839 ? 152.680 170.915 195.910 1.00 23.95 839 TYR A C 1
ATOM 5637 O O . TYR A 1 839 ? 151.556 171.403 196.044 1.00 23.95 839 TYR A O 1
ATOM 5646 N N . ILE A 1 840 ? 153.535 171.296 194.965 1.00 20.68 840 ILE A N 1
ATOM 5647 C CA . ILE A 1 840 ? 153.237 172.347 193.999 1.00 20.68 840 ILE A CA 1
ATOM 5648 C C . ILE A 1 840 ? 153.445 171.785 192.601 1.00 20.68 840 ILE A C 1
ATOM 5649 O O . ILE A 1 840 ? 154.466 171.143 192.332 1.00 20.68 840 ILE A O 1
ATOM 5654 N N . LEU A 1 841 ? 152.482 172.024 191.718 1.00 25.74 841 LEU A N 1
ATOM 5655 C CA . LEU A 1 841 ? 152.518 171.533 190.347 1.00 25.74 841 LEU A CA 1
ATOM 5656 C C . LEU A 1 841 ? 152.651 172.724 189.408 1.00 25.74 841 LEU A C 1
ATOM 5657 O O . LEU A 1 841 ? 151.813 173.631 189.432 1.00 25.74 841 LEU A O 1
ATOM 5662 N N . VAL A 1 842 ? 153.694 172.721 188.580 1.00 26.20 842 VAL A N 1
ATOM 5663 C CA . VAL A 1 842 ? 153.969 173.820 187.661 1.00 26.20 842 VAL A CA 1
ATOM 5664 C C . VAL A 1 842 ? 154.095 173.268 186.248 1.00 26.20 842 VAL A C 1
ATOM 5665 O O . VAL A 1 842 ? 154.627 172.172 186.042 1.00 26.20 842 VAL A O 1
ATOM 5669 N N . SER A 1 843 ? 153.595 174.030 185.279 1.00 36.62 843 SER A N 1
ATOM 5670 C CA . SER A 1 843 ? 153.601 173.647 183.875 1.00 36.62 843 SER A CA 1
ATOM 5671 C C . SER A 1 843 ? 154.243 174.757 183.051 1.00 36.62 843 SER A C 1
ATOM 5672 O O . SER A 1 843 ? 154.651 175.796 183.577 1.00 36.62 843 SER A O 1
ATOM 5675 N N . HIS A 1 844 ? 154.327 174.530 181.738 1.00 38.92 844 HIS A N 1
ATOM 5676 C CA . HIS A 1 844 ? 154.950 175.499 180.844 1.00 38.92 844 HIS A CA 1
ATOM 5677 C C . HIS A 1 844 ? 154.131 176.775 180.698 1.00 38.92 844 HIS A C 1
ATOM 5678 O O . HIS A 1 844 ? 154.691 177.816 180.340 1.00 38.92 844 HIS A O 1
ATOM 5685 N N . THR A 1 845 ? 152.828 176.721 180.963 1.00 39.54 845 THR A N 1
ATOM 5686 C CA . THR A 1 845 ? 151.957 177.883 180.852 1.00 39.54 845 THR A CA 1
ATOM 5687 C C . THR A 1 845 ? 151.741 178.580 182.188 1.00 39.54 845 THR A C 1
ATOM 5688 O O . THR A 1 845 ? 150.863 179.442 182.292 1.00 39.54 845 THR A O 1
ATOM 5692 N N . SER A 1 846 ? 152.515 178.222 183.209 1.00 36.20 846 SER A N 1
ATOM 5693 C CA . SER A 1 846 ? 152.370 178.839 184.519 1.00 36.20 846 SER A CA 1
ATOM 5694 C C . SER A 1 846 ? 152.731 180.318 184.464 1.00 36.20 846 SER A C 1
ATOM 5695 O O . SER A 1 846 ? 153.606 180.742 183.704 1.00 36.20 846 SER A O 1
ATOM 5698 N N . GLY A 1 847 ? 152.047 181.107 185.287 1.00 35.59 847 GLY A N 1
ATOM 5699 C CA . GLY A 1 847 ? 152.239 182.540 185.314 1.00 35.59 847 GLY A CA 1
ATOM 5700 C C . GLY A 1 847 ? 153.416 182.958 186.176 1.00 35.59 847 GLY A C 1
ATOM 5701 O O . GLY A 1 847 ? 154.192 182.143 186.678 1.00 35.59 847 GLY A O 1
ATOM 5702 N N . SER A 1 848 ? 153.541 184.276 186.344 1.00 35.52 848 SER A N 1
ATOM 5703 C CA . SER A 1 848 ? 154.661 184.823 187.103 1.00 35.52 848 SER A CA 1
ATOM 5704 C C . SER A 1 848 ? 154.482 184.607 188.601 1.00 35.52 848 SER A C 1
ATOM 5705 O O . SER A 1 848 ? 155.455 184.329 189.311 1.00 35.52 848 SER A O 1
ATOM 5708 N N . ALA A 1 849 ? 153.252 184.743 189.103 1.00 30.25 849 ALA A N 1
ATOM 5709 C CA . ALA A 1 849 ? 153.016 184.585 190.535 1.00 30.25 849 ALA A CA 1
ATOM 5710 C C . ALA A 1 849 ? 153.347 183.173 190.998 1.00 30.25 849 ALA A C 1
ATOM 5711 O O . ALA A 1 849 ? 153.960 182.983 192.057 1.00 30.25 849 ALA A O 1
ATOM 5713 N N . ALA A 1 850 ? 152.949 182.168 190.216 1.00 27.13 850 ALA A N 1
ATOM 5714 C CA . ALA A 1 850 ? 153.278 180.793 190.565 1.00 27.13 850 ALA A CA 1
ATOM 5715 C C . ALA A 1 850 ? 154.781 180.560 190.553 1.00 27.13 850 ALA A C 1
ATOM 5716 O O . ALA A 1 850 ? 155.288 179.768 191.351 1.00 27.13 850 ALA A O 1
ATOM 5718 N N . GLU A 1 851 ? 155.508 181.238 189.663 1.00 29.47 851 GLU A N 1
ATOM 5719 C CA . GLU A 1 851 ? 156.963 181.131 189.660 1.00 29.47 851 GLU A CA 1
ATOM 5720 C C . GLU A 1 851 ? 157.551 181.631 190.973 1.00 29.47 851 GLU A C 1
ATOM 5721 O O . GLU A 1 851 ? 158.433 180.991 191.558 1.00 29.47 851 GLU A O 1
ATOM 5727 N N . ALA A 1 852 ? 157.072 182.782 191.452 1.00 26.70 852 ALA A N 1
ATOM 5728 C CA . ALA A 1 852 ? 157.564 183.316 192.717 1.00 26.70 852 ALA A CA 1
ATOM 5729 C C . ALA A 1 852 ? 157.207 182.398 193.877 1.00 26.70 852 ALA A C 1
ATOM 5730 O O . ALA A 1 852 ? 158.028 182.171 194.775 1.00 26.70 852 ALA A O 1
ATOM 5732 N N . PHE A 1 853 ? 155.984 181.861 193.876 1.00 27.53 853 PHE A N 1
ATOM 5733 C CA . PHE A 1 853 ? 155.582 180.934 194.930 1.00 27.53 853 PHE A CA 1
ATOM 5734 C C . PHE A 1 853 ? 156.465 179.692 194.933 1.00 27.53 853 PHE A C 1
ATOM 5735 O O . PHE A 1 853 ? 156.917 179.235 195.991 1.00 27.53 853 PHE A O 1
ATOM 5743 N N . ALA A 1 854 ? 156.731 179.136 193.750 1.00 21.77 854 ALA A N 1
ATOM 5744 C CA . ALA A 1 854 ? 157.565 177.945 193.662 1.00 21.77 854 ALA A CA 1
ATOM 5745 C C . ALA A 1 854 ? 158.990 178.232 194.113 1.00 21.77 854 ALA A C 1
ATOM 5746 O O . ALA A 1 854 ? 159.590 177.426 194.830 1.00 21.77 854 ALA A O 1
ATOM 5748 N N . HIS A 1 855 ? 159.550 179.376 193.709 1.00 23.44 855 HIS A N 1
ATOM 5749 C CA . HIS A 1 855 ? 160.899 179.719 194.150 1.00 23.44 855 HIS A CA 1
ATOM 5750 C C . HIS A 1 855 ? 160.965 179.887 195.662 1.00 23.44 855 HIS A C 1
ATOM 5751 O O . HIS A 1 855 ? 161.893 179.385 196.308 1.00 23.44 855 HIS A O 1
ATOM 5758 N N . THR A 1 856 ? 159.990 180.585 196.249 1.00 22.88 856 THR A N 1
ATOM 5759 C CA . THR A 1 856 ? 160.040 180.845 197.682 1.00 22.88 856 THR A CA 1
ATOM 5760 C C . THR A 1 856 ? 159.693 179.621 198.519 1.00 22.88 856 THR A C 1
ATOM 5761 O O . THR A 1 856 ? 160.033 179.587 199.706 1.00 22.88 856 THR A O 1
ATOM 5765 N N . MET A 1 857 ? 159.026 178.619 197.939 1.00 22.30 857 MET A N 1
ATOM 5766 C CA . MET A 1 857 ? 158.856 177.354 198.647 1.00 22.30 857 MET A CA 1
ATOM 5767 C C . MET A 1 857 ? 160.045 176.421 198.455 1.00 22.30 857 MET A C 1
ATOM 5768 O O . MET A 1 857 ? 160.352 175.627 199.351 1.00 22.30 857 MET A O 1
ATOM 5773 N N . GLN A 1 858 ? 160.721 176.494 197.307 1.00 24.08 858 GLN A N 1
ATOM 5774 C CA . GLN A 1 858 ? 161.873 175.631 197.075 1.00 24.08 858 GLN A CA 1
ATOM 5775 C C . GLN A 1 858 ? 163.087 176.103 197.865 1.00 24.08 858 GLN A C 1
ATOM 5776 O O . GLN A 1 858 ? 163.835 175.283 198.411 1.00 24.08 858 GLN A O 1
ATOM 5782 N N . ASP A 1 859 ? 163.302 177.419 197.932 1.00 28.77 859 ASP A N 1
ATOM 5783 C CA . ASP A 1 859 ? 164.470 177.944 198.632 1.00 28.77 859 ASP A CA 1
ATOM 5784 C C . ASP A 1 859 ? 164.423 177.614 200.119 1.00 28.77 859 ASP A C 1
ATOM 5785 O O . ASP A 1 859 ? 165.439 177.230 200.709 1.00 28.77 859 ASP A O 1
ATOM 5790 N N . LEU A 1 860 ? 163.255 177.755 200.739 1.00 22.79 860 LEU A N 1
ATOM 5791 C CA . LEU A 1 860 ? 163.102 177.469 202.159 1.00 22.79 860 LEU A CA 1
ATOM 5792 C C . LEU A 1 860 ? 162.914 175.987 202.447 1.00 22.79 860 LEU A C 1
ATOM 5793 O O . LEU A 1 860 ? 162.817 175.611 203.620 1.00 22.79 860 LEU A O 1
ATOM 5798 N N . GLN A 1 861 ? 162.857 175.148 201.411 1.00 24.48 861 GLN A N 1
ATOM 5799 C CA . GLN A 1 861 ? 162.690 173.701 201.551 1.00 24.48 861 GLN A CA 1
ATOM 5800 C C . GLN A 1 861 ? 161.408 173.371 202.317 1.00 24.48 861 GLN A C 1
ATOM 5801 O O . GLN A 1 861 ? 161.423 172.775 203.396 1.00 24.48 861 GLN A O 1
ATOM 5807 N N . ARG A 1 862 ? 160.284 173.780 201.729 1.00 21.63 862 ARG A N 1
ATOM 5808 C CA . ARG A 1 862 ? 158.968 173.514 202.288 1.00 21.63 862 ARG A CA 1
ATOM 5809 C C . ARG A 1 862 ? 158.093 172.641 201.403 1.00 21.63 862 ARG A C 1
ATOM 5810 O O . ARG A 1 862 ? 157.180 171.990 201.921 1.00 21.63 862 ARG A O 1
ATOM 5818 N N . ALA A 1 863 ? 158.350 172.591 200.098 1.00 18.86 863 ALA A N 1
ATOM 5819 C CA . ALA A 1 863 ? 157.502 171.833 199.189 1.00 18.86 863 ALA A CA 1
ATOM 5820 C C . ALA A 1 863 ? 158.317 170.882 198.326 1.00 18.86 863 ALA A C 1
ATOM 5821 O O . ALA A 1 863 ? 159.521 170.710 198.540 1.00 18.86 863 ALA A O 1
ATOM 5823 N N . THR A 1 864 ? 157.663 170.260 197.348 1.00 16.91 864 THR A N 1
ATOM 5824 C CA . THR A 1 864 ? 158.322 169.363 196.399 1.00 16.91 864 THR A CA 1
ATOM 5825 C C . THR A 1 864 ? 157.709 169.639 195.031 1.00 16.91 864 THR A C 1
ATOM 5826 O O . THR A 1 864 ? 156.672 169.068 194.682 1.00 16.91 864 THR A O 1
ATOM 5830 N N . ILE A 1 865 ? 158.353 170.515 194.262 1.00 20.28 865 ILE A N 1
ATOM 5831 C CA . ILE A 1 865 ? 157.807 170.939 192.980 1.00 20.28 865 ILE A CA 1
ATOM 5832 C C . ILE A 1 865 ? 157.849 169.779 191.996 1.00 20.28 865 ILE A C 1
ATOM 5833 O O . ILE A 1 865 ? 158.900 169.162 191.779 1.00 20.28 865 ILE A O 1
ATOM 5838 N N . ILE A 1 866 ? 156.701 169.478 191.394 1.00 28.62 866 ILE A N 1
ATOM 5839 C CA . ILE A 1 866 ? 156.563 168.400 190.422 1.00 28.62 866 ILE A CA 1
ATOM 5840 C C . ILE A 1 866 ? 155.979 168.983 189.144 1.00 28.62 866 ILE A C 1
ATOM 5841 O O . ILE A 1 866 ? 154.934 169.642 189.179 1.00 28.62 866 ILE A O 1
ATOM 5846 N N . GLY A 1 867 ? 156.645 168.742 188.028 1.00 34.05 867 GLY A N 1
ATOM 5847 C CA . GLY A 1 867 ? 156.162 169.206 186.746 1.00 34.05 867 GLY A CA 1
ATOM 5848 C C . GLY A 1 867 ? 157.316 169.436 185.793 1.00 34.05 867 GLY A C 1
ATOM 5849 O O . GLY A 1 867 ? 158.401 168.893 185.970 1.00 34.05 867 GLY A O 1
ATOM 5850 N N . GLU A 1 868 ? 157.053 170.252 184.780 1.00 42.20 868 GLU A N 1
ATOM 5851 C CA . GLU A 1 868 ? 158.048 170.593 183.781 1.00 42.20 868 GLU A CA 1
ATOM 5852 C C . GLU A 1 868 ? 158.543 172.021 183.988 1.00 42.20 868 GLU A C 1
ATOM 5853 O O . GLU A 1 868 ? 157.829 172.853 184.557 1.00 42.20 868 GLU A O 1
ATOM 5859 N N . PRO A 1 869 ? 159.767 172.331 183.560 1.00 39.41 869 PRO A N 1
ATOM 5860 C CA . PRO A 1 869 ? 160.286 173.692 183.744 1.00 39.41 869 PRO A CA 1
ATOM 5861 C C . PRO A 1 869 ? 159.432 174.723 183.022 1.00 39.41 869 PRO A C 1
ATOM 5862 O O . PRO A 1 869 ? 158.911 174.476 181.932 1.00 39.41 869 PRO A O 1
ATOM 5866 N N . THR A 1 870 ? 159.293 175.888 183.646 1.00 38.70 870 THR A N 1
ATOM 5867 C CA . THR A 1 870 ? 158.532 177.002 183.099 1.00 38.70 870 THR A CA 1
ATOM 5868 C C . THR A 1 870 ? 159.482 178.142 182.761 1.00 38.70 870 THR A C 1
ATOM 5869 O O . THR A 1 870 ? 160.382 178.461 183.543 1.00 38.70 870 THR A O 1
ATOM 5873 N N . ALA A 1 871 ? 159.283 178.752 181.597 1.00 42.46 871 ALA A N 1
ATOM 5874 C CA . ALA A 1 871 ? 160.182 179.779 181.089 1.00 42.46 871 ALA A CA 1
ATOM 5875 C C . ALA A 1 871 ? 159.585 181.162 181.314 1.00 42.46 871 ALA A C 1
ATOM 5876 O O . ALA A 1 871 ? 158.415 181.399 180.997 1.00 42.46 871 ALA A O 1
ATOM 5878 N N . GLY A 1 872 ? 160.393 182.069 181.860 1.00 40.97 872 GLY A N 1
ATOM 5879 C CA . GLY A 1 872 ? 159.989 183.453 182.016 1.00 40.97 872 GLY A CA 1
ATOM 5880 C C . GLY A 1 872 ? 159.573 183.829 183.423 1.00 40.97 872 GLY A C 1
ATOM 5881 O O . GLY A 1 872 ? 158.468 183.493 183.858 1.00 40.97 872 GLY A O 1
ATOM 5882 N N . GLY A 1 873 ? 160.448 184.525 184.145 1.00 38.72 873 GLY A N 1
ATOM 5883 C CA . GLY A 1 873 ? 160.105 184.990 185.474 1.00 38.72 873 GLY A CA 1
ATOM 5884 C C . GLY A 1 873 ? 159.225 186.223 185.449 1.00 38.72 873 GLY A C 1
ATOM 5885 O O . GLY A 1 873 ? 158.056 186.157 185.840 1.00 38.72 873 GLY A O 1
ATOM 5886 N N . ALA A 1 874 ? 159.771 187.340 184.969 1.00 31.98 874 ALA A N 1
ATOM 5887 C CA . ALA A 1 874 ? 159.033 188.590 184.781 1.00 31.98 874 ALA A CA 1
ATOM 5888 C C . ALA A 1 874 ? 158.235 188.960 186.036 1.00 31.98 874 ALA A C 1
ATOM 5889 O O . ALA A 1 874 ? 157.004 188.981 186.046 1.00 31.98 874 ALA A O 1
ATOM 5891 N N . LEU A 1 875 ? 158.982 189.239 187.107 1.00 26.69 875 LEU A N 1
ATOM 5892 C CA . LEU A 1 875 ? 158.349 189.515 188.394 1.00 26.69 875 LEU A CA 1
ATOM 5893 C C . LEU A 1 875 ? 157.445 190.739 188.317 1.00 26.69 875 LEU A C 1
ATOM 5894 O O . LEU A 1 875 ? 156.318 190.720 188.825 1.00 26.69 875 LEU A O 1
ATOM 5899 N N . SER A 1 876 ? 157.919 191.811 187.687 1.00 30.40 876 SER A N 1
ATOM 5900 C CA . SER A 1 876 ? 157.111 193.019 187.528 1.00 30.40 876 SER A CA 1
ATOM 5901 C C . SER A 1 876 ? 157.667 193.790 186.340 1.00 30.40 876 SER A C 1
ATOM 5902 O O . SER A 1 876 ? 158.781 194.317 186.414 1.00 30.40 876 SER A O 1
ATOM 5905 N N . VAL A 1 877 ? 156.897 193.860 185.259 1.00 24.93 877 VAL A N 1
ATOM 5906 C CA . VAL A 1 877 ? 157.340 194.473 184.014 1.00 24.93 877 VAL A CA 1
ATOM 5907 C C . VAL A 1 877 ? 156.522 195.732 183.764 1.00 24.93 877 VAL A C 1
ATOM 5908 O O . VAL A 1 877 ? 155.312 195.763 184.012 1.00 24.93 877 VAL A O 1
ATOM 5912 N N . GLY A 1 878 ? 157.198 196.781 183.305 1.00 24.75 878 GLY A N 1
ATOM 5913 C CA . GLY A 1 878 ? 156.539 198.027 182.972 1.00 24.75 878 GLY A CA 1
ATOM 5914 C C . GLY A 1 878 ? 156.979 198.559 181.626 1.00 24.75 878 GLY A C 1
ATOM 5915 O O . GLY A 1 878 ? 158.169 198.806 181.410 1.00 24.75 878 GLY A O 1
ATOM 5916 N N . ILE A 1 879 ? 156.033 198.737 180.711 1.00 22.16 879 ILE A N 1
ATOM 5917 C CA . ILE A 1 879 ? 156.352 199.198 179.365 1.00 22.16 879 ILE A CA 1
ATOM 5918 C C . ILE A 1 879 ? 156.640 200.693 179.402 1.00 22.16 879 ILE A C 1
ATOM 5919 O O . ILE A 1 879 ? 155.867 201.477 179.965 1.00 22.16 879 ILE A O 1
ATOM 5924 N N . TYR A 1 880 ? 157.764 201.089 178.813 1.00 26.09 880 TYR A N 1
ATOM 5925 C CA . TYR A 1 880 ? 158.168 202.484 178.733 1.00 26.09 880 TYR A CA 1
ATOM 5926 C C . TYR A 1 880 ? 158.319 202.882 177.273 1.00 26.09 880 TYR A C 1
ATOM 5927 O O . TYR A 1 880 ? 158.705 202.063 176.433 1.00 26.09 880 TYR A O 1
ATOM 5936 N N . GLN A 1 881 ? 158.015 204.141 176.976 1.00 31.10 881 GLN A N 1
ATOM 5937 C CA . GLN A 1 881 ? 158.077 204.660 175.617 1.00 31.10 881 GLN A CA 1
ATOM 5938 C C . GLN A 1 881 ? 159.342 205.486 175.436 1.00 31.10 881 GLN A C 1
ATOM 5939 O O . GLN A 1 881 ? 159.664 206.332 176.277 1.00 31.10 881 GLN A O 1
ATOM 5945 N N . VAL A 1 882 ? 160.054 205.238 174.338 1.00 34.61 882 VAL A N 1
ATOM 5946 C CA . VAL A 1 882 ? 161.208 206.045 173.961 1.00 34.61 882 VAL A CA 1
ATOM 5947 C C . VAL A 1 882 ? 160.709 207.410 173.507 1.00 34.61 882 VAL A C 1
ATOM 5948 O O . VAL A 1 882 ? 159.501 207.613 173.340 1.00 34.61 882 VAL A O 1
ATOM 5952 N N . GLY A 1 883 ? 161.632 208.356 173.318 1.00 37.51 883 GLY A N 1
ATOM 5953 C CA . GLY A 1 883 ? 161.234 209.701 172.930 1.00 37.51 883 GLY A CA 1
ATOM 5954 C C . GLY A 1 883 ? 160.387 209.731 171.672 1.00 37.51 883 GLY A C 1
ATOM 5955 O O . GLY A 1 883 ? 159.517 210.592 171.518 1.00 37.51 883 GLY A O 1
ATOM 5956 N N . SER A 1 884 ? 160.627 208.796 170.758 1.00 37.47 884 SER A N 1
ATOM 5957 C CA . SER A 1 884 ? 159.798 208.673 169.568 1.00 37.47 884 SER A CA 1
ATOM 5958 C C . SER A 1 884 ? 158.563 207.834 169.870 1.00 37.47 884 SER A C 1
ATOM 5959 O O . SER A 1 884 ? 158.623 206.861 170.627 1.00 37.47 884 SER A O 1
ATOM 5962 N N . SER A 1 885 ? 157.438 208.223 169.273 1.00 36.23 885 SER A N 1
ATOM 5963 C CA . SER A 1 885 ? 156.167 207.565 169.570 1.00 36.23 885 SER A CA 1
ATOM 5964 C C . SER A 1 885 ? 156.125 206.088 169.186 1.00 36.23 885 SER A C 1
ATOM 5965 O O . SER A 1 885 ? 155.734 205.269 170.035 1.00 36.23 885 SER A O 1
ATOM 5968 N N . PRO A 1 886 ? 156.491 205.675 167.966 1.00 32.44 886 PRO A N 1
ATOM 5969 C CA . PRO A 1 886 ? 156.146 204.309 167.529 1.00 32.44 886 PRO A CA 1
ATOM 5970 C C . PRO A 1 886 ? 156.811 203.191 168.318 1.00 32.44 886 PRO A C 1
ATOM 5971 O O . PRO A 1 886 ? 156.316 202.058 168.275 1.00 32.44 886 PRO A O 1
ATOM 5975 N N . LEU A 1 887 ? 157.902 203.451 169.031 1.00 27.47 887 LEU A N 1
ATOM 5976 C CA . LEU A 1 887 ? 158.665 202.393 169.681 1.00 27.47 887 LEU A CA 1
ATOM 5977 C C . LEU A 1 887 ? 158.398 202.379 171.181 1.00 27.47 887 LEU A C 1
ATOM 5978 O O . LEU A 1 887 ? 158.442 203.426 171.836 1.00 27.47 887 LEU A O 1
ATOM 5983 N N . TYR A 1 888 ? 158.124 201.190 171.716 1.00 25.29 888 TYR A N 1
ATOM 5984 C CA . TYR A 1 888 ? 157.925 200.977 173.143 1.00 25.29 888 TYR A CA 1
ATOM 5985 C C . TYR A 1 888 ? 158.838 199.854 173.609 1.00 25.29 888 TYR A C 1
ATOM 5986 O O . TYR A 1 888 ? 159.061 198.883 172.880 1.00 25.29 888 TYR A O 1
ATOM 5995 N N . ALA A 1 889 ? 159.360 199.985 174.825 1.00 23.78 889 ALA A N 1
ATOM 5996 C CA . ALA A 1 889 ? 160.290 199.018 175.390 1.00 23.78 889 ALA A CA 1
ATOM 5997 C C . ALA A 1 889 ? 159.666 198.362 176.612 1.00 23.78 889 ALA A C 1
ATOM 5998 O O . ALA A 1 889 ? 159.149 199.052 177.496 1.00 23.78 889 ALA A O 1
ATOM 6000 N N . SER A 1 890 ? 159.718 197.034 176.659 1.00 25.98 890 SER A N 1
ATOM 6001 C CA . SER A 1 890 ? 159.200 196.252 177.776 1.00 25.98 890 SER A CA 1
ATOM 6002 C C . SER A 1 890 ? 160.381 195.599 178.481 1.00 25.98 890 SER A C 1
ATOM 6003 O O . SER A 1 890 ? 161.038 194.719 177.916 1.00 25.98 890 SER A O 1
ATOM 6006 N N . MET A 1 891 ? 160.646 196.024 179.711 1.00 26.28 891 MET A N 1
ATOM 6007 C CA . MET A 1 891 ? 161.805 195.560 180.452 1.00 26.28 891 MET A CA 1
ATOM 6008 C C . MET A 1 891 ? 161.447 195.306 181.908 1.00 26.28 891 MET A C 1
ATOM 6009 O O . MET A 1 891 ? 160.593 195.996 182.474 1.00 26.28 891 MET A O 1
ATOM 6014 N N . PRO A 1 892 ? 162.082 194.316 182.539 1.00 24.26 892 PRO A N 1
ATOM 6015 C CA . PRO A 1 892 ? 161.766 193.979 183.934 1.00 24.26 892 PRO A CA 1
ATOM 6016 C C . PRO A 1 892 ? 162.372 194.989 184.894 1.00 24.26 892 PRO A C 1
ATOM 6017 O O . PRO A 1 892 ? 163.590 195.026 185.097 1.00 24.26 892 PRO A O 1
ATOM 6021 N N . THR A 1 893 ? 161.516 195.809 185.501 1.00 25.47 893 THR A N 1
ATOM 6022 C CA . THR A 1 893 ? 161.941 196.829 186.447 1.00 25.47 893 THR A CA 1
ATOM 6023 C C . THR A 1 893 ? 162.022 196.311 187.877 1.00 25.47 893 THR A C 1
ATOM 6024 O O . THR A 1 893 ? 161.979 197.109 188.820 1.00 25.47 893 THR A O 1
ATOM 6028 N N . GLN A 1 894 ? 162.147 194.999 188.060 1.00 29.63 894 GLN A N 1
ATOM 6029 C CA . GLN A 1 894 ? 162.160 194.414 189.392 1.00 29.63 894 GLN A CA 1
ATOM 6030 C C . GLN A 1 894 ? 163.004 193.149 189.372 1.00 29.63 894 GLN A C 1
ATOM 6031 O O . GLN A 1 894 ? 163.176 192.517 188.326 1.00 29.63 894 GLN A O 1
ATOM 6037 N N . MET A 1 895 ? 163.532 192.786 190.538 1.00 32.81 895 MET A N 1
ATOM 6038 C CA . MET A 1 895 ? 164.311 191.564 190.678 1.00 32.81 895 MET A CA 1
ATOM 6039 C C . MET A 1 895 ? 164.275 191.127 192.134 1.00 32.81 895 MET A C 1
ATOM 6040 O O . MET A 1 895 ? 164.200 191.959 193.041 1.00 32.81 895 MET A O 1
ATOM 6045 N N . ALA A 1 896 ? 164.337 189.816 192.345 1.00 33.24 896 ALA A N 1
ATOM 6046 C CA . ALA A 1 896 ? 164.255 189.228 193.673 1.00 33.24 896 ALA A CA 1
ATOM 6047 C C . ALA A 1 896 ? 165.524 188.449 193.981 1.00 33.24 896 ALA A C 1
ATOM 6048 O O . ALA A 1 896 ? 166.062 187.751 193.117 1.00 33.24 896 ALA A O 1
ATOM 6050 N N . LEU A 1 897 ? 165.996 188.570 195.218 1.00 35.75 897 LEU A N 1
ATOM 6051 C CA . LEU A 1 897 ? 167.176 187.861 195.688 1.00 35.75 897 LEU A CA 1
ATOM 6052 C C . LEU A 1 897 ? 166.768 186.838 196.739 1.00 35.75 897 LEU A C 1
ATOM 6053 O O . LEU A 1 897 ? 165.894 187.104 197.571 1.00 35.75 897 LEU A O 1
ATOM 6058 N N . SER A 1 898 ? 167.405 185.672 196.699 1.00 41.71 898 SER A N 1
ATOM 6059 C CA . SER A 1 898 ? 167.035 184.577 197.581 1.00 41.71 898 SER A CA 1
ATOM 6060 C C . SER A 1 898 ? 167.398 184.894 199.030 1.00 41.71 898 SER A C 1
ATOM 6061 O O . SER A 1 898 ? 168.244 185.744 199.321 1.00 41.71 898 SER A O 1
ATOM 6064 N N . ALA A 1 899 ? 166.724 184.200 199.949 1.00 40.85 899 ALA A N 1
ATOM 6065 C CA . ALA A 1 899 ? 166.998 184.397 201.369 1.00 40.85 899 ALA A CA 1
ATOM 6066 C C . ALA A 1 899 ? 168.311 183.742 201.780 1.00 40.85 899 ALA A C 1
ATOM 6067 O O . ALA A 1 899 ? 169.090 184.327 202.541 1.00 40.85 899 ALA A O 1
ATOM 6069 N N . SER A 1 900 ? 168.569 182.525 201.293 1.00 41.49 900 SER A N 1
ATOM 6070 C CA . SER A 1 900 ? 169.778 181.808 201.686 1.00 41.49 900 SER A CA 1
ATOM 6071 C C . SER A 1 900 ? 171.034 182.514 201.189 1.00 41.49 900 SER A C 1
ATOM 6072 O O . SER A 1 900 ? 172.009 182.657 201.935 1.00 41.49 900 SER A O 1
ATOM 6075 N N . THR A 1 901 ? 171.031 182.961 199.935 1.00 42.22 901 THR A N 1
ATOM 6076 C CA . THR A 1 901 ? 172.182 183.630 199.350 1.00 42.22 901 THR A CA 1
ATOM 6077 C C . THR A 1 901 ? 171.710 184.834 198.548 1.00 42.22 901 THR A C 1
ATOM 6078 O O . THR A 1 901 ? 170.563 184.899 198.101 1.00 42.22 901 THR A O 1
ATOM 6082 N N . GLY A 1 902 ? 172.617 185.788 198.364 1.00 42.45 902 GLY A N 1
ATOM 6083 C CA . GLY A 1 902 ? 172.302 187.027 197.686 1.00 42.45 902 GLY A CA 1
ATOM 6084 C C . GLY A 1 902 ? 172.176 186.943 196.184 1.00 42.45 902 GLY A C 1
ATOM 6085 O O . GLY A 1 902 ? 171.897 187.960 195.543 1.00 42.45 902 GLY A O 1
ATOM 6086 N N . GLU A 1 903 ? 172.378 185.766 195.598 1.00 38.82 903 GLU A N 1
ATOM 6087 C CA . GLU A 1 903 ? 172.256 185.618 194.156 1.00 38.82 903 GLU A CA 1
ATOM 6088 C C . GLU A 1 903 ? 170.813 185.829 193.712 1.00 38.82 903 GLU A C 1
ATOM 6089 O O . GLU A 1 903 ? 169.863 185.562 194.452 1.00 38.82 903 GLU A O 1
ATOM 6095 N N . ALA A 1 904 ? 170.657 186.317 192.485 1.00 30.74 904 ALA A N 1
ATOM 6096 C CA . ALA A 1 904 ? 169.334 186.484 191.913 1.00 30.74 904 ALA A CA 1
ATOM 6097 C C . ALA A 1 904 ? 168.729 185.122 191.580 1.00 30.74 904 ALA A C 1
ATOM 6098 O O . ALA A 1 904 ? 169.390 184.082 191.643 1.00 30.74 904 ALA A O 1
ATOM 6100 N N . TRP A 1 905 ? 167.449 185.136 191.222 1.00 26.50 905 TRP A N 1
ATOM 6101 C CA . TRP A 1 905 ? 166.764 183.903 190.874 1.00 26.50 905 TRP A CA 1
ATOM 6102 C C . TRP A 1 905 ? 167.286 183.374 189.539 1.00 26.50 905 TRP A C 1
ATOM 6103 O O . TRP A 1 905 ? 168.099 184.007 188.859 1.00 26.50 905 TRP A O 1
ATOM 6114 N N . ASP A 1 906 ? 166.803 182.189 189.158 1.00 39.02 906 ASP A N 1
ATOM 6115 C CA . ASP A 1 906 ? 167.381 181.472 188.026 1.00 39.02 906 ASP A CA 1
ATOM 6116 C C . ASP A 1 906 ? 167.191 182.200 186.702 1.00 39.02 906 ASP A C 1
ATOM 6117 O O . ASP A 1 906 ? 167.834 181.828 185.714 1.00 39.02 906 ASP A O 1
ATOM 6122 N N . LEU A 1 907 ? 166.299 183.193 186.650 1.00 38.30 907 LEU A N 1
ATOM 6123 C CA . LEU A 1 907 ? 166.104 184.047 185.479 1.00 38.30 907 LEU A CA 1
ATOM 6124 C C . LEU A 1 907 ? 165.494 183.270 184.316 1.00 38.30 907 LEU A C 1
ATOM 6125 O O . LEU A 1 907 ? 165.176 183.847 183.270 1.00 38.30 907 LEU A O 1
ATOM 6130 N N . ALA A 1 908 ? 165.305 181.964 184.493 1.00 40.65 908 ALA A N 1
ATOM 6131 C CA . ALA A 1 908 ? 164.709 181.123 183.469 1.00 40.65 908 ALA A CA 1
ATOM 6132 C C . ALA A 1 908 ? 163.560 180.270 183.978 1.00 40.65 908 ALA A C 1
ATOM 6133 O O . ALA A 1 908 ? 162.930 179.577 183.171 1.00 40.65 908 ALA A O 1
ATOM 6135 N N . GLY A 1 909 ? 163.270 180.290 185.271 1.00 37.49 909 GLY A N 1
ATOM 6136 C CA . GLY A 1 909 ? 162.180 179.527 185.841 1.00 37.49 909 GLY A CA 1
ATOM 6137 C C . GLY A 1 909 ? 162.670 178.474 186.818 1.00 37.49 909 GLY A C 1
ATOM 6138 O O . GLY A 1 909 ? 163.865 178.261 187.013 1.00 37.49 909 GLY A O 1
ATOM 6139 N N . VAL A 1 910 ? 161.693 177.810 187.438 1.00 36.65 910 VAL A N 1
ATOM 6140 C CA . VAL A 1 910 ? 162.009 176.777 188.412 1.00 36.65 910 VAL A CA 1
ATOM 6141 C C . VAL A 1 910 ? 162.524 175.527 187.708 1.00 36.65 910 VAL A C 1
ATOM 6142 O O . VAL A 1 910 ? 162.272 175.288 186.521 1.00 36.65 910 VAL A O 1
ATOM 6146 N N . GLU A 1 911 ? 163.262 174.717 188.463 1.00 42.91 911 GLU A N 1
ATOM 6147 C CA . GLU A 1 911 ? 163.690 173.398 188.011 1.00 42.91 911 GLU A CA 1
ATOM 6148 C C . GLU A 1 911 ? 163.019 172.359 188.895 1.00 42.91 911 GLU A C 1
ATOM 6149 O O . GLU A 1 911 ? 163.486 172.104 190.016 1.00 42.91 911 GLU A O 1
ATOM 6155 N N . PRO A 1 912 ? 161.921 171.748 188.454 1.00 38.96 912 PRO A N 1
ATOM 6156 C CA . PRO A 1 912 ? 161.195 170.818 189.325 1.00 38.96 912 PRO A CA 1
ATOM 6157 C C . PRO A 1 912 ? 162.046 169.614 189.696 1.00 38.96 912 PRO A C 1
ATOM 6158 O O . PRO A 1 912 ? 162.877 169.145 188.915 1.00 38.96 912 PRO A O 1
ATOM 6162 N N . ASP A 1 913 ? 161.831 169.119 190.916 1.00 39.77 913 ASP A N 1
ATOM 6163 C CA . ASP A 1 913 ? 162.552 167.935 191.369 1.00 39.77 913 ASP A CA 1
ATOM 6164 C C . ASP A 1 913 ? 162.152 166.707 190.561 1.00 39.77 913 ASP A C 1
ATOM 6165 O O . ASP A 1 913 ? 162.983 165.830 190.300 1.00 39.77 913 ASP A O 1
ATOM 6170 N N . ILE A 1 914 ? 160.888 166.628 190.158 1.00 38.95 914 ILE A N 1
ATOM 6171 C CA . ILE A 1 914 ? 160.385 165.545 189.322 1.00 38.95 914 ILE A CA 1
ATOM 6172 C C . ILE A 1 914 ? 159.928 166.153 188.004 1.00 38.95 914 ILE A C 1
ATOM 6173 O O . ILE A 1 914 ? 159.053 167.027 187.987 1.00 38.95 914 ILE A O 1
ATOM 6178 N N . THR A 1 915 ? 160.515 165.692 186.903 1.00 43.14 915 THR A N 1
ATOM 6179 C CA . THR A 1 915 ? 160.241 166.239 185.575 1.00 43.14 915 THR A CA 1
ATOM 6180 C C . THR A 1 915 ? 159.306 165.285 184.840 1.00 43.14 915 THR A C 1
ATOM 6181 O O . THR A 1 915 ? 159.746 164.294 184.252 1.00 43.14 915 THR A O 1
ATOM 6185 N N . VAL A 1 916 ? 158.013 165.591 184.874 1.00 45.58 916 VAL A N 1
ATOM 6186 C CA . VAL A 1 916 ? 157.004 164.797 184.175 1.00 45.58 916 VAL A CA 1
ATOM 6187 C C . VAL A 1 916 ? 156.115 165.746 183.384 1.00 45.58 916 VAL A C 1
ATOM 6188 O O . VAL A 1 916 ? 156.002 166.936 183.716 1.00 45.58 916 VAL A O 1
ATOM 6192 N N . PRO A 1 917 ? 155.485 165.255 182.316 1.00 50.96 917 PRO A N 1
ATOM 6193 C CA . PRO A 1 917 ? 154.529 166.094 181.584 1.00 50.96 917 PRO A CA 1
ATOM 6194 C C . PRO A 1 917 ? 153.373 166.514 182.478 1.00 50.96 917 PRO A C 1
ATOM 6195 O O . PRO A 1 917 ? 152.962 165.788 183.386 1.00 50.96 917 PRO A O 1
ATOM 6199 N N . MET A 1 918 ? 152.851 167.714 182.209 1.00 54.92 918 MET A N 1
ATOM 6200 C CA . MET A 1 918 ? 151.846 168.317 183.078 1.00 54.92 918 MET A CA 1
ATOM 6201 C C . MET A 1 918 ? 150.572 167.487 183.177 1.00 54.92 918 MET A C 1
ATOM 6202 O O . MET A 1 918 ? 149.840 167.616 184.163 1.00 54.92 918 MET A O 1
ATOM 6207 N N . SER A 1 919 ? 150.288 166.643 182.183 1.00 62.91 919 SER A N 1
ATOM 6208 C CA . SER A 1 919 ? 149.079 165.828 182.234 1.00 62.91 919 SER A CA 1
ATOM 6209 C C . SER A 1 919 ? 149.181 164.723 183.278 1.00 62.91 919 SER A C 1
ATOM 6210 O O . SER A 1 919 ? 148.172 164.356 183.891 1.00 62.91 919 SER A O 1
ATOM 6213 N N . VAL A 1 920 ? 150.381 164.183 183.495 1.00 60.28 920 VAL A N 1
ATOM 6214 C CA . VAL A 1 920 ? 150.578 163.047 184.387 1.00 60.28 920 VAL A CA 1
ATOM 6215 C C . VAL A 1 920 ? 151.080 163.486 185.762 1.00 60.28 920 VAL A C 1
ATOM 6216 O O . VAL A 1 920 ? 151.428 162.642 186.594 1.00 60.28 920 VAL A O 1
ATOM 6220 N N . ALA A 1 921 ? 151.107 164.795 186.027 1.00 52.59 921 ALA A N 1
ATOM 6221 C CA . ALA A 1 921 ? 151.693 165.296 187.267 1.00 52.59 921 ALA A CA 1
ATOM 6222 C C . ALA A 1 921 ? 150.923 164.820 188.494 1.00 52.59 921 ALA A C 1
ATOM 6223 O O . ALA A 1 921 ? 151.527 164.460 189.512 1.00 52.59 921 ALA A O 1
ATOM 6225 N N . LEU A 1 922 ? 149.589 164.822 188.423 1.00 48.75 922 LEU A N 1
ATOM 6226 C CA . LEU A 1 922 ? 148.786 164.464 189.589 1.00 48.75 922 LEU A CA 1
ATOM 6227 C C . LEU A 1 922 ? 149.023 163.017 190.006 1.00 48.75 922 LEU A C 1
ATOM 6228 O O . LEU A 1 922 ? 149.116 162.714 191.202 1.00 48.75 922 LEU A O 1
ATOM 6233 N N . SER A 1 923 ? 149.118 162.108 189.033 1.00 56.75 923 SER A N 1
ATOM 6234 C CA . SER A 1 923 ? 149.399 160.713 189.356 1.00 56.75 923 SER A CA 1
ATOM 6235 C C . SER A 1 923 ? 150.772 160.567 189.998 1.00 56.75 923 SER A C 1
ATOM 6236 O O . SER A 1 923 ? 150.952 159.768 190.924 1.00 56.75 923 SER A O 1
ATOM 6239 N N . THR A 1 924 ? 151.757 161.327 189.513 1.00 52.89 924 THR A N 1
ATOM 6240 C CA . THR A 1 924 ? 153.079 161.290 190.128 1.00 52.89 924 THR A CA 1
ATOM 6241 C C . THR A 1 924 ? 153.028 161.788 191.566 1.00 52.89 924 THR A C 1
ATOM 6242 O O . THR A 1 924 ? 153.694 161.232 192.444 1.00 52.89 924 THR A O 1
ATOM 6246 N N . ALA A 1 925 ? 152.243 162.837 191.826 1.00 52.59 925 ALA A N 1
ATOM 6247 C CA . ALA A 1 925 ? 152.094 163.321 193.196 1.00 52.59 925 ALA A CA 1
ATOM 6248 C C . ALA A 1 925 ? 151.441 162.270 194.085 1.00 52.59 925 ALA A C 1
ATOM 6249 O O . ALA A 1 925 ? 151.838 162.088 195.245 1.00 52.59 925 ALA A O 1
ATOM 6251 N N . ARG A 1 926 ? 150.427 161.577 193.562 1.00 53.72 926 ARG A N 1
ATOM 6252 C CA . ARG A 1 926 ? 149.800 160.499 194.321 1.00 53.72 926 ARG A CA 1
ATOM 6253 C C . ARG A 1 926 ? 150.802 159.393 194.632 1.00 53.72 926 ARG A C 1
ATOM 6254 O O . ARG A 1 926 ? 150.838 158.869 195.752 1.00 53.72 926 ARG A O 1
ATOM 6262 N N . ASP A 1 927 ? 151.629 159.027 193.650 1.00 51.43 927 ASP A N 1
ATOM 6263 C CA . ASP A 1 927 ? 152.654 158.017 193.887 1.00 51.43 927 ASP A CA 1
ATOM 6264 C C . ASP A 1 927 ? 153.652 158.483 194.940 1.00 51.43 927 ASP A C 1
ATOM 6265 O O . ASP A 1 927 ? 154.076 157.698 195.796 1.00 51.43 927 ASP A O 1
ATOM 6270 N N . ILE A 1 928 ? 154.038 159.759 194.890 1.00 50.26 928 ILE A N 1
ATOM 6271 C CA . ILE A 1 928 ? 155.001 160.291 195.852 1.00 50.26 928 ILE A CA 1
ATOM 6272 C C . ILE A 1 928 ? 154.434 160.225 197.264 1.00 50.26 928 ILE A C 1
ATOM 6273 O O . ILE A 1 928 ? 155.113 159.796 198.204 1.00 50.26 928 ILE A O 1
ATOM 6278 N N . VAL A 1 929 ? 153.182 160.654 197.437 1.00 49.23 929 VAL A N 1
ATOM 6279 C CA . VAL A 1 929 ? 152.603 160.651 198.778 1.00 49.23 929 VAL A CA 1
ATOM 6280 C C . VAL A 1 929 ? 152.393 159.221 199.267 1.00 49.23 929 VAL A C 1
ATOM 6281 O O . VAL A 1 929 ? 152.575 158.928 200.456 1.00 49.23 929 VAL A O 1
ATOM 6285 N N . ALA A 1 930 ? 152.033 158.303 198.364 1.00 55.32 930 ALA A N 1
ATOM 6286 C CA . ALA A 1 930 ? 151.901 156.904 198.758 1.00 55.32 930 ALA A CA 1
ATOM 6287 C C . ALA A 1 930 ? 153.235 156.330 199.218 1.00 55.32 930 ALA A C 1
ATOM 6288 O O . ALA A 1 930 ? 153.303 155.632 200.237 1.00 55.32 930 ALA A O 1
ATOM 6290 N N . LEU A 1 931 ? 154.311 156.620 198.482 1.00 53.78 931 LEU A N 1
ATOM 6291 C CA . LEU A 1 931 ? 155.631 156.143 198.883 1.00 53.78 931 LEU A CA 1
ATOM 6292 C C . LEU A 1 931 ? 156.050 156.744 200.219 1.00 53.78 931 LEU A C 1
ATOM 6293 O O . LEU A 1 931 ? 156.604 156.045 201.077 1.00 53.78 931 LEU A O 1
ATOM 6298 N N . ARG A 1 932 ? 155.784 158.037 200.416 1.00 51.81 932 ARG A N 1
ATOM 6299 C CA . ARG A 1 932 ? 156.119 158.678 201.684 1.00 51.81 932 ARG A CA 1
ATOM 6300 C C . ARG A 1 932 ? 155.367 158.033 202.839 1.00 51.81 932 ARG A C 1
ATOM 6301 O O . ARG A 1 932 ? 155.927 157.839 203.924 1.00 51.81 932 ARG A O 1
ATOM 6309 N N . ALA A 1 933 ? 154.091 157.701 202.627 1.00 51.08 933 ALA A N 1
ATOM 6310 C CA . ALA A 1 933 ? 153.338 156.983 203.650 1.00 51.08 933 ALA A CA 1
ATOM 6311 C C . ALA A 1 933 ? 153.932 155.603 203.904 1.00 51.08 933 ALA A C 1
ATOM 6312 O O . ALA A 1 933 ? 153.980 155.140 205.050 1.00 51.08 933 ALA A O 1
ATOM 6314 N N . LYS A 1 934 ? 154.383 154.929 202.847 1.00 54.42 934 LYS A N 1
ATOM 6315 C CA . LYS A 1 934 ? 154.936 153.586 202.970 1.00 54.42 934 LYS A CA 1
ATOM 6316 C C . LYS A 1 934 ? 156.344 153.558 203.552 1.00 54.42 934 LYS A C 1
ATOM 6317 O O . LYS A 1 934 ? 156.821 152.473 203.903 1.00 54.42 934 LYS A O 1
ATOM 6323 N N . VAL A 1 935 ? 157.020 154.707 203.652 1.00 53.41 935 VAL A N 1
ATOM 6324 C CA . VAL A 1 935 ? 158.419 154.709 204.095 1.00 53.41 935 VAL A CA 1
ATOM 6325 C C . VAL A 1 935 ? 158.616 154.078 205.470 1.00 53.41 935 VAL A C 1
ATOM 6326 O O . VAL A 1 935 ? 159.483 153.198 205.599 1.00 53.41 935 VAL A O 1
ATOM 6330 N N . PRO A 1 936 ? 157.882 154.467 206.525 1.00 54.66 936 PRO A N 1
ATOM 6331 C CA . PRO A 1 936 ? 158.187 153.900 207.855 1.00 54.66 936 PRO A CA 1
ATOM 6332 C C . PRO A 1 936 ? 158.062 152.386 207.927 1.00 54.66 936 PRO A C 1
ATOM 6333 O O . PRO A 1 936 ? 158.883 151.731 208.585 1.00 54.66 936 PRO A O 1
ATOM 6337 N N . THR A 1 937 ? 157.059 151.809 207.262 1.00 57.17 937 THR A N 1
ATOM 6338 C CA . THR A 1 937 ? 156.907 150.357 207.275 1.00 57.17 937 THR A CA 1
ATOM 6339 C C . THR A 1 937 ? 158.078 149.675 206.580 1.00 57.17 937 THR A C 1
ATOM 6340 O O . THR A 1 937 ? 158.551 148.625 207.033 1.00 57.17 937 THR A O 1
ATOM 6344 N N . VAL A 1 938 ? 158.551 150.254 205.474 1.00 53.63 938 VAL A N 1
ATOM 6345 C CA . VAL A 1 938 ? 159.696 149.691 204.764 1.00 53.63 938 VAL A CA 1
ATOM 6346 C C . VAL A 1 938 ? 160.924 149.687 205.663 1.00 53.63 938 VAL A C 1
ATOM 6347 O O . VAL A 1 938 ? 161.657 148.695 205.739 1.00 53.63 938 VAL A O 1
ATOM 6351 N N . LEU A 1 939 ? 161.163 150.798 206.365 1.00 58.23 939 LEU A N 1
ATOM 6352 C CA . LEU A 1 939 ? 162.289 150.856 207.290 1.00 58.23 939 LEU A CA 1
ATOM 6353 C C . LEU A 1 939 ? 162.148 149.817 208.394 1.00 58.23 939 LEU A C 1
ATOM 6354 O O . LEU A 1 939 ? 163.120 149.136 208.742 1.00 58.23 939 LEU A O 1
ATOM 6359 N N . GLN A 1 940 ? 160.946 149.684 208.958 1.00 56.50 940 GLN A N 1
ATOM 6360 C CA . GLN A 1 940 ? 160.747 148.742 210.055 1.00 56.50 940 GLN A CA 1
ATOM 6361 C C . GLN A 1 940 ? 161.012 147.311 209.606 1.00 56.50 940 GLN A C 1
ATOM 6362 O O . GLN A 1 940 ? 161.728 146.557 210.278 1.00 56.50 940 GLN A O 1
ATOM 6368 N N . THR A 1 941 ? 160.457 146.921 208.455 1.00 55.46 941 THR A N 1
ATOM 6369 C CA . THR A 1 941 ? 160.646 145.550 207.995 1.00 55.46 941 THR A CA 1
ATOM 6370 C C . THR A 1 941 ? 162.079 145.301 207.538 1.00 55.46 941 THR A C 1
ATOM 6371 O O . THR A 1 941 ? 162.597 144.195 207.725 1.00 55.46 941 THR A O 1
ATOM 6375 N N . ALA A 1 942 ? 162.745 146.306 206.960 1.00 57.62 942 ALA A N 1
ATOM 6376 C CA . ALA A 1 942 ? 164.147 146.140 206.591 1.00 57.62 942 ALA A CA 1
ATOM 6377 C C . ALA A 1 942 ? 165.018 145.950 207.824 1.00 57.62 942 ALA A C 1
ATOM 6378 O O . ALA A 1 942 ? 165.912 145.095 207.837 1.00 57.62 942 ALA A O 1
ATOM 6380 N N . GLY A 1 943 ? 164.770 146.735 208.874 1.00 58.12 943 GLY A N 1
ATOM 6381 C CA . GLY A 1 943 ? 165.508 146.547 210.111 1.00 58.12 943 GLY A CA 1
ATOM 6382 C C . GLY A 1 943 ? 165.259 145.186 210.731 1.00 58.12 943 GLY A C 1
ATOM 6383 O O . GLY A 1 943 ? 166.189 144.530 211.207 1.00 58.12 943 GLY A O 1
ATOM 6384 N N . LYS A 1 944 ? 163.999 144.741 210.727 1.00 57.62 944 LYS A N 1
ATOM 6385 C CA . LYS A 1 944 ? 163.686 143.417 211.256 1.00 57.62 944 LYS A CA 1
ATOM 6386 C C . LYS A 1 944 ? 164.393 142.324 210.462 1.00 57.62 944 LYS A C 1
ATOM 6387 O O . LYS A 1 944 ? 164.941 141.381 211.043 1.00 57.62 944 LYS A O 1
ATOM 6393 N N . LEU A 1 945 ? 164.397 142.440 209.132 1.00 55.77 945 LEU A N 1
ATOM 6394 C CA . LEU A 1 945 ? 165.058 141.442 208.297 1.00 55.77 945 LEU A CA 1
ATOM 6395 C C . LEU A 1 945 ? 166.563 141.426 208.537 1.00 55.77 945 LEU A C 1
ATOM 6396 O O . LEU A 1 945 ? 167.178 140.353 208.602 1.00 55.77 945 LEU A O 1
ATOM 6401 N N . VAL A 1 946 ? 167.175 142.605 208.662 1.00 61.28 946 VAL A N 1
ATOM 6402 C CA . VAL A 1 946 ? 168.613 142.673 208.904 1.00 61.28 946 VAL A CA 1
ATOM 6403 C C . VAL A 1 946 ? 168.953 142.072 210.262 1.00 61.28 946 VAL A C 1
ATOM 6404 O O . VAL A 1 946 ? 169.944 141.345 210.404 1.00 61.28 946 VAL A O 1
ATOM 6408 N N . ALA A 1 947 ? 168.140 142.359 211.282 1.00 63.41 947 ALA A N 1
ATOM 6409 C CA . ALA A 1 947 ? 168.363 141.753 212.590 1.00 63.41 947 ALA A CA 1
ATOM 6410 C C . ALA A 1 947 ? 168.197 140.240 212.532 1.00 63.41 947 ALA A C 1
ATOM 6411 O O . ALA A 1 947 ? 168.940 139.501 213.189 1.00 63.41 947 ALA A O 1
ATOM 6413 N N . ASP A 1 948 ? 167.222 139.761 211.758 1.00 64.52 948 ASP A N 1
ATOM 6414 C CA . ASP A 1 948 ? 166.985 138.325 211.657 1.00 64.52 948 ASP A CA 1
ATOM 6415 C C . ASP A 1 948 ? 168.157 137.617 210.989 1.00 64.52 948 ASP A C 1
ATOM 6416 O O . ASP A 1 948 ? 168.733 136.679 211.550 1.00 64.52 948 ASP A O 1
ATOM 6421 N N . ASN A 1 949 ? 168.530 138.059 209.790 1.00 67.82 949 ASN A N 1
ATOM 6422 C CA . ASN A 1 949 ? 169.594 137.430 209.017 1.00 67.82 949 ASN A CA 1
ATOM 6423 C C . ASN A 1 949 ? 170.753 138.403 208.863 1.00 67.82 949 ASN A C 1
ATOM 6424 O O . ASN A 1 949 ? 170.566 139.522 208.372 1.00 67.82 949 ASN A O 1
ATOM 6429 N N . TYR A 1 950 ? 171.942 137.972 209.279 1.00 71.85 950 TYR A N 1
ATOM 6430 C CA . TYR A 1 950 ? 173.186 138.712 209.099 1.00 71.85 950 TYR A CA 1
ATOM 6431 C C . TYR A 1 950 ? 174.318 137.829 209.609 1.00 71.85 950 TYR A C 1
ATOM 6432 O O . TYR A 1 950 ? 174.090 136.831 210.300 1.00 71.85 950 TYR A O 1
ATOM 6441 N N . ALA A 1 951 ? 175.547 138.209 209.253 1.00 79.39 951 ALA A N 1
ATOM 6442 C CA . ALA A 1 951 ? 176.712 137.451 209.697 1.00 79.39 951 ALA A CA 1
ATOM 6443 C C . ALA A 1 951 ? 176.857 137.492 211.213 1.00 79.39 951 ALA A C 1
ATOM 6444 O O . ALA A 1 951 ? 177.110 136.461 211.848 1.00 79.39 951 ALA A O 1
ATOM 6446 N N . SER A 1 952 ? 176.698 138.670 211.810 1.00 85.07 952 SER A N 1
ATOM 6447 C CA . SER A 1 952 ? 176.808 138.826 213.256 1.00 85.07 952 SER A CA 1
ATOM 6448 C C . SER A 1 952 ? 175.441 139.150 213.840 1.00 85.07 952 SER A C 1
ATOM 6449 O O . SER A 1 952 ? 174.891 140.225 213.550 1.00 85.07 952 SER A O 1
ATOM 6452 N N . PRO A 1 953 ? 174.851 138.263 214.647 1.00 90.56 953 PRO A N 1
ATOM 6453 C CA . PRO A 1 953 ? 173.518 138.556 215.205 1.00 90.56 953 PRO A CA 1
ATOM 6454 C C . PRO A 1 953 ? 173.477 139.821 216.043 1.00 90.56 953 PRO A C 1
ATOM 6455 O O . PRO A 1 953 ? 172.527 140.606 215.933 1.00 90.56 953 PRO A O 1
ATOM 6459 N N . GLU A 1 954 ? 174.491 140.041 216.883 1.00 93.95 954 GLU A N 1
ATOM 6460 C CA . GLU A 1 954 ? 174.519 141.242 217.710 1.00 93.95 954 GLU A CA 1
ATOM 6461 C C . GLU A 1 954 ? 174.648 142.494 216.854 1.00 93.95 954 GLU A C 1
ATOM 6462 O O . GLU A 1 954 ? 173.997 143.511 217.124 1.00 93.95 954 GLU A O 1
ATOM 6468 N N . MET A 1 955 ? 175.487 142.440 215.818 1.00 93.95 955 MET A N 1
ATOM 6469 C CA . MET A 1 955 ? 175.640 143.593 214.940 1.00 93.95 955 MET A CA 1
ATOM 6470 C C . MET A 1 955 ? 174.344 143.869 214.187 1.00 93.95 955 MET A C 1
ATOM 6471 O O . MET A 1 955 ? 173.955 145.028 214.010 1.00 93.95 955 MET A O 1
ATOM 6476 N N . GLY A 1 956 ? 173.654 142.814 213.748 1.00 87.35 956 GLY A N 1
ATOM 6477 C CA . GLY A 1 956 ? 172.363 143.002 213.105 1.00 87.35 956 GLY A CA 1
ATOM 6478 C C . GLY A 1 956 ? 171.331 143.610 214.036 1.00 87.35 956 GLY A C 1
ATOM 6479 O O . GLY A 1 956 ? 170.540 144.467 213.630 1.00 87.35 956 GLY A O 1
ATOM 6480 N N . ALA A 1 957 ? 171.320 143.172 215.298 1.00 89.30 957 ALA A N 1
ATOM 6481 C CA . ALA A 1 957 ? 170.421 143.772 216.278 1.00 89.30 957 ALA A CA 1
ATOM 6482 C C . ALA A 1 957 ? 170.750 145.244 216.493 1.00 89.30 957 ALA A C 1
ATOM 6483 O O . ALA A 1 957 ? 169.848 146.079 216.628 1.00 89.30 957 ALA A O 1
ATOM 6485 N N . LYS A 1 958 ? 172.042 145.578 216.530 1.00 89.95 958 LYS A N 1
ATOM 6486 C CA . LYS A 1 958 ? 172.444 146.977 216.649 1.00 89.95 958 LYS A CA 1
ATOM 6487 C C . LYS A 1 958 ? 171.979 147.787 215.445 1.00 89.95 958 LYS A C 1
ATOM 6488 O O . LYS A 1 958 ? 171.536 148.932 215.591 1.00 89.95 958 LYS A O 1
ATOM 6494 N N . ILE A 1 959 ? 172.084 147.211 214.245 1.00 86.54 959 ILE A N 1
ATOM 6495 C CA . ILE A 1 959 ? 171.602 147.891 213.044 1.00 86.54 959 ILE A CA 1
ATOM 6496 C C . ILE A 1 959 ? 170.104 148.141 213.144 1.00 86.54 959 ILE A C 1
ATOM 6497 O O . ILE A 1 959 ? 169.616 149.236 212.844 1.00 86.54 959 ILE A O 1
ATOM 6502 N N . ALA A 1 960 ? 169.353 147.125 213.574 1.00 85.27 960 ALA A N 1
ATOM 6503 C CA . ALA A 1 960 ? 167.906 147.274 213.699 1.00 85.27 960 ALA A CA 1
ATOM 6504 C C . ALA A 1 960 ? 167.548 148.346 214.720 1.00 85.27 960 ALA A C 1
ATOM 6505 O O . ALA A 1 960 ? 166.615 149.129 214.509 1.00 85.27 960 ALA A O 1
ATOM 6507 N N . VAL A 1 961 ? 168.275 148.389 215.837 1.00 92.43 961 VAL A N 1
ATOM 6508 C CA . VAL A 1 961 ? 168.018 149.405 216.856 1.00 92.43 961 VAL A CA 1
ATOM 6509 C C . VAL A 1 961 ? 168.313 150.796 216.306 1.00 92.43 961 VAL A C 1
ATOM 6510 O O . VAL A 1 961 ? 167.520 151.731 216.472 1.00 92.43 961 VAL A O 1
ATOM 6514 N N . LYS A 1 962 ? 169.454 150.950 215.633 1.00 87.71 962 LYS A N 1
ATOM 6515 C CA . LYS A 1 962 ? 169.863 152.264 215.149 1.00 87.71 962 LYS A CA 1
ATOM 6516 C C . LYS A 1 962 ? 169.092 152.696 213.907 1.00 87.71 962 LYS A C 1
ATOM 6517 O O . LYS A 1 962 ? 168.908 153.898 213.689 1.00 87.71 962 LYS A O 1
ATOM 6523 N N . LEU A 1 963 ? 168.639 151.745 213.085 1.00 80.77 963 LEU A N 1
ATOM 6524 C CA . LEU A 1 963 ? 167.936 152.111 211.859 1.00 80.77 963 LEU A CA 1
ATOM 6525 C C . LEU A 1 963 ? 166.604 152.790 212.151 1.00 80.77 963 LEU A C 1
ATOM 6526 O O . LEU A 1 963 ? 166.129 153.592 211.340 1.00 80.77 963 LEU A O 1
ATOM 6531 N N . SER A 1 964 ? 165.993 152.490 213.298 1.00 82.87 964 SER A N 1
ATOM 6532 C CA . SER A 1 964 ? 164.718 153.099 213.658 1.00 82.87 964 SER A CA 1
ATOM 6533 C C . SER A 1 964 ? 164.836 154.584 213.976 1.00 82.87 964 SER A C 1
ATOM 6534 O O . SER A 1 964 ? 163.807 155.260 214.071 1.00 82.87 964 SER A O 1
ATOM 6537 N N . ARG A 1 965 ? 166.050 155.104 214.142 1.00 83.19 965 ARG A N 1
ATOM 6538 C CA . ARG A 1 965 ? 166.256 156.505 214.482 1.00 83.19 965 ARG A CA 1
ATOM 6539 C C . ARG A 1 965 ? 166.455 157.395 213.263 1.00 83.19 965 ARG A C 1
ATOM 6540 O O . ARG A 1 965 ? 166.697 158.596 213.424 1.00 83.19 965 ARG A O 1
ATOM 6548 N N . LEU A 1 966 ? 166.364 156.843 212.053 1.00 79.10 966 LEU A N 1
ATOM 6549 C CA . LEU A 1 966 ? 166.518 157.611 210.825 1.00 79.10 966 LEU A CA 1
ATOM 6550 C C . LEU A 1 966 ? 165.178 157.980 210.199 1.00 79.10 966 LEU A C 1
ATOM 6551 O O . LEU A 1 966 ? 165.111 158.220 208.989 1.00 79.10 966 LEU A O 1
ATOM 6556 N N . GLN A 1 967 ? 164.110 158.023 211.000 1.00 73.05 967 GLN A N 1
ATOM 6557 C CA . GLN A 1 967 ? 162.787 158.320 210.461 1.00 73.05 967 GLN A CA 1
ATOM 6558 C C . GLN A 1 967 ? 162.714 159.736 209.903 1.00 73.05 967 GLN A C 1
ATOM 6559 O O . GLN A 1 967 ? 162.105 159.963 208.850 1.00 73.05 967 GLN A O 1
ATOM 6565 N N . SER A 1 968 ? 163.320 160.703 210.596 1.00 74.61 968 SER A N 1
ATOM 6566 C CA . SER A 1 968 ? 163.241 162.094 210.160 1.00 74.61 968 SER A CA 1
ATOM 6567 C C . SER A 1 968 ? 163.927 162.297 208.814 1.00 74.61 968 SER A C 1
ATOM 6568 O O . SER A 1 968 ? 163.423 163.032 207.957 1.00 74.61 968 SER A O 1
ATOM 6571 N N . ARG A 1 969 ? 165.081 161.658 208.613 1.00 82.83 969 ARG A N 1
ATOM 6572 C CA . ARG A 1 969 ? 165.820 161.816 207.366 1.00 82.83 969 ARG A CA 1
ATOM 6573 C C . ARG A 1 969 ? 165.077 161.232 206.171 1.00 82.83 969 ARG A C 1
ATOM 6574 O O . ARG A 1 969 ? 165.178 161.776 205.066 1.00 82.83 969 ARG A O 1
ATOM 6582 N N . TYR A 1 970 ? 164.319 160.157 206.369 1.00 76.63 970 TYR A N 1
ATOM 6583 C CA . TYR A 1 970 ? 163.638 159.467 205.283 1.00 76.63 970 TYR A CA 1
ATOM 6584 C C . TYR A 1 970 ? 162.263 160.043 204.977 1.00 76.63 970 TYR A C 1
ATOM 6585 O O . TYR A 1 970 ? 161.599 159.565 204.053 1.00 76.63 970 TYR A O 1
ATOM 6594 N N . ALA A 1 971 ? 161.817 161.051 205.725 1.00 68.88 971 ALA A N 1
ATOM 6595 C CA . ALA A 1 971 ? 160.483 161.601 205.529 1.00 68.88 971 ALA A CA 1
ATOM 6596 C C . ALA A 1 971 ? 160.390 162.536 204.332 1.00 68.88 971 ALA A C 1
ATOM 6597 O O . ALA A 1 971 ? 159.277 162.927 203.963 1.00 68.88 971 ALA A O 1
ATOM 6599 N N . ARG A 1 972 ? 161.514 162.902 203.721 1.00 60.41 972 ARG A N 1
ATOM 6600 C CA . ARG A 1 972 ? 161.548 163.829 202.596 1.00 60.41 972 ARG A CA 1
ATOM 6601 C C . ARG A 1 972 ? 162.180 163.186 201.367 1.00 60.41 972 ARG A C 1
ATOM 6602 O O . ARG A 1 972 ? 162.967 163.812 200.655 1.00 60.41 972 ARG A O 1
ATOM 6610 N N . VAL A 1 973 ? 161.845 161.922 201.101 1.00 63.42 973 VAL A N 1
ATOM 6611 C CA . VAL A 1 973 ? 162.390 161.239 199.933 1.00 63.42 973 VAL A CA 1
ATOM 6612 C C . VAL A 1 973 ? 161.808 161.856 198.669 1.00 63.42 973 VAL A C 1
ATOM 6613 O O . VAL A 1 973 ? 160.601 162.116 198.581 1.00 63.42 973 VAL A O 1
ATOM 6617 N N . THR A 1 974 ? 162.674 162.113 197.688 1.00 75.88 974 THR A N 1
ATOM 6618 C CA . THR A 1 974 ? 162.239 162.793 196.473 1.00 75.88 974 THR A CA 1
ATOM 6619 C C . THR A 1 974 ? 161.270 161.932 195.672 1.00 75.88 974 THR A C 1
ATOM 6620 O O . THR A 1 974 ? 160.185 162.389 195.295 1.00 75.88 974 THR A O 1
ATOM 6624 N N . SER A 1 975 ? 161.639 160.686 195.412 1.00 74.08 975 SER A N 1
ATOM 6625 C CA . SER A 1 975 ? 160.829 159.782 194.602 1.00 74.08 975 SER A CA 1
ATOM 6626 C C . SER A 1 975 ? 161.368 158.370 194.795 1.00 74.08 975 SER A C 1
ATOM 6627 O O . SER A 1 975 ? 162.237 158.128 195.642 1.00 74.08 975 SER A O 1
ATOM 6630 N N . GLU A 1 976 ? 160.849 157.436 194.005 1.00 83.40 976 GLU A N 1
ATOM 6631 C CA . GLU A 1 976 ? 161.318 156.063 194.033 1.00 83.40 976 GLU A CA 1
ATOM 6632 C C . GLU A 1 976 ? 162.695 155.961 193.378 1.00 83.40 976 GLU A C 1
ATOM 6633 O O . GLU A 1 976 ? 163.103 156.821 192.592 1.00 83.40 976 GLU A O 1
ATOM 6639 N N . ALA A 1 977 ? 163.420 154.902 193.742 1.00 77.18 977 ALA A N 1
ATOM 6640 C CA . ALA A 1 977 ? 164.755 154.537 193.269 1.00 77.18 977 ALA A CA 1
ATOM 6641 C C . ALA A 1 977 ? 165.845 155.427 193.849 1.00 77.18 977 ALA A C 1
ATOM 6642 O O . ALA A 1 977 ? 167.030 155.135 193.654 1.00 77.18 977 ALA A O 1
ATOM 6644 N N . SER A 1 978 ? 165.490 156.497 194.556 1.00 76.13 978 SER A N 1
ATOM 6645 C CA . SER A 1 978 ? 166.438 157.225 195.386 1.00 76.13 978 SER A CA 1
ATOM 6646 C C . SER A 1 978 ? 166.411 156.752 196.828 1.00 76.13 978 SER A C 1
ATOM 6647 O O . SER A 1 978 ? 167.451 156.764 197.500 1.00 76.13 978 SER A O 1
ATOM 6650 N N . LEU A 1 979 ? 165.238 156.330 197.306 1.00 69.57 979 LEU A N 1
ATOM 6651 C CA . LEU A 1 979 ? 165.151 155.687 198.610 1.00 69.57 979 LEU A CA 1
ATOM 6652 C C . LEU A 1 979 ? 166.039 154.453 198.665 1.00 69.57 979 LEU A C 1
ATOM 6653 O O . LEU A 1 979 ? 166.694 154.199 199.679 1.00 69.57 979 LEU A O 1
ATOM 6658 N N . ALA A 1 980 ? 166.087 153.684 197.574 1.00 72.69 980 ALA A N 1
ATOM 6659 C CA . ALA A 1 980 ? 166.922 152.488 197.551 1.00 72.69 980 ALA A CA 1
ATOM 6660 C C . ALA A 1 980 ? 168.399 152.833 197.700 1.00 72.69 980 ALA A C 1
ATOM 6661 O O . ALA A 1 980 ? 169.106 152.228 198.514 1.00 72.69 980 ALA A O 1
ATOM 6663 N N . GLU A 1 981 ? 168.884 153.811 196.930 1.00 73.85 981 GLU A N 1
ATOM 6664 C CA . GLU A 1 981 ? 170.301 154.156 196.995 1.00 73.85 981 GLU A CA 1
ATOM 6665 C C . GLU A 1 981 ? 170.661 154.782 198.338 1.00 73.85 981 GLU A C 1
ATOM 6666 O O . GLU A 1 981 ? 171.729 154.498 198.896 1.00 73.85 981 GLU A O 1
ATOM 6672 N N . MET A 1 982 ? 169.778 155.618 198.891 1.00 67.26 982 MET A N 1
ATOM 6673 C CA . MET A 1 982 ? 170.075 156.218 200.187 1.00 67.26 982 MET A CA 1
ATOM 6674 C C . MET A 1 982 ? 169.998 155.193 201.314 1.00 67.26 982 MET A C 1
ATOM 6675 O O . MET A 1 982 ? 170.776 155.272 202.272 1.00 67.26 982 MET A O 1
ATOM 6680 N N . LEU A 1 983 ? 169.103 154.207 201.208 1.00 67.37 983 LEU A N 1
ATOM 6681 C CA . LEU A 1 983 ? 169.082 153.115 202.174 1.00 67.37 983 LEU A CA 1
ATOM 6682 C C . LEU A 1 983 ? 170.346 152.274 202.074 1.00 67.37 983 LEU A C 1
ATOM 6683 O O . LEU A 1 983 ? 170.888 151.831 203.092 1.00 67.37 983 LEU A O 1
ATOM 6688 N N . GLU A 1 984 ? 170.825 152.036 200.850 1.00 71.69 984 GLU A N 1
ATOM 6689 C CA . GLU A 1 984 ? 172.087 151.325 200.678 1.00 71.69 984 GLU A CA 1
ATOM 6690 C C . GLU A 1 984 ? 173.234 152.084 201.330 1.00 71.69 984 GLU A C 1
ATOM 6691 O O . GLU A 1 984 ? 174.071 151.489 202.018 1.00 71.69 984 GLU A O 1
ATOM 6697 N N . ALA A 1 985 ? 173.281 153.403 201.129 1.00 72.07 985 ALA A N 1
ATOM 6698 C CA . ALA A 1 985 ? 174.331 154.207 201.748 1.00 72.07 985 ALA A CA 1
ATOM 6699 C C . ALA A 1 985 ? 174.239 154.163 203.269 1.00 72.07 985 ALA A C 1
ATOM 6700 O O . ALA A 1 985 ? 175.261 154.043 203.958 1.00 72.07 985 ALA A O 1
ATOM 6702 N N . ASP A 1 986 ? 173.023 154.260 203.814 1.00 75.98 986 ASP A N 1
ATOM 6703 C CA . ASP A 1 986 ? 172.855 154.209 205.263 1.00 75.98 986 ASP A CA 1
ATOM 6704 C C . ASP A 1 986 ? 173.284 152.860 205.827 1.00 75.98 986 ASP A C 1
ATOM 6705 O O . ASP A 1 986 ? 173.953 152.796 206.865 1.00 75.98 986 ASP A O 1
ATOM 6710 N N . LEU A 1 987 ? 172.910 151.768 205.158 1.00 69.33 987 LEU A N 1
ATOM 6711 C CA . LEU A 1 987 ? 173.315 150.445 205.621 1.00 69.33 987 LEU A CA 1
ATOM 6712 C C . LEU A 1 987 ? 174.826 150.269 205.541 1.00 69.33 987 LEU A C 1
ATOM 6713 O O . LEU A 1 987 ? 175.435 149.671 206.436 1.00 69.33 987 LEU A O 1
ATOM 6718 N N . GLN A 1 988 ? 175.448 150.784 204.477 1.00 75.62 988 GLN A N 1
ATOM 6719 C CA . GLN A 1 988 ? 176.889 150.626 204.322 1.00 75.62 988 GLN A CA 1
ATOM 6720 C C . GLN A 1 988 ? 177.667 151.498 205.300 1.00 75.62 988 GLN A C 1
ATOM 6721 O O . GLN A 1 988 ? 178.806 151.167 205.644 1.00 75.62 988 GLN A O 1
ATOM 6727 N N . LEU A 1 989 ? 177.097 152.621 205.739 1.00 75.90 989 LEU A N 1
ATOM 6728 C CA . LEU A 1 989 ? 177.756 153.371 206.804 1.00 75.90 989 LEU A CA 1
ATOM 6729 C C . LEU A 1 989 ? 177.509 152.740 208.169 1.00 75.90 989 LEU A C 1
ATOM 6730 O O . LEU A 1 989 ? 178.373 152.819 209.049 1.00 75.90 989 LEU A O 1
ATOM 6735 N N . LEU A 1 990 ? 176.342 152.119 208.366 1.00 79.50 990 LEU A N 1
ATOM 6736 C CA . LEU A 1 990 ? 176.075 151.429 209.624 1.00 79.50 990 LEU A CA 1
ATOM 6737 C C . LEU A 1 990 ? 176.982 150.218 209.802 1.00 79.50 990 LEU A C 1
ATOM 6738 O O . LEU A 1 990 ? 177.513 149.990 210.894 1.00 79.50 990 LEU A O 1
ATOM 6743 N N . SER A 1 991 ? 177.175 149.432 208.745 1.00 82.10 991 SER A N 1
ATOM 6744 C CA . SER A 1 991 ? 177.974 148.216 208.806 1.00 82.10 991 SER A CA 1
ATOM 6745 C C . SER A 1 991 ? 179.191 148.360 207.906 1.00 82.10 991 SER A C 1
ATOM 6746 O O . SER A 1 991 ? 179.064 148.758 206.745 1.00 82.10 991 SER A O 1
ATOM 6749 N N . GLY A 1 992 ? 180.365 148.015 208.439 1.00 85.95 992 GLY A N 1
ATOM 6750 C CA . GLY A 1 992 ? 181.591 148.125 207.669 1.00 85.95 992 GLY A CA 1
ATOM 6751 C C . GLY A 1 992 ? 181.634 147.230 206.449 1.00 85.95 992 GLY A C 1
ATOM 6752 O O . GLY A 1 992 ? 182.473 147.411 205.567 1.00 85.95 992 GLY A O 1
ATOM 6753 N N . ASP A 1 993 ? 180.759 146.236 206.383 1.00 81.96 993 ASP A N 1
ATOM 6754 C CA . ASP A 1 993 ? 180.689 145.363 205.218 1.00 81.96 993 ASP A CA 1
ATOM 6755 C C . ASP A 1 993 ? 180.131 146.139 204.033 1.00 81.96 993 ASP A C 1
ATOM 6756 O O . ASP A 1 993 ? 179.010 146.658 204.118 1.00 81.96 993 ASP A O 1
ATOM 6761 N N . PRO A 1 994 ? 180.860 146.249 202.922 1.00 76.68 994 PRO A N 1
ATOM 6762 C CA . PRO A 1 994 ? 180.325 146.969 201.761 1.00 76.68 994 PRO A CA 1
ATOM 6763 C C . PRO A 1 994 ? 179.475 146.081 200.867 1.00 76.68 994 PRO A C 1
ATOM 6764 O O . PRO A 1 994 ? 179.192 146.434 199.719 1.00 76.68 994 PRO A O 1
ATOM 6768 N N . HIS A 1 995 ? 179.066 144.925 201.383 1.00 68.99 995 HIS A N 1
ATOM 6769 C CA . HIS A 1 995 ? 178.302 143.960 200.606 1.00 68.99 995 HIS A CA 1
ATOM 6770 C C . HIS A 1 995 ? 176.795 144.132 200.739 1.00 68.99 995 HIS A C 1
ATOM 6771 O O . HIS A 1 995 ? 176.045 143.364 200.128 1.00 68.99 995 HIS A O 1
ATOM 6778 N N . LEU A 1 996 ? 176.332 145.110 201.513 1.00 59.54 996 LEU A N 1
ATOM 6779 C CA . LEU A 1 996 ? 174.900 145.352 201.686 1.00 59.54 996 LEU A CA 1
ATOM 6780 C C . LEU A 1 996 ? 174.426 146.257 200.557 1.00 59.54 996 LEU A C 1
ATOM 6781 O O . LEU A 1 996 ? 174.510 147.483 200.636 1.00 59.54 996 LEU A O 1
ATOM 6786 N N . LYS A 1 997 ? 173.918 145.650 199.488 1.00 60.28 997 LYS A N 1
ATOM 6787 C CA . LYS A 1 997 ? 173.400 146.393 198.349 1.00 60.28 997 LYS A CA 1
ATOM 6788 C C . LYS A 1 997 ? 171.879 146.346 198.329 1.00 60.28 997 LYS A C 1
ATOM 6789 O O . LYS A 1 997 ? 171.260 145.389 198.803 1.00 60.28 997 LYS A O 1
ATOM 6795 N N . THR A 1 998 ? 171.284 147.398 197.772 1.00 60.99 998 THR A N 1
ATOM 6796 C CA . THR A 1 998 ? 169.861 147.447 197.479 1.00 60.99 998 THR A CA 1
ATOM 6797 C C . THR A 1 998 ? 169.681 147.844 196.022 1.00 60.99 998 THR A C 1
ATOM 6798 O O . THR A 1 998 ? 170.507 148.566 195.456 1.00 60.99 998 THR A O 1
ATOM 6802 N N . ALA A 1 999 ? 168.598 147.369 195.414 1.00 67.52 999 ALA A N 1
ATOM 6803 C CA . ALA A 1 999 ? 168.370 147.591 193.994 1.00 67.52 999 ALA A CA 1
ATOM 6804 C C . ALA A 1 999 ? 166.880 147.733 193.724 1.00 67.52 999 ALA A C 1
ATOM 6805 O O . ALA A 1 999 ? 166.037 147.341 194.533 1.00 67.52 999 ALA A O 1
ATOM 6807 N N . HIS A 1 1000 ? 166.570 148.302 192.562 1.00 79.85 1000 HIS A N 1
ATOM 6808 C CA . HIS A 1 1000 ? 165.202 148.508 192.114 1.00 79.85 1000 HIS A CA 1
ATOM 6809 C C . HIS A 1 1000 ? 165.022 147.969 190.702 1.00 79.85 1000 HIS A C 1
ATOM 6810 O O . HIS A 1 1000 ? 165.939 148.020 189.877 1.00 79.85 1000 HIS A O 1
ATOM 6817 N N . ILE A 1 1001 ? 163.826 147.456 190.431 1.00 72.73 1001 ILE A N 1
ATOM 6818 C CA . ILE A 1 1001 ? 163.491 146.937 189.112 1.00 72.73 1001 ILE A CA 1
ATOM 6819 C C . ILE A 1 1001 ? 162.577 147.911 188.379 1.00 72.73 1001 ILE A C 1
ATOM 6820 O O . ILE A 1 1001 ? 161.355 147.762 188.395 1.00 72.73 1001 ILE A O 1
ATOM 6825 N N . PHE A 1 1031 ? 188.042 124.571 182.837 1.00 135.93 1031 PHE A N 1
ATOM 6826 C CA . PHE A 1 1031 ? 189.040 123.625 183.320 1.00 135.93 1031 PHE A CA 1
ATOM 6827 C C . PHE A 1 1031 ? 190.202 123.511 182.338 1.00 135.93 1031 PHE A C 1
ATOM 6828 O O . PHE A 1 1031 ? 190.030 123.047 181.211 1.00 135.93 1031 PHE A O 1
ATOM 6836 N N . HIS A 1 1032 ? 191.386 123.936 182.774 1.00 143.45 1032 HIS A N 1
ATOM 6837 C CA . HIS A 1 1032 ? 192.586 123.904 181.951 1.00 143.45 1032 HIS A CA 1
ATOM 6838 C C . HIS A 1 1032 ? 193.692 123.174 182.697 1.00 143.45 1032 HIS A C 1
ATOM 6839 O O . HIS A 1 1032 ? 193.803 123.284 183.922 1.00 143.45 1032 HIS A O 1
ATOM 6846 N N . THR A 1 1033 ? 194.507 122.429 181.953 1.00 148.67 1033 THR A N 1
ATOM 6847 C CA . THR A 1 1033 ? 195.599 121.661 182.532 1.00 148.67 1033 THR A CA 1
ATOM 6848 C C . THR A 1 1033 ? 196.822 121.772 181.635 1.00 148.67 1033 THR A C 1
ATOM 6849 O O . THR A 1 1033 ? 196.713 121.678 180.409 1.00 148.67 1033 THR A O 1
ATOM 6853 N N . ASN A 1 1034 ? 197.984 121.971 182.252 1.00 146.45 1034 ASN A N 1
ATOM 6854 C CA . ASN A 1 1034 ? 199.233 122.099 181.514 1.00 146.45 1034 ASN A CA 1
ATOM 6855 C C . ASN A 1 1034 ? 200.375 121.640 182.408 1.00 146.45 1034 ASN A C 1
ATOM 6856 O O . ASN A 1 1034 ? 200.241 121.571 183.632 1.00 146.45 1034 ASN A O 1
ATOM 6861 N N . VAL A 1 1035 ? 201.500 121.317 181.776 1.00 145.74 1035 VAL A N 1
ATOM 6862 C CA . VAL A 1 1035 ? 202.719 120.924 182.471 1.00 145.74 1035 VAL A CA 1
ATOM 6863 C C . VAL A 1 1035 ? 203.817 121.907 182.092 1.00 145.74 1035 VAL A C 1
ATOM 6864 O O . VAL A 1 1035 ? 204.099 122.103 180.904 1.00 145.74 1035 VAL A O 1
ATOM 6868 N N . LEU A 1 1036 ? 204.432 122.522 183.099 1.00 146.48 1036 LEU A N 1
ATOM 6869 C CA . LEU A 1 1036 ? 205.487 123.496 182.880 1.00 146.48 1036 LEU A CA 1
ATOM 6870 C C . LEU A 1 1036 ? 206.838 122.794 182.756 1.00 146.48 1036 LEU A C 1
ATOM 6871 O O . LEU A 1 1036 ? 206.957 121.578 182.926 1.00 146.48 1036 LEU A O 1
ATOM 6876 N N . GLU A 1 1037 ? 207.871 123.575 182.455 1.00 143.10 1037 GLU A N 1
ATOM 6877 C CA . GLU A 1 1037 ? 209.211 123.027 182.322 1.00 143.10 1037 GLU A CA 1
ATOM 6878 C C . GLU A 1 1037 ? 209.751 122.591 183.682 1.00 143.10 1037 GLU A C 1
ATOM 6879 O O . GLU A 1 1037 ? 209.272 123.012 184.739 1.00 143.10 1037 GLU A O 1
ATOM 6885 N N . GLY A 1 1038 ? 210.765 121.732 183.641 1.00 137.59 1038 GLY A N 1
ATOM 6886 C CA . GLY A 1 1038 ? 211.344 121.202 184.860 1.00 137.59 1038 GLY A CA 1
ATOM 6887 C C . GLY A 1 1038 ? 210.413 120.322 185.663 1.00 137.59 1038 GLY A C 1
ATOM 6888 O O . GLY A 1 1038 ? 210.487 120.320 186.896 1.00 137.59 1038 GLY A O 1
ATOM 6889 N N . ASN A 1 1039 ? 209.536 119.574 184.991 1.00 139.04 1039 ASN A N 1
ATOM 6890 C CA . ASN A 1 1039 ? 208.621 118.629 185.633 1.00 139.04 1039 ASN A CA 1
ATOM 6891 C C . ASN A 1 1039 ? 207.733 119.334 186.663 1.00 139.04 1039 ASN A C 1
ATOM 6892 O O . ASN A 1 1039 ? 207.697 118.984 187.844 1.00 139.04 1039 ASN A O 1
ATOM 6897 N N . ILE A 1 1040 ? 207.010 120.345 186.186 1.00 141.67 1040 ILE A N 1
ATOM 6898 C CA . ILE A 1 1040 ? 206.118 121.142 187.019 1.00 141.67 1040 ILE A CA 1
ATOM 6899 C C . ILE A 1 1040 ? 204.735 121.141 186.385 1.00 141.67 1040 ILE A C 1
ATOM 6900 O O . ILE A 1 1040 ? 204.594 121.434 185.193 1.00 141.67 1040 ILE A O 1
ATOM 6905 N N . GLY A 1 1041 ? 203.717 120.809 187.180 1.00 139.02 1041 GLY A N 1
ATOM 6906 C CA . GLY A 1 1041 ? 202.355 120.838 186.699 1.00 139.02 1041 GLY A CA 1
ATOM 6907 C C . GLY A 1 1041 ? 201.706 122.201 186.854 1.00 139.02 1041 GLY A C 1
ATOM 6908 O O . GLY A 1 1041 ? 202.172 123.057 187.604 1.00 139.02 1041 GLY A O 1
ATOM 6909 N N . TYR A 1 1042 ? 200.608 122.395 186.127 1.00 140.86 1042 TYR A N 1
ATOM 6910 C CA . TYR A 1 1042 ? 199.872 123.649 186.156 1.00 140.86 1042 TYR A CA 1
ATOM 6911 C C . TYR A 1 1042 ? 198.378 123.361 186.168 1.00 140.86 1042 TYR A C 1
ATOM 6912 O O . TYR A 1 1042 ? 197.916 122.365 185.605 1.00 140.86 1042 TYR A O 1
ATOM 6921 N N . LEU A 1 1043 ? 197.627 124.248 186.817 1.00 132.07 1043 LEU A N 1
ATOM 6922 C CA . LEU A 1 1043 ? 196.178 124.138 186.880 1.00 132.07 1043 LEU A CA 1
ATOM 6923 C C . LEU A 1 1043 ? 195.588 125.539 186.900 1.00 132.07 1043 LEU A C 1
ATOM 6924 O O . LEU A 1 1043 ? 196.159 126.450 187.505 1.00 132.07 1043 LEU A O 1
ATOM 6929 N N . ARG A 1 1044 ? 194.447 125.706 186.235 1.00 137.51 1044 ARG A N 1
ATOM 6930 C CA . ARG A 1 1044 ? 193.782 127.001 186.178 1.00 137.51 1044 ARG A CA 1
ATOM 6931 C C . ARG A 1 1044 ? 192.296 126.794 185.937 1.00 137.51 1044 ARG A C 1
ATOM 6932 O O . ARG A 1 1044 ? 191.909 126.047 185.034 1.00 137.51 1044 ARG A O 1
ATOM 6940 N N . PHE A 1 1045 ? 191.474 127.461 186.745 1.00 134.29 1045 PHE A N 1
ATOM 6941 C CA . PHE A 1 1045 ? 190.027 127.403 186.605 1.00 134.29 1045 PHE A CA 1
ATOM 6942 C C . PHE A 1 1045 ? 189.430 128.587 187.350 1.00 134.29 1045 PHE A C 1
ATOM 6943 O O . PHE A 1 1045 ? 189.968 129.014 188.375 1.00 134.29 1045 PHE A O 1
ATOM 6951 N N . ASP A 1 1046 ? 188.321 129.113 186.829 1.00 132.00 1046 ASP A N 1
ATOM 6952 C CA . ASP A 1 1046 ? 187.718 130.315 187.381 1.00 132.00 1046 ASP A CA 1
ATOM 6953 C C . ASP A 1 1046 ? 186.200 130.258 187.484 1.00 132.00 1046 ASP A C 1
ATOM 6954 O O . ASP A 1 1046 ? 185.590 131.257 187.880 1.00 132.00 1046 ASP A O 1
ATOM 6959 N N . MET A 1 1047 ? 185.574 129.135 187.149 1.00 138.27 1047 MET A N 1
ATOM 6960 C CA . MET A 1 1047 ? 184.126 129.005 187.206 1.00 138.27 1047 MET A CA 1
ATOM 6961 C C . MET A 1 1047 ? 183.746 127.943 188.229 1.00 138.27 1047 MET A C 1
ATOM 6962 O O . MET A 1 1047 ? 184.475 126.966 188.425 1.00 138.27 1047 MET A O 1
ATOM 6967 N N . PHE A 1 1048 ? 182.607 128.148 188.884 1.00 127.88 1048 PHE A N 1
ATOM 6968 C CA . PHE A 1 1048 ? 182.110 127.239 189.905 1.00 127.88 1048 PHE A CA 1
ATOM 6969 C C . PHE A 1 1048 ? 180.780 126.631 189.483 1.00 127.88 1048 PHE A C 1
ATOM 6970 O O . PHE A 1 1048 ? 179.974 127.264 188.795 1.00 127.88 1048 PHE A O 1
ATOM 6978 N N . GLY A 1 1049 ? 180.564 125.386 189.907 1.00 139.60 1049 GLY A N 1
ATOM 6979 C CA . GLY A 1 1049 ? 179.301 124.720 189.695 1.00 139.60 1049 GLY A CA 1
ATOM 6980 C C . GLY A 1 1049 ? 178.866 124.000 190.957 1.00 139.60 1049 GLY A C 1
ATOM 6981 O O . GLY A 1 1049 ? 179.653 123.775 191.876 1.00 139.60 1049 GLY A O 1
ATOM 6982 N N . ASP A 1 1050 ? 177.585 123.646 190.987 1.00 137.69 1050 ASP A N 1
ATOM 6983 C CA . ASP A 1 1050 ? 177.041 122.928 192.129 1.00 137.69 1050 ASP A CA 1
ATOM 6984 C C . ASP A 1 1050 ? 177.649 121.533 192.222 1.00 137.69 1050 ASP A C 1
ATOM 6985 O O . ASP A 1 1050 ? 178.093 120.955 191.226 1.00 137.69 1050 ASP A O 1
ATOM 6990 N N . ARG A 1 1051 ? 177.676 120.996 193.446 1.00 134.44 1051 ARG A N 1
ATOM 6991 C CA . ARG A 1 1051 ? 178.230 119.662 193.656 1.00 134.44 1051 ARG A CA 1
ATOM 6992 C C . ARG A 1 1051 ? 177.452 118.613 192.872 1.00 134.44 1051 ARG A C 1
ATOM 6993 O O . ARG A 1 1051 ? 178.033 117.643 192.372 1.00 134.44 1051 ARG A O 1
ATOM 7001 N N . GLU A 1 1052 ? 176.133 118.787 192.761 1.00 142.04 1052 GLU A N 1
ATOM 7002 C CA . GLU A 1 1052 ? 175.341 117.897 191.918 1.00 142.04 1052 GLU A CA 1
ATOM 7003 C C . GLU A 1 1052 ? 175.728 118.041 190.452 1.00 142.04 1052 GLU A C 1
ATOM 7004 O O . GLU A 1 1052 ? 175.811 117.044 189.725 1.00 142.04 1052 GLU A O 1
ATOM 7010 N N . LEU A 1 1053 ? 175.961 119.276 189.998 1.00 142.94 1053 LEU A N 1
ATOM 7011 C CA . LEU A 1 1053 ? 176.398 119.491 188.622 1.00 142.94 1053 LEU A CA 1
ATOM 7012 C C . LEU A 1 1053 ? 177.762 118.859 188.376 1.00 142.94 1053 LEU A C 1
ATOM 7013 O O . LEU A 1 1053 ? 177.986 118.233 187.333 1.00 142.94 1053 LEU A O 1
ATOM 7018 N N . LEU A 1 1054 ? 178.688 119.013 189.325 1.00 152.22 1054 LEU A N 1
ATOM 7019 C CA . LEU A 1 1054 ? 180.013 118.423 189.174 1.00 152.22 1054 LEU A CA 1
ATOM 7020 C C . LEU A 1 1054 ? 179.998 116.910 189.345 1.00 152.22 1054 LEU A C 1
ATOM 7021 O O . LEU A 1 1054 ? 180.948 116.245 188.921 1.00 152.22 1054 LEU A O 1
ATOM 7026 N N . THR A 1 1055 ? 178.949 116.356 189.958 1.00 155.25 1055 THR A N 1
ATOM 7027 C CA . THR A 1 1055 ? 178.882 114.911 190.156 1.00 155.25 1055 THR A CA 1
ATOM 7028 C C . THR A 1 1055 ? 178.831 114.171 188.825 1.00 155.25 1055 THR A C 1
ATOM 7029 O O . THR A 1 1055 ? 179.506 113.150 188.646 1.00 155.25 1055 THR A O 1
ATOM 7033 N N . GLN A 1 1056 ? 178.036 114.673 187.876 1.00 151.03 1056 GLN A N 1
ATOM 7034 C CA . GLN A 1 1056 ? 177.935 114.022 186.573 1.00 151.03 1056 GLN A CA 1
ATOM 7035 C C . GLN A 1 1056 ? 179.253 114.098 185.811 1.00 151.03 1056 GLN A C 1
ATOM 7036 O O . GLN A 1 105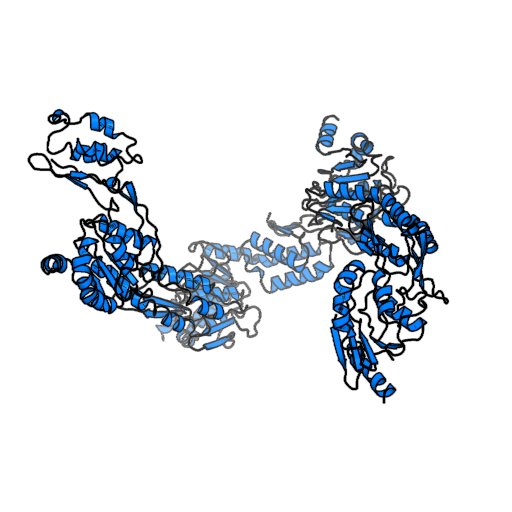6 ? 179.648 113.134 185.145 1.00 151.03 1056 GLN A O 1
ATOM 7042 N N . VAL A 1 1057 ? 179.946 115.233 185.896 1.00 154.81 1057 VAL A N 1
ATOM 7043 C CA . VAL A 1 1057 ? 181.209 115.430 185.195 1.00 154.81 1057 VAL A CA 1
ATOM 7044 C C . VAL A 1 1057 ? 182.401 115.043 186.070 1.00 154.81 1057 VAL A C 1
ATOM 7045 O O . VAL A 1 1057 ? 183.554 115.250 185.678 1.00 154.81 1057 VAL A O 1
ATOM 7049 N N . SER A 1 1058 ? 182.146 114.468 187.249 1.00 157.11 1058 SER A N 1
ATOM 7050 C CA . SER A 1 1058 ? 183.238 114.073 188.134 1.00 157.11 1058 SER A CA 1
ATOM 7051 C C . SER A 1 1058 ? 184.116 113.010 187.489 1.00 157.11 1058 SER A C 1
ATOM 7052 O O . SER A 1 1058 ? 185.346 113.057 187.604 1.00 157.11 1058 SER A O 1
ATOM 7055 N N . GLU A 1 1059 ? 183.503 112.040 186.808 1.00 152.73 1059 GLU A N 1
ATOM 7056 C CA . GLU A 1 1059 ? 184.280 111.003 186.137 1.00 152.73 1059 GLU A CA 1
ATOM 7057 C C . GLU A 1 1059 ? 185.127 111.585 185.013 1.00 152.73 1059 GLU A C 1
ATOM 7058 O O . GLU A 1 1059 ? 186.259 111.142 184.789 1.00 152.73 1059 GLU A O 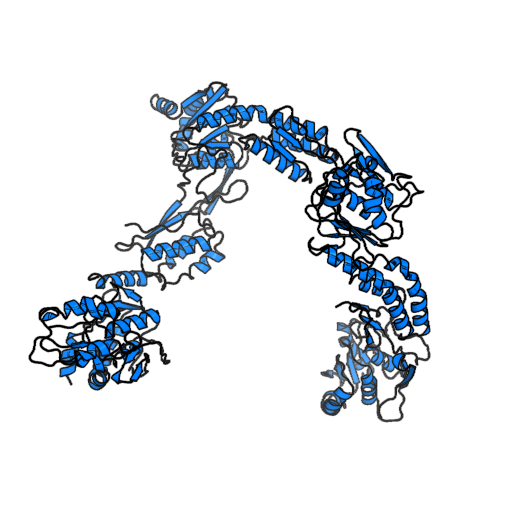1
ATOM 7064 N N . LEU A 1 1060 ? 184.595 112.577 184.294 1.00 159.25 1060 LEU A N 1
ATOM 7065 C CA . LEU A 1 1060 ? 185.322 113.153 183.166 1.00 159.25 1060 LEU A CA 1
ATOM 7066 C C . LEU A 1 1060 ? 186.613 113.827 183.617 1.00 159.25 1060 LEU A C 1
ATOM 7067 O O . LEU A 1 1060 ? 187.650 113.701 182.956 1.00 159.25 1060 LEU A O 1
ATOM 7072 N N . LEU A 1 1061 ? 186.570 114.549 184.739 1.00 159.14 1061 LEU A N 1
ATOM 7073 C CA . LEU A 1 1061 ? 187.738 115.297 185.192 1.00 159.14 1061 LEU A CA 1
ATOM 7074 C C . LEU A 1 1061 ? 188.866 114.396 185.678 1.00 159.14 1061 LEU A C 1
ATOM 7075 O O . LEU A 1 1061 ? 190.021 114.834 185.697 1.00 159.14 1061 LEU A O 1
ATOM 7080 N N . VAL A 1 1062 ? 188.564 113.157 186.073 1.00 158.85 1062 VAL A N 1
ATOM 7081 C CA . VAL A 1 1062 ? 189.606 112.263 186.575 1.00 158.85 1062 VAL A CA 1
ATOM 7082 C C . VAL A 1 1062 ? 190.634 111.976 185.489 1.00 158.85 1062 VAL A C 1
ATOM 7083 O O . VAL A 1 1062 ? 191.846 112.002 185.737 1.00 158.85 1062 VAL A O 1
ATOM 7087 N N . GLU A 1 1063 ? 190.173 111.703 184.272 1.00 163.98 1063 GLU A N 1
ATOM 7088 C CA . GLU A 1 1063 ? 191.053 111.430 183.146 1.00 163.98 1063 GLU A CA 1
ATOM 7089 C C . GLU A 1 1063 ? 191.404 112.684 182.354 1.00 163.98 1063 GLU A C 1
ATOM 7090 O O . GLU A 1 1063 ? 192.060 112.580 181.313 1.00 163.98 1063 GLU A O 1
ATOM 7096 N N . HIS A 1 1064 ? 190.986 113.859 182.819 1.00 163.34 1064 HIS A N 1
ATOM 7097 C CA . HIS A 1 1064 ? 191.206 115.109 182.102 1.00 163.34 1064 HIS A CA 1
ATOM 7098 C C . HIS A 1 1064 ? 192.224 116.016 182.777 1.00 163.34 1064 HIS A C 1
ATOM 7099 O O . HIS A 1 1064 ? 193.188 116.445 182.135 1.00 163.34 1064 HIS A O 1
ATOM 7106 N N . VAL A 1 1065 ? 192.039 116.324 184.059 1.00 156.35 1065 VAL A N 1
ATOM 7107 C CA . VAL A 1 1065 ? 192.905 117.282 184.739 1.00 156.35 1065 VAL A CA 1
ATOM 7108 C C . VAL A 1 1065 ? 193.899 116.554 185.636 1.00 156.35 1065 VAL A C 1
ATOM 7109 O O . VAL A 1 1065 ? 194.969 117.086 185.951 1.00 156.35 1065 VAL A O 1
ATOM 7113 N N . TRP A 1 1066 ? 193.557 115.335 186.053 1.00 154.44 1066 TRP A N 1
ATOM 7114 C CA . TRP A 1 1066 ? 194.433 114.561 186.923 1.00 154.44 1066 TRP A CA 1
ATOM 7115 C C . TRP A 1 1066 ? 195.384 113.647 186.164 1.00 154.44 1066 TRP A C 1
ATOM 7116 O O . TRP A 1 1066 ? 196.419 113.260 186.719 1.00 154.44 1066 TRP A O 1
ATOM 7127 N N . LYS A 1 1067 ? 195.061 113.290 184.920 1.00 159.75 1067 LYS A N 1
ATOM 7128 C CA . LYS A 1 1067 ? 195.953 112.436 184.143 1.00 159.75 1067 LYS A CA 1
ATOM 7129 C C . LYS A 1 1067 ? 197.274 113.135 183.845 1.00 159.75 1067 LYS A C 1
ATOM 7130 O O . LYS A 1 1067 ? 198.337 112.504 183.875 1.00 159.75 1067 LYS A O 1
ATOM 7136 N N . LYS A 1 1068 ? 197.229 114.434 183.552 1.00 158.48 1068 LYS A N 1
ATOM 7137 C CA . LYS A 1 1068 ? 198.433 115.178 183.206 1.00 158.48 1068 LYS A CA 1
ATOM 7138 C C . LYS A 1 1068 ? 199.230 115.634 184.422 1.00 158.48 1068 LYS A C 1
ATOM 7139 O O . LYS A 1 1068 ? 200.366 116.091 184.257 1.00 158.48 1068 LYS A O 1
ATOM 7145 N N . ILE A 1 1069 ? 198.675 115.526 185.629 1.00 148.01 1069 ILE A N 1
ATOM 7146 C CA . ILE A 1 1069 ? 199.330 116.008 186.838 1.00 148.01 1069 ILE A CA 1
ATOM 7147 C C . ILE A 1 1069 ? 199.607 114.900 187.841 1.00 148.01 1069 ILE A C 1
ATOM 7148 O O . ILE A 1 1069 ? 200.109 115.184 188.933 1.00 148.01 1069 ILE A O 1
ATOM 7153 N N . ILE A 1 1070 ? 199.294 113.647 187.509 1.00 146.26 1070 ILE A N 1
ATOM 7154 C CA . ILE A 1 1070 ? 199.536 112.552 188.442 1.00 146.26 1070 ILE A CA 1
ATOM 7155 C C . ILE A 1 1070 ? 201.033 112.336 188.644 1.00 146.26 1070 ILE A C 1
ATOM 7156 O O . ILE A 1 1070 ? 201.483 112.003 189.747 1.00 146.26 1070 ILE A O 1
ATOM 7161 N N . HIS A 1 1071 ? 201.829 112.534 187.592 1.00 152.90 1071 HIS A N 1
ATOM 7162 C CA . HIS A 1 1071 ? 203.254 112.234 187.635 1.00 152.90 1071 HIS A CA 1
ATOM 7163 C C . HIS A 1 1071 ? 204.131 113.443 187.931 1.00 152.90 1071 HIS A C 1
ATOM 7164 O O . HIS A 1 1071 ? 205.282 113.262 188.342 1.00 152.90 1071 HIS A O 1
ATOM 7171 N N . THR A 1 1072 ? 203.628 114.659 187.731 1.00 148.71 1072 THR A N 1
ATOM 7172 C CA . THR A 1 1072 ? 204.462 115.844 187.868 1.00 148.71 1072 THR A CA 1
ATOM 7173 C C . THR A 1 1072 ? 204.904 116.044 189.315 1.00 148.71 1072 THR A C 1
ATOM 7174 O O . THR A 1 1072 ? 204.208 115.669 190.263 1.00 148.71 1072 THR A O 1
ATOM 7178 N N . ASP A 1 1073 ? 206.093 116.631 189.473 1.00 146.78 1073 ASP A N 1
ATOM 7179 C CA . ASP A 1 1073 ? 206.651 116.829 190.807 1.00 146.78 1073 ASP A CA 1
ATOM 7180 C C . ASP A 1 1073 ? 205.931 117.944 191.555 1.00 146.78 1073 ASP A C 1
ATOM 7181 O O . ASP A 1 1073 ? 205.645 117.812 192.751 1.00 146.78 1073 ASP A O 1
ATOM 7186 N N . ALA A 1 1074 ? 205.627 119.045 190.873 1.00 140.37 1074 ALA A N 1
ATOM 7187 C CA . ALA A 1 1074 ? 205.044 120.216 191.507 1.00 140.37 1074 ALA A CA 1
ATOM 7188 C C . ALA A 1 1074 ? 203.798 120.649 190.749 1.00 140.37 1074 ALA A C 1
ATOM 7189 O O . ALA A 1 1074 ? 203.624 120.343 189.567 1.00 140.37 1074 ALA A O 1
ATOM 7191 N N . LEU A 1 1075 ? 202.925 121.368 191.453 1.00 135.37 1075 LEU A N 1
ATOM 7192 C CA . LEU A 1 1075 ? 201.679 121.865 190.891 1.00 135.37 1075 LEU A CA 1
ATOM 7193 C C . LEU A 1 1075 ? 201.603 123.375 191.061 1.00 135.37 1075 LEU A C 1
ATOM 7194 O O . LEU A 1 1075 ? 202.129 123.937 192.025 1.00 135.37 1075 LEU A O 1
ATOM 7199 N N . ILE A 1 1076 ? 200.942 124.026 190.107 1.00 137.33 1076 ILE A N 1
ATOM 7200 C CA . ILE A 1 1076 ? 200.672 125.457 190.159 1.00 137.33 1076 ILE A CA 1
ATOM 7201 C C . ILE A 1 1076 ? 199.194 125.667 189.861 1.00 137.33 1076 ILE A C 1
ATOM 7202 O O . ILE A 1 1076 ? 198.688 125.179 188.844 1.00 137.33 1076 ILE A O 1
ATOM 7207 N N . ILE A 1 1077 ? 198.505 126.387 190.743 1.00 127.00 1077 ILE A N 1
ATOM 7208 C CA . ILE A 1 1077 ? 197.073 126.628 190.618 1.00 127.00 1077 ILE A CA 1
ATOM 7209 C C . ILE A 1 1077 ? 196.832 128.130 190.548 1.00 127.00 1077 ILE A C 1
ATOM 7210 O O . ILE A 1 1077 ? 197.483 128.909 191.253 1.00 127.00 1077 ILE A O 1
ATOM 7215 N N . ASP A 1 1078 ? 195.912 128.534 189.674 1.00 135.06 1078 ASP A N 1
ATOM 7216 C CA . ASP A 1 1078 ? 195.593 129.938 189.457 1.00 135.06 1078 ASP A CA 1
ATOM 7217 C C . ASP A 1 1078 ? 194.086 130.128 189.505 1.00 135.06 1078 ASP A C 1
ATOM 7218 O O . ASP A 1 1078 ? 193.340 129.373 188.873 1.00 135.06 1078 ASP A O 1
ATOM 7223 N N . MET A 1 1079 ? 193.642 131.137 190.258 1.00 129.08 1079 MET A N 1
ATOM 7224 C CA . MET A 1 1079 ? 192.236 131.521 190.296 1.00 129.08 1079 MET A CA 1
ATOM 7225 C C . MET A 1 1079 ? 192.079 133.040 190.322 1.00 129.08 1079 MET A C 1
ATOM 7226 O O . MET A 1 1079 ? 191.084 133.559 190.840 1.00 129.08 1079 MET A O 1
ATOM 7231 N N . ARG A 1 1080 ? 193.039 133.762 189.736 1.00 124.30 1080 ARG A N 1
ATOM 7232 C CA . ARG A 1 1080 ? 193.026 135.221 189.779 1.00 124.30 1080 ARG A CA 1
ATOM 7233 C C . ARG A 1 1080 ? 191.822 135.824 189.066 1.00 124.30 1080 ARG A C 1
ATOM 7234 O O . ARG A 1 1080 ? 191.489 136.986 189.319 1.00 124.30 1080 ARG A O 1
ATOM 7242 N N . PHE A 1 1081 ? 191.164 135.071 188.184 1.00 125.72 1081 PHE A N 1
ATOM 7243 C CA . PHE A 1 1081 ? 190.009 135.559 187.440 1.00 125.72 1081 PHE A CA 1
ATOM 7244 C C . PHE A 1 1081 ? 188.722 134.853 187.858 1.00 125.72 1081 PHE A C 1
ATOM 7245 O O . PHE A 1 1081 ? 187.809 134.683 187.047 1.00 125.72 1081 PHE A O 1
ATOM 7253 N N . ASN A 1 1082 ? 188.637 134.442 189.120 1.00 125.00 1082 ASN A N 1
ATOM 7254 C CA . ASN A 1 1082 ? 187.493 133.674 189.590 1.00 125.00 1082 ASN A CA 1
ATOM 7255 C C . ASN A 1 1082 ? 186.228 134.525 189.593 1.00 125.00 1082 ASN A C 1
ATOM 7256 O O . ASN A 1 1082 ? 186.237 135.681 190.025 1.00 125.00 1082 ASN A O 1
ATOM 7261 N N . ILE A 1 1083 ? 185.135 133.943 189.108 1.00 129.90 1083 ILE A N 1
ATOM 7262 C CA . ILE A 1 1083 ? 183.857 134.637 189.007 1.00 129.90 1083 ILE A CA 1
ATOM 7263 C C . ILE A 1 1083 ? 182.992 134.409 190.242 1.00 129.90 1083 ILE A C 1
ATOM 7264 O O . ILE A 1 1083 ? 182.342 135.338 190.723 1.00 129.90 1083 ILE A O 1
ATOM 7269 N N . GLY A 1 1084 ? 182.973 133.192 190.770 1.00 118.85 1084 GLY A N 1
ATOM 7270 C CA . GLY A 1 1084 ? 182.265 132.893 191.999 1.00 118.85 1084 GLY A CA 1
ATOM 7271 C C . GLY A 1 1084 ? 181.256 131.770 191.823 1.00 118.85 1084 GLY A C 1
ATOM 7272 O O . GLY A 1 1084 ? 181.003 131.279 190.722 1.00 118.85 1084 GLY A O 1
ATOM 7273 N N . GLY A 1 1085 ? 180.678 131.373 192.955 1.00 106.13 1085 GLY A N 1
ATOM 7274 C CA . GLY A 1 1085 ? 179.705 130.307 192.989 1.00 106.13 1085 GLY A CA 1
ATOM 7275 C C . GLY A 1 1085 ? 179.417 129.830 194.399 1.00 106.13 1085 GLY A C 1
ATOM 7276 O O . GLY A 1 1085 ? 179.825 130.450 195.386 1.00 106.13 1085 GLY A O 1
ATOM 7277 N N . PRO A 1 1086 ? 178.700 128.715 194.518 1.00 107.87 1086 PRO A N 1
ATOM 7278 C CA . PRO A 1 1086 ? 178.372 128.187 195.847 1.00 107.87 1086 PRO A CA 1
ATOM 7279 C C . PRO A 1 1086 ? 179.600 127.645 196.560 1.00 107.87 1086 PRO A C 1
ATOM 7280 O O . PRO A 1 1086 ? 180.600 127.275 195.940 1.00 107.87 1086 PRO A O 1
ATOM 7284 N N . THR A 1 1087 ? 179.511 127.605 197.887 1.00 107.22 1087 THR A N 1
ATOM 7285 C CA . THR A 1 1087 ? 180.598 127.135 198.735 1.00 107.22 1087 THR A CA 1
ATOM 7286 C C . THR A 1 1087 ? 180.546 125.635 199.000 1.00 107.22 1087 THR A C 1
ATOM 7287 O O . THR A 1 1087 ? 181.395 125.122 199.735 1.00 107.22 1087 THR A O 1
ATOM 7291 N N . SER A 1 1088 ? 179.569 124.922 198.434 1.00 115.55 1088 SER A N 1
ATOM 7292 C CA . SER A 1 1088 ? 179.502 123.479 198.639 1.00 115.55 1088 SER A CA 1
ATOM 7293 C C . SER A 1 1088 ? 180.637 122.753 197.928 1.00 115.55 1088 SER A C 1
ATOM 7294 O O . SER A 1 1088 ? 181.054 121.675 198.368 1.00 115.55 1088 SER A O 1
ATOM 7297 N N . SER A 1 1089 ? 181.152 123.323 196.837 1.00 110.79 1089 SER A N 1
ATOM 7298 C CA . SER A 1 1089 ? 182.219 122.688 196.072 1.00 110.79 1089 SER A CA 1
ATOM 7299 C C . SER A 1 1089 ? 183.560 122.709 196.794 1.00 110.79 1089 SER A C 1
ATOM 7300 O O . SER A 1 1089 ? 184.513 122.091 196.306 1.00 110.79 1089 SER A O 1
ATOM 7303 N N . ILE A 1 1090 ? 183.657 123.406 197.929 1.00 105.75 1090 ILE A N 1
ATOM 7304 C CA . ILE A 1 1090 ? 184.918 123.482 198.662 1.00 105.75 1090 ILE A CA 1
ATOM 7305 C C . ILE A 1 1090 ? 185.370 122.095 199.098 1.00 105.75 1090 ILE A C 1
ATOM 7306 O O . ILE A 1 1090 ? 186.548 121.741 198.971 1.00 105.75 1090 ILE A O 1
ATOM 7311 N N . SER A 1 1091 ? 184.441 121.291 199.620 1.00 112.11 1091 SER A N 1
ATOM 7312 C CA . SER A 1 1091 ? 184.801 119.971 200.127 1.00 112.11 1091 SER A CA 1
ATOM 7313 C C . SER A 1 1091 ? 185.360 119.086 199.021 1.00 112.11 1091 SER A C 1
ATOM 7314 O O . SER A 1 1091 ? 186.309 118.326 199.246 1.00 112.11 1091 SER A O 1
ATOM 7317 N N . ALA A 1 1092 ? 184.785 119.170 197.820 1.00 121.68 1092 ALA A N 1
ATOM 7318 C CA . ALA A 1 1092 ? 185.291 118.378 196.704 1.00 121.68 1092 ALA A CA 1
ATOM 7319 C C . ALA A 1 1092 ? 186.721 118.768 196.354 1.00 121.68 1092 ALA A C 1
ATOM 7320 O O . ALA A 1 1092 ? 187.559 117.900 196.080 1.00 121.68 1092 ALA A O 1
ATOM 7322 N N . LEU A 1 1093 ? 187.019 120.069 196.353 1.00 123.96 1093 LEU A N 1
ATOM 7323 C CA . LEU A 1 1093 ? 188.370 120.517 196.029 1.00 123.96 1093 LEU A CA 1
ATOM 7324 C C . LEU A 1 1093 ? 189.381 120.021 197.055 1.00 123.96 1093 LEU A C 1
ATOM 7325 O O . LEU A 1 1093 ? 190.471 119.562 196.692 1.00 123.96 1093 LEU A O 1
ATOM 7330 N N . CYS A 1 1094 ? 189.039 120.107 198.342 1.00 121.94 1094 CYS A N 1
ATOM 7331 C CA . CYS A 1 1094 ? 189.948 119.628 199.378 1.00 121.94 1094 CYS A CA 1
ATOM 7332 C C . CYS A 1 1094 ? 190.093 118.112 199.331 1.00 121.94 1094 CYS A C 1
ATOM 7333 O O . CYS A 1 1094 ? 191.202 117.585 199.476 1.00 121.94 1094 CYS A O 1
ATOM 7336 N N . SER A 1 1095 ? 188.984 117.396 199.131 1.00 135.07 1095 SER A N 1
ATOM 7337 C CA . SER A 1 1095 ? 189.040 115.937 199.098 1.00 135.07 1095 SER A CA 1
ATOM 7338 C C . SER A 1 1095 ? 189.864 115.438 197.918 1.00 135.07 1095 SER A C 1
ATOM 7339 O O . SER A 1 1095 ? 190.651 114.495 198.057 1.00 135.07 1095 SER A O 1
ATOM 7342 N N . TYR A 1 1096 ? 189.690 116.052 196.745 1.00 134.67 1096 TYR A N 1
ATOM 7343 C CA . TYR A 1 1096 ? 190.475 115.653 195.581 1.00 134.67 1096 TYR A CA 1
ATOM 7344 C C . TYR A 1 1096 ? 191.960 115.911 195.803 1.00 134.67 1096 TYR A C 1
ATOM 7345 O O . TYR A 1 1096 ? 192.802 115.073 195.459 1.00 134.67 1096 TYR A O 1
ATOM 7354 N N . PHE A 1 1097 ? 192.301 117.067 196.374 1.00 123.63 1097 PHE A N 1
ATOM 7355 C CA . PHE A 1 1097 ? 193.704 117.396 196.604 1.00 123.63 1097 PHE A CA 1
ATOM 7356 C C . PHE A 1 1097 ? 194.310 116.511 197.687 1.00 123.63 1097 PHE A C 1
ATOM 7357 O O . PHE A 1 1097 ? 195.396 115.948 197.506 1.00 123.63 1097 PHE A O 1
ATOM 7365 N N . PHE A 1 1098 ? 193.625 116.379 198.819 1.00 120.54 1098 PHE A N 1
ATOM 7366 C CA . PHE A 1 1098 ? 194.157 115.605 199.930 1.00 120.54 1098 PHE A CA 1
ATOM 7367 C C . PHE A 1 1098 ? 194.134 114.113 199.618 1.00 120.54 1098 PHE A C 1
ATOM 7368 O O . PHE A 1 1098 ? 193.252 113.613 198.916 1.00 120.54 1098 PHE A O 1
ATOM 7376 N N . ASP A 1 1099 ? 195.124 113.402 200.150 1.00 127.16 1099 ASP A N 1
ATOM 7377 C CA . ASP A 1 1099 ? 195.158 111.956 200.015 1.00 127.16 1099 ASP A CA 1
ATOM 7378 C C . ASP A 1 1099 ? 194.164 111.310 200.976 1.00 127.16 1099 ASP A C 1
ATOM 7379 O O . ASP A 1 1099 ? 193.737 111.907 201.968 1.00 127.16 1099 ASP A O 1
ATOM 7384 N N . GLU A 1 1100 ? 193.793 110.070 200.664 1.00 132.80 1100 GLU A N 1
ATOM 7385 C CA . GLU A 1 1100 ? 192.817 109.356 201.474 1.00 132.80 1100 GLU A CA 1
ATOM 7386 C C . GLU A 1 1100 ? 193.365 109.089 202.871 1.00 132.80 1100 GLU A C 1
ATOM 7387 O O . GLU A 1 1100 ? 194.538 108.747 203.045 1.00 132.80 1100 GLU A O 1
ATOM 7393 N N . GLY A 1 1101 ? 192.503 109.252 203.872 1.00 156.76 1101 GLY A N 1
ATOM 7394 C CA . GLY A 1 1101 ? 192.881 109.055 205.250 1.00 156.76 1101 GLY A CA 1
ATOM 7395 C C . GLY A 1 1101 ? 191.856 109.628 206.208 1.00 156.76 1101 GLY A C 1
ATOM 7396 O O . GLY A 1 1101 ? 190.729 109.957 205.823 1.00 156.76 1101 GLY A O 1
ATOM 7397 N N . PRO A 1 1102 ? 192.226 109.748 207.482 1.00 167.09 1102 PRO A N 1
ATOM 7398 C CA . PRO A 1 1102 ? 191.307 110.336 208.450 1.00 167.09 1102 PRO A CA 1
ATOM 7399 C C . PRO A 1 1102 ? 191.036 111.786 208.116 1.00 167.09 1102 PRO A C 1
ATOM 7400 O O . PRO A 1 1102 ? 191.913 112.498 207.591 1.00 167.09 1102 PRO A O 1
ATOM 7404 N N . PRO A 1 1103 ? 189.828 112.275 208.400 1.00 160.36 1103 PRO A N 1
ATOM 7405 C CA . PRO A 1 1103 ? 189.492 113.662 208.052 1.00 160.36 1103 PRO A CA 1
ATOM 7406 C C . PRO A 1 1103 ? 190.234 114.648 208.942 1.00 160.36 1103 PRO A C 1
ATOM 7407 O O . PRO A 1 1103 ? 190.201 114.547 210.170 1.00 160.36 1103 PRO A O 1
ATOM 7411 N N . ILE A 1 1104 ? 190.907 115.605 208.308 1.00 155.72 1104 ILE A N 1
ATOM 7412 C CA . ILE A 1 1104 ? 191.652 116.631 209.024 1.00 155.72 1104 ILE A CA 1
ATOM 7413 C C . ILE A 1 1104 ? 191.033 118.016 208.866 1.00 155.72 1104 ILE A C 1
ATOM 7414 O O . ILE A 1 1104 ? 191.208 118.860 209.760 1.00 155.72 1104 ILE A O 1
ATOM 7419 N N . LEU A 1 1105 ? 190.298 118.269 207.783 1.00 134.55 1105 LEU A N 1
ATOM 7420 C CA . LEU A 1 1105 ? 189.692 119.575 207.555 1.00 134.55 1105 LEU A CA 1
ATOM 7421 C C . LEU A 1 1105 ? 188.774 119.956 208.710 1.00 134.55 1105 LEU A C 1
ATOM 7422 O O . LEU A 1 1105 ? 187.979 119.139 209.185 1.00 134.55 1105 LEU A O 1
ATOM 7427 N N . LEU A 1 1106 ? 188.886 121.204 209.160 1.00 119.85 1106 LEU A N 1
ATOM 7428 C CA . LEU A 1 1106 ? 188.111 121.699 210.295 1.00 119.85 1106 LEU A CA 1
ATOM 7429 C C . LEU A 1 1106 ? 187.705 123.139 210.014 1.00 119.85 1106 LEU A C 1
ATOM 7430 O O . LEU A 1 1106 ? 188.566 124.020 209.923 1.00 119.85 1106 LEU A O 1
ATOM 7435 N N . ASP A 1 1107 ? 186.401 123.375 209.879 1.00 112.51 1107 ASP A N 1
ATOM 7436 C CA . ASP A 1 1107 ? 185.873 124.718 209.658 1.00 112.51 1107 ASP A CA 1
ATOM 7437 C C . ASP A 1 1107 ? 184.493 124.808 210.287 1.00 112.51 1107 ASP A C 1
ATOM 7438 O O . ASP A 1 1107 ? 183.601 124.032 209.934 1.00 112.51 1107 ASP A O 1
ATOM 7443 N N . LYS A 1 1108 ? 184.314 125.755 211.203 1.00 102.25 1108 LYS A N 1
ATOM 7444 C CA . LYS A 1 1108 ? 183.027 126.007 211.837 1.00 102.25 1108 LYS A CA 1
ATOM 7445 C C . LYS A 1 1108 ? 182.494 127.349 211.357 1.00 102.25 1108 LYS A C 1
ATOM 7446 O O . LYS A 1 1108 ? 183.170 128.374 211.490 1.00 102.25 1108 LYS A O 1
ATOM 7452 N N . ILE A 1 1109 ? 181.285 127.340 210.799 1.00 87.31 1109 ILE A N 1
ATOM 7453 C CA . ILE A 1 1109 ? 180.684 128.524 210.200 1.00 87.31 1109 ILE A CA 1
ATOM 7454 C C . ILE A 1 1109 ? 179.286 128.709 210.771 1.00 87.31 1109 ILE A C 1
ATOM 7455 O O . ILE A 1 1109 ? 178.470 127.781 210.738 1.00 87.31 1109 ILE A O 1
ATOM 7460 N N . TYR A 1 1110 ? 179.009 129.907 211.281 1.00 87.43 1110 TYR A N 1
ATOM 7461 C CA . TYR A 1 1110 ? 177.682 130.246 211.784 1.00 87.43 1110 TYR A CA 1
ATOM 7462 C C . TYR A 1 1110 ? 176.757 130.484 210.598 1.00 87.43 1110 TYR A C 1
ATOM 7463 O O . TYR A 1 1110 ? 176.951 131.433 209.833 1.00 87.43 1110 TYR A O 1
ATOM 7472 N N . ASN A 1 1111 ? 175.748 129.633 210.444 1.00 95.05 1111 ASN A N 1
ATOM 7473 C CA . ASN A 1 1111 ? 174.751 129.780 209.386 1.00 95.05 1111 ASN A CA 1
ATOM 7474 C C . ASN A 1 1111 ? 173.473 130.314 210.023 1.00 95.05 1111 ASN A C 1
ATOM 7475 O O . ASN A 1 1111 ? 172.733 129.572 210.674 1.00 95.05 1111 ASN A O 1
ATOM 7480 N N . ARG A 1 1112 ? 173.223 131.610 209.841 1.00 91.22 1112 ARG A N 1
ATOM 7481 C CA . ARG A 1 1112 ? 172.049 132.229 210.452 1.00 91.22 1112 ARG A CA 1
ATOM 7482 C C . ARG A 1 1112 ? 170.732 131.669 209.927 1.00 91.22 1112 ARG A C 1
ATOM 7483 O O . ARG A 1 1112 ? 169.834 131.408 210.746 1.00 91.22 1112 ARG A O 1
ATOM 7491 N N . PRO A 1 1113 ? 170.528 131.471 208.618 1.00 97.44 1113 PRO A N 1
ATOM 7492 C CA . PRO A 1 1113 ? 169.290 130.799 208.187 1.00 97.44 1113 PRO A CA 1
ATOM 7493 C C . PRO A 1 1113 ? 169.122 129.413 208.785 1.00 97.44 1113 PRO A C 1
ATOM 7494 O O . PRO A 1 1113 ? 167.988 128.989 209.041 1.00 97.44 1113 PRO A O 1
ATOM 7498 N N . ASN A 1 1114 ? 170.220 128.694 209.017 1.00 109.16 1114 ASN A N 1
ATOM 7499 C CA . ASN A 1 1114 ? 170.169 127.390 209.663 1.00 109.16 1114 ASN A CA 1
ATOM 7500 C C . ASN A 1 1114 ? 170.011 127.498 211.176 1.00 109.16 1114 ASN A C 1
ATOM 7501 O O . ASN A 1 1114 ? 169.619 126.514 211.813 1.00 109.16 1114 ASN A O 1
ATOM 7506 N N . ASP A 1 1115 ? 170.289 128.668 211.758 1.00 109.34 1115 ASP A N 1
ATOM 7507 C CA . ASP A 1 1115 ? 170.222 128.874 213.207 1.00 109.34 1115 ASP A CA 1
ATOM 7508 C C . ASP A 1 1115 ? 171.134 127.901 213.953 1.00 109.34 1115 ASP A C 1
ATOM 7509 O O . ASP A 1 1115 ? 170.798 127.414 215.035 1.00 109.34 1115 ASP A O 1
ATOM 7514 N N . SER A 1 1116 ? 172.298 127.619 213.376 1.00 109.31 1116 SER A N 1
ATOM 7515 C CA . SER A 1 1116 ? 173.248 126.690 213.976 1.00 109.31 1116 SER A CA 1
ATOM 7516 C C . SER A 1 1116 ? 174.613 126.904 213.334 1.00 109.31 1116 SER A C 1
ATOM 7517 O O . SER A 1 1116 ? 174.814 127.830 212.544 1.00 109.31 1116 SER A O 1
ATOM 7520 N N . VAL A 1 1117 ? 175.555 126.032 213.686 1.00 98.25 1117 VAL A N 1
ATOM 7521 C CA . VAL A 1 1117 ? 176.909 126.056 213.150 1.00 98.25 1117 VAL A CA 1
ATOM 7522 C C . VAL A 1 1117 ? 177.221 124.680 212.577 1.00 98.25 1117 VAL A C 1
ATOM 7523 O O . VAL A 1 1117 ? 176.849 123.655 213.159 1.00 98.25 1117 VAL A O 1
ATOM 7527 N N . SER A 1 1118 ? 177.883 124.658 211.423 1.00 94.77 1118 SER A N 1
ATOM 7528 C CA . SER A 1 1118 ? 178.157 123.425 210.701 1.00 94.77 1118 SER A CA 1
ATOM 7529 C C . SER A 1 1118 ? 179.657 123.229 210.539 1.00 94.77 1118 SER A C 1
ATOM 7530 O O . SER A 1 1118 ? 180.398 124.187 210.296 1.00 94.77 1118 SER A O 1
ATOM 7533 N N . GLU A 1 1119 ? 180.097 121.981 210.677 1.00 117.72 1119 GLU A N 1
ATOM 7534 C CA . GLU A 1 1119 ? 181.499 121.615 210.547 1.00 117.72 1119 GLU A CA 1
ATOM 7535 C C . GLU A 1 1119 ? 181.771 121.078 209.148 1.00 117.72 1119 GLU A C 1
ATOM 7536 O O . GLU A 1 1119 ? 180.987 120.292 208.609 1.00 117.72 1119 GLU A O 1
ATOM 7542 N N . LEU A 1 1120 ? 182.887 121.507 208.565 1.00 114.85 1120 LEU A N 1
ATOM 7543 C CA . LEU A 1 1120 ? 183.274 121.091 207.223 1.00 114.85 1120 LEU A CA 1
ATOM 7544 C C . LEU A 1 1120 ? 184.177 119.867 207.315 1.00 114.85 1120 LEU A C 1
ATOM 7545 O O . LEU A 1 1120 ? 185.219 119.906 207.979 1.00 114.85 1120 LEU A O 1
ATOM 7550 N N . TRP A 1 1121 ? 183.779 118.786 206.650 1.00 124.80 1121 TRP A N 1
ATOM 7551 C CA . TRP A 1 1121 ? 184.523 117.535 206.654 1.00 124.80 1121 TRP A CA 1
ATOM 7552 C C . TRP A 1 1121 ? 184.829 117.115 205.224 1.00 124.80 1121 TRP A C 1
ATOM 7553 O O . TRP A 1 1121 ? 183.996 117.276 204.326 1.00 124.80 1121 TRP A O 1
ATOM 7564 N N . THR A 1 1122 ? 186.027 116.576 205.017 1.00 126.45 1122 THR A N 1
ATOM 7565 C CA . THR A 1 1122 ? 186.442 116.136 203.695 1.00 126.45 1122 THR A CA 1
ATOM 7566 C C . THR A 1 1122 ? 185.785 114.808 203.333 1.00 126.45 1122 THR A C 1
ATOM 7567 O O . THR A 1 1122 ? 185.468 113.987 204.198 1.00 126.45 1122 THR A O 1
ATOM 7571 N N . HIS A 1 1123 ? 185.574 114.611 202.035 1.00 131.15 1123 HIS A N 1
ATOM 7572 C CA . HIS A 1 1123 ? 185.019 113.356 201.547 1.00 131.15 1123 HIS A CA 1
ATOM 7573 C C . HIS A 1 1123 ? 186.033 112.230 201.708 1.00 131.15 1123 HIS A C 1
ATOM 7574 O O . HIS A 1 1123 ? 187.224 112.398 201.429 1.00 131.15 1123 HIS A O 1
ATOM 7581 N N . THR A 1 1124 ? 185.555 111.077 202.163 1.00 127.74 1124 THR A N 1
ATOM 7582 C CA . THR A 1 1124 ? 186.416 109.917 202.360 1.00 127.74 1124 THR A CA 1
ATOM 7583 C C . THR A 1 1124 ? 186.586 109.134 201.061 1.00 127.74 1124 THR A C 1
ATOM 7584 O O . THR A 1 1124 ? 186.382 107.921 201.025 1.00 127.74 1124 THR A O 1
ATOM 7588 N N . LYS A 1 1135 ? 204.601 116.643 198.090 1.00 89.92 1135 LYS A N 1
ATOM 7589 C CA . LYS A 1 1135 ? 204.746 117.554 196.961 1.00 89.92 1135 LYS A CA 1
ATOM 7590 C C . LYS A 1 1135 ? 204.649 119.006 197.415 1.00 89.92 1135 LYS A C 1
ATOM 7591 O O . LYS A 1 1135 ? 204.756 119.302 198.605 1.00 89.92 1135 LYS A O 1
ATOM 7597 N N . SER A 1 1136 ? 204.447 119.910 196.460 1.00 104.16 1136 SER A N 1
ATOM 7598 C CA . SER A 1 1136 ? 204.337 121.330 196.750 1.00 104.16 1136 SER A CA 1
ATOM 7599 C C . SER A 1 1136 ? 203.259 121.947 195.873 1.00 104.16 1136 SER A C 1
ATOM 7600 O O . SER A 1 1136 ? 202.997 121.480 194.761 1.00 104.16 1136 SER A O 1
ATOM 7603 N N . ILE A 1 1137 ? 202.639 123.006 196.386 1.00 112.96 1137 ILE A N 1
ATOM 7604 C CA . ILE A 1 1137 ? 201.597 123.726 195.664 1.00 112.96 1137 ILE A CA 1
ATOM 7605 C C . ILE A 1 1137 ? 201.542 125.143 196.214 1.00 112.96 1137 ILE A C 1
ATOM 7606 O O . ILE A 1 1137 ? 201.662 125.359 197.423 1.00 112.96 1137 ILE A O 1
ATOM 7611 N N . ILE A 1 1138 ? 201.377 126.112 195.316 1.00 117.19 1138 ILE A N 1
ATOM 7612 C CA . ILE A 1 1138 ? 201.336 127.523 195.683 1.00 117.19 1138 ILE A CA 1
ATOM 7613 C C . ILE A 1 1138 ? 200.173 128.184 194.955 1.00 117.19 1138 ILE A C 1
ATOM 7614 O O . ILE A 1 1138 ? 199.931 127.917 193.773 1.00 117.19 1138 ILE A O 1
ATOM 7619 N N . ILE A 1 1139 ? 199.454 129.045 195.669 1.00 109.17 1139 ILE A N 1
ATOM 7620 C CA . ILE A 1 1139 ? 198.242 129.687 195.174 1.00 109.17 1139 ILE A CA 1
ATOM 7621 C C . ILE A 1 1139 ? 198.598 130.977 194.449 1.00 109.17 1139 ILE A C 1
ATOM 7622 O O . ILE A 1 1139 ? 199.432 131.761 194.915 1.00 109.17 1139 ILE A O 1
ATOM 7627 N N . LEU A 1 1140 ? 197.956 131.199 193.302 1.00 118.91 1140 LEU A N 1
ATOM 7628 C CA . LEU A 1 1140 ? 198.105 132.421 192.516 1.00 118.91 1140 LEU A CA 1
ATOM 7629 C C . LEU A 1 1140 ? 196.812 133.221 192.628 1.00 118.91 1140 LEU A C 1
ATOM 7630 O O . LEU A 1 1140 ? 195.795 132.849 192.033 1.00 118.91 1140 LEU A O 1
ATOM 7635 N N . THR A 1 1141 ? 196.852 134.324 193.372 1.00 117.70 1141 THR A N 1
ATOM 7636 C CA . THR A 1 1141 ? 195.670 135.128 193.652 1.00 117.70 1141 THR A CA 1
ATOM 7637 C C . THR A 1 1141 ? 195.857 136.555 193.149 1.00 117.70 1141 THR A C 1
ATOM 7638 O O . THR A 1 1141 ? 196.951 136.963 192.750 1.00 117.70 1141 THR A O 1
ATOM 7642 N N . SER A 1 1142 ? 194.765 137.314 193.179 1.00 113.25 1142 SER A N 1
ATOM 7643 C CA . SER A 1 1142 ? 194.757 138.704 192.735 1.00 113.25 1142 SER A CA 1
ATOM 7644 C C . SER A 1 1142 ? 193.513 139.383 193.303 1.00 113.25 1142 SER A C 1
ATOM 7645 O O . SER A 1 1142 ? 192.766 138.791 194.089 1.00 113.25 1142 SER A O 1
ATOM 7648 N N . SER A 1 1143 ? 193.293 140.640 192.905 1.00 112.65 1143 SER A N 1
ATOM 7649 C CA . SER A 1 1143 ? 192.119 141.379 193.358 1.00 112.65 1143 SER A CA 1
ATOM 7650 C C . SER A 1 1143 ? 190.847 140.927 192.656 1.00 112.65 1143 SER A C 1
ATOM 7651 O O . SER A 1 1143 ? 189.758 141.027 193.232 1.00 112.65 1143 SER A O 1
ATOM 7654 N N . LEU A 1 1144 ? 190.958 140.433 191.422 1.00 118.61 1144 LEU A N 1
ATOM 7655 C CA . LEU A 1 1144 ? 189.782 140.005 190.676 1.00 118.61 1144 LEU A CA 1
ATOM 7656 C C . LEU A 1 1144 ? 189.188 138.706 191.204 1.00 118.61 1144 LEU A C 1
ATOM 7657 O O . LEU A 1 1144 ? 188.122 138.299 190.730 1.00 118.61 1144 LEU A O 1
ATOM 7662 N N . THR A 1 1145 ? 189.853 138.044 192.150 1.00 115.29 1145 THR A N 1
ATOM 7663 C CA . THR A 1 1145 ? 189.291 136.852 192.769 1.00 115.29 1145 THR A CA 1
ATOM 7664 C C . THR A 1 1145 ? 187.966 137.182 193.444 1.00 115.29 1145 THR A C 1
ATOM 7665 O O . THR A 1 1145 ? 187.857 138.167 194.180 1.00 115.29 1145 THR A O 1
ATOM 7669 N N . ALA A 1 1146 ? 186.959 136.353 193.191 1.00 107.51 1146 ALA A N 1
ATOM 7670 C CA . ALA A 1 1146 ? 185.626 136.591 193.717 1.00 107.51 1146 ALA A CA 1
ATOM 7671 C C . ALA A 1 1146 ? 185.568 136.257 195.206 1.00 107.51 1146 ALA A C 1
ATOM 7672 O O . ALA A 1 1146 ? 186.505 135.705 195.790 1.00 107.51 1146 ALA A O 1
ATOM 7674 N N . GLY A 1 1147 ? 184.438 136.600 195.830 1.00 102.97 1147 GLY A N 1
ATOM 7675 C CA . GLY A 1 1147 ? 184.239 136.267 197.229 1.00 102.97 1147 GLY A CA 1
ATOM 7676 C C . GLY A 1 1147 ? 184.105 134.779 197.472 1.00 102.97 1147 GLY A C 1
ATOM 7677 O O . GLY A 1 1147 ? 184.212 134.320 198.613 1.00 102.97 1147 GLY A O 1
ATOM 7678 N N . ALA A 1 1148 ? 183.845 134.008 196.418 1.00 98.20 1148 ALA A N 1
ATOM 7679 C CA . ALA A 1 1148 ? 183.766 132.559 196.534 1.00 98.20 1148 ALA A CA 1
ATOM 7680 C C . ALA A 1 1148 ? 185.106 131.869 196.312 1.00 98.20 1148 ALA A C 1
ATOM 7681 O O . ALA A 1 1148 ? 185.157 130.635 196.335 1.00 98.20 1148 ALA A O 1
ATOM 7683 N N . ALA A 1 1149 ? 186.186 132.623 196.107 1.00 91.45 1149 ALA A N 1
ATOM 7684 C CA . ALA A 1 1149 ? 187.465 132.012 195.762 1.00 91.45 1149 ALA A CA 1
ATOM 7685 C C . ALA A 1 1149 ? 188.390 131.895 196.969 1.00 91.45 1149 ALA A C 1
ATOM 7686 O O . ALA A 1 1149 ? 188.990 130.839 197.201 1.00 91.45 1149 ALA A O 1
ATOM 7688 N N . GLU A 1 1150 ? 188.515 132.973 197.746 1.00 89.58 1150 GLU A N 1
ATOM 7689 C CA . GLU A 1 1150 ? 189.596 133.086 198.719 1.00 89.58 1150 GLU A CA 1
ATOM 7690 C C . GLU A 1 1150 ? 189.477 132.100 199.876 1.00 89.58 1150 GLU A C 1
ATOM 7691 O O . GLU A 1 1150 ? 190.488 131.813 200.526 1.00 89.58 1150 GLU A O 1
ATOM 7697 N N . GLU A 1 1151 ? 188.279 131.580 200.159 1.00 93.51 1151 GLU A N 1
ATOM 7698 C CA . GLU A 1 1151 ? 188.157 130.602 201.237 1.00 93.51 1151 GLU A CA 1
ATOM 7699 C C . GLU A 1 1151 ? 188.934 129.332 200.915 1.00 93.51 1151 GLU A C 1
ATOM 7700 O O . GLU A 1 1151 ? 189.421 128.647 201.823 1.00 93.51 1151 GLU A O 1
ATOM 7706 N N . PHE A 1 1152 ? 189.045 128.990 199.629 1.00 92.01 1152 PHE A N 1
ATOM 7707 C CA . PHE A 1 1152 ? 189.970 127.937 199.225 1.00 92.01 1152 PHE A CA 1
ATOM 7708 C C . PHE A 1 1152 ? 191.390 128.311 199.630 1.00 92.01 1152 PHE A C 1
ATOM 7709 O O . PHE A 1 1152 ? 192.103 127.516 200.252 1.00 92.01 1152 PHE A O 1
ATOM 7717 N N . THR A 1 1153 ? 191.805 129.540 199.313 1.00 95.94 1153 THR A N 1
ATOM 7718 C CA . THR A 1 1153 ? 193.138 129.990 199.694 1.00 95.94 1153 THR A CA 1
ATOM 7719 C C . THR A 1 1153 ? 193.276 130.061 201.206 1.00 95.94 1153 THR A C 1
ATOM 7720 O O . THR A 1 1153 ? 194.348 129.772 201.750 1.00 95.94 1153 THR A O 1
ATOM 7724 N N . TYR A 1 1154 ? 192.199 130.449 201.892 1.00 94.22 1154 TYR A N 1
ATOM 7725 C CA . TYR A 1 1154 ? 192.240 130.608 203.339 1.00 94.22 1154 TYR A CA 1
ATOM 7726 C C . TYR A 1 1154 ? 192.563 129.289 204.028 1.00 94.22 1154 TYR A C 1
ATOM 7727 O O . TYR A 1 1154 ? 193.492 129.212 204.839 1.00 94.22 1154 TYR A O 1
ATOM 7736 N N . ILE A 1 1155 ? 191.819 128.230 203.700 1.00 96.29 1155 ILE A N 1
ATOM 7737 C CA . ILE A 1 1155 ? 192.019 126.949 204.368 1.00 96.29 1155 ILE A CA 1
ATOM 7738 C C . ILE A 1 1155 ? 193.370 126.327 204.028 1.00 96.29 1155 ILE A C 1
ATOM 7739 O O . ILE A 1 1155 ? 193.909 125.557 204.831 1.00 96.29 1155 ILE A O 1
ATOM 7744 N N . MET A 1 1156 ? 193.939 126.643 202.862 1.00 97.86 1156 MET A N 1
ATOM 7745 C CA . MET A 1 1156 ? 195.264 126.127 202.528 1.00 97.86 1156 MET A CA 1
ATOM 7746 C C . MET A 1 1156 ? 196.322 126.637 203.497 1.00 97.86 1156 MET A C 1
ATOM 7747 O O . MET A 1 1156 ? 197.202 125.879 203.922 1.00 97.86 1156 MET A O 1
ATOM 7752 N N . LYS A 1 1157 ? 196.256 127.919 203.862 1.00 100.60 1157 LYS A N 1
ATOM 7753 C CA . LYS A 1 1157 ? 197.304 128.513 204.682 1.00 100.60 1157 LYS A CA 1
ATOM 7754 C C . LYS A 1 1157 ? 197.175 128.173 206.162 1.00 100.60 1157 LYS A C 1
ATOM 7755 O O . LYS A 1 1157 ? 198.153 128.329 206.901 1.00 100.60 1157 LYS A O 1
ATOM 7761 N N . ARG A 1 1158 ? 196.005 127.716 206.616 1.00 101.16 1158 ARG A N 1
ATOM 7762 C CA . ARG A 1 1158 ? 195.864 127.362 208.026 1.00 101.16 1158 ARG A CA 1
ATOM 7763 C C . ARG A 1 1158 ? 196.566 126.047 208.341 1.00 101.16 1158 ARG A C 1
ATOM 7764 O O . ARG A 1 1158 ? 197.214 125.918 209.386 1.00 101.16 1158 ARG A O 1
ATOM 7772 N N . LEU A 1 1159 ? 196.449 125.060 207.453 1.00 102.05 1159 LEU A N 1
ATOM 7773 C CA . LEU A 1 1159 ? 197.065 123.761 207.685 1.00 102.05 1159 LEU A CA 1
ATOM 7774 C C . LEU A 1 1159 ? 198.560 123.751 207.394 1.00 102.05 1159 LEU A C 1
ATOM 7775 O O . LEU A 1 1159 ? 199.250 122.817 207.816 1.00 102.05 1159 LEU A O 1
ATOM 7780 N N . GLY A 1 1160 ? 199.076 124.760 206.695 1.00 107.22 1160 GLY A N 1
ATOM 7781 C CA . GLY A 1 1160 ? 200.486 124.830 206.380 1.00 107.22 1160 GLY A CA 1
ATOM 7782 C C . GLY A 1 1160 ? 200.927 123.980 205.210 1.00 107.22 1160 GLY A C 1
ATOM 7783 O O . GLY A 1 1160 ? 202.131 123.923 204.929 1.00 107.22 1160 GLY A O 1
ATOM 7784 N N . ARG A 1 1161 ? 199.997 123.315 204.523 1.00 109.83 1161 ARG A N 1
ATOM 7785 C CA . ARG A 1 1161 ? 200.368 122.483 203.382 1.00 109.83 1161 ARG A CA 1
ATOM 7786 C C . ARG A 1 1161 ? 200.895 123.326 202.226 1.00 109.83 1161 ARG A C 1
ATOM 7787 O O . ARG A 1 1161 ? 201.857 122.935 201.554 1.00 109.83 1161 ARG A O 1
ATOM 7795 N N . ALA A 1 1162 ? 200.288 124.485 201.985 1.00 111.57 1162 ALA A N 1
ATOM 7796 C CA . ALA A 1 1162 ? 200.610 125.306 200.829 1.00 111.57 1162 ALA A CA 1
ATOM 7797 C C . ALA A 1 1162 ? 200.851 126.747 201.254 1.00 111.57 1162 ALA A C 1
ATOM 7798 O O . ALA A 1 1162 ? 200.385 127.198 202.303 1.00 111.57 1162 ALA A O 1
ATOM 7800 N N . LEU A 1 1163 ? 201.594 127.466 200.417 1.00 106.54 1163 LEU A N 1
ATOM 7801 C CA . LEU A 1 1163 ? 201.845 128.887 200.592 1.00 106.54 1163 LEU A CA 1
ATOM 7802 C C . LEU A 1 1163 ? 201.145 129.659 199.481 1.00 106.54 1163 LEU A C 1
ATOM 7803 O O . LEU A 1 1163 ? 200.780 129.101 198.444 1.00 106.54 1163 LEU A O 1
ATOM 7808 N N . VAL A 1 1164 ? 200.958 130.956 199.707 1.00 112.69 1164 VAL A N 1
ATOM 7809 C CA . VAL A 1 1164 ? 200.192 131.811 198.809 1.00 112.69 1164 VAL A CA 1
ATOM 7810 C C . VAL A 1 1164 ? 201.092 132.917 198.274 1.00 112.69 1164 VAL A C 1
ATOM 7811 O O . VAL A 1 1164 ? 201.876 133.514 199.021 1.00 112.69 1164 VAL A O 1
ATOM 7815 N N . ILE A 1 1165 ? 200.989 133.174 196.972 1.00 111.61 1165 ILE A N 1
ATOM 7816 C CA . ILE A 1 1165 ? 201.701 134.262 196.314 1.00 111.61 1165 ILE A CA 1
ATOM 7817 C C . ILE A 1 1165 ? 200.686 135.096 195.545 1.00 111.61 1165 ILE A C 1
ATOM 7818 O O . ILE A 1 1165 ? 199.687 134.570 195.042 1.00 111.61 1165 ILE A O 1
ATOM 7823 N N . GLY A 1 1166 ? 200.925 136.391 195.482 1.00 118.17 1166 GLY A N 1
ATOM 7824 C CA . GLY A 1 1166 ? 200.026 137.297 194.795 1.00 118.17 1166 GLY A CA 1
ATOM 7825 C C . GLY A 1 1166 ? 199.939 138.616 195.544 1.00 118.17 1166 GLY A C 1
ATOM 7826 O O . GLY A 1 1166 ? 200.922 139.079 196.117 1.00 118.17 1166 GLY A O 1
ATOM 7827 N N . GLU A 1 1167 ? 198.745 139.200 195.526 1.00 115.70 1167 GLU A N 1
ATOM 7828 C CA . GLU A 1 1167 ? 198.475 140.452 196.216 1.00 115.70 1167 GLU A CA 1
ATOM 7829 C C . GLU A 1 1167 ? 197.121 140.360 196.913 1.00 115.70 1167 GLU A C 1
ATOM 7830 O O . GLU A 1 1167 ? 196.482 139.303 196.942 1.00 115.70 1167 GLU A O 1
ATOM 7836 N N . VAL A 1 1168 ? 196.689 141.487 197.485 1.00 114.49 1168 VAL A N 1
ATOM 7837 C CA . VAL A 1 1168 ? 195.517 141.492 198.352 1.00 114.49 1168 VAL A CA 1
ATOM 7838 C C . VAL A 1 1168 ? 194.270 141.091 197.576 1.00 114.49 1168 VAL A C 1
ATOM 7839 O O . VAL A 1 1168 ? 194.056 141.516 196.433 1.00 114.49 1168 VAL A O 1
ATOM 7843 N N . THR A 1 1169 ? 193.436 140.266 198.204 1.00 104.58 1169 THR A N 1
ATOM 7844 C CA . THR A 1 1169 ? 192.181 139.842 197.603 1.00 104.58 1169 THR A CA 1
ATOM 7845 C C . T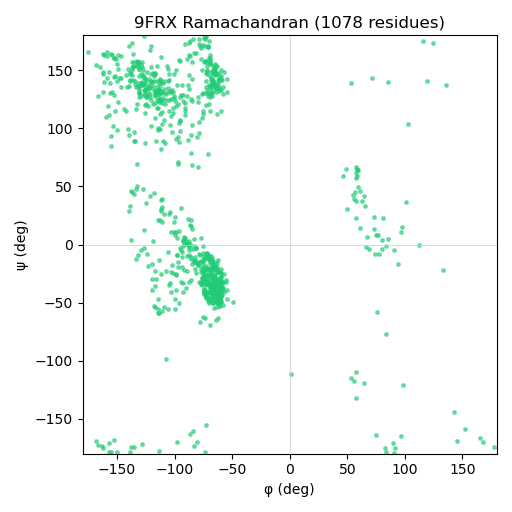HR A 1 1169 ? 191.172 140.990 197.625 1.00 104.58 1169 THR A C 1
ATOM 7846 O O . THR A 1 1169 ? 191.454 142.101 198.080 1.00 104.58 1169 THR A O 1
ATOM 7850 N N . SER A 1 1170 ? 189.967 140.709 197.127 1.00 94.69 1170 SER A N 1
ATOM 7851 C CA . SER A 1 1170 ? 188.932 141.729 197.022 1.00 94.69 1170 SER A CA 1
ATOM 7852 C C . SER A 1 1170 ? 188.145 141.923 198.310 1.00 94.69 1170 SER A C 1
ATOM 7853 O O . SER A 1 1170 ? 187.288 142.812 198.361 1.00 94.69 1170 SER A O 1
ATOM 7856 N N . GLY A 1 1171 ? 188.410 141.128 199.341 1.00 85.89 1171 GLY A N 1
ATOM 7857 C CA . GLY A 1 1171 ? 187.644 141.230 200.571 1.00 85.89 1171 GLY A CA 1
ATOM 7858 C C . GLY A 1 1171 ? 186.182 140.876 200.403 1.00 85.89 1171 GLY A C 1
ATOM 7859 O O . GLY A 1 1171 ? 185.314 141.555 200.968 1.00 85.89 1171 GLY A O 1
ATOM 7860 N N . GLY A 1 1172 ? 185.887 139.827 199.639 1.00 72.08 1172 GLY A N 1
ATOM 7861 C CA . GLY A 1 1172 ? 184.516 139.441 199.372 1.00 72.08 1172 GLY A CA 1
ATOM 7862 C C . GLY A 1 1172 ? 183.814 138.810 200.556 1.00 72.08 1172 GLY A C 1
ATOM 7863 O O . GLY A 1 1172 ? 184.187 139.043 201.709 1.00 72.08 1172 GLY A O 1
ATOM 7864 N N . SER A 1 1173 ? 182.794 138.004 200.280 1.00 64.20 1173 SER A N 1
ATOM 7865 C CA . SER A 1 1173 ? 181.999 137.379 201.328 1.00 64.20 1173 SER A CA 1
ATOM 7866 C C . SER A 1 1173 ? 181.343 136.130 200.757 1.00 64.20 1173 SER A C 1
ATOM 7867 O O . SER A 1 1173 ? 181.539 135.778 199.590 1.00 64.20 1173 SER A O 1
ATOM 7870 N N . GLN A 1 1174 ? 180.555 135.463 201.594 1.00 45.08 1174 GLN A N 1
ATOM 7871 C CA . GLN A 1 1174 ? 179.765 134.336 201.143 1.00 45.08 1174 GLN A CA 1
ATOM 7872 C C . GLN A 1 1174 ? 178.716 134.812 200.142 1.00 45.08 1174 GLN A C 1
ATOM 7873 O O . GLN A 1 1174 ? 178.336 135.985 200.145 1.00 45.08 1174 GLN A O 1
ATOM 7879 N N . PRO A 1 1175 ? 178.248 133.929 199.264 1.00 42.69 1175 PRO A N 1
ATOM 7880 C CA . PRO A 1 1175 ? 177.259 134.335 198.261 1.00 42.69 1175 PRO A CA 1
ATOM 7881 C C . PRO A 1 1175 ? 175.997 134.853 198.924 1.00 42.69 1175 PRO A C 1
ATOM 7882 O O . PRO A 1 1175 ? 175.287 134.100 199.608 1.00 42.69 1175 PRO A O 1
ATOM 7886 N N . PRO A 1 1176 ? 175.689 136.136 198.753 1.00 46.45 1176 PRO A N 1
ATOM 7887 C CA . PRO A 1 1176 ? 174.539 136.717 199.450 1.00 46.45 1176 PRO A CA 1
ATOM 7888 C C . PRO A 1 1176 ? 173.225 136.131 198.963 1.00 46.45 1176 PRO A C 1
ATOM 7889 O O . PRO A 1 1176 ? 173.071 135.765 197.795 1.00 46.45 1176 PRO A O 1
ATOM 7893 N N . GLN A 1 1177 ? 172.271 136.048 199.883 1.00 57.47 1177 GLN A N 1
ATOM 7894 C CA . GLN A 1 1177 ? 170.927 135.571 199.586 1.00 57.47 1177 GLN A CA 1
ATOM 7895 C C . GLN A 1 1177 ? 170.001 136.774 199.466 1.00 57.47 1177 GLN A C 1
ATOM 7896 O O . GLN A 1 1177 ? 169.756 137.474 200.454 1.00 57.47 1177 GLN A O 1
ATOM 7902 N N . THR A 1 1178 ? 169.494 137.012 198.260 1.00 62.52 1178 THR A N 1
ATOM 7903 C CA . THR A 1 1178 ? 168.635 138.161 198.024 1.00 62.52 1178 THR A CA 1
ATOM 7904 C C . THR A 1 1178 ? 167.317 138.014 198.775 1.00 62.52 1178 THR A C 1
ATOM 7905 O O . THR A 1 1178 ? 166.814 136.907 198.988 1.00 62.52 1178 THR A O 1
ATOM 7909 N N . TYR A 1 1179 ? 166.760 139.150 199.183 1.00 61.00 1179 TYR A N 1
ATOM 7910 C CA . TYR A 1 1179 ? 165.497 139.190 199.901 1.00 61.00 1179 TYR A CA 1
ATOM 7911 C C . TYR A 1 1179 ? 164.575 140.210 199.252 1.00 61.00 1179 TYR A C 1
ATOM 7912 O O . TYR A 1 1179 ? 165.028 141.197 198.667 1.00 61.00 1179 TYR A O 1
ATOM 7921 N N . HIS A 1 1180 ? 163.275 139.963 199.362 1.00 72.07 1180 HIS A N 1
ATOM 7922 C CA . HIS A 1 1180 ? 162.258 140.827 198.782 1.00 72.07 1180 HIS A CA 1
ATOM 7923 C C . HIS A 1 1180 ? 161.449 141.481 199.892 1.00 72.07 1180 HIS A C 1
ATOM 7924 O O . HIS A 1 1180 ? 160.903 140.792 200.760 1.00 72.07 1180 HIS A O 1
ATOM 7931 N N . VAL A 1 1181 ? 161.380 142.805 199.860 1.00 75.04 1181 VAL A N 1
ATOM 7932 C CA . VAL A 1 1181 ? 160.589 143.566 200.812 1.00 75.04 1181 VAL A CA 1
ATOM 7933 C C . VAL A 1 1181 ? 159.161 143.659 200.286 1.00 75.04 1181 VAL A C 1
ATOM 7934 O O . VAL A 1 1181 ? 158.894 143.415 199.107 1.00 75.04 1181 VAL A O 1
ATOM 7938 N N . ASP A 1 1182 ? 158.224 143.993 201.180 1.00 81.87 1182 ASP A N 1
ATOM 7939 C CA . ASP A 1 1182 ? 156.828 144.139 200.779 1.00 81.87 1182 ASP A CA 1
ATOM 7940 C C . ASP A 1 1182 ? 156.682 145.127 199.628 1.00 81.87 1182 ASP A C 1
ATOM 7941 O O . ASP A 1 1182 ? 155.883 144.911 198.710 1.00 81.87 1182 ASP A O 1
ATOM 7946 N N . ASP A 1 1183 ? 157.444 146.216 199.661 1.00 88.90 1183 ASP A N 1
ATOM 7947 C CA . ASP A 1 1183 ? 157.514 147.107 198.513 1.00 88.90 1183 ASP A CA 1
ATOM 7948 C C . ASP A 1 1183 ? 158.251 146.421 197.370 1.00 88.90 1183 ASP A C 1
ATOM 7949 O O . ASP A 1 1183 ? 159.287 145.781 197.572 1.00 88.90 1183 ASP A O 1
ATOM 7954 N N . THR A 1 1184 ? 157.713 146.563 196.158 1.00 86.89 1184 THR A N 1
ATOM 7955 C CA . THR A 1 1184 ? 158.273 145.882 194.997 1.00 86.89 1184 THR A CA 1
ATOM 7956 C C . THR A 1 1184 ? 159.610 146.457 194.555 1.00 86.89 1184 THR A C 1
ATOM 7957 O O . THR A 1 1184 ? 160.267 145.859 193.696 1.00 86.89 1184 THR A O 1
ATOM 7961 N N . ASN A 1 1185 ? 160.027 147.590 195.111 1.00 80.60 1185 ASN A N 1
ATOM 7962 C CA . ASN A 1 1185 ? 161.193 148.315 194.630 1.00 80.60 1185 ASN A CA 1
ATOM 7963 C C . ASN A 1 1185 ? 162.475 147.989 195.385 1.00 80.60 1185 ASN A C 1
ATOM 7964 O O . ASN A 1 1185 ? 163.533 148.514 195.027 1.00 80.60 1185 ASN A O 1
ATOM 7969 N N . LEU A 1 1186 ? 162.418 147.146 196.413 1.00 70.68 1186 LEU A N 1
ATOM 7970 C CA . LEU A 1 1186 ? 163.563 146.902 197.281 1.00 70.68 1186 LEU A CA 1
ATOM 7971 C C . LEU A 1 1186 ? 163.976 145.439 197.223 1.00 70.68 1186 LEU A C 1
ATOM 7972 O O . LEU A 1 1186 ? 163.180 144.551 197.547 1.00 70.68 1186 LEU A O 1
ATOM 7977 N N . TYR A 1 1187 ? 165.225 145.197 196.823 1.00 66.34 1187 TYR A N 1
ATOM 7978 C CA . TYR A 1 1187 ? 165.865 143.882 196.890 1.00 66.34 1187 TYR A CA 1
ATOM 7979 C C . TYR A 1 1187 ? 167.102 144.036 197.770 1.00 66.34 1187 TYR A C 1
ATOM 7980 O O . TYR A 1 1187 ? 168.132 144.548 197.324 1.00 66.34 1187 TYR A O 1
ATOM 7989 N N . ILE A 1 1188 ? 167.000 143.594 199.017 1.00 57.32 1188 ILE A N 1
ATOM 7990 C CA . ILE A 1 1188 ? 168.098 143.697 199.970 1.00 57.32 1188 ILE A CA 1
ATOM 7991 C C . ILE A 1 1188 ? 168.920 142.418 199.921 1.00 57.32 1188 ILE A C 1
ATOM 7992 O O . ILE A 1 1188 ? 168.375 141.312 200.015 1.00 57.32 1188 ILE A O 1
ATOM 7997 N N . THR A 1 1189 ? 170.233 142.566 199.770 1.00 55.29 1189 THR A N 1
ATOM 7998 C CA . THR A 1 1189 ? 171.157 141.440 199.765 1.00 55.29 1189 THR A CA 1
ATOM 7999 C C . THR A 1 1189 ? 171.821 141.335 201.130 1.00 55.29 1189 THR A C 1
ATOM 8000 O O . THR A 1 1189 ? 172.405 142.307 201.618 1.00 55.29 1189 THR A O 1
ATOM 8004 N N . ILE A 1 1190 ? 171.732 140.158 201.740 1.00 58.12 1190 ILE A N 1
ATOM 8005 C CA . ILE A 1 1190 ? 172.203 139.963 203.108 1.00 58.12 1190 ILE A CA 1
ATOM 8006 C C . ILE A 1 1190 ? 173.350 138.961 203.141 1.00 58.12 1190 ILE A C 1
ATOM 8007 O O . ILE A 1 1190 ? 173.129 137.761 202.922 1.00 58.12 1190 ILE A O 1
ATOM 8012 N N . PRO A 1 1191 ? 174.579 139.397 203.400 1.00 62.78 1191 PRO A N 1
ATOM 8013 C CA . PRO A 1 1191 ? 175.664 138.439 203.631 1.00 62.78 1191 PRO A CA 1
ATOM 8014 C C . PRO A 1 1191 ? 175.420 137.638 204.898 1.00 62.78 1191 PRO A C 1
ATOM 8015 O O . PRO A 1 1191 ? 174.795 138.111 205.851 1.00 62.78 1191 PRO A O 1
ATOM 8019 N N . THR A 1 1192 ? 175.922 136.409 204.901 1.00 63.53 1192 THR A N 1
ATOM 8020 C CA . THR A 1 1192 ? 175.759 135.514 206.040 1.00 63.53 1192 THR A CA 1
ATOM 8021 C C . THR A 1 1192 ? 176.870 134.471 205.991 1.00 63.53 1192 THR A C 1
ATOM 8022 O O . THR A 1 1192 ? 177.811 134.579 205.197 1.00 63.53 1192 THR A O 1
ATOM 8026 N N . ALA A 1 1193 ? 176.758 133.456 206.851 1.00 63.00 1193 ALA A N 1
ATOM 8027 C CA . ALA A 1 1193 ? 177.709 132.346 206.908 1.00 63.00 1193 ALA A CA 1
ATOM 8028 C C . ALA A 1 1193 ? 179.136 132.840 207.145 1.00 63.00 1193 ALA A C 1
ATOM 8029 O O . ALA A 1 1193 ? 180.086 132.407 206.491 1.00 63.00 1193 ALA A O 1
ATOM 8031 N N . ARG A 1 1194 ? 179.281 133.760 208.096 1.00 73.01 1194 ARG A N 1
ATOM 8032 C CA . ARG A 1 1194 ? 180.600 134.266 208.452 1.00 73.01 1194 ARG A CA 1
ATOM 8033 C C . ARG A 1 1194 ? 181.474 133.142 208.992 1.00 73.01 1194 ARG A C 1
ATOM 8034 O O . ARG A 1 1194 ? 181.033 132.336 209.816 1.00 73.01 1194 ARG A O 1
ATOM 8042 N N . SER A 1 1195 ? 182.718 133.089 208.524 1.00 86.25 1195 SER A N 1
ATOM 8043 C CA . SER A 1 1195 ? 183.670 132.087 208.991 1.00 86.25 1195 SER A CA 1
ATOM 8044 C C . SER A 1 1195 ? 184.159 132.484 210.379 1.00 86.25 1195 SER A C 1
ATOM 8045 O O . SER A 1 1195 ? 184.860 133.489 210.536 1.00 86.25 1195 SER A O 1
ATOM 8048 N N . VAL A 1 1196 ? 183.791 131.696 211.385 1.00 95.51 1196 VAL A N 1
ATOM 8049 C CA . VAL A 1 1196 ? 184.137 132.000 212.767 1.00 95.51 1196 VAL A CA 1
ATOM 8050 C C . VAL A 1 1196 ? 184.979 130.909 213.418 1.00 95.51 1196 VAL A C 1
ATOM 8051 O O . VAL A 1 1196 ? 185.633 131.176 214.441 1.00 95.51 1196 VAL A O 1
ATOM 8055 N N . GLY A 1 1197 ? 185.033 129.704 212.850 1.00 99.95 1197 GLY A N 1
ATOM 8056 C CA . GLY A 1 1197 ? 185.734 128.589 213.467 1.00 99.95 1197 GLY A CA 1
ATOM 8057 C C . GLY A 1 1197 ? 187.223 128.800 213.649 1.00 99.95 1197 GLY A C 1
ATOM 8058 O O . GLY A 1 1197 ? 187.854 128.021 214.373 1.00 99.95 1197 GLY A O 1
ATOM 8059 N N . ALA A 1 1198 ? 187.798 129.816 213.010 1.00 113.46 1198 ALA A N 1
ATOM 8060 C CA . ALA A 1 1198 ? 189.206 130.122 213.213 1.00 113.46 1198 ALA A CA 1
ATOM 8061 C C . ALA A 1 1198 ? 189.466 130.482 214.671 1.00 113.46 1198 ALA A C 1
ATOM 8062 O O . ALA A 1 1198 ? 188.656 131.153 215.317 1.00 113.46 1198 ALA A O 1
ATOM 8064 N N . ALA A 1 1199 ? 190.606 130.022 215.190 1.00 119.08 1199 ALA A N 1
ATOM 8065 C CA . ALA A 1 1199 ? 190.915 130.220 216.603 1.00 119.08 1199 ALA A CA 1
ATOM 8066 C C . ALA A 1 1199 ? 191.088 131.697 216.937 1.00 119.08 1199 ALA A C 1
ATOM 8067 O O . ALA A 1 1199 ? 190.660 132.152 218.004 1.00 119.08 1199 ALA A O 1
ATOM 8069 N N . ASP A 1 1200 ? 191.719 132.459 216.041 1.00 119.27 1200 ASP A N 1
ATOM 8070 C CA . ASP A 1 1200 ? 191.980 133.868 216.321 1.00 119.27 1200 ASP A CA 1
ATOM 8071 C C . ASP A 1 1200 ? 190.692 134.671 216.441 1.00 119.27 1200 ASP A C 1
ATOM 8072 O O . ASP A 1 1200 ? 190.618 135.608 217.243 1.00 119.27 1200 ASP A O 1
ATOM 8077 N N . GLY A 1 1201 ? 189.672 134.327 215.658 1.00 112.62 1201 GLY A N 1
ATOM 8078 C CA . GLY A 1 1201 ? 188.426 135.059 215.670 1.00 112.62 1201 GLY A CA 1
ATOM 8079 C C . GLY A 1 1201 ? 188.402 136.299 214.807 1.00 112.62 1201 GLY A C 1
ATOM 8080 O O . GLY A 1 1201 ? 187.364 136.969 214.745 1.00 112.62 1201 GLY A O 1
ATOM 8081 N N . SER A 1 1202 ? 189.505 136.629 214.139 1.00 107.67 1202 SER A N 1
ATOM 8082 C CA . SER A 1 1202 ? 189.570 137.773 213.233 1.00 107.67 1202 SER A CA 1
ATOM 8083 C C . SER A 1 1202 ? 189.332 137.253 211.821 1.00 107.67 1202 SER A C 1
ATOM 8084 O O . SER A 1 1202 ? 190.215 136.642 211.213 1.00 107.67 1202 SER A O 1
ATOM 8087 N N . SER A 1 1203 ? 188.133 137.496 211.303 1.00 93.82 1203 SER A N 1
ATOM 8088 C CA . SER A 1 1203 ? 187.763 136.976 209.996 1.00 93.82 1203 SER A CA 1
ATOM 8089 C C . SER A 1 1203 ? 188.493 137.719 208.883 1.00 93.82 1203 SER A C 1
ATOM 8090 O O . SER A 1 1203 ? 188.893 138.877 209.030 1.00 93.82 1203 SER A O 1
ATOM 8093 N N . TRP A 1 1204 ? 188.665 137.028 207.757 1.00 81.43 1204 TRP A N 1
ATOM 8094 C CA . TRP A 1 1204 ? 189.202 137.634 206.546 1.00 81.43 1204 TRP A CA 1
ATOM 8095 C C . TRP A 1 1204 ? 188.220 138.585 205.878 1.00 81.43 1204 TRP A C 1
ATOM 8096 O O . TRP A 1 1204 ? 188.606 139.282 204.932 1.00 81.43 1204 TRP A O 1
ATOM 8107 N N . GLU A 1 1205 ? 186.971 138.623 206.338 1.00 72.91 1205 GLU A N 1
ATOM 8108 C CA . GLU A 1 1205 ? 185.929 139.377 205.655 1.00 72.91 1205 GLU A CA 1
ATOM 8109 C C . GLU A 1 1205 ? 186.249 140.865 205.621 1.00 72.91 1205 GLU A C 1
ATOM 8110 O O . GLU A 1 1205 ? 186.769 141.431 206.586 1.00 72.91 1205 GLU A O 1
ATOM 8116 N N . GLY A 1 1206 ? 185.936 141.496 204.492 1.00 76.38 1206 GLY A N 1
ATOM 8117 C CA . GLY A 1 1206 ? 186.174 142.914 204.320 1.00 76.38 1206 GLY A CA 1
ATOM 8118 C C . GLY A 1 1206 ? 187.631 143.255 204.086 1.00 76.38 1206 GLY A C 1
ATOM 8119 O O . GLY A 1 1206 ? 187.979 143.857 203.066 1.00 76.38 1206 GLY A O 1
ATOM 8120 N N . VAL A 1 1207 ? 188.493 142.872 205.030 1.00 85.03 1207 VAL A N 1
ATOM 8121 C CA . VAL A 1 1207 ? 189.916 143.170 204.904 1.00 85.03 1207 VAL A CA 1
ATOM 8122 C C . VAL A 1 1207 ? 190.533 142.378 203.757 1.00 85.03 1207 VAL A C 1
ATOM 8123 O O . VAL A 1 1207 ? 191.408 142.879 203.040 1.00 85.03 1207 VAL A O 1
ATOM 8127 N N . GLY A 1 1208 ? 190.093 141.141 203.562 1.00 92.36 1208 GLY A N 1
ATOM 8128 C CA . GLY A 1 1208 ? 190.649 140.302 202.522 1.00 92.36 1208 GLY A CA 1
ATOM 8129 C C . GLY A 1 1208 ? 191.831 139.484 202.999 1.00 92.36 1208 GLY A C 1
ATOM 8130 O O . GLY A 1 1208 ? 192.153 139.411 204.189 1.00 92.36 1208 GLY A O 1
ATOM 8131 N N . VAL A 1 1209 ? 192.493 138.853 202.033 1.00 103.70 1209 VAL A N 1
ATOM 8132 C CA . VAL A 1 1209 ? 193.638 137.987 202.287 1.00 103.70 1209 VAL A CA 1
ATOM 8133 C C . VAL A 1 1209 ? 194.859 138.594 201.612 1.00 103.70 1209 VAL A C 1
ATOM 8134 O O . VAL A 1 1209 ? 194.819 138.918 200.420 1.00 103.70 1209 VAL A O 1
ATOM 8138 N N . VAL A 1 1210 ? 195.933 138.747 202.371 1.00 116.20 1210 VAL A N 1
ATOM 8139 C CA . VAL A 1 1210 ? 197.186 139.325 201.889 1.00 116.20 1210 VAL A CA 1
ATOM 8140 C C . VAL A 1 1210 ? 198.236 138.222 201.852 1.00 116.20 1210 VAL A C 1
ATOM 8141 O O . VAL A 1 1210 ? 198.508 137.608 202.889 1.00 116.20 1210 VAL A O 1
ATOM 8145 N N . PRO A 1 1211 ? 198.837 137.942 200.703 1.00 123.77 12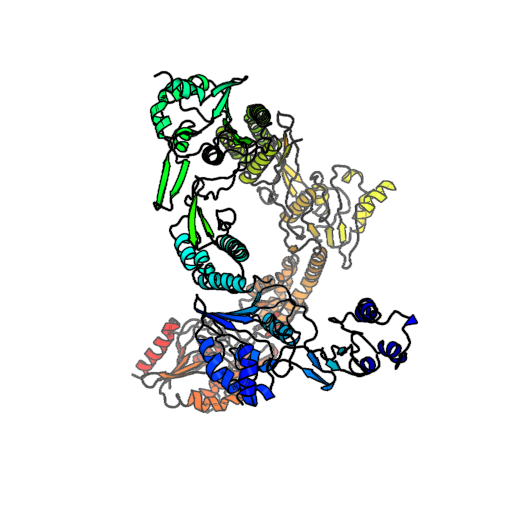11 PRO A N 1
ATOM 8146 C CA . PRO A 1 1211 ? 199.871 136.906 200.618 1.00 123.77 1211 PRO A CA 1
ATOM 8147 C C . PRO A 1 1211 ? 201.175 137.385 201.248 1.00 123.77 1211 PRO A C 1
ATOM 8148 O O . PRO A 1 1211 ? 201.290 138.507 201.738 1.00 123.77 1211 PRO A O 1
ATOM 8152 N N . ASP A 1 1212 ? 202.172 136.497 201.227 1.00 136.87 1212 ASP A N 1
ATOM 8153 C CA . ASP A 1 1212 ? 203.450 136.800 201.863 1.00 136.87 1212 ASP A CA 1
ATOM 8154 C C . ASP A 1 1212 ? 204.242 137.829 201.064 1.00 136.87 1212 ASP A C 1
ATOM 8155 O O . ASP A 1 1212 ? 204.795 138.779 201.632 1.00 136.87 1212 ASP A O 1
ATOM 8160 N N . VAL A 1 1213 ? 204.311 137.660 199.746 1.00 127.84 1213 VAL A N 1
ATOM 8161 C CA . VAL A 1 1213 ? 205.090 138.529 198.872 1.00 127.84 1213 VAL A CA 1
ATOM 8162 C C . VAL A 1 1213 ? 204.159 139.109 197.817 1.00 127.84 1213 VAL A C 1
ATOM 8163 O O . VAL A 1 1213 ? 203.394 138.371 197.186 1.00 127.84 1213 VAL A O 1
ATOM 8167 N N . ALA A 1 1214 ? 204.230 140.424 197.625 1.00 131.57 1214 ALA A N 1
ATOM 8168 C CA . ALA A 1 1214 ? 203.343 141.127 196.706 1.00 131.57 1214 ALA A CA 1
ATOM 8169 C C . ALA A 1 1214 ? 203.974 141.191 195.320 1.00 131.57 1214 ALA A C 1
ATOM 8170 O O . ALA A 1 1214 ? 205.076 141.727 195.156 1.00 131.57 1214 ALA A O 1
ATOM 8172 N N . VAL A 1 1215 ? 203.274 140.644 194.328 1.00 124.69 1215 VAL A N 1
ATOM 8173 C CA . VAL A 1 1215 ? 203.727 140.696 192.936 1.00 124.69 1215 VAL A CA 1
ATOM 8174 C C . VAL A 1 1215 ? 202.548 141.023 192.040 1.00 124.69 1215 VAL A C 1
ATOM 8175 O O . VAL A 1 1215 ? 201.388 140.733 192.365 1.00 124.69 1215 VAL A O 1
ATOM 8179 N N . PRO A 1 1216 ? 202.818 141.646 190.893 1.00 134.94 1216 PRO A N 1
ATOM 8180 C CA . PRO A 1 1216 ? 201.736 141.940 189.947 1.00 134.94 1216 PRO A CA 1
ATOM 8181 C C . PRO A 1 1216 ? 201.118 140.667 189.391 1.00 134.94 1216 PRO A C 1
ATOM 8182 O O . PRO A 1 1216 ? 201.764 139.621 189.303 1.00 134.94 1216 PRO A O 1
ATOM 8186 N N . ALA A 1 1217 ? 199.840 140.774 189.017 1.00 137.42 1217 ALA A N 1
ATOM 8187 C CA . ALA A 1 1217 ? 199.098 139.604 188.555 1.00 137.42 1217 ALA A CA 1
ATOM 8188 C C . ALA A 1 1217 ? 199.720 139.005 187.300 1.00 137.42 1217 ALA A C 1
ATOM 8189 O O . ALA A 1 1217 ? 199.847 137.780 187.186 1.00 137.42 1217 ALA A O 1
ATOM 8191 N N . GLU A 1 1218 ? 200.110 139.851 186.343 1.00 141.14 1218 GLU A N 1
ATOM 8192 C CA . GLU A 1 1218 ? 200.753 139.343 185.136 1.00 141.14 1218 GLU A CA 1
ATOM 8193 C C . GLU A 1 1218 ? 202.121 138.748 185.448 1.00 141.14 1218 GLU A C 1
ATOM 8194 O O . GLU A 1 1218 ? 202.527 137.754 184.835 1.00 141.14 1218 GLU A O 1
ATOM 8200 N N . GLY A 1 1219 ? 202.847 139.340 186.401 1.00 136.38 1219 GLY A N 1
ATOM 8201 C CA . GLY A 1 1219 ? 204.125 138.788 186.811 1.00 136.38 1219 GLY A CA 1
ATOM 8202 C C . GLY A 1 1219 ? 204.028 137.671 187.825 1.00 136.38 1219 GLY A C 1
ATOM 8203 O O . GLY A 1 1219 ? 205.014 136.959 188.039 1.00 136.38 1219 GLY A O 1
ATOM 8204 N N . ALA A 1 1220 ? 202.862 137.505 188.455 1.00 132.58 1220 ALA A N 1
ATOM 8205 C CA . ALA A 1 1220 ? 202.693 136.429 189.427 1.00 132.58 1220 ALA A CA 1
ATOM 8206 C C . ALA A 1 1220 ? 202.830 135.063 188.768 1.00 132.58 1220 ALA A C 1
ATOM 8207 O O . ALA A 1 1220 ? 203.467 134.160 189.323 1.00 132.58 1220 ALA A O 1
ATOM 8209 N N . LEU A 1 1221 ? 202.236 134.892 187.585 1.00 122.91 1221 LEU A N 1
ATOM 8210 C CA . LEU A 1 1221 ? 202.356 133.621 186.878 1.00 122.91 1221 LEU A CA 1
ATOM 8211 C C . LEU A 1 1221 ? 203.805 133.339 186.503 1.00 122.91 1221 LEU A C 1
ATOM 8212 O O . LEU A 1 1221 ? 204.271 132.200 186.613 1.00 122.91 1221 LEU A O 1
ATOM 8217 N N . ALA A 1 1222 ? 204.530 134.364 186.048 1.00 124.59 1222 ALA A N 1
ATOM 8218 C CA . ALA A 1 1222 ? 205.959 134.202 185.802 1.00 124.59 1222 ALA A CA 1
ATOM 8219 C C . ALA A 1 1222 ? 206.710 133.928 187.099 1.00 124.59 1222 ALA A C 1
ATOM 8220 O O . ALA A 1 1222 ? 207.616 133.088 187.134 1.00 124.59 1222 ALA A O 1
ATOM 8222 N N . ARG A 1 1223 ? 206.348 134.630 188.174 1.00 122.85 1223 ARG A N 1
ATOM 8223 C CA . ARG A 1 1223 ? 206.942 134.382 189.481 1.00 122.85 1223 ARG A CA 1
ATOM 8224 C C . ARG A 1 1223 ? 206.444 133.088 190.111 1.00 122.85 1223 ARG A C 1
ATOM 8225 O O . ARG A 1 1223 ? 207.020 132.642 191.108 1.00 122.85 1223 ARG A O 1
ATOM 8233 N N . ALA A 1 1224 ? 205.390 132.481 189.561 1.00 123.19 1224 ALA A N 1
ATOM 8234 C CA . ALA A 1 1224 ? 204.848 131.263 190.152 1.00 123.19 1224 ALA A CA 1
ATOM 8235 C C . ALA A 1 1224 ? 205.842 130.111 190.075 1.00 123.19 1224 ALA A C 1
ATOM 8236 O O . ALA A 1 1224 ? 206.004 129.359 191.042 1.00 123.19 1224 ALA A O 1
ATOM 8238 N N . GLN A 1 1225 ? 206.516 129.953 188.937 1.00 121.61 1225 GLN A N 1
ATOM 8239 C CA . GLN A 1 1225 ? 207.390 128.806 188.732 1.00 121.61 1225 GLN A CA 1
ATOM 8240 C C . GLN A 1 1225 ? 208.845 129.073 189.095 1.00 121.61 1225 GLN A C 1
ATOM 8241 O O . GLN A 1 1225 ? 209.648 128.134 189.079 1.00 121.61 1225 GLN A O 1
ATOM 8247 N N . GLU A 1 1226 ? 209.210 130.316 189.420 1.00 120.04 1226 GLU A N 1
ATOM 8248 C CA . GLU A 1 1226 ? 210.619 130.618 189.656 1.00 120.04 1226 GLU A CA 1
ATOM 8249 C C . GLU A 1 1226 ? 211.131 129.932 190.919 1.00 120.04 1226 GLU A C 1
ATOM 8250 O O . GLU A 1 1226 ? 212.198 129.308 190.904 1.00 120.04 1226 GLU A O 1
ATOM 8256 N N . MET A 1 1227 ? 210.377 130.014 192.018 1.00 118.75 1227 MET A N 1
ATOM 8257 C CA . MET A 1 1227 ? 210.824 129.381 193.254 1.00 118.75 1227 MET A CA 1
ATOM 8258 C C . MET A 1 1227 ? 210.621 127.873 193.227 1.00 118.75 1227 MET A C 1
ATOM 8259 O O . MET A 1 1227 ? 211.370 127.143 193.883 1.00 118.75 1227 MET A O 1
ATOM 8264 N N . LEU A 1 1228 ? 209.623 127.392 192.480 1.00 123.42 1228 LEU A N 1
ATOM 8265 C CA . LEU A 1 1228 ? 209.422 125.952 192.358 1.00 123.42 1228 LEU A CA 1
ATOM 8266 C C . LEU A 1 1228 ? 210.619 125.287 191.695 1.00 123.42 1228 LEU A C 1
ATOM 8267 O O . LEU A 1 1228 ? 211.023 124.186 192.087 1.00 123.42 1228 LEU A O 1
ATOM 8272 N N . GLN A 1 1229 ? 211.192 125.934 190.680 1.00 132.05 1229 GLN A N 1
ATOM 8273 C CA . GLN A 1 1229 ? 212.409 125.413 190.069 1.00 132.05 1229 GLN A CA 1
ATOM 8274 C C . GLN A 1 1229 ? 213.554 125.387 191.075 1.00 132.05 1229 GLN A C 1
ATOM 8275 O O . GLN A 1 1229 ? 214.284 124.395 191.177 1.00 132.05 1229 GLN A O 1
ATOM 8281 N N . HIS A 1 1230 ? 213.714 126.469 191.842 1.00 124.37 1230 HIS A N 1
ATOM 8282 C CA . HIS A 1 1230 ? 214.824 126.542 192.787 1.00 124.37 1230 HIS A CA 1
ATOM 8283 C C . HIS A 1 1230 ? 214.644 125.565 193.944 1.00 124.37 1230 HIS A C 1
ATOM 8284 O O . HIS A 1 1230 ? 215.601 124.892 194.343 1.00 124.37 1230 HIS A O 1
ATOM 8291 N N . THR A 1 1231 ? 213.431 125.470 194.498 1.00 122.56 1231 THR A N 1
ATOM 8292 C CA . THR A 1 1231 ? 213.214 124.528 195.590 1.00 122.56 1231 THR A CA 1
ATOM 8293 C C . THR A 1 1231 ? 213.360 123.084 195.131 1.00 122.56 1231 THR A C 1
ATOM 8294 O O . THR A 1 1231 ? 213.603 122.203 195.962 1.00 122.56 1231 THR A O 1
ATOM 8298 N N . LEU A 1 1232 ? 213.216 122.824 193.832 1.00 123.50 1232 LEU A N 1
ATOM 8299 C CA . LEU A 1 1232 ? 213.547 121.522 193.276 1.00 123.50 1232 LEU A CA 1
ATOM 8300 C C . LEU A 1 1232 ? 214.971 121.462 192.744 1.00 123.50 1232 LEU A C 1
ATOM 8301 O O . LEU A 1 1232 ? 215.507 120.362 192.569 1.00 123.50 1232 LEU A O 1
ATOM 8306 N N . LEU A 1 1233 ? 215.591 122.616 192.481 1.00 137.94 1233 LEU A N 1
ATOM 8307 C CA . LEU A 1 1233 ? 217.001 122.627 192.106 1.00 137.94 1233 LEU A CA 1
ATOM 8308 C C . LEU A 1 1233 ? 217.869 122.101 193.241 1.00 137.94 1233 LEU A C 1
ATOM 8309 O O . LEU A 1 1233 ? 218.862 121.405 193.004 1.00 137.94 1233 LEU A O 1
#

Solvent-accessible surface area: 55369 Å² total; per-residue (Å²): 65,106,51,29,53,97,10,19,65,19,77,151,67,11,159,30,68,20,102,66,72,57,147,51,51,130,27,108,140,63,80,110,112,32,85,50,96,32,29,10,99,65,56,54,67,29,36,33,87,82,16,124,18,60,139,18,88,40,52,112,125,115,138,82,49,103,47,46,109,116,15,29,120,46,88,86,51,126,29,69,2,1,28,49,56,29,60,69,11,25,6,74,122,44,48,92,107,14,12,58,77,74,20,112,83,15,39,113,114,11,53,54,2,45,6,16,7,29,0,7,46,46,1,70,178,18,114,46,31,0,5,20,32,53,13,0,36,20,40,37,28,101,113,78,118,108,96,45,119,18,58,45,55,72,52,114,85,97,36,44,20,103,9,47,81,103,16,111,63,126,45,7,45,58,134,46,44,10,6,3,2,6,12,67,129,7,8,10,2,1,15,30,13,15,129,14,5,126,108,74,179,44,10,87,68,19,29,69,173,22,57,46,22,11,15,42,61,67,137,43,115,90,66,174,50,89,60,110,15,23,2,8,8,7,104,53,143,75,0,57,95,90,3,41,61,46,14,91,29,43,96,33,11,88,22,20,29,68,92,5,53,95,18,6,88,83,100,138,10,13,15,67,75,44,111,47,1,76,151,61,2,78,63,57,79,86,47,48,8,60,30,56,118,40,5,13,92,88,13,42,63,13,15,43,70,14,10,120,18,64,183,27,74,28,13,64,102,47,67,226,119,60,75,130,99,40,101,9,66,73,52,28,90,46,56,102,31,113,50,60,1,0,29,12,57,11,52,54,7,47,54,18,71,69,31,46,107,26,33,83,76,28,24,98,71,7,27,87,54,1,92,111,13,93,30,0,0,6,2,0,44,94,0,86,6,22,66,60,84,2,4,21,68,38,1,1,33,13,48,4,76,105,89,40,82,68,93,2,14,19,26,16,22,11,147,83,86,86,99,94,87,34,137,10,80,73,130,26,152,23,127,54,23,44,12,102,22,2,1,2,0,0,0,1,94,114,0,26,12,0,0,0,17,2,0,24,4,0,58,39,33,48,24,8,6,0,2,0,37,86,7,58,10,67,29,124,47,39,103,69,25,93,8,56,89,79,133,139,9,10,20,21,4,16,8,2,6,39,11,18,67,18,43,154,49,129,64,34,53,9,53,26,6,91,13,48,5,143,27,117,20,143,84,0,68,84,46,0,52,87,2,3,101,33,19,108,48,9,25,116,13,3,88,21,3,11,127,28,2,90,36,61,1,2,39,68,126,16,10,62,97,1,9,54,66,2,137,58,60,50,76,112,12,35,4,47,58,0,26,74,43,106,41,0,1,57,53,0,15,59,9,1,64,123,33,10,58,1,87,31,2,84,8,68,70,92,118,122,108,58,45,157,110,16,101,81,52,14,89,39,62,74,32,96,68,135,4,0,8,9,37,39,40,46,33,29,55,93,123,80,31,110,77,40,17,91,115,26,30,106,71,6,29,83,80,0,54,96,4,43,8,3,5,4,0,5,17,84,6,97,9,61,119,20,66,15,14,24,18,67,0,0,28,14,23,94,44,155,51,162,65,46,1,11,9,25,43,26,40,89,66,78,149,71,62,104,25,91,4,51,100,153,55,32,73,73,53,12,13,61,131,64,35,3,2,0,0,2,0,119,82,14,10,10,9,2,5,4,19,0,18,2,0,58,46,48,157,18,16,10,0,0,0,50,59,2,64,21,20,34,24,44,79,22,109,72,84,6,85,43,75,40,1,62,2,14,2,1,22,31,15,0,36,17,34,93,61,57,121,49,46,91,40,57,2,1,97,10,71,31,98,25,84,58,99,60,0,43,54,23,3,76,91,12,33,44,17,26,76,116,3,58,88,7,11,105,47,1,4,124,30,0,28,84,22,10,22,28,44,128,53,0,48,107,0,27,105,81,0,38,169,46,70,97,127,2,43,111,3,63,26,55,49,21,7,6,110,38,2,44,52,4,0,59,133,31,4,81,31,74,29,0,82,14,52,74,145,97,115,32,82,60,44,98,59,67,1,0,20,32,85,18,20,114,42,14,63,150,107,110,34,75,134,45,22,130,93,23,79,97,98,15,84,131,110,12,140,120,12,70,0,20,0,16,0,1,10,81,7,132,21,22,52,48,37,6,22,31,26,42,0,16,104,56,52,125,160,42,110,59,100,7,113,30,78,31,101,40,68,75,88,109,56,58,45,44,48,131,21,132,119,155,32,19,24,2,0,2,4,58,124,3,21,18,12,1,3,24,26,2,28,21,8,79,109,92,54,97,2,101,7,10,0,48,61,12,66,3,7,9,22,65,59,92,95,56,111,6,132,20,94,27,2,84,0,21,2,4,17,19,56,19,34,43,19,108,94,46,75,34,12,37,41,114,11,6,91,10,102,76,87,13,80,37,144,22,0,62,62,109,0,44,49,51,2,52,106,95,98,170

InterPro domains:
  IPR005151 Tail specific protease [PF03572] (129-294)
  IPR005151 Tail specific protease [PF03572] (436-614)
  IPR005151 Tail specific protease [PF03572] (741-916)
  IPR005151 Tail specific protease [PF03572] (1039-1215)
  IPR005151 Tail specific protease [SM00245] (109-308)
  IPR005151 Tail specific protease [SM00245] (416-616)
  IPR005151 Tail specific protease [SM00245] (720-917)
  IPR005151 Tail specific protease [SM00245] (1019-1216)
  IPR029045 ClpP/crotonase-like domain superfamily [SSF52096] (28-327)
  IPR029045 ClpP/crotonase-like domain superfamily [SSF52096] (329-631)
  IPR029045 ClpP/crotonase-like domain superfamily [SSF52096] (645-936)
  IPR029045 ClpP/crotonase-like domain superfamily [SSF52096] (938-1228)

B-factor: mean 89.46, std 43.31, range [16.91, 174.26]

Organism: Sus scrofa (NCBI:txid9823)

Foldseek 3Di:
DCVVQPLADDCVQPVPVCVVVCVCVCVPPVCVVPHLQPVQVVVQVPVCVSSVALGFDWGNLCVLVVVFVVQWDWDQDPQQEIETGGAEQDAPVRCVRCVVVCCPPVVVSHQRGLEYEYEQANHAAYDQRRLLAVVLLADQDADWDWDDFKDAVVVVDTDTRTNHPPHDDHGHDLVGAYEYAYDANGYLLVLVSVVVCVVVLRYYYDADRYSNHFNAFDWADDDDDTIIGRHRSIGHPPRVCVVVVQVVVLVCVVVQLVVVVVVQVLFDQQCVVVVQVVVQSVVDDSSVDRDLVSVQVVQLVSNCVSSVNNLFFWWDAFDLVVVVLVVLPVQWDWDQPPPQEIETEGAEQPAQVSCVVSVVSNQVRRVVSNVRGLEYEYEHANYQHPDQRCLLVVVLLACAPDVDKDWQWWKAFGVVRDIDTRIRDNPDPHPSDYLPNAYEYQYEQNNNENSQVNQVSCVVVVSHFYFEAKYVFHYDQKDKDFGDDDDSGRTIGIHGTMQIQGPVRDTDSIRIDGTLHHDHSVCRVVLVVVQSVVVVCPVQVLVLVLVVCCQFAQDVVLSVVVSVVSVVCVVSPNLSSDSDPQSSQVVVLVVCCVRSVANQKGKGFDVVVVVVVVPVQWDWDQDPPLEIETEGQEDQDACVVLVCPPVCCVVHVVVSLRSLHYEYEQARYQHQHQHCLLAVVLQQDDQQDWDFQWWKGFSVVRDIGTDTHDNDRDPRGNYQVRAYEYEYEQSGHQSSQSVVVSCVLVVRYAYAEAWYFANLNDWDKADGPDPGMIIIHRRMWIAGPVDRDTPPSTTDDGLHYDHRVCRVVQVVQAVVVLVCVLVLLQVVLVVQCLAAADNVLSPVSSVVSNVCNVVSNPDNHPPSSQVVVLVVVCVSDVFNPWHKFFPWDWDADPPQETETEDAEDDDPVVVVVCVVVVCCPHCVRNVRGQYYEYEHAQHDADALPCLLVVVQVPDDADAWDAWFWWCFSVVNGIDTRTHPRRAYEYQYEQNHEQRGCVSVVSCVVVPRYAYEEAFYVLHAHQWDWDQTPDNTIITTHGHRFTQRDPVRDGCHPVGDGGDDYDHNVCSVVVRCPVVSVVVD

Radius of gyration: 49.42 Å; Cα contacts (8 Å, |Δi|>4): 1923; chains: 1; bounding box: 105×109×116 Å

Secondary structure (DSSP, 8-state):
--THHHH---TTT-TTTHHHHHTTTT-TT-TTTS-SSSSSHHHHTTHHHHHT-S-------HHHHHHHHTT----EETTTEEEE--SSB--HHHHHHHHHHIIIIIHHHHTT-SEEEEE-TT---B-STTHHHHHHHH----S------EEETTTTEEE-----TT--S----SSS-EEEE--TT--HHHHHHHHHHHHHTSSEEESS------S--EEE--SSSS--EEE--B--TTHHHHHHHHHHHHHHGGGTTHHHHHHHTSSTTT-TTHHHHHHHHT---TTT--SHHHHHHHHHHHHHHHHT-TTS--EEPPP---HHHHHHHHHSEEEEETTTEEEEE-SB---HHHHHHTHHHHHHHHHHHHTT-SEEEEE-SS--B---TTHHHHHHH---S--S--EEEEEEETTTTEEEEEE-----SS----STT-EEEEE-TT-TTHHHHHHHHHHHHTSEEEEESPP----S-EEEEE----TT---EEEEE-B--B-TTS-B---S----SB---STTHHHHHHHHHHHHTTHHHHHHHHHHHHHHS-S-HHHHHHHHHHHHHHHHHTGGGG--SHHHHHHHHHHHHHHHH--SS-EEEE--HHHHHHHHHHB---EETTTEE-EEBS----SSHHHHHTHHHHTTTGGGSTT-SEEEEE-SS-----TTSHHHHHTTTS-SSS--EEEEEEETTTTEEEEEE--S-S-S----SSSEEEEEE-TT--HHHHHHHHHHHHTT---EEE-------SSEEEEE-SSTTEEEEEE-EEEE-SSSS-B--SS----SB---GGGHHHHHHHHHHHHHHHHHHHHHHHHHHHHSSS-HHHHHHHHHHHTT-HHHHTT--STTHHHHHHHHHHHHHSS-TT--EE---EEEEETTTEEEEE--B---HHHHHHTHHHHHTTTSTTTSS-SEEEEE-TT--B--TTHHHHHHHHHSPSSS-----EEEETTTTEEEE------EEEEE--TT--TTTHHHHHHHHHHTS-EEEB-------S--EEEE-SSTT-EEEE----B--SSS----TTT----SSB--HHHHHHHHTHHHHHHH-

Nearest PDB structures (foldseek):
  7jti-assembly1_C  TM=8.627E-01  e=4.384E-40  Bos taurus
  7jti-assembly1_A  TM=9.316E-01  e=6.766E-37  Bos taurus
  7jti-assembly1_D  TM=8.998E-01  e=1.301E-32  Bos taurus
  4lur-assembly1_A  TM=8.947E-01  e=4.316E-25  Danio rerio
  8vcb-assembly2_B  TM=5.672E-01  e=1.392E-11  Bacteroides fragilis